Protein 8BKE (pdb70)

Secondary structure (P-SEA, 3-state):
cccccccccccccccccaaaaaaaaaaacbbbcccbbbbbcccccccccbbbccbbbbbccccccccccccccccbbbccccccccbbbbbbbbccccbbbbccccccccbbbbbbbccccccccccccccbbbbbbbccccccbbbcccccccccccccccccccccccccccccccccbbbbcbbbbbccccccccccccccccccccccccccccccccccbbbcbbbbbccccccccccccccbbbccccbbbbcccccccccccccccccccbbbbccbbbbbcccccccccbbbcccccccccbbbbbbccccccccccccccccccccccccccbbbbbbcccccccbbbbbcccccccccccccbbbbcccccccccbbbbbccccccccccbbbbbccccccccccccbbbbbbbcccc/cccccccccccccccccaaaaaaaaaaacbbbcccbbbbbcccccccccbbbccbbbbbcccccccccccccccccccccccccccbbbbbbbbccccbbbbccccccccbbbbbbbccccccccccccccbbbbbbbccccccccccccccccccbbbbccccccccccccccccccccbbbbcbbbbbccccccccccccccccccccccccccccccccccbbbcbbbbbccccccccccccccbbbcbbbbbbbcccccccccccccccccccbbbbccbbbbbcccccccccbbbcccccccccbbbbbbccccccccccccccccccccccccccbbbbbbcbbbcccbbbbbcccccccccccccbbbbcccccccccbbbbbccccccccccbbbbbccccccccccccbbbbbbbcccc

Radius of gyration: 32.71 Å; Cα contacts (8 Å, |Δi|>4): 2816; chains: 2; bounding box: 49×89×108 Å

B-factor: mean 33.43, std 9.18, range [13.65, 83.35]

Sequence (856 aa):
VFLSPRNFGGVPGTGVDSVAAIEAALAAGDVDLGGEHWFISRPIYCVSGRTIQNGKISTLAAQGSGFMAGSIFAPGNYHPVYVDPVPKLACSSTNGSATITVSSHEFVVGDLVRLSSTRGIIGSDAVLVPWYMQLARVVGVSGDTVKLDAPIDTTETLVVHKATPAGYNARFNKPLFVLERATFRNIEVDTWDYWTADSATFECAFEGIRGKARSVVYGNTFCRTNFDNIDITFSNKASEMAFGSHDTNLSNIKFRADSQNWDSTNSVGISWAESGRRCTLDNWQLLVPQGVNLSVLVRISSHRDVQIRKGFIQVHSSSNNILSVEHYGGDRPPCNNILFEDIDVNATGAAAVVVDVYKSANDSAINAVRFEGISYRGATPSVALMRQRGTTSNQVTGVRASLYSANGGAFLVSSAMAWDVRLYGPGLVFLSPRNFGGVPGTGVDSVAAIEAALAAGDVDLGGEHWFISRPIYCVSGRTIQNGKISTLAAQGSGFMAGSIFAPGNYHPVYVDPVPKLACSSTNGSATITVSSHEFVVGDLVRLSSTRGIIGSDAVLVPWYMQLARVVGVSGDTVKLDAPIDTTETLVVHKATPAGYNARFNKPLFVLERATFRNIEVDTWDYWTADSATFECAFEGIRGKARSVVYGNTFCRTNFDNIDITFSNKASEMAFGSHDTNLSNIKFRADSQNWDSTNSVGISWAESGRRCTLDNWQLLVPQGVNLSVLVRISSHRDVQIRKGFIQVHSSSNNILSVEHYGGDRPPCNNILFEDIDVNATGAAAVVVDVYKSANDSAINAVRFEGISYRGATPSVALMRQRGTTSNQVTGVRASLYSANGGAFLVSSAMAWDVRLYGPGL

Structure (mmCIF, N/CA/C/O backbone):
data_8BKE
#
_entry.id   8BKE
#
_cell.length_a   38.340
_cell.length_b   140.985
_cell.length_c   81.925
_cell.angle_alpha   90.000
_cell.angle_beta   102.633
_cell.angle_gamma   90.000
#
_symmetry.space_group_name_H-M   'P 1 21 1'
#
loop_
_entity.id
_entity.type
_entity.pdbx_description
1 polymer 'Uncharacterized protein 57'
2 water water
#
loop_
_atom_site.group_PDB
_atom_site.id
_atom_site.type_symbol
_atom_site.label_atom_id
_atom_site.label_alt_id
_atom_site.label_comp_id
_atom_site.label_asym_id
_atom_site.label_entity_id
_atom_site.label_seq_id
_atom_site.pdbx_PDB_ins_code
_atom_site.Cartn_x
_atom_site.Cartn_y
_atom_site.Cartn_z
_atom_site.occupancy
_atom_site.B_iso_or_equiv
_atom_site.auth_seq_id
_atom_site.auth_comp_id
_atom_site.auth_asym_id
_atom_site.auth_atom_id
_atom_site.pdbx_PDB_model_num
ATOM 1 N N . VAL A 1 27 ? 5.048 26.800 38.370 1.00 47.93 27 VAL AAA N 1
ATOM 2 C CA . VAL A 1 27 ? 6.084 27.360 39.266 1.00 46.89 27 VAL AAA CA 1
ATOM 3 C C . VAL A 1 27 ? 6.389 28.817 38.880 1.00 47.39 27 VAL AAA C 1
ATOM 4 O O . VAL A 1 27 ? 6.237 29.677 39.757 1.00 58.68 27 VAL AAA O 1
ATOM 8 N N . PHE A 1 28 ? 6.801 29.099 37.640 1.00 49.85 28 PHE AAA N 1
ATOM 9 C CA . PHE A 1 28 ? 7.560 30.324 37.269 1.00 45.02 28 PHE AAA CA 1
ATOM 10 C C . PHE A 1 28 ? 6.643 31.392 36.656 1.00 43.27 28 PHE AAA C 1
ATOM 11 O O . PHE A 1 28 ? 6.779 32.540 37.077 1.00 42.44 28 PHE AAA O 1
ATOM 19 N N . LEU A 1 29 ? 5.756 31.047 35.713 1.00 37.64 29 LEU AAA N 1
ATOM 20 C CA . LEU A 1 29 ? 4.939 32.026 34.941 1.00 34.98 29 LEU AAA CA 1
ATOM 21 C C . LEU A 1 29 ? 3.497 32.022 35.432 1.00 30.43 29 LEU AAA C 1
ATOM 22 O O . LEU A 1 29 ? 3.064 30.983 35.923 1.00 28.75 29 LEU AAA O 1
ATOM 27 N N . SER A 1 30 ? 2.796 33.148 35.270 1.00 28.28 30 SER AAA N 1
ATOM 28 C CA . SER A 1 30 ? 1.349 33.332 35.582 1.00 28.68 30 SER AAA CA 1
ATOM 29 C C . SER A 1 30 ? 0.523 33.396 34.298 1.00 28.09 30 SER AAA C 1
ATOM 30 O O . SER A 1 30 ? 0.916 34.064 33.339 1.00 29.55 30 SER AAA O 1
ATOM 33 N N . PRO A 1 31 ? -0.695 32.813 34.254 1.00 26.56 31 PRO AAA N 1
ATOM 34 C CA . PRO A 1 31 ? -1.617 33.078 33.155 1.00 26.36 31 PRO AAA CA 1
ATOM 35 C C . PRO A 1 31 ? -1.886 34.573 32.913 1.00 25.98 31 PRO AAA C 1
ATOM 36 O O . PRO A 1 31 ? -2.133 34.945 31.766 1.00 22.28 31 PRO AAA O 1
ATOM 40 N N . ARG A 1 32 ? -1.833 35.383 33.974 1.00 27.11 32 ARG AAA N 1
ATOM 41 C CA . ARG A 1 32 ? -1.984 36.857 33.915 1.00 31.70 32 ARG AAA CA 1
ATOM 42 C C . ARG A 1 32 ? -1.011 37.406 32.864 1.00 33.75 32 ARG AAA C 1
ATOM 43 O O . ARG A 1 32 ? -1.411 38.291 32.133 1.00 33.27 32 ARG AAA O 1
ATOM 51 N N . ASN A 1 33 ? 0.223 36.882 32.808 1.00 34.47 33 ASN AAA N 1
ATOM 52 C CA . ASN A 1 33 ? 1.274 37.273 31.826 1.00 33.71 33 ASN AAA CA 1
ATOM 53 C C . ASN A 1 33 ? 0.817 36.997 30.374 1.00 32.30 33 ASN AAA C 1
ATOM 54 O O . ASN A 1 33 ? 1.369 37.643 29.448 1.00 32.33 33 ASN AAA O 1
ATOM 59 N N . PHE A 1 34 ? -0.135 36.087 30.145 1.00 30.79 34 PHE AAA N 1
ATOM 60 C CA . PHE A 1 34 ? -0.703 35.756 28.805 1.00 30.13 34 PHE AAA CA 1
ATOM 61 C C . PHE A 1 34 ? -2.177 36.190 28.684 1.00 30.15 34 PHE AAA C 1
ATOM 62 O O . PHE A 1 34 ? -2.932 35.594 27.865 1.00 27.82 34 PHE AAA O 1
ATOM 70 N N . GLY A 1 35 ? -2.565 37.242 29.408 1.00 29.63 35 GLY AAA N 1
ATOM 71 C CA . GLY A 1 35 ? -3.900 37.871 29.301 1.00 29.43 35 GLY AAA CA 1
ATOM 72 C C . GLY A 1 35 ? -4.996 37.141 30.077 1.00 31.05 35 GLY AAA C 1
ATOM 73 O O . GLY A 1 35 ? -6.184 37.484 29.866 1.00 32.55 35 GLY AAA O 1
ATOM 74 N N . GLY A 1 36 ? -4.641 36.238 30.997 1.00 30.16 36 GLY AAA N 1
ATOM 75 C CA . GLY A 1 36 ? -5.601 35.484 31.841 1.00 33.02 36 GLY AAA CA 1
ATOM 76 C C . GLY A 1 36 ? -6.175 36.307 32.997 1.00 29.75 36 GLY AAA C 1
ATOM 77 O O . GLY A 1 36 ? -5.396 36.874 33.789 1.00 30.46 36 GLY AAA O 1
ATOM 78 N N . VAL A 1 37 ? -7.492 36.322 33.138 1.00 27.80 37 VAL AAA N 1
ATOM 79 C CA . VAL A 1 37 ? -8.215 37.075 34.205 1.00 30.89 37 VAL AAA CA 1
ATOM 80 C C . VAL A 1 37 ? -8.886 36.091 35.161 1.00 29.11 37 VAL AAA C 1
ATOM 81 O O . VAL A 1 37 ? -9.825 35.390 34.793 1.00 24.61 37 VAL AAA O 1
ATOM 85 N N . PRO A 1 38 ? -8.424 36.020 36.425 1.00 29.88 38 PRO AAA N 1
ATOM 86 C CA . PRO A 1 38 ? -9.078 35.191 37.429 1.00 32.35 38 PRO AAA CA 1
ATOM 87 C C . PRO A 1 38 ? -10.163 35.946 38.216 1.00 33.67 38 PRO AAA C 1
ATOM 88 O O . PRO A 1 38 ? -10.195 37.170 38.208 1.00 31.44 38 PRO AAA O 1
ATOM 92 N N . GLY A 1 39 ? -11.054 35.188 38.843 1.00 36.90 39 GLY AAA N 1
ATOM 93 C CA . GLY A 1 39 ? -11.882 35.670 39.961 1.00 36.07 39 GLY AAA CA 1
ATOM 94 C C . GLY A 1 39 ? -13.160 36.352 39.524 1.00 36.78 39 GLY AAA C 1
ATOM 95 O O . GLY A 1 39 ? -13.871 36.832 40.421 1.00 41.60 39 GLY AAA O 1
ATOM 96 N N . THR A 1 40 ? -13.470 36.386 38.224 1.00 38.45 40 THR AAA N 1
ATOM 97 C CA . THR A 1 40 ? -14.624 37.142 37.661 1.00 35.67 40 THR AAA CA 1
ATOM 98 C C . THR A 1 40 ? -15.425 36.282 36.686 1.00 36.16 40 THR AAA C 1
ATOM 99 O O . THR A 1 40 ? -16.275 36.846 35.980 1.00 40.22 40 THR AAA O 1
ATOM 103 N N . GLY A 1 41 ? -15.160 34.979 36.644 1.00 33.13 41 GLY AAA N 1
ATOM 104 C CA . GLY A 1 41 ? -15.960 34.009 35.886 1.00 31.90 41 GLY AAA CA 1
ATOM 105 C C . GLY A 1 41 ? -15.789 34.151 34.389 1.00 34.67 41 GLY AAA C 1
ATOM 106 O O . GLY A 1 41 ? -16.703 33.719 33.667 1.00 32.56 41 GLY AAA O 1
ATOM 107 N N . VAL A 1 42 ? -14.679 34.739 33.929 1.00 33.82 42 VAL AAA N 1
ATOM 108 C CA . VAL A 1 42 ? -14.341 34.815 32.476 1.00 35.94 42 VAL AAA CA 1
ATOM 109 C C . VAL A 1 42 ? -13.393 33.656 32.137 1.00 32.17 42 VAL AAA C 1
ATOM 110 O O . VAL A 1 42 ? -12.643 33.215 33.021 1.00 33.60 42 VAL AAA O 1
ATOM 114 N N . ASP A 1 43 ? -13.427 33.201 30.890 1.00 30.12 43 ASP AAA N 1
ATOM 115 C CA . ASP A 1 43 ? -12.629 32.050 30.414 1.00 27.17 43 ASP AAA CA 1
ATOM 116 C C . ASP A 1 43 ? -11.153 32.459 30.382 1.00 29.34 43 ASP AAA C 1
ATOM 117 O O . ASP A 1 43 ? -10.841 33.601 29.933 1.00 27.24 43 ASP AAA O 1
ATOM 122 N N . SER A 1 44 ? -10.288 31.609 30.931 1.00 25.43 44 SER AAA N 1
ATOM 123 C CA . SER A 1 44 ? -8.820 31.801 30.923 1.00 27.19 44 SER AAA CA 1
ATOM 124 C C . SER A 1 44 ? -8.113 30.605 30.265 1.00 25.38 44 SER AAA C 1
ATOM 125 O O . SER A 1 44 ? -6.878 30.601 30.327 1.00 25.03 44 SER AAA O 1
ATOM 128 N N . VAL A 1 45 ? -8.825 29.637 29.661 1.00 25.35 45 VAL AAA N 1
ATOM 129 C CA . VAL A 1 45 ? -8.176 28.368 29.191 1.00 26.67 45 VAL AAA CA 1
ATOM 130 C C . VAL A 1 45 ? -7.026 28.713 28.255 1.00 26.23 45 VAL AAA C 1
ATOM 131 O O . VAL A 1 45 ? -5.986 28.042 28.357 1.00 27.15 45 VAL AAA O 1
ATOM 135 N N . ALA A 1 46 ? -7.251 29.616 27.299 1.00 24.95 46 ALA AAA N 1
ATOM 136 C CA . ALA A 1 46 ? -6.245 29.939 26.279 1.00 26.85 46 ALA AAA CA 1
ATOM 137 C C . ALA A 1 46 ? -5.010 30.505 26.985 1.00 25.58 46 ALA AAA C 1
ATOM 138 O O . ALA A 1 46 ? -3.882 30.125 26.595 1.00 24.97 46 ALA AAA O 1
ATOM 140 N N . ALA A 1 47 ? -5.214 31.390 27.957 1.00 23.27 47 ALA AAA N 1
ATOM 141 C CA . ALA A 1 47 ? -4.120 32.034 28.705 1.00 25.84 47 ALA AAA CA 1
ATOM 142 C C . ALA A 1 47 ? -3.297 30.939 29.383 1.00 24.61 47 ALA AAA C 1
ATOM 143 O O . ALA A 1 47 ? -2.080 30.945 29.212 1.00 26.27 47 ALA AAA O 1
ATOM 145 N N . ILE A 1 48 ? -3.945 29.988 30.058 1.00 26.45 48 ILE AAA N 1
ATOM 146 C CA . ILE A 1 48 ? -3.251 28.904 30.828 1.00 26.11 48 ILE AAA CA 1
ATOM 147 C C . ILE A 1 48 ? -2.414 28.078 29.845 1.00 27.94 48 ILE AAA C 1
ATOM 148 O O . ILE A 1 48 ? -1.171 27.849 30.082 1.00 28.53 48 ILE AAA O 1
ATOM 153 N N . GLU A 1 49 ? -3.053 27.655 28.763 1.00 24.14 49 GLU AAA N 1
ATOM 154 C CA . GLU A 1 49 ? -2.376 26.880 27.700 1.00 25.61 49 GLU AAA CA 1
ATOM 155 C C . GLU A 1 49 ? -1.214 27.683 27.096 1.00 25.31 49 GLU AAA C 1
ATOM 156 O O . GLU A 1 49 ? -0.197 27.056 26.748 1.00 25.13 49 GLU AAA O 1
ATOM 162 N N . ALA A 1 50 ? -1.328 29.010 26.991 1.00 23.95 50 ALA AAA N 1
ATOM 163 C CA . ALA A 1 50 ? -0.244 29.841 26.430 1.00 22.82 50 ALA AAA CA 1
ATOM 164 C C . ALA A 1 50 ? 0.957 29.799 27.397 1.00 23.23 50 ALA AAA C 1
ATOM 165 O O . ALA A 1 50 ? 2.100 29.729 26.919 1.00 24.10 50 ALA AAA O 1
ATOM 167 N N . ALA A 1 51 ? 0.718 29.937 28.702 1.00 25.48 51 ALA AAA N 1
ATOM 168 C CA . ALA A 1 51 ? 1.788 29.900 29.722 1.00 24.81 51 ALA AAA CA 1
ATOM 169 C C . ALA A 1 51 ? 2.379 28.499 29.724 1.00 24.38 51 ALA AAA C 1
ATOM 170 O O . ALA A 1 51 ? 3.606 28.390 29.766 1.00 28.81 51 ALA AAA O 1
ATOM 172 N N . LEU A 1 52 ? 1.537 27.467 29.672 1.00 25.82 52 LEU AAA N 1
ATOM 173 C CA . LEU A 1 52 ? 2.019 26.056 29.667 1.00 28.23 52 LEU AAA CA 1
ATOM 174 C C . LEU A 1 52 ? 3.031 25.848 28.531 1.00 28.98 52 LEU AAA C 1
ATOM 175 O O . LEU A 1 52 ? 4.010 25.115 28.745 1.00 28.00 52 LEU AAA O 1
ATOM 180 N N . ALA A 1 53 ? 2.798 26.456 27.368 1.00 28.60 53 ALA AAA N 1
ATOM 181 C CA . ALA A 1 53 ? 3.721 26.391 26.208 1.00 31.90 53 ALA AAA CA 1
ATOM 182 C C . ALA A 1 53 ? 5.048 27.068 26.574 1.00 29.68 53 ALA AAA C 1
ATOM 183 O O . ALA A 1 53 ? 6.093 26.536 26.215 1.00 31.13 53 ALA AAA O 1
ATOM 185 N N . ALA A 1 54 ? 5.014 28.188 27.300 1.00 32.87 54 ALA AAA N 1
ATOM 186 C CA . ALA A 1 54 ? 6.210 28.979 27.667 1.00 28.91 54 ALA AAA CA 1
ATOM 187 C C . ALA A 1 54 ? 6.963 28.340 28.828 1.00 31.41 54 ALA AAA C 1
ATOM 188 O O . ALA A 1 54 ? 8.210 28.307 28.785 1.00 34.66 54 ALA AAA O 1
ATOM 190 N N . GLY A 1 55 ? 6.265 27.888 29.868 1.00 30.97 55 GLY AAA N 1
ATOM 191 C CA . GLY A 1 55 ? 6.967 27.330 31.031 1.00 28.80 55 GLY AAA CA 1
ATOM 192 C C . GLY A 1 55 ? 6.044 26.727 32.059 1.00 28.21 55 GLY AAA C 1
ATOM 193 O O . GLY A 1 55 ? 4.884 26.360 31.727 1.00 26.87 55 GLY AAA O 1
ATOM 194 N N . ASP A 1 56 ? 6.587 26.569 33.259 1.00 27.80 56 ASP AAA N 1
ATOM 195 C CA . ASP A 1 56 ? 5.842 26.130 34.456 1.00 28.38 56 ASP AAA CA 1
ATOM 196 C C . ASP A 1 56 ? 4.900 27.277 34.817 1.00 28.87 56 ASP AAA C 1
ATOM 197 O O . ASP A 1 56 ? 5.215 28.452 34.467 1.00 25.31 56 ASP AAA O 1
ATOM 202 N N . VAL A 1 57 ? 3.788 26.926 35.461 1.00 29.13 57 VAL AAA N 1
ATOM 203 C CA . VAL A 1 57 ? 2.603 27.799 35.686 1.00 26.25 57 VAL AAA CA 1
ATOM 204 C C . VAL A 1 57 ? 2.240 27.774 37.173 1.00 24.57 57 VAL AAA C 1
ATOM 205 O O . VAL A 1 57 ? 2.046 26.671 37.743 1.00 23.52 57 VAL AAA O 1
ATOM 209 N N . ASP A 1 58 ? 2.219 28.964 37.767 1.00 23.97 58 ASP AAA N 1
ATOM 210 C CA . ASP A 1 58 ? 1.821 29.215 39.166 1.00 26.15 58 ASP AAA CA 1
ATOM 211 C C . ASP A 1 58 ? 0.530 30.009 39.076 1.00 24.89 58 ASP AAA C 1
ATOM 212 O O . ASP A 1 58 ? 0.536 31.075 38.440 1.00 27.56 58 ASP AAA O 1
ATOM 217 N N . LEU A 1 59 ? -0.554 29.451 39.595 1.00 23.40 59 LEU AAA N 1
ATOM 218 C CA . LEU A 1 59 ? -1.918 30.034 39.468 1.00 23.16 59 LEU AAA CA 1
ATOM 219 C C . LEU A 1 59 ? -2.131 31.103 40.548 1.00 23.14 59 LEU AAA C 1
ATOM 220 O O . LEU A 1 59 ? -3.291 31.569 40.705 1.00 21.40 59 LEU AAA O 1
ATOM 225 N N . GLY A 1 60 ? -1.081 31.424 41.320 1.00 23.79 60 GLY AAA N 1
ATOM 226 C CA . GLY A 1 60 ? -1.027 32.631 42.170 1.00 29.06 60 GLY AAA CA 1
ATOM 227 C C . GLY A 1 60 ? -1.939 32.534 43.381 1.00 28.21 60 GLY AAA C 1
ATOM 228 O O . GLY A 1 60 ? -2.123 33.556 44.060 1.00 31.37 60 GLY AAA O 1
ATOM 229 N N . GLY A 1 61 ? -2.423 31.333 43.678 1.00 30.02 61 GLY AAA N 1
ATOM 230 C CA . GLY A 1 61 ? -3.451 31.061 44.700 1.00 29.74 61 GLY AAA CA 1
ATOM 231 C C . GLY A 1 61 ? -4.761 31.731 44.360 1.00 28.75 61 GLY AAA C 1
ATOM 232 O O . GLY A 1 61 ? -5.499 31.991 45.275 1.00 34.75 61 GLY AAA O 1
ATOM 233 N N . GLU A 1 62 ? -5.045 31.986 43.081 1.00 29.29 62 GLU AAA N 1
ATOM 234 C CA . GLU A 1 62 ? -6.282 32.667 42.611 1.00 28.65 62 GLU AAA CA 1
ATOM 235 C C . GLU A 1 62 ? -7.228 31.614 42.029 1.00 27.21 62 GLU AAA C 1
ATOM 236 O O . GLU A 1 62 ? -6.823 30.427 41.936 1.00 24.49 62 GLU AAA O 1
ATOM 242 N N . HIS A 1 63 ? -8.440 32.047 41.672 1.00 25.28 63 HIS AAA N 1
ATOM 243 C CA . HIS A 1 63 ? -9.560 31.217 41.167 1.00 26.77 63 HIS AAA CA 1
ATOM 244 C C . HIS A 1 63 ? -9.694 31.405 39.651 1.00 26.70 63 HIS AAA C 1
ATOM 245 O O . HIS A 1 63 ? -10.066 32.500 39.221 1.00 26.83 63 HIS AAA O 1
ATOM 252 N N . TRP A 1 64 ? -9.412 30.360 38.881 1.00 26.00 64 TRP AAA N 1
ATOM 253 C CA . TRP A 1 64 ? -9.427 30.389 37.401 1.00 26.67 64 TRP AAA CA 1
ATOM 254 C C . TRP A 1 64 ? -10.677 29.665 36.892 1.00 27.43 64 TRP AAA C 1
ATOM 255 O O . TRP A 1 64 ? -11.147 28.661 37.530 1.00 26.45 64 TRP AAA O 1
ATOM 266 N N . PHE A 1 65 ? -11.197 30.164 35.779 1.00 26.53 65 PHE AAA N 1
ATOM 267 C CA . PHE A 1 65 ? -12.411 29.636 35.115 1.00 27.73 65 PHE AAA CA 1
ATOM 268 C C . PHE A 1 65 ? -12.048 29.247 33.686 1.00 25.39 65 PHE AAA C 1
ATOM 269 O O . PHE A 1 65 ? -11.399 30.044 32.981 1.00 26.91 65 PHE AAA O 1
ATOM 277 N N . ILE A 1 66 ? -12.392 28.017 33.307 1.00 26.73 66 ILE AAA N 1
ATOM 278 C CA . ILE A 1 66 ? -12.075 27.437 31.968 1.00 25.92 66 ILE AAA CA 1
ATOM 279 C C . ILE A 1 66 ? -13.354 26.967 31.283 1.00 24.90 66 ILE AAA C 1
ATOM 280 O O . ILE A 1 66 ? -14.234 26.413 31.966 1.00 26.34 66 ILE AAA O 1
ATOM 285 N N . SER A 1 67 ? -13.438 27.176 29.968 1.00 27.12 67 SER AAA N 1
ATOM 286 C CA . SER A 1 67 ? -14.620 26.829 29.139 1.00 25.31 67 SER AAA CA 1
ATOM 287 C C . SER A 1 67 ? -14.523 25.384 28.675 1.00 24.39 67 SER AAA C 1
ATOM 288 O O . SER A 1 67 ? -15.531 24.881 28.179 1.00 23.72 67 SER AAA O 1
ATOM 291 N N . ARG A 1 68 ? -13.373 24.741 28.896 1.00 25.58 68 ARG AAA N 1
ATOM 292 C CA . ARG A 1 68 ? -13.040 23.376 28.400 1.00 26.16 68 ARG AAA CA 1
ATOM 293 C C . ARG A 1 68 ? -11.767 22.911 29.103 1.00 25.49 68 ARG AAA C 1
ATOM 294 O O . ARG A 1 68 ? -11.064 23.725 29.707 1.00 28.11 68 ARG AAA O 1
ATOM 302 N N . PRO A 1 69 ? -11.445 21.598 29.099 1.00 24.10 69 PRO AAA N 1
ATOM 303 C CA . PRO A 1 69 ? -10.250 21.120 29.779 1.00 25.46 69 PRO AAA CA 1
ATOM 304 C C . PRO A 1 69 ? -8.987 21.790 29.232 1.00 24.66 69 PRO AAA C 1
ATOM 305 O O . PRO A 1 69 ? -8.846 22.016 28.026 1.00 22.23 69 PRO AAA O 1
ATOM 309 N N . ILE A 1 70 ? -8.099 22.107 30.161 1.00 26.05 70 ILE AAA N 1
ATOM 310 C CA . ILE A 1 70 ? -6.693 22.470 29.849 1.00 23.77 70 ILE AAA CA 1
ATOM 311 C C . ILE A 1 70 ? -6.032 21.251 29.211 1.00 23.83 70 ILE AAA C 1
ATOM 312 O O . ILE A 1 70 ? -6.039 20.171 29.817 1.00 20.78 70 ILE AAA O 1
ATOM 317 N N . TYR A 1 71 ? -5.486 21.450 28.012 1.00 26.02 71 TYR AAA N 1
ATOM 318 C CA . TYR A 1 71 ? -4.602 20.489 27.312 1.00 24.64 71 TYR AAA CA 1
ATOM 319 C C . TYR A 1 71 ? -3.176 20.666 27.840 1.00 25.86 71 TYR AAA C 1
ATOM 320 O O . TYR A 1 71 ? -2.540 21.710 27.658 1.00 24.70 71 TYR AAA O 1
ATOM 329 N N . CYS A 1 72 ? -2.696 19.628 28.517 1.00 24.09 72 CYS AAA N 1
ATOM 330 C CA . CYS A 1 72 ? -1.451 19.676 29.304 1.00 23.86 72 CYS AAA CA 1
ATOM 331 C C . CYS A 1 72 ? -0.246 19.540 28.373 1.00 25.09 72 CYS AAA C 1
ATOM 332 O O . CYS A 1 72 ? -0.419 19.078 27.214 1.00 20.80 72 CYS AAA O 1
ATOM 335 N N . VAL A 1 73 ? 0.925 19.955 28.868 1.00 23.16 73 VAL AAA N 1
ATOM 336 C CA . VAL A 1 73 ? 2.190 20.020 28.086 1.00 24.50 73 VAL AAA CA 1
ATOM 337 C C . VAL A 1 73 ? 3.220 19.189 28.843 1.00 27.30 73 VAL AAA C 1
ATOM 338 O O . VAL A 1 73 ? 3.404 19.416 30.073 1.00 29.07 73 VAL AAA O 1
ATOM 342 N N . SER A 1 74 ? 3.860 18.255 28.148 1.00 28.25 74 SER AAA N 1
ATOM 343 C CA . SER A 1 74 ? 4.909 17.377 28.715 1.00 25.15 74 SER AAA CA 1
ATOM 344 C C . SER A 1 74 ? 6.029 18.237 29.305 1.00 24.23 74 SER AAA C 1
ATOM 345 O O . SER A 1 74 ? 6.385 19.289 28.712 1.00 24.56 74 SER AAA O 1
ATOM 348 N N . GLY A 1 75 ? 6.464 17.849 30.493 1.00 21.82 75 GLY AAA N 1
ATOM 349 C CA . GLY A 1 75 ? 7.587 18.450 31.223 1.00 24.96 75 GLY AAA CA 1
ATOM 350 C C . GLY A 1 75 ? 7.184 19.652 32.048 1.00 25.43 75 GLY AAA C 1
ATOM 351 O O . GLY A 1 75 ? 8.101 20.278 32.592 1.00 25.28 75 GLY AAA O 1
ATOM 352 N N . ARG A 1 76 ? 5.882 19.948 32.183 1.00 26.84 76 ARG AAA N 1
ATOM 353 C CA . ARG A 1 76 ? 5.406 21.178 32.864 1.00 26.85 76 ARG AAA CA 1
ATOM 354 C C . ARG A 1 76 ? 4.878 20.852 34.252 1.00 27.51 76 ARG AAA C 1
ATOM 355 O O . ARG A 1 76 ? 4.284 19.768 34.455 1.00 28.16 76 ARG AAA O 1
ATOM 363 N N . THR A 1 77 ? 5.035 21.814 35.154 1.00 25.96 77 THR AAA N 1
ATOM 364 C CA . THR A 1 77 ? 4.375 21.834 36.477 1.00 27.11 77 THR AAA CA 1
ATOM 365 C C . THR A 1 77 ? 3.275 22.884 36.441 1.00 25.75 77 THR AAA C 1
ATOM 366 O O . THR A 1 77 ? 3.547 24.008 35.999 1.00 25.57 77 THR AAA O 1
ATOM 370 N N . ILE A 1 78 ? 2.075 22.521 36.884 1.00 24.72 78 ILE AAA N 1
ATOM 371 C CA . ILE A 1 78 ? 1.020 23.532 37.160 1.00 23.89 78 ILE AAA CA 1
ATOM 372 C C . ILE A 1 78 ? 0.702 23.403 38.640 1.00 21.92 78 ILE AAA C 1
ATOM 373 O O . ILE A 1 78 ? 0.643 22.255 39.147 1.00 20.64 78 ILE AAA O 1
ATOM 378 N N . GLN A 1 79 ? 0.578 24.536 39.318 1.00 22.08 79 GLN AAA N 1
ATOM 379 C CA . GLN A 1 79 ? 0.435 24.540 40.786 1.00 22.91 79 GLN AAA CA 1
ATOM 380 C C . GLN A 1 79 ? -0.276 25.788 41.272 1.00 22.23 79 GLN AAA C 1
ATOM 381 O O . GLN A 1 79 ? -0.234 26.841 40.569 1.00 20.67 79 GLN AAA O 1
ATOM 387 N N . ASN A 1 80 ? -0.841 25.637 42.468 1.00 22.15 80 ASN AAA N 1
ATOM 388 C CA . ASN A 1 80 ? -1.141 26.710 43.452 1.00 24.22 80 ASN AAA CA 1
ATOM 389 C C . ASN A 1 80 ? -2.348 27.541 43.009 1.00 24.58 80 ASN AAA C 1
ATOM 390 O O . ASN A 1 80 ? -2.196 28.775 42.838 1.00 26.01 80 ASN AAA O 1
ATOM 395 N N . GLY A 1 81 ? -3.517 26.925 42.848 1.00 22.78 81 GLY AAA N 1
ATOM 396 C CA . GLY A 1 81 ? -4.745 27.710 42.628 1.00 23.51 81 GLY AAA CA 1
ATOM 397 C C . GLY A 1 81 ? -5.976 26.849 42.507 1.00 22.47 81 GLY AAA C 1
ATOM 398 O O . GLY A 1 81 ? -5.868 25.662 42.708 1.00 25.05 81 GLY AAA O 1
ATOM 399 N N . LYS A 1 82 ? -7.114 27.455 42.173 1.00 27.19 82 LYS AAA N 1
ATOM 400 C CA . LYS A 1 82 ? -8.415 26.755 41.993 1.00 26.84 82 LYS AAA CA 1
ATOM 401 C C . LYS A 1 82 ? -8.887 26.924 40.545 1.00 27.53 82 LYS AAA C 1
ATOM 402 O O . LYS A 1 82 ? -8.806 28.046 39.990 1.00 27.37 82 LYS AAA O 1
ATOM 408 N N . ILE A 1 83 ? -9.375 25.838 39.961 1.00 26.26 83 ILE AAA N 1
ATOM 409 C CA . ILE A 1 83 ? -9.908 25.793 38.578 1.00 26.58 83 ILE AAA CA 1
ATOM 410 C C . ILE A 1 83 ? -11.340 25.264 38.605 1.00 26.70 83 ILE AAA C 1
ATOM 411 O O . ILE A 1 83 ? -11.534 24.119 39.068 1.00 28.96 83 ILE AAA O 1
ATOM 416 N N . SER A 1 84 ? -12.283 26.088 38.147 1.00 28.41 84 SER AAA N 1
ATOM 417 C CA . SER A 1 84 ? -13.716 25.741 37.940 1.00 28.83 84 SER AAA CA 1
ATOM 418 C C . SER A 1 84 ? -14.028 25.698 36.437 1.00 29.00 84 SER AAA C 1
ATOM 419 O O . SER A 1 84 ? -13.555 26.569 35.685 1.00 27.11 84 SER AAA O 1
ATOM 422 N N . THR A 1 85 ? -14.829 24.726 36.017 1.00 30.77 85 THR AAA N 1
ATOM 423 C CA . THR A 1 85 ? -15.417 24.672 34.657 1.00 31.45 85 THR AAA CA 1
ATOM 424 C C . THR A 1 85 ? -16.531 25.716 34.545 1.00 32.49 85 THR AAA C 1
ATOM 425 O O . THR A 1 85 ? -17.218 25.967 35.568 1.00 30.89 85 THR AAA O 1
ATOM 429 N N . LEU A 1 86 ? -16.687 26.283 33.344 1.00 32.65 86 LEU AAA N 1
ATOM 430 C CA . LEU A 1 86 ? -17.788 27.201 32.965 1.00 32.38 86 LEU AAA CA 1
ATOM 431 C C . LEU A 1 86 ? -18.840 26.419 32.182 1.00 33.45 86 LEU AAA C 1
ATOM 432 O O . LEU A 1 86 ? -19.913 26.985 31.958 1.00 35.12 86 LEU AAA O 1
ATOM 437 N N . ALA A 1 87 ? -18.562 25.163 31.806 1.00 34.03 87 ALA AAA N 1
ATOM 438 C CA . ALA A 1 87 ? -19.456 24.346 30.956 1.00 31.98 87 ALA AAA CA 1
ATOM 439 C C . ALA A 1 87 ? -20.680 23.918 31.774 1.00 35.87 87 ALA AAA C 1
ATOM 440 O O . ALA A 1 87 ? -20.524 23.643 32.982 1.00 34.82 87 ALA AAA O 1
ATOM 442 N N . ALA A 1 88 ? -21.859 23.891 31.142 1.00 35.51 88 ALA AAA N 1
ATOM 443 C CA . ALA A 1 88 ? -23.138 23.484 31.763 1.00 37.89 88 ALA AAA CA 1
ATOM 444 C C . ALA A 1 88 ? -23.120 21.966 31.981 1.00 39.25 88 ALA AAA C 1
ATOM 445 O O . ALA A 1 88 ? -22.698 21.226 31.045 1.00 38.36 88 ALA AAA O 1
ATOM 447 N N . GLN A 1 89 ? -23.580 21.489 33.141 1.00 39.12 89 GLN AAA N 1
ATOM 448 C CA . GLN A 1 89 ? -23.809 20.034 33.326 1.00 42.46 89 GLN AAA CA 1
ATOM 449 C C . GLN A 1 89 ? -24.543 19.538 32.068 1.00 45.55 89 GLN AAA C 1
ATOM 450 O O . GLN A 1 89 ? -25.383 20.301 31.543 1.00 46.22 89 GLN AAA O 1
ATOM 456 N N . GLY A 1 90 ? -24.181 18.349 31.569 1.00 48.20 90 GLY AAA N 1
ATOM 457 C CA . GLY A 1 90 ? -24.724 17.744 30.334 1.00 48.88 90 GLY AAA CA 1
ATOM 458 C C . GLY A 1 90 ? -24.350 18.515 29.074 1.00 51.80 90 GLY AAA C 1
ATOM 459 O O . GLY A 1 90 ? -25.103 18.427 28.086 1.00 47.97 90 GLY AAA O 1
ATOM 460 N N . SER A 1 91 ? -23.213 19.219 29.074 1.00 54.30 91 SER AAA N 1
ATOM 461 C CA . SER A 1 91 ? -22.622 19.847 27.861 1.00 54.62 91 SER AAA CA 1
ATOM 462 C C . SER A 1 91 ? -22.019 18.772 26.953 1.00 54.25 91 SER AAA C 1
ATOM 463 O O . SER A 1 91 ? -21.575 19.136 25.849 1.00 54.92 91 SER AAA O 1
ATOM 466 N N . GLY A 1 92 ? -21.975 17.517 27.416 1.00 50.39 92 GLY AAA N 1
ATOM 467 C CA . GLY A 1 92 ? -21.351 16.387 26.703 1.00 52.62 92 GLY AAA CA 1
ATOM 468 C C . GLY A 1 92 ? -20.116 15.894 27.437 1.00 49.14 92 GLY AAA C 1
ATOM 469 O O . GLY A 1 92 ? -19.530 16.686 28.220 1.00 46.71 92 GLY AAA O 1
ATOM 470 N N . PHE A 1 93 ? -19.740 14.636 27.194 1.00 42.52 93 PHE AAA N 1
ATOM 471 C CA . PHE A 1 93 ? -18.631 13.922 27.881 1.00 41.22 93 PHE AAA CA 1
ATOM 472 C C . PHE A 1 93 ? -17.344 14.752 27.769 1.00 35.08 93 PHE AAA C 1
ATOM 473 O O . PHE A 1 93 ? -16.954 15.174 26.665 1.00 32.16 93 PHE AAA O 1
ATOM 481 N N . MET A 1 94 ? -16.751 15.051 28.921 1.00 36.04 94 MET AAA N 1
ATOM 482 C CA . MET A 1 94 ? -15.417 15.694 29.051 1.00 32.98 94 MET AAA CA 1
ATOM 483 C C . MET A 1 94 ? -15.572 17.212 28.893 1.00 31.14 94 MET AAA C 1
ATOM 484 O O . MET A 1 94 ? -14.592 17.900 29.149 1.00 25.30 94 MET AAA O 1
ATOM 489 N N . ALA A 1 95 ? -16.787 17.735 28.617 1.00 29.53 95 ALA AAA N 1
ATOM 490 C CA . ALA A 1 95 ? -17.023 19.194 28.472 1.00 28.52 95 ALA AAA CA 1
ATOM 491 C C . ALA A 1 95 ? -16.679 19.910 29.784 1.00 27.62 95 ALA AAA C 1
ATOM 492 O O . ALA A 1 95 ? -16.133 21.042 29.712 1.00 30.18 95 ALA AAA O 1
ATOM 494 N N . GLY A 1 96 ? -16.926 19.272 30.934 1.00 24.44 96 GLY AAA N 1
ATOM 495 C CA . GLY A 1 96 ? -16.712 19.903 32.257 1.00 25.59 96 GLY AAA CA 1
ATOM 496 C C . GLY A 1 96 ? -15.353 19.583 32.875 1.00 24.84 96 GLY AAA C 1
ATOM 497 O O . GLY A 1 96 ? -15.089 20.026 34.015 1.00 24.02 96 GLY AAA O 1
ATOM 498 N N . SER A 1 97 ? -14.525 18.804 32.182 1.00 23.96 97 SER AAA N 1
ATOM 499 C CA . SER A 1 97 ? -13.235 18.267 32.688 1.00 22.36 97 SER AAA CA 1
ATOM 500 C C . SER A 1 97 ? -12.268 19.430 32.901 1.00 23.10 97 SER AAA C 1
ATOM 501 O O . SER A 1 97 ? -12.469 20.476 32.255 1.00 27.14 97 SER AAA O 1
ATOM 504 N N . ILE A 1 98 ? -11.331 19.284 33.839 1.00 23.29 98 ILE AAA N 1
ATOM 505 C CA . ILE A 1 98 ? -10.360 20.347 34.233 1.00 24.80 98 ILE AAA CA 1
ATOM 506 C C . ILE A 1 98 ? -9.102 20.198 33.379 1.00 23.49 98 ILE AAA C 1
ATOM 507 O O . ILE A 1 98 ? -8.591 21.248 32.891 1.00 24.27 98 ILE AAA O 1
ATOM 512 N N . PHE A 1 99 ? -8.616 18.968 33.226 1.00 22.10 99 PHE AAA N 1
ATOM 513 C CA . PHE A 1 99 ? -7.394 18.661 32.438 1.00 22.92 99 PHE AAA CA 1
ATOM 514 C C . PHE A 1 99 ? -7.655 17.503 31.467 1.00 22.28 99 PHE AAA C 1
ATOM 515 O O . PHE A 1 99 ? -8.354 16.519 31.815 1.00 24.64 99 PHE AAA O 1
ATOM 523 N N . ALA A 1 100 ? -7.026 17.596 30.301 1.00 22.48 100 ALA AAA N 1
ATOM 524 C CA . ALA A 1 100 ? -6.654 16.464 29.419 1.00 24.59 100 ALA AAA CA 1
ATOM 525 C C . ALA A 1 100 ? -5.161 16.210 29.631 1.00 26.29 100 ALA AAA C 1
ATOM 526 O O . ALA A 1 100 ? -4.331 16.860 28.970 1.00 23.55 100 ALA AAA O 1
ATOM 528 N N . PRO A 1 101 ? -4.804 15.357 30.641 1.00 26.05 101 PRO AAA N 1
ATOM 529 C CA . PRO A 1 101 ? -3.409 14.970 30.937 1.00 24.36 101 PRO AAA CA 1
ATOM 530 C C . PRO A 1 101 ? -3.219 13.809 29.969 1.00 26.12 101 PRO AAA C 1
ATOM 531 O O . PRO A 1 101 ? -3.337 12.674 30.360 1.00 25.86 101 PRO AAA O 1
ATOM 535 N N . GLY A 1 102 ? -2.871 14.134 28.728 1.00 23.55 102 GLY AAA N 1
ATOM 536 C CA . GLY A 1 102 ? -2.987 13.095 27.706 1.00 22.18 102 GLY AAA CA 1
ATOM 537 C C . GLY A 1 102 ? -4.469 13.037 27.351 1.00 22.52 102 GLY AAA C 1
ATOM 538 O O . GLY A 1 102 ? -5.242 13.775 27.970 1.00 21.71 102 GLY AAA O 1
ATOM 539 N N . ASN A 1 103 ? -4.874 12.142 26.456 1.00 24.38 103 ASN AAA N 1
ATOM 540 C CA . ASN A 1 103 ? -6.260 12.101 25.928 1.00 24.20 103 ASN AAA CA 1
ATOM 541 C C . ASN A 1 103 ? -6.552 10.736 25.297 1.00 25.80 103 ASN AAA C 1
ATOM 542 O O . ASN A 1 103 ? -7.316 10.713 24.330 1.00 28.84 103 ASN AAA O 1
ATOM 547 N N . TYR A 1 104 ? -5.945 9.649 25.780 1.00 24.63 104 TYR AAA N 1
ATOM 548 C CA . TYR A 1 104 ? -6.216 8.300 25.234 1.00 23.29 104 TYR AAA CA 1
ATOM 549 C C . TYR A 1 104 ? -7.677 7.997 25.563 1.00 24.69 104 TYR AAA C 1
ATOM 550 O O . TYR A 1 104 ? -8.177 8.352 26.681 1.00 23.06 104 TYR AAA O 1
ATOM 559 N N . HIS A 1 105 ? -8.351 7.402 24.586 1.00 25.23 105 HIS AAA N 1
ATOM 560 C CA . HIS A 1 105 ? -9.614 6.643 24.752 1.00 26.59 105 HIS AAA CA 1
ATOM 561 C C . HIS A 1 105 ? -9.517 5.483 23.781 1.00 24.82 105 HIS AAA C 1
ATOM 562 O O . HIS A 1 105 ? -8.910 5.646 22.733 1.00 28.98 105 HIS AAA O 1
ATOM 569 N N . PRO A 1 106 ? -9.976 4.259 24.113 1.00 24.36 106 PRO AAA N 1
ATOM 570 C CA . PRO A 1 106 ? -9.768 3.128 23.218 1.00 23.91 106 PRO AAA CA 1
ATOM 571 C C . PRO A 1 106 ? -10.201 3.401 21.763 1.00 26.57 106 PRO AAA C 1
ATOM 572 O O . PRO A 1 106 ? -9.607 2.857 20.878 1.00 27.80 106 PRO AAA O 1
ATOM 576 N N . VAL A 1 107 ? -11.201 4.246 21.510 1.00 29.44 107 VAL AAA N 1
ATOM 577 C CA . VAL A 1 107 ? -11.710 4.451 20.118 1.00 29.36 107 VAL AAA CA 1
ATOM 578 C C . VAL A 1 107 ? -10.625 5.164 19.307 1.00 26.90 107 VAL AAA C 1
ATOM 579 O O . VAL A 1 107 ? -10.424 4.798 18.172 1.00 23.33 107 VAL AAA O 1
ATOM 583 N N . TYR A 1 108 ? -9.919 6.128 19.886 1.00 27.24 108 TYR AAA N 1
ATOM 584 C CA . TYR A 1 108 ? -8.885 6.904 19.141 1.00 28.70 108 TYR AAA CA 1
ATOM 585 C C . TYR A 1 108 ? -7.563 6.136 19.072 1.00 27.45 108 TYR AAA C 1
ATOM 586 O O . TYR A 1 108 ? -6.718 6.493 18.251 1.00 30.12 108 TYR AAA O 1
ATOM 595 N N . VAL A 1 109 ? -7.371 5.132 19.922 1.00 25.22 109 VAL AAA N 1
ATOM 596 C CA . VAL A 1 109 ? -6.106 4.352 19.945 1.00 26.30 109 VAL AAA CA 1
ATOM 597 C C . VAL A 1 109 ? -6.245 3.235 18.911 1.00 26.68 109 VAL AAA C 1
ATOM 598 O O . VAL A 1 109 ? -5.252 2.885 18.290 1.00 25.77 109 VAL AAA O 1
ATOM 602 N N . ASP A 1 110 ? -7.470 2.759 18.712 1.00 28.29 110 ASP AAA N 1
ATOM 603 C CA . ASP A 1 110 ? -7.820 1.602 17.848 1.00 32.07 110 ASP AAA CA 1
ATOM 604 C C . ASP A 1 110 ? -7.325 1.777 16.415 1.00 29.15 110 ASP AAA C 1
ATOM 605 O O . ASP A 1 110 ? -6.802 0.818 15.874 1.00 25.45 110 ASP AAA O 1
ATOM 610 N N . PRO A 1 111 ? -7.597 2.906 15.711 1.00 28.23 111 PRO AAA N 1
ATOM 611 C CA . PRO A 1 111 ? -7.178 3.055 14.316 1.00 29.69 111 PRO AAA CA 1
ATOM 612 C C . PRO A 1 111 ? -5.704 3.431 14.115 1.00 29.26 111 PRO AAA C 1
ATOM 613 O O . PRO A 1 111 ? -5.286 3.519 12.998 1.00 29.79 111 PRO AAA O 1
ATOM 617 N N . VAL A 1 112 ? -4.938 3.643 15.177 1.00 28.05 112 VAL AAA N 1
ATOM 618 C CA . VAL A 1 112 ? -3.484 3.940 15.017 1.00 27.35 112 VAL AAA CA 1
ATOM 619 C C . VAL A 1 112 ? -2.852 2.690 14.411 1.00 28.18 112 VAL AAA C 1
ATOM 620 O O . VAL A 1 112 ? -3.058 1.587 14.908 1.00 29.87 112 VAL AAA O 1
ATOM 624 N N . PRO A 1 113 ? -2.134 2.781 13.275 1.00 27.66 113 PRO AAA N 1
ATOM 625 C CA . PRO A 1 113 ? -1.466 1.602 12.733 1.00 27.00 113 PRO AAA CA 1
ATOM 626 C C . PRO A 1 113 ? -0.373 1.155 13.717 1.00 25.14 113 PRO AAA C 1
ATOM 627 O O . PRO A 1 113 ? 0.232 1.977 14.339 1.00 25.36 113 PRO AAA O 1
ATOM 631 N N . LYS A 1 114 ? -0.246 -0.156 13.916 1.00 25.55 114 LYS AAA N 1
ATOM 632 C CA . LYS A 1 114 ? 0.643 -0.750 14.942 1.00 27.04 114 LYS AAA CA 1
ATOM 633 C C . LYS A 1 114 ? 1.467 -1.824 14.244 1.00 27.93 114 LYS AAA C 1
ATOM 634 O O . LYS A 1 114 ? 0.866 -2.568 13.481 1.00 29.05 114 LYS AAA O 1
ATOM 640 N N . LEU A 1 115 ? 2.783 -1.846 14.470 1.00 27.91 115 LEU AAA N 1
ATOM 641 C CA . LEU A 1 115 ? 3.732 -2.760 13.782 1.00 27.90 115 LEU AAA CA 1
ATOM 642 C C . LEU A 1 115 ? 3.852 -4.053 14.596 1.00 27.05 115 LEU AAA C 1
ATOM 643 O O . LEU A 1 115 ? 3.969 -3.965 15.843 1.00 25.49 115 LEU AAA O 1
ATOM 648 N N . ALA A 1 116 ? 3.905 -5.199 13.914 1.00 25.75 116 ALA AAA N 1
ATOM 649 C CA . ALA A 1 116 ? 4.333 -6.494 14.487 1.00 28.12 116 ALA AAA CA 1
ATOM 650 C C . ALA A 1 116 ? 5.724 -6.311 15.092 1.00 26.49 116 ALA AAA C 1
ATOM 651 O O . ALA A 1 116 ? 6.536 -5.494 14.579 1.00 24.01 116 ALA AAA O 1
ATOM 653 N N . CYS A 1 117 ? 5.989 -7.011 16.178 1.00 28.86 117 CYS AAA N 1
ATOM 654 C CA . CYS A 1 117 ? 7.334 -7.041 16.794 1.00 29.30 117 CYS AAA CA 1
ATOM 655 C C . CYS A 1 117 ? 7.525 -8.401 17.448 1.00 27.44 117 CYS AAA C 1
ATOM 656 O O . CYS A 1 117 ? 6.523 -9.076 17.714 1.00 26.46 117 CYS AAA O 1
ATOM 659 N N . SER A 1 118 ? 8.780 -8.815 17.573 1.00 27.91 118 SER AAA N 1
ATOM 660 C CA . SER A 1 118 ? 9.218 -9.956 18.396 1.00 28.59 118 SER AAA CA 1
ATOM 661 C C . SER A 1 118 ? 9.575 -9.400 19.761 1.00 25.88 118 SER AAA C 1
ATOM 662 O O . SER A 1 118 ? 10.103 -8.307 19.828 1.00 30.52 118 SER AAA O 1
ATOM 665 N N . SER A 1 119 ? 9.290 -10.162 20.787 1.00 26.96 119 SER AAA N 1
ATOM 666 C CA . SER A 1 119 ? 9.442 -9.775 22.197 1.00 29.95 119 SER AAA CA 1
ATOM 667 C C . SER A 1 119 ? 9.534 -11.073 22.979 1.00 30.67 119 SER AAA C 1
ATOM 668 O O . SER A 1 119 ? 9.110 -12.115 22.436 1.00 35.53 119 SER AAA O 1
ATOM 671 N N . THR A 1 120 ? 10.136 -11.023 24.156 1.00 31.16 120 THR AAA N 1
ATOM 672 C CA . THR A 1 120 ? 10.331 -12.202 25.035 1.00 30.80 120 THR AAA CA 1
ATOM 673 C C . THR A 1 120 ? 9.985 -11.771 26.461 1.00 30.79 120 THR AAA C 1
ATOM 674 O O . THR A 1 120 ? 10.529 -10.709 26.915 1.00 24.70 120 THR AAA O 1
ATOM 678 N N . ASN A 1 121 ? 9.085 -12.524 27.110 1.00 28.86 121 ASN AAA N 1
ATOM 679 C CA . ASN A 1 121 ? 8.740 -12.353 28.543 1.00 28.49 121 ASN AAA CA 1
ATOM 680 C C . ASN A 1 121 ? 10.046 -12.233 29.341 1.00 30.60 121 ASN AAA C 1
ATOM 681 O O . ASN A 1 121 ? 10.877 -13.128 29.198 1.00 35.13 121 ASN AAA O 1
ATOM 686 N N . GLY A 1 122 ? 10.218 -11.143 30.100 1.00 29.38 122 GLY AAA N 1
ATOM 687 C CA . GLY A 1 122 ? 11.392 -10.859 30.945 1.00 28.45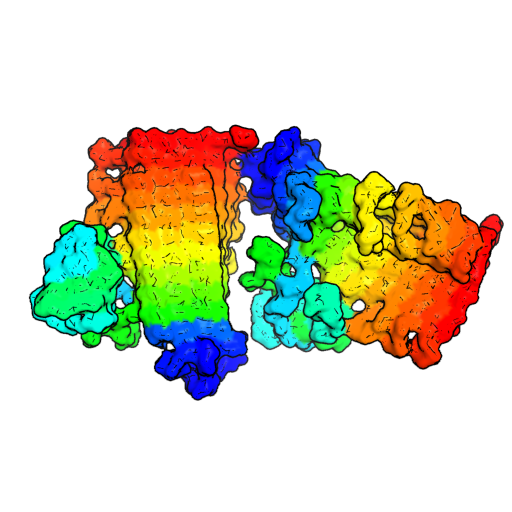 122 GLY AAA CA 1
ATOM 688 C C . GLY A 1 122 ? 12.448 -10.013 30.242 1.00 27.23 122 GLY AAA C 1
ATOM 689 O O . GLY A 1 122 ? 13.382 -9.598 30.901 1.00 29.66 122 GLY AAA O 1
ATOM 690 N N . SER A 1 123 ? 12.295 -9.712 28.958 1.00 26.71 123 SER AAA N 1
ATOM 691 C CA . SER A 1 123 ? 13.326 -9.005 28.154 1.00 26.58 123 SER AAA CA 1
ATOM 692 C C . SER A 1 123 ? 12.847 -7.606 27.749 1.00 27.17 123 SER AAA C 1
ATOM 693 O O . SER A 1 123 ? 11.673 -7.474 27.371 1.00 26.61 123 SER AAA O 1
ATOM 696 N N . ALA A 1 124 ? 13.739 -6.615 27.841 1.00 27.59 124 ALA AAA N 1
ATOM 697 C CA . ALA A 1 124 ? 13.530 -5.204 27.442 1.00 28.56 124 ALA AAA CA 1
ATOM 698 C C . ALA A 1 124 ? 13.997 -4.981 25.992 1.00 27.62 124 ALA AAA C 1
ATOM 699 O O . ALA A 1 124 ? 14.169 -3.799 25.586 1.00 26.30 124 ALA AAA O 1
ATOM 701 N N . THR A 1 125 ? 14.194 -6.060 25.230 1.00 28.08 125 THR AAA N 1
ATOM 702 C CA . THR A 1 125 ? 14.596 -6.006 23.805 1.00 32.06 125 THR AAA CA 1
ATOM 703 C C . THR A 1 125 ? 13.443 -6.462 22.904 1.00 29.72 125 THR AAA C 1
ATOM 704 O O . THR A 1 125 ? 12.946 -7.569 23.113 1.00 26.75 125 THR AAA O 1
ATOM 708 N N . ILE A 1 126 ? 13.102 -5.658 21.896 1.00 31.75 126 ILE AAA N 1
ATOM 709 C CA . ILE A 1 126 ? 12.151 -6.051 20.816 1.00 32.79 126 ILE AAA CA 1
ATOM 710 C C . ILE A 1 126 ? 12.819 -5.858 19.455 1.00 33.10 126 ILE AAA C 1
ATOM 711 O O . ILE A 1 126 ? 13.743 -5.034 19.348 1.00 38.74 126 ILE AAA O 1
ATOM 716 N N . THR A 1 127 ? 12.369 -6.636 18.476 1.00 31.30 127 THR AAA N 1
ATOM 717 C CA . THR A 1 127 ? 12.689 -6.499 17.041 1.00 33.03 127 THR AAA CA 1
ATOM 718 C C . THR A 1 127 ? 11.419 -6.038 16.309 1.00 31.44 127 THR AAA C 1
ATOM 719 O O . THR A 1 127 ? 10.381 -6.676 16.502 1.00 29.57 127 THR AAA O 1
ATOM 723 N N . VAL A 1 128 ? 11.527 -4.970 15.514 1.00 31.60 128 VAL AAA N 1
ATOM 724 C CA . VAL A 1 128 ? 10.417 -4.328 14.756 1.00 34.12 128 VAL AAA CA 1
ATOM 725 C C . VAL A 1 128 ? 10.929 -3.946 13.362 1.00 34.17 128 VAL AAA C 1
ATOM 726 O O . VAL A 1 128 ? 11.650 -2.955 13.260 1.00 33.53 128 VAL AAA O 1
ATOM 730 N N . SER A 1 129 ? 10.566 -4.701 12.329 1.00 39.73 129 SER AAA N 1
ATOM 731 C CA . SER A 1 129 ? 10.870 -4.378 10.911 1.00 37.53 129 SER AAA CA 1
ATOM 732 C C . SER A 1 129 ? 10.306 -2.997 10.595 1.00 41.54 129 SER AAA C 1
ATOM 733 O O . SER A 1 129 ? 9.138 -2.758 10.929 1.00 40.77 129 SER AAA O 1
ATOM 736 N N . SER A 1 130 ? 11.129 -2.132 10.005 1.00 42.61 130 SER AAA N 1
ATOM 737 C CA . SER A 1 130 ? 10.720 -0.871 9.340 1.00 46.06 130 SER AAA CA 1
ATOM 738 C C . SER A 1 130 ? 10.039 0.055 10.347 1.00 45.23 130 SER AAA C 1
ATOM 739 O O . SER A 1 130 ? 9.067 0.711 9.944 1.00 43.40 130 SER AAA O 1
ATOM 742 N N . HIS A 1 131 ? 10.516 0.077 11.603 1.00 42.35 131 HIS AAA N 1
ATOM 743 C CA . HIS A 1 131 ? 10.089 1.051 12.646 1.00 38.51 131 HIS AAA CA 1
ATOM 744 C C . HIS A 1 131 ? 10.704 2.407 12.310 1.00 34.10 131 HIS AAA C 1
ATOM 745 O O . HIS A 1 131 ? 11.581 2.417 11.457 1.00 36.49 131 HIS AAA O 1
ATOM 752 N N . GLU A 1 132 ? 10.255 3.486 12.963 1.00 31.68 132 GLU AAA N 1
ATOM 753 C CA . GLU A 1 132 ? 10.884 4.833 12.913 1.00 33.46 132 GLU AAA CA 1
ATOM 754 C C . GLU A 1 132 ? 11.013 5.388 14.332 1.00 29.08 132 GLU AAA C 1
ATOM 755 O O . GLU A 1 132 ? 10.839 6.585 14.524 1.00 28.31 132 GLU AAA O 1
ATOM 761 N N . PHE A 1 133 ? 11.332 4.538 15.301 1.00 28.27 133 PHE AAA N 1
ATOM 762 C CA . PHE A 1 133 ? 11.570 4.959 16.699 1.00 30.09 133 PHE AAA CA 1
ATOM 763 C C . PHE A 1 133 ? 12.995 5.503 16.780 1.00 28.68 133 PHE AAA C 1
ATOM 764 O O . PHE A 1 133 ? 13.875 4.936 16.136 1.00 28.15 133 PHE AAA O 1
ATOM 772 N N . VAL A 1 134 ? 13.165 6.615 17.483 1.00 30.27 134 VAL AAA N 1
ATOM 773 C CA . VAL A 1 134 ? 14.489 7.174 17.875 1.00 36.33 134 VAL AAA CA 1
ATOM 774 C C . VAL A 1 134 ? 14.613 7.049 19.398 1.00 33.64 134 VAL AAA C 1
ATOM 775 O O . VAL A 1 134 ? 13.556 7.002 20.068 1.00 31.66 134 VAL AAA O 1
ATOM 779 N N . VAL A 1 135 ? 15.850 6.977 19.903 1.00 30.34 135 VAL AAA N 1
ATOM 780 C CA . VAL A 1 135 ? 16.190 6.984 21.352 1.00 28.50 135 VAL AAA CA 1
ATOM 781 C C . VAL A 1 135 ? 15.399 8.127 22.007 1.00 27.23 135 VAL AAA C 1
ATOM 782 O O . VAL A 1 135 ? 15.365 9.213 21.420 1.00 24.62 135 VAL AAA O 1
ATOM 786 N N . GLY A 1 136 ? 14.781 7.882 23.168 1.00 26.11 136 GLY AAA N 1
ATOM 787 C CA . GLY A 1 136 ? 13.961 8.880 23.890 1.00 27.00 136 GLY AAA CA 1
ATOM 788 C C . GLY A 1 136 ? 12.475 8.780 23.572 1.00 26.85 136 GLY AAA C 1
ATOM 789 O O . GLY A 1 136 ? 11.679 9.271 24.383 1.00 33.55 136 GLY AAA O 1
ATOM 790 N N . ASP A 1 137 ? 12.083 8.220 22.428 1.00 24.80 137 ASP AAA N 1
ATOM 791 C CA . ASP A 1 137 ? 10.642 8.126 22.073 1.00 26.39 137 ASP AAA CA 1
ATOM 792 C C . ASP A 1 137 ? 9.929 7.232 23.080 1.00 26.45 137 ASP AAA C 1
ATOM 793 O O . ASP A 1 137 ? 10.357 6.100 23.291 1.00 26.67 137 ASP AAA O 1
ATOM 798 N N . LEU A 1 138 ? 8.805 7.693 23.605 1.00 27.53 138 LEU AAA N 1
ATOM 799 C CA . LEU A 1 138 ? 7.876 6.809 24.346 1.00 27.03 138 LEU AAA CA 1
ATOM 800 C C . LEU A 1 138 ? 7.115 5.993 23.295 1.00 26.92 138 LEU AAA C 1
ATOM 801 O O . LEU A 1 138 ? 6.697 6.619 22.312 1.00 26.95 138 LEU AAA O 1
ATOM 806 N N . VAL A 1 139 ? 6.976 4.667 23.492 1.00 25.52 139 VAL AAA N 1
ATOM 807 C CA . VAL A 1 139 ? 6.244 3.720 22.597 1.00 25.67 139 VAL AAA CA 1
ATOM 808 C C . VAL A 1 139 ? 5.212 2.949 23.421 1.00 26.25 139 VAL AAA C 1
ATOM 809 O O . VAL A 1 139 ? 5.394 2.778 24.650 1.00 25.82 139 VAL AAA O 1
ATOM 813 N N . ARG A 1 140 ? 4.167 2.494 22.738 1.00 27.10 140 ARG AAA N 1
ATOM 814 C CA . ARG A 1 140 ? 3.094 1.677 23.332 1.00 23.46 140 ARG AAA CA 1
ATOM 815 C C . ARG A 1 140 ? 3.169 0.281 22.734 1.00 24.34 140 ARG AAA C 1
ATOM 816 O O . ARG A 1 140 ? 3.043 0.122 21.515 1.00 22.64 140 ARG AAA O 1
ATOM 824 N N . LEU A 1 141 ? 3.358 -0.693 23.614 1.00 25.25 141 LEU AAA N 1
ATOM 825 C CA . LEU A 1 141 ? 3.336 -2.128 23.310 1.00 26.52 141 LEU AAA CA 1
ATOM 826 C C . LEU A 1 141 ? 1.946 -2.619 23.705 1.00 26.42 141 LEU AAA C 1
ATOM 827 O O . LEU A 1 141 ? 1.493 -2.292 24.814 1.00 28.51 141 LEU AAA O 1
ATOM 832 N N . SER A 1 142 ? 1.276 -3.349 22.823 1.00 28.61 142 SER AAA N 1
ATOM 833 C CA . SER A 1 142 ? -0.014 -4.000 23.152 1.00 26.55 142 SER AAA CA 1
ATOM 834 C C . SER A 1 142 ? -0.088 -5.373 22.484 1.00 24.06 142 SER AAA C 1
ATOM 835 O O . SER A 1 142 ? 0.595 -5.598 21.480 1.00 24.32 142 SER AAA O 1
ATOM 838 N N . SER A 1 143 ? -0.796 -6.285 23.132 1.00 24.90 143 SER AAA N 1
ATOM 839 C CA . SER A 1 143 ? -1.168 -7.619 22.599 1.00 25.23 143 SER AAA CA 1
ATOM 840 C C . SER A 1 143 ? -2.302 -7.449 21.573 1.00 24.54 143 SER AAA C 1
ATOM 841 O O . SER A 1 143 ? -3.098 -6.486 21.702 1.00 25.06 143 SER AAA O 1
ATOM 844 N N . THR A 1 144 ? -2.336 -8.326 20.574 1.00 23.31 144 THR AAA N 1
ATOM 845 C CA . THR A 1 144 ? -3.437 -8.452 19.595 1.00 24.82 144 THR AAA CA 1
ATOM 846 C C . THR A 1 144 ? -4.546 -9.272 20.263 1.00 24.52 144 THR AAA C 1
ATOM 847 O O . THR A 1 144 ? -5.716 -9.065 19.941 1.00 28.40 144 THR AAA O 1
ATOM 851 N N . ARG A 1 145 ? -4.178 -10.162 21.183 1.00 24.65 145 ARG AAA N 1
ATOM 852 C CA . ARG A 1 145 ? -5.157 -10.794 22.079 1.00 25.31 145 ARG AAA CA 1
ATOM 853 C C . ARG A 1 145 ? -5.759 -9.699 22.965 1.00 26.42 145 ARG AAA C 1
ATOM 854 O O . ARG A 1 145 ? -5.018 -8.817 23.447 1.00 29.00 145 ARG AAA O 1
ATOM 862 N N . GLY A 1 146 ? -7.071 -9.770 23.152 1.00 25.45 146 GLY AAA N 1
ATOM 863 C CA . GLY A 1 146 ? -7.842 -8.942 24.087 1.00 25.87 146 GLY AAA CA 1
ATOM 864 C C . GLY A 1 146 ? -9.315 -9.204 23.866 1.00 25.32 146 GLY AAA C 1
ATOM 865 O O . GLY A 1 146 ? -9.623 -10.123 23.117 1.00 27.05 146 GLY AAA O 1
ATOM 866 N N . ILE A 1 147 ? -10.171 -8.408 24.492 1.00 24.60 147 ILE AAA N 1
ATOM 867 C CA . ILE A 1 147 ? -11.642 -8.434 24.341 1.00 25.67 147 ILE AAA CA 1
ATOM 868 C C . ILE A 1 147 ? -12.033 -7.159 23.599 1.00 26.38 147 ILE AAA C 1
ATOM 869 O O . ILE A 1 147 ? -11.170 -6.258 23.471 1.00 29.70 147 ILE AAA O 1
ATOM 874 N N . ILE A 1 148 ? -13.236 -7.171 23.024 1.00 25.86 148 ILE AAA N 1
ATOM 875 C CA . ILE A 1 148 ? -13.994 -5.975 22.588 1.00 27.75 148 ILE AAA CA 1
ATOM 876 C C . ILE A 1 148 ? -14.679 -5.457 23.848 1.00 26.25 148 ILE AAA C 1
ATOM 877 O O . ILE A 1 148 ? -15.365 -6.231 24.483 1.00 29.82 148 ILE AAA O 1
ATOM 882 N N . GLY A 1 149 ? -14.400 -4.228 24.216 1.00 26.62 149 GLY AAA N 1
ATOM 883 C CA . GLY A 1 149 ? -14.939 -3.719 25.479 1.00 28.52 149 GLY AAA CA 1
ATOM 884 C C . GLY A 1 149 ? -16.069 -2.731 25.329 1.00 29.11 149 GLY AAA C 1
ATOM 885 O O . GLY A 1 149 ? -16.741 -2.747 24.309 1.00 26.72 149 GLY AAA O 1
ATOM 886 N N . SER A 1 150 ? -16.215 -1.876 26.325 1.00 29.78 150 SER AAA N 1
ATOM 887 C CA . SER A 1 150 ? -17.360 -0.944 26.370 1.00 33.68 150 SER AAA CA 1
ATOM 888 C C . SER A 1 150 ? -17.354 0.057 25.218 1.00 34.54 150 SER AAA C 1
ATOM 889 O O . SER A 1 150 ? -18.417 0.583 24.920 1.00 33.89 150 SER AAA O 1
ATOM 892 N N . ASP A 1 151 ? -16.186 0.338 24.657 1.00 36.60 151 ASP AAA N 1
ATOM 893 C CA . ASP A 1 151 ? -16.066 1.277 23.519 1.00 38.34 151 ASP AAA CA 1
ATOM 894 C C . ASP A 1 151 ? -16.170 0.508 22.209 1.00 32.59 151 ASP AAA C 1
ATOM 895 O O . ASP A 1 151 ? -15.869 1.104 21.182 1.00 34.74 151 ASP AAA O 1
ATOM 897 N N . ALA A 1 152 ? -16.557 -0.761 22.268 1.00 31.39 152 ALA AAA N 1
ATOM 898 C CA . ALA A 1 152 ? -16.746 -1.599 21.064 1.00 30.99 152 ALA AAA CA 1
ATOM 899 C C . ALA A 1 152 ? -15.424 -1.743 20.308 1.00 31.34 152 ALA AAA C 1
ATOM 900 O O . ALA A 1 152 ? -15.482 -2.020 19.111 1.00 27.64 152 ALA AAA O 1
ATOM 902 N N . VAL A 1 153 ? -14.294 -1.606 21.017 1.00 31.79 153 VAL AAA N 1
ATOM 903 C CA . VAL A 1 153 ? -12.934 -1.722 20.412 1.00 28.04 153 VAL AAA CA 1
ATOM 904 C C . VAL A 1 153 ? -12.058 -2.641 21.279 1.00 28.75 153 VAL AAA C 1
ATOM 905 O O . VAL A 1 153 ? -12.453 -2.925 22.411 1.00 25.14 153 VAL AAA O 1
ATOM 909 N N . LEU A 1 154 ? -10.898 -3.051 20.759 1.00 27.81 154 LEU AAA N 1
ATOM 910 C CA . LEU A 1 154 ? -9.999 -4.011 21.442 1.00 27.87 154 LEU AAA CA 1
ATOM 911 C C . LEU A 1 154 ? -9.537 -3.388 22.753 1.00 27.13 154 LEU AAA C 1
ATOM 912 O O . LEU A 1 154 ? -9.044 -2.226 22.740 1.00 26.96 154 LEU AAA O 1
ATOM 917 N N . VAL A 1 155 ? -9.706 -4.133 23.835 1.00 27.53 155 VAL AAA N 1
ATOM 918 C CA . VAL A 1 155 ? -8.948 -3.921 25.091 1.00 29.08 155 VAL AAA CA 1
ATOM 919 C C . VAL A 1 155 ? -7.915 -5.033 25.186 1.00 26.79 155 VAL AAA C 1
ATOM 920 O O . VAL A 1 155 ? -8.222 -6.159 25.580 1.00 27.65 155 VAL AAA O 1
ATOM 924 N N . PRO A 1 156 ? -6.650 -4.731 24.838 1.00 25.85 156 PRO AAA N 1
ATOM 925 C CA . PRO A 1 156 ? -5.607 -5.745 24.826 1.00 24.78 156 PRO AAA CA 1
ATOM 926 C C . PRO A 1 156 ? -5.415 -6.411 26.189 1.00 24.34 156 PRO AAA C 1
ATOM 927 O O . PRO A 1 156 ? -5.512 -5.755 27.199 1.00 24.98 156 PRO AAA O 1
ATOM 931 N N . TRP A 1 157 ? -5.166 -7.714 26.147 1.00 24.50 157 TRP AAA N 1
ATOM 932 C CA . TRP A 1 157 ? -4.778 -8.546 27.310 1.00 23.77 157 TRP AAA CA 1
ATOM 933 C C . TRP A 1 157 ? -3.588 -7.900 28.024 1.00 21.73 157 TRP AAA C 1
ATOM 934 O O . TRP A 1 157 ? -3.526 -7.965 29.269 1.00 21.58 157 TRP AAA O 1
ATOM 945 N N . TYR A 1 158 ? -2.686 -7.284 27.268 1.00 22.85 158 TYR AAA N 1
ATOM 946 C CA . TYR A 1 158 ? -1.456 -6.646 27.808 1.00 23.00 158 TYR AAA CA 1
ATOM 947 C C . TYR A 1 158 ? -1.217 -5.287 27.159 1.00 22.24 158 TYR AAA C 1
ATOM 948 O O . TYR A 1 158 ? -1.337 -5.158 25.937 1.00 24.04 158 TYR AAA O 1
ATOM 957 N N . MET A 1 159 ? -0.892 -4.295 27.979 1.00 21.78 159 MET AAA N 1
ATOM 958 C CA . MET A 1 159 ? -0.498 -2.942 27.512 1.00 22.51 159 MET AAA CA 1
ATOM 959 C C . MET A 1 159 ? 0.673 -2.420 28.338 1.00 19.50 159 MET AAA C 1
ATOM 960 O O . MET A 1 159 ? 0.664 -2.630 29.529 1.00 19.40 159 MET AAA O 1
ATOM 965 N N . GLN A 1 160 ? 1.603 -1.719 27.700 1.00 21.92 160 GLN AAA N 1
ATOM 966 C CA . GLN A 1 160 ? 2.792 -1.131 28.372 1.00 22.80 160 GLN AAA CA 1
ATOM 967 C C . GLN A 1 160 ? 3.233 0.119 27.606 1.00 21.26 160 GLN AAA C 1
ATOM 968 O O . GLN A 1 160 ? 3.375 0.022 26.370 1.00 20.68 160 GLN AAA O 1
ATOM 974 N N . LEU A 1 161 ? 3.391 1.241 28.308 1.00 18.84 161 LEU AAA N 1
ATOM 975 C CA . LEU A 1 161 ? 4.244 2.344 27.826 1.00 20.62 161 LEU AAA CA 1
ATOM 976 C C . LEU A 1 161 ? 5.666 2.134 28.383 1.00 22.29 161 LEU AAA C 1
ATOM 977 O O . LEU A 1 161 ? 5.818 1.670 29.540 1.00 20.85 161 LEU AAA O 1
ATOM 982 N N . ALA A 1 162 ? 6.667 2.417 27.547 1.00 23.05 162 ALA AAA N 1
ATOM 983 C CA . ALA A 1 162 ? 8.105 2.321 27.885 1.00 25.35 162 ALA AAA CA 1
ATOM 984 C C . ALA A 1 162 ? 8.872 3.249 26.947 1.00 28.49 162 ALA AAA C 1
ATOM 985 O O . ALA A 1 162 ? 8.356 3.554 25.844 1.00 26.99 162 ALA AAA O 1
ATOM 987 N N . ARG A 1 163 ? 10.049 3.692 27.381 1.00 29.11 163 ARG AAA N 1
ATOM 988 C CA . ARG A 1 163 ? 10.875 4.668 26.635 1.00 28.07 163 ARG AAA CA 1
ATOM 989 C C . ARG A 1 163 ? 11.941 3.887 25.868 1.00 27.18 163 ARG AAA C 1
ATOM 990 O O . ARG A 1 163 ? 12.487 2.955 26.441 1.00 29.26 163 ARG AAA O 1
ATOM 998 N N . VAL A 1 164 ? 12.210 4.258 24.621 1.00 25.51 164 VAL AAA N 1
ATOM 999 C CA . VAL A 1 164 ? 13.292 3.636 23.801 1.00 27.55 164 VAL AAA CA 1
ATOM 1000 C C . VAL A 1 164 ? 14.633 4.179 24.324 1.00 27.20 164 VAL AAA C 1
ATOM 1001 O O . VAL A 1 164 ? 14.764 5.395 24.443 1.00 28.22 164 VAL AAA O 1
ATOM 1005 N N . VAL A 1 165 ? 15.556 3.309 24.721 1.00 28.12 165 VAL AAA N 1
ATOM 1006 C CA . VAL A 1 165 ? 16.904 3.736 25.208 1.00 30.43 165 VAL AAA CA 1
ATOM 1007 C C . VAL A 1 165 ? 18.002 3.308 24.223 1.00 32.85 165 VAL AAA C 1
ATOM 1008 O O . VAL A 1 165 ? 19.138 3.747 24.430 1.00 34.16 165 VAL AAA O 1
ATOM 1012 N N . GLY A 1 166 ? 17.696 2.475 23.220 1.00 32.80 166 GLY AAA N 1
ATOM 1013 C CA . GLY A 1 166 ? 18.669 2.052 22.197 1.00 32.82 166 GLY AAA CA 1
ATOM 1014 C C . GLY A 1 166 ? 17.985 1.668 20.900 1.00 34.62 166 GLY AAA C 1
ATOM 1015 O O . GLY A 1 166 ? 16.929 0.998 20.969 1.00 30.41 166 GLY AAA O 1
ATOM 1016 N N . VAL A 1 167 ? 18.583 2.015 19.756 1.00 31.50 167 VAL AAA N 1
ATOM 1017 C CA . VAL A 1 167 ? 18.106 1.543 18.423 1.00 31.11 167 VAL AAA CA 1
ATOM 1018 C C . VAL A 1 167 ? 19.327 1.210 17.570 1.00 28.06 167 VAL AAA C 1
ATOM 1019 O O . VAL A 1 167 ? 20.181 2.057 17.469 1.00 29.45 167 VAL AAA O 1
ATOM 1023 N N . SER A 1 168 ? 19.353 0.032 16.957 1.00 27.79 168 SER AAA N 1
ATOM 1024 C CA . SER A 1 168 ? 20.293 -0.339 15.867 1.00 29.22 168 SER AAA CA 1
ATOM 1025 C C . SER A 1 168 ? 19.556 -1.220 14.865 1.00 26.13 168 SER AAA C 1
ATOM 1026 O O . SER A 1 168 ? 19.199 -2.342 15.228 1.00 29.51 168 SER AAA O 1
ATOM 1029 N N . GLY A 1 169 ? 19.364 -0.755 13.641 1.00 27.98 169 GLY AAA N 1
ATOM 1030 C CA . GLY A 1 169 ? 18.471 -1.424 12.672 1.00 28.90 169 GLY AAA CA 1
ATOM 1031 C C . GLY A 1 169 ? 17.121 -1.705 13.319 1.00 30.03 169 GLY AAA C 1
ATOM 1032 O O . GLY A 1 169 ? 16.596 -0.796 13.982 1.00 26.05 169 GLY AAA O 1
ATOM 1033 N N . ASP A 1 170 ? 16.658 -2.958 13.257 1.00 31.95 170 ASP AAA N 1
ATOM 1034 C CA . ASP A 1 170 ? 15.328 -3.396 13.759 1.00 34.82 170 ASP AAA CA 1
ATOM 1035 C C . ASP A 1 170 ? 15.387 -3.684 15.268 1.00 36.04 170 ASP AAA C 1
ATOM 1036 O O . ASP A 1 170 ? 14.317 -3.977 15.853 1.00 35.91 170 ASP AAA O 1
ATOM 1041 N N . THR A 1 171 ? 16.571 -3.600 15.881 1.00 33.45 171 THR AAA N 1
ATOM 1042 C CA . THR A 1 171 ? 16.774 -3.839 17.329 1.00 35.02 171 THR AAA CA 1
ATOM 1043 C C . THR A 1 171 ? 16.421 -2.570 18.095 1.00 34.27 171 THR AAA C 1
ATOM 1044 O O . THR A 1 171 ? 17.114 -1.550 17.901 1.00 36.97 171 THR AAA O 1
ATOM 1048 N N . VAL A 1 172 ? 15.409 -2.665 18.957 1.00 32.88 172 VAL AAA N 1
ATOM 1049 C CA . VAL A 1 172 ? 14.952 -1.581 19.872 1.00 31.75 172 VAL AAA CA 1
ATOM 1050 C C . VAL A 1 172 ? 15.133 -2.038 21.325 1.00 30.25 172 VAL AAA C 1
ATOM 1051 O O . VAL A 1 172 ? 14.698 -3.140 21.658 1.00 32.50 172 VAL AAA O 1
ATOM 1055 N N . LYS A 1 173 ? 15.717 -1.178 22.163 1.00 35.16 173 LYS AAA N 1
ATOM 1056 C CA . LYS A 1 173 ? 15.953 -1.422 23.609 1.00 33.56 173 LYS AAA CA 1
ATOM 1057 C C . LYS A 1 173 ? 15.048 -0.479 24.417 1.00 29.04 173 LYS AAA C 1
ATOM 1058 O O . LYS A 1 173 ? 14.898 0.722 24.048 1.00 26.88 173 LYS AAA O 1
ATOM 1064 N N . LEU A 1 174 ? 14.471 -1.014 25.483 1.00 25.98 174 LEU AAA N 1
ATOM 1065 C CA . LEU A 1 174 ? 13.456 -0.304 26.306 1.00 29.61 174 LEU AAA CA 1
ATOM 1066 C C . LEU A 1 174 ? 13.975 -0.151 27.724 1.00 27.75 174 LEU AAA C 1
ATOM 1067 O O . LEU A 1 174 ? 14.816 -0.939 28.101 1.00 27.01 174 LEU AAA O 1
ATOM 1072 N N . ASP A 1 175 ? 13.428 0.812 28.471 1.00 28.02 175 ASP AAA N 1
ATOM 1073 C CA . ASP A 1 175 ? 13.862 1.136 29.853 1.00 25.80 175 ASP AAA CA 1
ATOM 1074 C C . ASP A 1 175 ? 13.089 0.272 30.858 1.00 24.84 175 ASP AAA C 1
ATOM 1075 O O . ASP A 1 175 ? 13.150 0.566 32.049 1.00 25.02 175 ASP AAA O 1
ATOM 1080 N N . ALA A 1 176 ? 12.403 -0.772 30.383 1.00 25.57 176 ALA AAA N 1
ATOM 1081 C CA . ALA A 1 176 ? 11.632 -1.726 31.215 1.00 24.34 176 ALA AAA CA 1
ATOM 1082 C C . ALA A 1 176 ? 11.425 -3.020 30.444 1.00 21.07 176 ALA AAA C 1
ATOM 1083 O O . ALA A 1 176 ? 11.236 -3.000 29.220 1.00 21.35 176 ALA AAA O 1
ATOM 1085 N N . PRO A 1 177 ? 11.429 -4.180 31.139 1.00 19.03 177 PRO AAA N 1
ATOM 1086 C CA . PRO A 1 177 ? 11.128 -5.442 30.485 1.00 21.42 177 PRO AAA CA 1
ATOM 1087 C C . PRO A 1 177 ? 9.655 -5.527 30.066 1.00 23.09 177 PRO AAA C 1
ATOM 1088 O O . PRO A 1 177 ? 8.793 -4.755 30.528 1.00 23.48 177 PRO AAA O 1
ATOM 1092 N N . ILE A 1 178 ? 9.423 -6.442 29.139 1.00 26.48 178 ILE AAA N 1
ATOM 1093 C CA . ILE A 1 178 ? 8.085 -6.928 28.720 1.00 30.64 178 ILE AAA CA 1
ATOM 1094 C C . ILE A 1 178 ? 7.725 -8.081 29.656 1.00 29.87 178 ILE AAA C 1
ATOM 1095 O O . ILE A 1 178 ? 8.554 -8.981 29.806 1.00 31.29 178 ILE AAA O 1
ATOM 1100 N N . ASP A 1 179 ? 6.545 -8.018 30.271 1.00 32.72 179 ASP AAA N 1
ATOM 1101 C CA . ASP A 1 179 ? 6.086 -8.954 31.338 1.00 34.38 179 ASP AAA CA 1
ATOM 1102 C C . ASP A 1 179 ? 4.930 -9.796 30.807 1.00 28.73 179 ASP AAA C 1
ATOM 1103 O O . ASP A 1 179 ? 3.927 -9.896 31.505 1.00 34.16 179 ASP AAA O 1
ATOM 1108 N N . THR A 1 180 ? 5.051 -10.328 29.596 1.00 27.20 180 THR AAA N 1
ATOM 1109 C CA . THR A 1 180 ? 4.028 -11.217 28.992 1.00 25.71 180 THR AAA CA 1
ATOM 1110 C C . THR A 1 180 ? 4.706 -12.095 27.950 1.00 30.31 180 THR AAA C 1
ATOM 1111 O O . THR A 1 180 ? 5.793 -11.693 27.446 1.00 29.69 180 THR AAA O 1
ATOM 1115 N N . THR A 1 181 ? 4.099 -13.247 27.651 1.00 29.80 181 THR AAA N 1
ATOM 1116 C CA . THR A 1 181 ? 4.539 -14.128 26.540 1.00 32.49 181 THR AAA CA 1
ATOM 1117 C C . THR A 1 181 ? 3.626 -13.869 25.341 1.00 31.27 181 THR AAA C 1
ATOM 1118 O O . THR A 1 181 ? 3.819 -14.518 24.318 1.00 36.32 181 THR AAA O 1
ATOM 1122 N N . GLU A 1 182 ? 2.676 -12.943 25.470 1.00 32.81 182 GLU AAA N 1
ATOM 1123 C CA . GLU A 1 182 ? 1.691 -12.623 24.412 1.00 31.74 182 GLU AAA CA 1
ATOM 1124 C C . GLU A 1 182 ? 2.423 -11.946 23.245 1.00 31.78 182 GLU AAA C 1
ATOM 1125 O O . GLU A 1 182 ? 3.361 -11.188 23.497 1.00 29.37 182 GLU AAA O 1
ATOM 1131 N N . THR A 1 183 ? 1.960 -12.205 22.021 1.00 32.03 183 THR AAA N 1
ATOM 1132 C CA . THR A 1 183 ? 2.358 -11.505 20.779 1.00 30.01 183 THR AAA CA 1
ATOM 1133 C C . THR A 1 183 ? 1.884 -10.056 20.859 1.00 30.70 183 THR AAA C 1
ATOM 1134 O O . THR A 1 183 ? 0.664 -9.818 21.023 1.00 31.22 183 THR AAA O 1
ATOM 1138 N N . LEU A 1 184 ? 2.826 -9.139 20.693 1.00 28.85 184 LEU AAA N 1
ATOM 1139 C CA . LEU A 1 184 ? 2.609 -7.683 20.824 1.00 28.68 184 LEU AAA CA 1
ATOM 1140 C C . LEU A 1 184 ? 2.817 -6.999 19.472 1.00 26.55 184 LEU AAA C 1
ATOM 1141 O O . LEU A 1 184 ? 3.602 -7.479 18.635 1.00 28.18 184 LEU AAA O 1
ATOM 1146 N N . VAL A 1 185 ? 2.202 -5.839 19.342 1.00 25.98 185 VAL AAA N 1
ATOM 1147 C CA . VAL A 1 185 ? 2.469 -4.872 18.261 1.00 24.40 185 VAL AAA CA 1
ATOM 1148 C C . VAL A 1 185 ? 2.881 -3.582 18.961 1.00 25.29 185 VAL AAA C 1
ATOM 1149 O O . VAL A 1 185 ? 2.599 -3.465 20.156 1.00 25.90 185 VAL AAA O 1
ATOM 1153 N N . VAL A 1 186 ? 3.511 -2.646 18.254 1.00 25.22 186 VAL AAA N 1
ATOM 1154 C CA . VAL A 1 186 ? 4.022 -1.408 18.901 1.00 25.87 186 VAL AAA CA 1
ATOM 1155 C C . VAL A 1 186 ? 3.741 -0.211 17.999 1.00 25.10 186 VAL AAA C 1
ATOM 1156 O O . VAL A 1 186 ? 3.665 -0.375 16.776 1.00 24.86 186 VAL AAA O 1
ATOM 1160 N N . HIS A 1 187 ? 3.543 0.959 18.607 1.00 25.23 187 HIS AAA N 1
ATOM 1161 C CA . HIS A 1 187 ? 3.473 2.252 17.888 1.00 24.47 187 HIS AAA CA 1
ATOM 1162 C C . HIS A 1 187 ? 3.950 3.360 18.817 1.00 25.15 187 HIS AAA C 1
ATOM 1163 O O . HIS A 1 187 ? 4.028 3.139 20.047 1.00 22.55 187 HIS AAA O 1
ATOM 1170 N N . LYS A 1 188 ? 4.209 4.519 18.235 1.00 27.36 188 LYS AAA N 1
ATOM 1171 C CA . LYS A 1 188 ? 4.602 5.732 18.980 1.00 30.01 188 LYS AAA CA 1
ATOM 1172 C C . LYS A 1 188 ? 3.448 6.099 19.912 1.00 29.42 188 LYS AAA C 1
ATOM 1173 O O . LYS A 1 188 ? 2.290 6.222 19.418 1.00 30.57 188 LYS AAA O 1
ATOM 1179 N N . ALA A 1 189 ? 3.734 6.249 21.205 1.00 27.41 189 ALA AAA N 1
ATOM 1180 C CA . ALA A 1 189 ? 2.755 6.643 22.245 1.00 27.36 189 ALA AAA CA 1
ATOM 1181 C C . ALA A 1 189 ? 1.973 7.870 21.763 1.00 28.21 189 ALA AAA C 1
ATOM 1182 O O . ALA A 1 189 ? 0.720 7.901 21.914 1.00 27.82 189 ALA AAA O 1
ATOM 1184 N N . THR A 1 190 ? 2.692 8.853 21.235 1.00 24.18 190 THR AAA N 1
ATOM 1185 C CA . THR A 1 190 ? 2.138 10.093 20.648 1.00 25.81 190 THR AAA CA 1
ATOM 1186 C C . THR A 1 190 ? 2.339 9.993 19.140 1.00 28.22 190 THR AAA C 1
ATOM 1187 O O . THR A 1 190 ? 3.364 10.440 18.647 1.00 26.19 190 THR AAA O 1
ATOM 1191 N N . PRO A 1 191 ? 1.400 9.371 18.378 1.00 32.59 191 PRO AAA N 1
ATOM 1192 C CA . PRO A 1 191 ? 1.592 9.113 16.947 1.00 34.02 191 PRO AAA CA 1
ATOM 1193 C C . PRO A 1 191 ? 1.086 10.291 16.103 1.00 31.78 191 PRO AAA C 1
ATOM 1194 O O . PRO A 1 191 ? -0.115 10.556 16.116 1.00 32.95 191 PRO AAA O 1
ATOM 1198 N N . ALA A 1 192 ? 2.000 11.009 15.447 1.00 32.82 192 ALA AAA N 1
ATOM 1199 C CA . ALA A 1 192 ? 1.697 12.249 14.688 1.00 32.77 192 ALA AAA CA 1
ATOM 1200 C C . ALA A 1 192 ? 0.654 11.929 13.612 1.00 31.65 192 ALA AAA C 1
ATOM 1201 O O . ALA A 1 192 ? 0.756 10.854 12.991 1.00 32.53 192 ALA AAA O 1
ATOM 1203 N N . GLY A 1 193 ? -0.346 12.801 13.446 1.00 33.91 193 GLY AAA N 1
ATOM 1204 C CA . GLY A 1 193 ? -1.379 12.688 12.395 1.00 34.30 193 GLY AAA CA 1
ATOM 1205 C C . GLY A 1 193 ? -2.695 12.107 12.887 1.00 36.48 193 GLY AAA C 1
ATOM 1206 O O . GLY A 1 193 ? -3.681 12.131 12.076 1.00 33.75 193 GLY AAA O 1
ATOM 1207 N N . TYR A 1 194 ? -2.719 11.580 14.123 1.00 32.98 194 TYR AAA N 1
ATOM 1208 C CA . TYR A 1 194 ? -3.863 10.833 14.715 1.00 33.45 194 TYR AAA CA 1
ATOM 1209 C C . TYR A 1 194 ? -4.497 11.683 15.813 1.00 33.28 194 TYR AAA C 1
ATOM 1210 O O . TYR A 1 194 ? -3.790 12.139 16.727 1.00 32.91 194 TYR AAA O 1
ATOM 1219 N N . ASN A 1 195 ? -5.808 11.897 15.691 1.00 31.97 195 ASN AAA N 1
ATOM 1220 C CA . ASN A 1 195 ? -6.577 12.791 16.579 1.00 31.09 195 ASN AAA CA 1
ATOM 1221 C C . ASN A 1 195 ? -7.453 11.965 17.502 1.00 29.73 195 ASN AAA C 1
ATOM 1222 O O . ASN A 1 195 ? -7.710 10.767 17.215 1.00 27.27 195 ASN AAA O 1
ATOM 1227 N N . ALA A 1 196 ? -7.883 12.618 18.576 1.00 31.79 196 ALA AAA N 1
ATOM 1228 C CA . ALA A 1 196 ? -8.729 12.055 19.644 1.00 32.33 196 ALA AAA CA 1
ATOM 1229 C C . ALA A 1 196 ? -9.972 12.943 19.760 1.00 34.98 196 ALA AAA C 1
ATOM 1230 O O . ALA A 1 196 ? -10.412 13.478 18.721 1.00 36.56 196 ALA AAA O 1
ATOM 1232 N N . ARG A 1 197 ? -10.505 13.142 20.965 1.00 31.76 197 ARG AAA N 1
ATOM 1233 C CA . ARG A 1 197 ? -11.747 13.927 21.146 1.00 33.97 197 ARG AAA CA 1
ATOM 1234 C C . ARG A 1 197 ? -11.474 15.378 20.732 1.00 30.84 197 ARG AAA C 1
ATOM 1235 O O . ARG A 1 197 ? -10.346 15.842 20.931 1.00 32.93 197 ARG AAA O 1
ATOM 1243 N N . PHE A 1 198 ? -12.477 16.050 20.165 1.00 34.18 198 PHE AAA N 1
ATOM 1244 C CA . PHE A 1 198 ? -12.443 17.483 19.751 1.00 32.78 198 PHE AAA CA 1
ATOM 1245 C C . PHE A 1 198 ? -11.333 17.709 18.709 1.00 33.45 198 PHE AAA C 1
ATOM 1246 O O . PHE A 1 198 ? -10.766 18.824 18.631 1.00 33.64 198 PHE AAA O 1
ATOM 1254 N N . ASN A 1 199 ? -11.014 16.654 17.955 1.00 35.09 199 ASN AAA N 1
ATOM 1255 C CA . ASN A 1 199 ? -9.992 16.585 16.871 1.00 37.21 199 ASN AAA CA 1
ATOM 1256 C C . ASN A 1 199 ? -8.634 17.099 17.354 1.00 34.80 199 ASN AAA C 1
ATOM 1257 O O . ASN A 1 199 ? -7.817 17.461 16.502 1.00 36.67 199 ASN AAA O 1
ATOM 1262 N N . LYS A 1 200 ? -8.365 17.049 18.659 1.00 32.33 200 LYS AAA N 1
ATOM 1263 C CA . LYS A 1 200 ? -7.013 17.361 19.194 1.00 33.63 200 LYS AAA CA 1
ATOM 1264 C C . LYS A 1 200 ? -6.124 16.145 18.983 1.00 29.36 200 LYS AAA C 1
ATOM 1265 O O . LYS A 1 200 ? -6.591 15.001 19.022 1.00 29.23 200 LYS AAA O 1
ATOM 1271 N N . PRO A 1 201 ? -4.807 16.351 18.777 1.00 27.75 201 PRO AAA N 1
ATOM 1272 C CA . PRO A 1 201 ? -3.899 15.241 18.505 1.00 27.84 201 PRO AAA CA 1
ATOM 1273 C C . PRO A 1 201 ? -3.878 14.204 19.637 1.00 25.89 201 PRO AAA C 1
ATOM 1274 O O . PRO A 1 201 ? -3.919 14.599 20.770 1.00 25.26 201 PRO AAA O 1
ATOM 1278 N N . LEU A 1 202 ? -3.749 12.919 19.297 1.00 23.60 202 LEU AAA N 1
ATOM 1279 C CA . LEU A 1 202 ? -3.662 11.828 20.292 1.00 21.72 202 LEU AAA CA 1
ATOM 1280 C C . LEU A 1 202 ? -2.297 11.891 20.989 1.00 23.13 202 LEU AAA C 1
ATOM 1281 O O . LEU A 1 202 ? -1.241 11.752 20.294 1.00 21.96 202 LEU AAA O 1
ATOM 1286 N N . PHE A 1 203 ? -2.270 12.043 22.311 1.00 22.39 203 PHE AAA N 1
ATOM 1287 C CA . PHE A 1 203 ? -0.965 12.152 23.009 1.00 23.38 203 PHE AAA CA 1
ATOM 1288 C C . PHE A 1 203 ? -1.002 11.499 24.387 1.00 23.19 203 PHE AAA C 1
ATOM 1289 O O . PHE A 1 203 ? -2.086 11.280 24.973 1.00 22.82 203 PHE AAA O 1
ATOM 1297 N N . VAL A 1 204 ? 0.207 11.193 24.851 1.00 23.20 204 VAL AAA N 1
ATOM 1298 C CA . VAL A 1 204 ? 0.521 10.832 26.256 1.00 26.14 204 VAL AAA CA 1
ATOM 1299 C C . VAL A 1 204 ? 1.266 12.024 26.881 1.00 27.28 204 VAL AAA C 1
ATOM 1300 O O . VAL A 1 204 ? 2.248 12.534 26.294 1.00 26.80 204 VAL AAA O 1
ATOM 1304 N N . LEU A 1 205 ? 0.787 12.488 28.031 1.00 27.50 205 LEU AAA N 1
ATOM 1305 C CA . LEU A 1 205 ? 1.481 13.534 28.821 1.00 27.29 205 LEU AAA CA 1
ATOM 1306 C C . LEU A 1 205 ? 2.691 12.922 29.539 1.00 24.84 205 LEU AAA C 1
ATOM 1307 O O . LEU A 1 205 ? 2.530 11.884 30.220 1.00 24.23 205 LEU AAA O 1
ATOM 1312 N N . GLU A 1 206 ? 3.877 13.511 29.357 1.00 25.95 206 GLU AAA N 1
ATOM 1313 C CA . GLU A 1 206 ? 5.145 12.997 29.940 1.00 23.62 206 GLU AAA CA 1
ATOM 1314 C C . GLU A 1 206 ? 5.710 13.981 30.962 1.00 24.41 206 GLU AAA C 1
ATOM 1315 O O . GLU A 1 206 ? 5.764 15.187 30.668 1.00 23.26 206 GLU AAA O 1
ATOM 1321 N N . ARG A 1 207 ? 6.142 13.458 32.112 1.00 25.76 207 ARG AAA N 1
ATOM 1322 C CA . ARG A 1 207 ? 7.013 14.166 33.089 1.00 28.46 207 ARG AAA CA 1
ATOM 1323 C C . ARG A 1 207 ? 6.395 15.511 33.448 1.00 27.24 207 ARG AAA C 1
ATOM 1324 O O . ARG A 1 207 ? 7.133 16.513 33.494 1.00 26.38 207 ARG AAA O 1
ATOM 1332 N N . ALA A 1 208 ? 5.081 15.513 33.678 1.00 27.60 208 ALA AAA N 1
ATOM 1333 C CA . ALA A 1 208 ? 4.312 16.686 34.130 1.00 25.45 208 ALA AAA CA 1
ATOM 1334 C C . ALA A 1 208 ? 3.960 16.487 35.602 1.00 24.76 208 ALA AAA C 1
ATOM 1335 O O . ALA A 1 208 ? 3.940 15.332 36.072 1.00 24.72 208 ALA AAA O 1
ATOM 1337 N N . THR A 1 209 ? 3.721 17.599 36.296 1.00 22.81 209 THR AAA N 1
ATOM 1338 C CA . THR A 1 209 ? 3.409 17.653 37.731 1.00 23.26 209 THR AAA CA 1
ATOM 1339 C C . THR A 1 209 ? 2.249 18.606 37.934 1.00 22.79 209 THR AAA C 1
ATOM 1340 O O . THR A 1 209 ? 2.291 19.698 37.343 1.00 20.88 209 THR AAA O 1
ATOM 1344 N N . PHE A 1 210 ? 1.279 18.172 38.737 1.00 22.42 210 PHE AAA N 1
ATOM 1345 C CA . PHE A 1 210 ? 0.144 18.989 39.205 1.00 23.95 210 PHE AAA CA 1
ATOM 1346 C C . PHE A 1 210 ? 0.221 19.034 40.727 1.00 24.05 210 PHE AAA C 1
ATOM 1347 O O . PHE A 1 210 ? 0.145 17.955 41.305 1.00 24.17 210 PHE AAA O 1
ATOM 1355 N N . ARG A 1 211 ? 0.305 20.235 41.317 1.00 24.88 211 ARG AAA N 1
ATOM 1356 C CA . ARG A 1 211 ? 0.528 20.489 42.766 1.00 29.07 211 ARG AAA CA 1
ATOM 1357 C C . ARG A 1 211 ? -0.489 21.489 43.325 1.00 27.57 211 ARG AAA C 1
ATOM 1358 O O . ARG A 1 211 ? -0.618 22.566 42.741 1.00 26.44 211 ARG AAA O 1
ATOM 1366 N N . ASN A 1 212 ? -1.115 21.172 44.461 1.00 28.54 212 ASN AAA N 1
ATOM 1367 C CA . ASN A 1 212 ? -1.905 22.138 45.275 1.00 30.33 212 ASN AAA CA 1
ATOM 1368 C C . ASN A 1 212 ? -2.932 22.835 44.372 1.00 31.12 212 ASN AAA C 1
ATOM 1369 O O . ASN A 1 212 ? -2.908 24.086 44.252 1.00 29.05 212 ASN AAA O 1
ATOM 1374 N N . ILE A 1 213 ? -3.780 22.039 43.722 1.00 25.55 213 ILE AAA N 1
ATOM 1375 C CA . ILE A 1 213 ? -4.871 22.524 42.832 1.00 26.71 213 ILE AAA CA 1
ATOM 1376 C C . ILE A 1 213 ? -6.201 22.155 43.478 1.00 25.98 213 ILE AAA C 1
ATOM 1377 O O . ILE A 1 213 ? -6.345 20.984 43.868 1.00 25.01 213 ILE AAA O 1
ATOM 1382 N N . GLU A 1 214 ? -7.148 23.095 43.525 1.00 26.30 214 GLU AAA N 1
ATOM 1383 C CA . GLU A 1 214 ? -8.560 22.788 43.866 1.00 24.65 214 GLU AAA CA 1
ATOM 1384 C C . GLU A 1 214 ? -9.370 22.703 42.579 1.00 23.84 214 GLU AAA C 1
ATOM 1385 O O . GLU A 1 214 ? -9.465 23.714 41.860 1.00 24.78 214 GLU AAA O 1
ATOM 1391 N N . VAL A 1 215 ? -9.965 21.545 42.323 1.00 22.89 215 VAL AAA N 1
ATOM 1392 C CA . VAL A 1 215 ? -10.876 21.355 41.165 1.00 22.87 215 VAL AAA CA 1
ATOM 1393 C C . VAL A 1 215 ? -12.327 21.588 41.612 1.00 23.56 215 VAL AAA C 1
ATOM 1394 O O . VAL A 1 215 ? -12.685 21.250 42.764 1.00 22.82 215 VAL AAA O 1
ATOM 1398 N N . ASP A 1 216 ? -13.150 22.087 40.689 1.00 24.78 216 ASP AAA N 1
ATOM 1399 C CA . ASP A 1 216 ? -14.582 22.394 40.904 1.00 24.10 216 ASP AAA CA 1
ATOM 1400 C C . ASP A 1 216 ? -15.319 22.126 39.599 1.00 25.32 216 ASP AAA C 1
ATOM 1401 O O . ASP A 1 216 ? -15.346 23.012 38.717 1.00 26.97 216 ASP AAA O 1
ATOM 1406 N N . THR A 1 217 ? -15.840 20.918 39.445 1.00 25.85 217 THR AAA N 1
ATOM 1407 C CA . THR A 1 217 ? -16.637 20.546 38.263 1.00 27.81 217 THR AAA CA 1
ATOM 1408 C C . THR A 1 217 ? -17.710 19.551 38.689 1.00 29.31 217 THR AAA C 1
ATOM 1409 O O . THR A 1 217 ? -17.602 18.971 39.787 1.00 27.12 217 THR AAA O 1
ATOM 1413 N N . TRP A 1 218 ? -18.706 19.411 37.822 1.00 28.06 218 TRP AAA N 1
ATOM 1414 C CA . TRP A 1 218 ? -19.724 18.333 37.846 1.00 28.98 218 TRP AAA CA 1
ATOM 1415 C C . TRP A 1 218 ? -19.174 17.101 37.118 1.00 28.64 218 TRP AAA C 1
ATOM 1416 O O . TRP A 1 218 ? -19.741 16.017 37.258 1.00 28.78 218 TRP AAA O 1
ATOM 1427 N N . ASP A 1 219 ? -18.107 17.266 36.340 1.00 27.66 219 ASP AAA N 1
ATOM 1428 C CA . ASP A 1 219 ? -17.678 16.243 35.362 1.00 27.38 219 ASP AAA CA 1
ATOM 1429 C C . ASP A 1 219 ? -16.437 15.552 35.926 1.00 26.86 219 ASP AAA C 1
ATOM 1430 O O . ASP A 1 219 ? -15.948 15.970 36.970 1.00 27.19 219 ASP AAA O 1
ATOM 1435 N N . TYR A 1 220 ? -15.924 14.555 35.219 1.00 25.86 220 TYR AAA N 1
ATOM 1436 C CA . TYR A 1 220 ? -14.618 13.935 35.516 1.00 26.42 220 TYR AAA CA 1
ATOM 1437 C C . TYR A 1 220 ? -13.573 15.032 35.433 1.00 25.87 220 TYR AAA C 1
ATOM 1438 O O . TYR A 1 220 ? -13.438 15.651 34.363 1.00 26.22 220 TYR AAA O 1
ATOM 1447 N N . TRP A 1 221 ? -12.883 15.315 36.531 1.00 25.34 221 TRP AAA N 1
ATOM 1448 C CA . TRP A 1 221 ? -11.834 16.363 36.497 1.00 25.47 221 TRP AAA CA 1
ATOM 1449 C C . TRP A 1 221 ? -10.752 15.962 35.479 1.00 25.52 221 TRP AAA C 1
ATOM 1450 O O . TRP A 1 221 ? -10.162 16.876 34.861 1.00 25.16 221 TRP AAA O 1
ATOM 1461 N N . THR A 1 222 ? -10.561 14.663 35.270 1.00 25.33 222 THR AAA N 1
ATOM 1462 C CA . THR A 1 222 ? -9.927 14.076 34.063 1.00 26.52 222 THR AAA CA 1
ATOM 1463 C C . THR A 1 222 ? -10.847 12.974 33.534 1.00 27.63 222 THR AAA C 1
ATOM 1464 O O . THR A 1 222 ? -11.233 12.095 34.347 1.00 25.57 222 THR AAA O 1
ATOM 1468 N N . ALA A 1 223 ? -11.143 13.004 32.231 1.00 27.76 223 ALA AAA N 1
ATOM 1469 C CA . ALA A 1 223 ? -11.894 11.952 31.508 1.00 29.28 223 ALA AAA CA 1
ATOM 1470 C C . ALA A 1 223 ? -10.902 11.148 30.649 1.00 28.32 223 ALA AAA C 1
ATOM 1471 O O . ALA A 1 223 ? -10.181 10.284 31.212 1.00 28.65 223 ALA AAA O 1
ATOM 1473 N N . ASP A 1 224 ? -10.819 11.436 29.347 1.00 26.20 224 ASP AAA N 1
ATOM 1474 C CA . ASP A 1 224 ? -9.707 10.935 28.508 1.00 25.45 224 ASP AAA CA 1
ATOM 1475 C C . ASP A 1 224 ? -8.382 11.416 29.125 1.00 25.66 224 ASP AAA C 1
ATOM 1476 O O . ASP A 1 224 ? -8.261 12.582 29.602 1.00 26.70 224 ASP AAA O 1
ATOM 1481 N N . SER A 1 225 ? -7.371 10.579 29.030 1.00 22.97 225 SER AAA N 1
ATOM 1482 C CA . SER A 1 225 ? -6.077 10.832 29.674 1.00 23.01 225 SER AAA CA 1
ATOM 1483 C C . SER A 1 225 ? -5.133 9.740 29.208 1.00 23.09 225 SER AAA C 1
ATOM 1484 O O . SER A 1 225 ? -5.595 8.668 28.732 1.00 26.60 225 SER AAA O 1
ATOM 1487 N N . ALA A 1 226 ? -3.857 10.038 29.276 1.00 21.11 226 ALA AAA N 1
ATOM 1488 C CA . ALA A 1 226 ? -2.781 9.039 29.261 1.00 21.20 226 ALA AAA CA 1
ATOM 1489 C C . ALA A 1 226 ? -1.541 9.727 29.814 1.00 20.45 226 ALA AAA C 1
ATOM 1490 O O . ALA A 1 226 ? -1.219 10.799 29.271 1.00 19.26 226 ALA AAA O 1
ATOM 1492 N N . THR A 1 227 ? -0.914 9.168 30.860 1.00 21.56 227 THR AAA N 1
ATOM 1493 C CA . THR A 1 227 ? 0.271 9.771 31.526 1.00 21.18 227 THR AAA CA 1
ATOM 1494 C C . THR A 1 227 ? 1.424 8.785 31.615 1.00 21.14 227 THR AAA C 1
ATOM 1495 O O . THR A 1 227 ? 1.202 7.553 31.613 1.00 22.00 227 THR AAA O 1
ATOM 1499 N N . PHE A 1 228 ? 2.628 9.343 31.669 1.00 22.45 228 PHE AAA N 1
ATOM 1500 C CA . PHE A 1 228 ? 3.896 8.585 31.788 1.00 22.81 228 PHE AAA CA 1
ATOM 1501 C C . PHE A 1 228 ? 4.832 9.437 32.626 1.00 22.68 228 PHE AAA C 1
ATOM 1502 O O . PHE A 1 228 ? 5.184 10.545 32.178 1.00 21.15 228 PHE AAA O 1
ATOM 1510 N N . GLU A 1 229 ? 5.168 8.949 33.818 1.00 23.70 229 GLU AAA N 1
ATOM 1511 C CA . GLU A 1 229 ? 6.097 9.628 34.757 1.00 26.59 229 GLU AAA CA 1
ATOM 1512 C C . GLU A 1 229 ? 5.519 10.980 35.165 1.00 26.40 229 GLU AAA C 1
ATOM 1513 O O . GLU A 1 229 ? 6.292 11.966 35.238 1.00 29.11 229 GLU AAA O 1
ATOM 1519 N N . CYS A 1 230 ? 4.221 11.004 35.474 1.00 24.28 230 CYS AAA N 1
ATOM 1520 C CA . CYS A 1 230 ? 3.502 12.208 35.947 1.00 23.16 230 CYS AAA CA 1
ATOM 1521 C C . CYS A 1 230 ? 3.222 12.094 37.435 1.00 21.54 230 CYS AAA C 1
ATOM 1522 O O . CYS A 1 230 ? 3.193 10.971 37.958 1.00 21.64 230 CYS AAA O 1
ATOM 1525 N N . ALA A 1 231 ? 2.979 13.239 38.072 1.00 21.64 231 ALA AAA N 1
ATOM 1526 C CA . ALA A 1 231 ? 2.728 13.339 39.517 1.00 21.40 231 ALA AAA CA 1
ATOM 1527 C C . ALA A 1 231 ? 1.595 14.335 39.767 1.00 21.45 231 ALA AAA C 1
ATOM 1528 O O . ALA A 1 231 ? 1.630 15.485 39.227 1.00 20.20 231 ALA AAA O 1
ATOM 1530 N N . PHE A 1 232 ? 0.584 13.852 40.493 1.00 20.44 232 PHE AAA N 1
ATOM 1531 C CA . PHE A 1 232 ? -0.557 14.629 41.021 1.00 20.72 232 PHE AAA CA 1
ATOM 1532 C C . PHE A 1 232 ? -0.405 14.631 42.533 1.00 19.72 232 PHE AAA C 1
ATOM 1533 O O . PHE A 1 232 ? -0.455 13.564 43.131 1.00 19.86 232 PHE AAA O 1
ATOM 1541 N N . GLU A 1 233 ? -0.220 15.810 43.108 1.00 20.61 233 GLU AAA N 1
ATOM 1542 C CA . GLU A 1 233 ? 0.199 16.019 44.523 1.00 23.29 233 GLU AAA CA 1
ATOM 1543 C C . GLU A 1 233 ? -0.595 17.202 45.061 1.00 22.25 233 GLU AAA C 1
ATOM 1544 O O . GLU A 1 233 ? -0.371 18.323 44.561 1.00 23.91 233 GLU AAA O 1
ATOM 1550 N N . GLY A 1 234 ? -1.520 16.967 45.978 1.00 20.12 234 GLY AAA N 1
ATOM 1551 C CA . GLY A 1 234 ? -2.280 18.060 46.600 1.00 22.01 234 GLY AAA CA 1
ATOM 1552 C C . GLY A 1 234 ? -3.446 18.464 45.729 1.00 24.32 234 GLY AAA C 1
ATOM 1553 O O . GLY A 1 234 ? -3.564 19.663 45.357 1.00 27.58 234 GLY AAA O 1
ATOM 1554 N N . ILE A 1 235 ? -4.286 17.498 45.381 1.00 23.20 235 ILE AAA N 1
ATOM 1555 C CA . ILE A 1 235 ? -5.519 17.768 44.598 1.00 24.25 235 ILE AAA CA 1
ATOM 1556 C C . ILE A 1 235 ? -6.693 17.628 45.559 1.00 25.24 235 ILE AAA C 1
ATOM 1557 O O . ILE A 1 235 ? -6.731 16.649 46.355 1.00 23.02 235 ILE AAA O 1
ATOM 1562 N N . ARG A 1 236 ? -7.562 18.634 45.553 1.00 27.95 236 ARG AAA N 1
ATOM 1563 C CA . ARG A 1 236 ? -8.735 18.707 46.446 1.00 27.85 236 ARG AAA CA 1
ATOM 1564 C C . ARG A 1 236 ? -9.894 19.283 45.636 1.00 27.30 236 ARG AAA C 1
ATOM 1565 O O . ARG A 1 236 ? -9.632 19.975 44.609 1.00 28.12 236 ARG AAA O 1
ATOM 1573 N N . GLY A 1 237 ? -11.116 19.067 46.114 1.00 26.37 237 GLY AAA N 1
ATOM 1574 C CA . GLY A 1 237 ? -12.298 19.819 45.653 1.00 28.16 237 GLY AAA CA 1
ATOM 1575 C C . GLY A 1 237 ? -13.475 18.916 45.383 1.00 27.37 237 GLY AAA C 1
ATOM 1576 O O . GLY A 1 237 ? -13.743 18.029 46.226 1.00 25.71 237 GLY AAA O 1
ATOM 1577 N N . LYS A 1 238 ? -14.190 19.175 44.289 1.00 30.75 238 LYS AAA N 1
ATOM 1578 C CA . LYS A 1 238 ? -15.409 18.414 43.895 1.00 32.20 238 LYS AAA CA 1
ATOM 1579 C C . LYS A 1 238 ? -15.346 18.076 42.408 1.00 29.14 238 LYS AAA C 1
ATOM 1580 O O . LYS A 1 238 ? -14.857 18.935 41.613 1.00 26.92 238 LYS AAA O 1
ATOM 1586 N N . ALA A 1 239 ? -15.790 16.862 42.076 1.00 27.55 239 ALA AAA N 1
ATOM 1587 C CA . ALA A 1 239 ? -15.822 16.283 40.718 1.00 27.66 239 ALA AAA CA 1
ATOM 1588 C C . ALA A 1 239 ? -16.761 15.076 40.696 1.00 28.53 239 ALA AAA C 1
ATOM 1589 O O . ALA A 1 239 ? -17.319 14.716 41.742 1.00 27.37 239 ALA AAA O 1
ATOM 1591 N N . ARG A 1 240 ? -16.922 14.458 39.525 1.00 28.13 240 ARG AAA N 1
ATOM 1592 C CA . ARG A 1 240 ? -17.693 13.204 39.364 1.00 27.44 240 ARG AAA CA 1
ATOM 1593 C C . ARG A 1 240 ? -16.863 12.048 39.955 1.00 25.38 240 ARG AAA C 1
ATOM 1594 O O . ARG A 1 240 ? -17.455 11.039 40.326 1.00 22.35 240 ARG AAA O 1
ATOM 1602 N N . SER A 1 241 ? -15.548 12.249 40.158 1.00 23.68 241 SER AAA N 1
ATOM 1603 C CA . SER A 1 241 ? -14.539 11.175 40.297 0.67 19.01 241 SER AAA CA 1
ATOM 1604 C C . SER A 1 241 ? -13.349 11.656 41.128 1.00 20.71 241 SER AAA C 1
ATOM 1605 O O . SER A 1 241 ? -13.073 12.872 41.168 1.00 20.02 241 SER AAA O 1
ATOM 1608 N N . VAL A 1 242 ? -12.602 10.713 41.696 1.00 19.53 242 VAL AAA N 1
ATOM 1609 C CA . VAL A 1 242 ? -11.421 11.047 42.537 1.00 22.21 242 VAL AAA CA 1
ATOM 1610 C C . VAL A 1 242 ? -10.156 10.711 41.745 1.00 20.93 242 VAL AAA C 1
ATOM 1611 O O . VAL A 1 242 ? -9.415 11.639 41.421 1.00 22.84 242 VAL AAA O 1
ATOM 1615 N N . VAL A 1 243 ? -9.985 9.456 41.342 1.00 20.09 243 VAL AAA N 1
ATOM 1616 C CA . VAL A 1 243 ? -8.861 9.051 40.448 1.00 21.09 243 VAL AAA CA 1
ATOM 1617 C C . VAL A 1 243 ? -9.426 8.207 39.314 1.00 21.03 243 VAL AAA C 1
ATOM 1618 O O . VAL A 1 243 ? -9.689 7.021 39.531 1.00 22.57 243 VAL AAA O 1
ATOM 1622 N N . TYR A 1 244 ? -9.566 8.814 38.150 1.00 21.00 244 TYR AAA N 1
ATOM 1623 C CA . TYR A 1 244 ? -10.360 8.260 37.033 1.00 21.53 244 TYR AAA CA 1
ATOM 1624 C C . TYR A 1 244 ? -9.679 8.667 35.729 1.00 20.91 244 TYR AAA C 1
ATOM 1625 O O . TYR A 1 244 ? -9.317 9.849 35.539 1.00 21.04 244 TYR AAA O 1
ATOM 1634 N N . GLY A 1 245 ? -9.451 7.681 34.869 1.00 19.22 245 GLY AAA N 1
ATOM 1635 C CA . GLY A 1 245 ? -8.867 7.933 33.556 1.00 19.12 245 GLY AAA CA 1
ATOM 1636 C C . GLY A 1 245 ? -8.376 6.678 32.884 1.00 21.34 245 GLY AAA C 1
ATOM 1637 O O . GLY A 1 245 ? -8.612 5.529 33.378 1.00 22.77 245 GLY AAA O 1
ATOM 1638 N N . ASN A 1 246 ? -7.686 6.893 31.778 1.00 20.57 246 ASN AAA N 1
ATOM 1639 C CA . ASN A 1 246 ? -7.142 5.815 30.934 1.00 21.88 246 ASN AAA CA 1
ATOM 1640 C C . ASN A 1 246 ? -5.617 5.908 31.052 1.00 21.50 246 ASN AAA C 1
ATOM 1641 O O . ASN A 1 246 ? -5.093 7.046 31.098 1.00 19.34 246 ASN AAA O 1
ATOM 1646 N N . THR A 1 247 ? -4.928 4.772 31.083 1.00 22.67 247 THR AAA N 1
ATOM 1647 C CA . THR A 1 247 ? -3.476 4.717 30.743 1.00 24.06 247 THR AAA CA 1
ATOM 1648 C C . THR A 1 247 ? -2.706 5.696 31.628 1.00 22.50 247 THR AAA C 1
ATOM 1649 O O . THR A 1 247 ? -2.000 6.581 31.118 1.00 20.11 247 THR AAA O 1
ATOM 1653 N N . PHE A 1 248 ? -2.843 5.513 32.926 1.00 24.89 248 PHE AAA N 1
ATOM 1654 C CA . PHE A 1 248 ? -2.012 6.162 33.961 1.00 23.60 248 PHE AAA CA 1
ATOM 1655 C C . PHE A 1 248 ? -0.785 5.272 34.156 1.00 23.19 248 PHE AAA C 1
ATOM 1656 O O . PHE A 1 248 ? -0.968 4.150 34.689 1.00 22.29 248 PHE AAA O 1
ATOM 1664 N N . CYS A 1 249 ? 0.397 5.703 33.702 1.00 21.07 249 CYS AAA N 1
ATOM 1665 C CA . CYS A 1 249 ? 1.604 4.826 33.646 1.00 22.25 249 CYS AAA CA 1
ATOM 1666 C C . CYS A 1 249 ? 2.801 5.495 34.329 1.00 20.90 249 CYS AAA C 1
ATOM 1667 O O . CYS A 1 249 ? 3.149 6.638 33.963 1.00 21.75 249 CYS AAA O 1
ATOM 1670 N N . ARG A 1 250 ? 3.387 4.825 35.319 1.00 22.46 250 ARG AAA N 1
ATOM 1671 C CA . ARG A 1 250 ? 4.552 5.364 36.069 1.00 23.16 250 ARG AAA CA 1
ATOM 1672 C C . ARG A 1 250 ? 4.120 6.713 36.651 1.00 23.77 250 ARG AAA C 1
ATOM 1673 O O . ARG A 1 250 ? 4.879 7.700 36.568 1.00 22.80 250 ARG AAA O 1
ATOM 1681 N N . THR A 1 251 ? 2.893 6.752 37.165 1.00 22.76 251 THR AAA N 1
ATOM 1682 C CA . THR A 1 251 ? 2.236 7.973 37.679 1.00 23.19 251 THR AAA CA 1
ATOM 1683 C C . THR A 1 251 ? 1.962 7.773 39.170 1.00 22.41 251 THR AAA C 1
ATOM 1684 O O . THR A 1 251 ? 1.646 6.658 39.559 1.00 22.25 251 THR AAA O 1
ATOM 1688 N N . ASN A 1 252 ? 2.124 8.837 39.956 1.00 24.81 252 ASN AAA N 1
ATOM 1689 C CA . ASN A 1 252 ? 1.829 8.891 41.402 1.00 24.59 252 ASN AAA CA 1
ATOM 1690 C C . ASN A 1 252 ? 0.723 9.897 41.630 1.00 25.89 252 ASN AAA C 1
ATOM 1691 O O . ASN A 1 252 ? 0.846 11.012 41.069 1.00 25.97 252 ASN AAA O 1
ATOM 1696 N N . PHE A 1 253 ? -0.258 9.505 42.452 1.00 23.99 253 PHE AAA N 1
ATOM 1697 C CA . PHE A 1 253 ? -1.370 10.336 42.973 1.00 22.24 253 PHE AAA CA 1
ATOM 1698 C C . PHE A 1 253 ? -1.215 10.370 44.485 1.00 22.14 253 PHE AAA C 1
ATOM 1699 O O . PHE A 1 253 ? -1.348 9.313 45.127 1.00 24.46 253 PHE AAA O 1
ATOM 1707 N N . ASP A 1 254 ? -0.927 11.543 45.045 1.00 21.98 254 ASP AAA N 1
ATOM 1708 C CA . ASP A 1 254 ? -0.654 11.663 46.494 1.00 22.66 254 ASP AAA CA 1
ATOM 1709 C C . ASP A 1 254 ? -1.406 12.861 47.068 1.00 23.02 254 ASP AAA C 1
ATOM 1710 O O . ASP A 1 254 ? -1.401 13.954 46.424 1.00 22.70 254 ASP AAA O 1
ATOM 1715 N N . ASN A 1 255 ? -2.059 12.645 48.216 1.00 21.29 255 ASN AAA N 1
ATOM 1716 C CA . ASN A 1 255 ? -2.849 13.701 48.905 1.00 23.32 255 ASN AAA CA 1
ATOM 1717 C C . ASN A 1 255 ? -3.930 14.181 47.944 1.00 24.43 255 ASN AAA C 1
ATOM 1718 O O . ASN A 1 255 ? -3.901 15.363 47.522 1.00 26.04 255 ASN AAA O 1
ATOM 1723 N N . ILE A 1 256 ? -4.822 13.268 47.586 1.00 24.36 256 ILE AAA N 1
ATOM 1724 C CA . ILE A 1 256 ? -6.043 13.561 46.784 1.00 24.31 256 ILE AAA CA 1
ATOM 1725 C C . ILE A 1 256 ? -7.222 13.465 47.741 1.00 23.50 256 ILE AAA C 1
ATOM 1726 O O . ILE A 1 256 ? -7.453 12.376 48.312 1.00 24.36 256 ILE AAA O 1
ATOM 1731 N N . ASP A 1 257 ? -7.947 14.563 47.874 1.00 23.01 257 ASP AAA N 1
ATOM 1732 C CA . ASP A 1 257 ? -9.092 14.694 48.793 1.00 26.02 257 ASP AAA CA 1
ATOM 1733 C C . ASP A 1 257 ? -10.199 15.395 48.002 1.00 25.72 257 ASP AAA C 1
ATOM 1734 O O . ASP A 1 257 ? -10.195 16.627 47.955 1.00 26.34 257 ASP AAA O 1
ATOM 1739 N N . ILE A 1 258 ? -11.093 14.605 47.414 1.00 23.57 258 ILE AAA N 1
ATOM 1740 C CA . ILE A 1 258 ? -12.158 15.056 46.477 1.00 25.87 258 ILE AAA CA 1
ATOM 1741 C C . ILE A 1 258 ? -13.513 14.497 46.933 1.00 23.02 258 ILE AAA C 1
ATOM 1742 O O . ILE A 1 258 ? -13.613 13.278 47.209 1.00 24.51 258 ILE AAA O 1
ATOM 1747 N N . THR A 1 259 ? -14.510 15.375 47.009 1.00 22.92 259 THR AAA N 1
ATOM 1748 C CA . THR A 1 259 ? -15.969 15.049 47.133 1.00 22.55 259 THR AAA CA 1
ATOM 1749 C C . THR A 1 259 ? -16.499 14.665 45.753 1.00 22.85 259 THR AAA C 1
ATOM 1750 O O . THR A 1 259 ? -16.564 15.546 44.866 1.00 20.99 259 THR AAA O 1
ATOM 1754 N N . PHE A 1 260 ? -16.843 13.386 45.567 1.00 24.63 260 PHE AAA N 1
ATOM 1755 C CA . PHE A 1 260 ? -17.154 12.797 44.240 1.00 23.09 260 PHE AAA CA 1
ATOM 1756 C C . PHE A 1 260 ? -18.642 12.405 44.161 1.00 23.54 260 PHE AAA C 1
ATOM 1757 O O . PHE A 1 260 ? -19.273 12.021 45.159 1.00 22.16 260 PHE AAA O 1
ATOM 1765 N N . SER A 1 261 ? -19.206 12.495 42.963 1.00 25.60 261 SER AAA N 1
ATOM 1766 C CA . SER A 1 261 ? -20.672 12.382 42.741 1.00 24.11 261 SER AAA CA 1
ATOM 1767 C C . SER A 1 261 ? -21.029 11.101 42.004 1.00 24.78 261 SER AAA C 1
ATOM 1768 O O . SER A 1 261 ? -22.231 10.876 41.850 1.00 25.03 261 SER AAA O 1
ATOM 1771 N N . ASN A 1 262 ? -20.065 10.286 41.554 1.00 23.51 262 ASN AAA N 1
ATOM 1772 C CA . ASN A 1 262 ? -20.416 9.076 40.771 1.00 25.68 262 ASN AAA CA 1
ATOM 1773 C C . ASN A 1 262 ? -19.429 7.906 40.945 1.00 24.78 262 ASN AAA C 1
ATOM 1774 O O . ASN A 1 262 ? -19.916 6.784 41.104 1.00 25.33 262 ASN AAA O 1
ATOM 1779 N N . LYS A 1 263 ? -18.109 8.109 40.868 1.00 26.02 263 LYS AAA N 1
ATOM 1780 C CA . LYS A 1 263 ? -17.111 6.999 40.788 1.00 24.35 263 LYS AAA CA 1
ATOM 1781 C C . LYS A 1 263 ? -15.867 7.352 41.606 1.00 23.83 263 LYS AAA C 1
ATOM 1782 O O . LYS A 1 263 ? -15.260 8.360 41.322 1.00 21.88 263 LYS AAA O 1
ATOM 1788 N N . ALA A 1 264 ? -15.481 6.515 42.561 1.00 22.78 264 ALA AAA N 1
ATOM 1789 C CA . ALA A 1 264 ? -14.304 6.755 43.416 1.00 21.62 264 ALA AAA CA 1
ATOM 1790 C C . ALA A 1 264 ? -13.055 6.661 42.528 1.00 19.20 264 ALA AAA C 1
ATOM 1791 O O . ALA A 1 264 ? -12.414 7.686 42.321 1.00 19.12 264 ALA AAA O 1
ATOM 1793 N N . SER A 1 265 ? -12.827 5.523 41.883 1.00 20.42 265 SER AAA N 1
ATOM 1794 C CA . SER A 1 265 ? -11.629 5.301 41.028 1.00 19.17 265 SER AAA CA 1
ATOM 1795 C C . SER A 1 265 ? -11.844 4.184 40.010 1.00 17.52 265 SER AAA C 1
ATOM 1796 O O . SER A 1 265 ? -12.262 3.087 40.342 1.00 21.47 265 SER AAA O 1
ATOM 1799 N N . GLU A 1 266 ? -11.474 4.487 38.785 1.00 18.97 266 GLU AAA N 1
ATOM 1800 C CA . GLU A 1 266 ? -11.221 3.519 37.707 0.50 17.29 266 GLU AAA CA 1
ATOM 1801 C C . GLU A 1 266 ? -9.897 3.934 37.105 1.00 17.36 266 GLU AAA C 1
ATOM 1802 O O . GLU A 1 266 ? -9.707 5.134 36.890 1.00 17.60 266 GLU AAA O 1
ATOM 1808 N N . MET A 1 267 ? -9.028 2.988 36.831 1.00 19.47 267 MET AAA N 1
ATOM 1809 C CA . MET A 1 267 ? -7.768 3.233 36.079 1.00 21.17 267 MET AAA CA 1
ATOM 1810 C C . MET A 1 267 ? -7.688 2.194 34.965 1.00 22.28 267 MET AAA C 1
ATOM 1811 O O . MET A 1 267 ? -7.314 1.000 35.252 1.00 22.00 267 MET AAA O 1
ATOM 1816 N N . ALA A 1 268 ? -8.146 2.622 33.777 1.00 22.96 268 ALA AAA N 1
ATOM 1817 C CA . ALA A 1 268 ? -8.533 1.757 32.639 1.00 23.06 268 ALA AAA CA 1
ATOM 1818 C C . ALA A 1 268 ? -7.470 1.828 31.537 1.00 22.63 268 ALA AAA C 1
ATOM 1819 O O . ALA A 1 268 ? -6.420 2.514 31.711 1.00 24.61 268 ALA AAA O 1
ATOM 1821 N N . PHE A 1 269 ? -7.727 1.101 30.447 1.00 22.27 269 PHE AAA N 1
ATOM 1822 C CA . PHE A 1 269 ? -6.877 1.026 29.237 1.00 22.03 269 PHE AAA CA 1
ATOM 1823 C C . PHE A 1 269 ? -5.367 0.942 29.565 1.00 21.37 269 PHE AAA C 1
ATOM 1824 O O . PHE A 1 269 ? -4.519 1.725 29.043 1.00 20.24 269 PHE AAA O 1
ATOM 1832 N N . GLY A 1 270 ? -5.028 -0.061 30.363 1.00 21.39 270 GLY AAA N 1
ATOM 1833 C CA . GLY A 1 270 ? -3.638 -0.516 30.559 1.00 23.14 270 GLY AAA CA 1
ATOM 1834 C C . GLY A 1 270 ? -2.843 0.434 31.446 1.00 23.12 270 GLY AAA C 1
ATOM 1835 O O . GLY A 1 270 ? -1.691 0.703 31.129 1.00 21.91 270 GLY AAA O 1
ATOM 1836 N N . SER A 1 271 ? -3.456 0.942 32.513 1.00 22.61 271 SER AAA N 1
ATOM 1837 C CA . SER A 1 271 ? -2.759 1.700 33.583 1.00 24.28 271 SER AAA CA 1
ATOM 1838 C C . SER A 1 271 ? -1.760 0.761 34.267 1.00 23.07 271 SER AAA C 1
ATOM 1839 O O . SER A 1 271 ? -2.103 -0.407 34.484 1.00 18.21 271 SER AAA O 1
ATOM 1842 N N . HIS A 1 272 ? -0.534 1.204 34.538 1.00 22.55 272 HIS AAA N 1
ATOM 1843 C CA . HIS A 1 272 ? 0.473 0.281 35.130 1.00 21.54 272 HIS AAA CA 1
ATOM 1844 C C . HIS A 1 272 ? 1.568 1.067 35.846 1.00 19.53 272 HIS AAA C 1
ATOM 1845 O O . HIS A 1 272 ? 1.879 2.185 35.411 1.00 17.79 272 HIS AAA O 1
ATOM 1852 N N . ASP A 1 273 ? 2.107 0.484 36.912 1.00 21.39 273 ASP AAA N 1
ATOM 1853 C CA . ASP A 1 273 ? 3.169 1.081 37.763 1.00 19.52 273 ASP AAA CA 1
ATOM 1854 C C . ASP A 1 273 ? 2.719 2.442 38.298 1.00 22.52 273 ASP AAA C 1
ATOM 1855 O O . ASP A 1 273 ? 3.525 3.398 38.236 1.00 21.63 273 ASP AAA O 1
ATOM 1860 N N . THR A 1 274 ? 1.468 2.541 38.769 1.00 21.79 274 THR AAA N 1
ATOM 1861 C CA . THR A 1 274 ? 0.817 3.806 39.178 1.00 21.41 274 THR AAA CA 1
ATOM 1862 C C . THR A 1 274 ? 0.371 3.651 40.632 1.00 20.86 274 THR AAA C 1
ATOM 1863 O O . THR A 1 274 ? -0.249 2.598 40.983 1.00 20.46 274 THR AAA O 1
ATOM 1867 N N . ASN A 1 275 ? 0.691 4.644 41.456 1.00 20.63 275 ASN AAA N 1
ATOM 1868 C CA . ASN A 1 275 ? 0.621 4.574 42.942 1.00 20.51 275 ASN AAA CA 1
ATOM 1869 C C . ASN A 1 275 ? -0.239 5.728 43.467 1.00 20.77 275 ASN AAA C 1
ATOM 1870 O O . ASN A 1 275 ? -0.001 6.882 43.053 1.00 18.41 275 ASN AAA O 1
ATOM 1875 N N . LEU A 1 276 ? -1.256 5.375 44.257 1.00 19.41 276 LEU AAA N 1
ATOM 1876 C CA . LEU A 1 276 ? -2.242 6.275 44.901 1.00 21.39 276 LEU AAA CA 1
ATOM 1877 C C . LEU A 1 276 ? -1.947 6.206 46.392 1.00 21.97 276 LEU AAA C 1
ATOM 1878 O O . LEU A 1 276 ? -1.854 5.081 46.917 1.00 24.10 276 LEU AAA O 1
ATOM 1883 N N . SER A 1 277 ? -1.752 7.345 47.034 1.00 23.32 277 SER AAA N 1
ATOM 1884 C CA . SER A 1 277 ? -1.429 7.423 48.478 1.00 24.72 277 SER AAA CA 1
ATOM 1885 C C . SER A 1 277 ? -2.082 8.669 49.055 1.00 23.47 277 SER AAA C 1
ATOM 1886 O O . SER A 1 277 ? -2.268 9.656 48.290 1.00 19.15 277 SER AAA O 1
ATOM 1889 N N . ASN A 1 278 ? -2.411 8.589 50.345 1.00 22.20 278 ASN AAA N 1
ATOM 1890 C CA . ASN A 1 278 ? -3.170 9.627 51.091 1.00 22.89 278 ASN AAA CA 1
ATOM 1891 C C . ASN A 1 278 ? -4.376 10.049 50.238 1.00 21.76 278 ASN AAA C 1
ATOM 1892 O O . ASN A 1 278 ? -4.395 11.166 49.735 1.00 26.04 278 ASN AAA O 1
ATOM 1897 N N . ILE A 1 279 ? -5.342 9.167 50.043 1.00 19.66 279 ILE AAA N 1
ATOM 1898 C CA . ILE A 1 279 ? -6.538 9.456 49.196 0.50 17.93 279 ILE AAA CA 1
ATOM 1899 C C . ILE A 1 279 ? -7.802 9.441 50.060 1.00 21.20 279 ILE AAA C 1
ATOM 1900 O O . ILE A 1 279 ? -8.105 8.394 50.658 1.00 22.94 279 ILE AAA O 1
ATOM 1905 N N . LYS A 1 280 ? -8.553 10.543 50.057 1.00 22.11 280 LYS AAA N 1
ATOM 1906 C CA . LYS A 1 280 ? -9.885 10.648 50.686 1.00 21.43 280 LYS AAA CA 1
ATOM 1907 C C . LYS A 1 280 ? -10.912 10.725 49.549 1.00 22.98 280 LYS AAA C 1
ATOM 1908 O O . LYS A 1 280 ? -10.993 11.771 48.836 1.00 22.05 280 LYS AAA O 1
ATOM 1914 N N . PHE A 1 281 ? -11.603 9.602 49.351 1.00 23.16 281 PHE AAA N 1
ATOM 1915 C CA . PHE A 1 281 ? -12.798 9.448 48.493 1.00 24.23 281 PHE AAA CA 1
ATOM 1916 C C . PHE A 1 281 ? -14.013 9.785 49.355 1.00 24.20 281 PHE AAA C 1
ATOM 1917 O O . PHE A 1 281 ? -14.441 8.918 50.144 1.00 29.37 281 PHE AAA O 1
ATOM 1925 N N . ARG A 1 282 ? -14.520 11.014 49.270 1.00 23.70 282 ARG AAA N 1
ATOM 1926 C CA . ARG A 1 282 ? -15.730 11.448 50.021 1.00 25.19 282 ARG AAA CA 1
ATOM 1927 C C . ARG A 1 282 ? -16.928 11.455 49.054 1.00 24.38 282 ARG AAA C 1
ATOM 1928 O O . ARG A 1 282 ? -16.948 12.276 48.144 1.00 29.35 282 ARG AAA O 1
ATOM 1936 N N . ALA A 1 283 ? -17.920 10.591 49.239 1.00 25.58 283 ALA AAA N 1
ATOM 1937 C CA . ALA A 1 283 ? -19.071 10.530 48.311 1.00 25.14 283 ALA AAA CA 1
ATOM 1938 C C . ALA A 1 283 ? -19.942 11.745 48.604 1.00 27.47 283 ALA AAA C 1
ATOM 1939 O O . ALA A 1 283 ? -20.058 12.112 49.807 1.00 27.44 283 ALA AAA O 1
ATOM 1941 N N . ASP A 1 284 ? -20.464 12.370 47.541 1.00 30.12 284 ASP AAA N 1
ATOM 1942 C CA . ASP A 1 284 ? -21.215 13.657 47.600 1.00 33.34 284 ASP AAA CA 1
ATOM 1943 C C . ASP A 1 284 ? -22.715 13.346 47.762 1.00 35.87 284 ASP AAA C 1
ATOM 1944 O O . ASP A 1 284 ? -23.304 12.840 46.804 1.00 36.59 284 ASP AAA O 1
ATOM 1949 N N . SER A 1 285 ? -23.298 13.637 48.930 1.00 38.72 285 SER AAA N 1
ATOM 1950 C CA . SER A 1 285 ? -24.717 13.345 49.277 1.00 44.20 285 SER AAA CA 1
ATOM 1951 C C . SER A 1 285 ? -25.667 14.259 48.484 1.00 44.71 285 SER AAA C 1
ATOM 1952 O O . SER A 1 285 ? -26.640 13.742 47.884 1.00 41.09 285 SER AAA O 1
ATOM 1955 N N . GLN A 1 286 ? -25.390 15.565 48.468 1.00 42.78 286 GLN AAA N 1
ATOM 1956 C CA . GLN A 1 286 ? -26.189 16.561 47.714 1.00 40.30 286 GLN AAA CA 1
ATOM 1957 C C . GLN A 1 286 ? -26.208 16.201 46.224 1.00 39.68 286 GLN AAA C 1
ATOM 1958 O O . GLN A 1 286 ? -27.315 16.071 45.687 1.00 40.60 286 GLN AAA O 1
ATOM 1964 N N . ASN A 1 287 ? -25.041 15.986 45.602 1.00 38.59 287 ASN AAA N 1
ATOM 1965 C CA . ASN A 1 287 ? -24.877 15.886 44.120 1.00 37.21 287 ASN AAA CA 1
ATOM 1966 C C . ASN A 1 287 ? -24.698 14.435 43.681 1.00 35.60 287 ASN AAA C 1
ATOM 1967 O O . ASN A 1 287 ? -24.239 14.234 42.539 1.00 31.49 287 ASN AAA O 1
ATOM 1972 N N . TRP A 1 288 ? -25.062 13.461 44.526 1.00 34.84 288 TRP AAA N 1
ATOM 1973 C CA . TRP A 1 288 ? -24.865 12.024 44.209 1.00 33.07 288 TRP AAA CA 1
ATOM 1974 C C . TRP A 1 288 ? -25.651 11.649 42.960 1.00 37.64 288 TRP AAA C 1
ATOM 1975 O O . TRP A 1 288 ? -26.849 11.973 42.891 1.00 30.88 288 TRP AAA O 1
ATOM 1986 N N . ASP A 1 289 ? -24.977 10.953 42.046 1.00 36.55 289 ASP AAA N 1
ATOM 1987 C CA . ASP A 1 289 ? -25.574 10.346 40.840 1.00 38.14 289 ASP AAA CA 1
ATOM 1988 C C . ASP A 1 289 ? -25.512 8.828 41.025 1.00 40.60 289 ASP AAA C 1
ATOM 1989 O O . ASP A 1 289 ? -24.385 8.260 40.929 1.00 40.72 289 ASP AAA O 1
ATOM 1994 N N . SER A 1 290 ? -26.672 8.214 41.281 1.00 39.70 290 SER AAA N 1
ATOM 1995 C CA . SER A 1 290 ? -26.832 6.774 41.621 1.00 41.01 290 SER AAA CA 1
ATOM 1996 C C . SER A 1 290 ? -26.809 5.898 40.364 1.00 36.20 290 SER AAA C 1
ATOM 1997 O O . SER A 1 290 ? -26.667 4.669 40.522 1.00 37.41 290 SER AAA O 1
ATOM 2000 N N . THR A 1 291 ? -26.974 6.471 39.169 1.00 35.17 291 THR AAA N 1
ATOM 2001 C CA . THR A 1 291 ? -26.930 5.692 37.910 0.50 34.87 291 THR AAA CA 1
ATOM 2002 C C . THR A 1 291 ? -25.475 5.354 37.605 1.00 36.87 291 THR AAA C 1
ATOM 2003 O O . THR A 1 291 ? -24.699 6.291 37.388 1.00 39.58 291 THR AAA O 1
ATOM 2007 N N . ASN A 1 292 ? -25.132 4.066 37.615 1.00 38.28 292 ASN AAA N 1
ATOM 2008 C CA . ASN A 1 292 ? -23.793 3.543 37.227 1.00 38.20 292 ASN AAA CA 1
ATOM 2009 C C . ASN A 1 292 ? -22.722 4.016 38.229 1.00 41.62 292 ASN AAA C 1
ATOM 2010 O O . ASN A 1 292 ? -21.554 4.147 37.810 1.00 34.85 292 ASN AAA O 1
ATOM 2015 N N . SER A 1 293 ? -23.114 4.257 39.490 1.00 42.80 293 SER AAA N 1
ATOM 2016 C CA . SER A 1 293 ? -22.230 4.501 40.662 1.00 40.73 293 SER AAA CA 1
ATOM 2017 C C . SER A 1 293 ? -21.112 3.468 40.667 1.00 35.51 293 SER AAA C 1
ATOM 2018 O O . SER A 1 293 ? -21.435 2.311 40.456 1.00 31.61 293 SER AAA O 1
ATOM 2021 N N . VAL A 1 294 ? -19.889 3.862 41.006 1.00 33.47 294 VAL AAA N 1
ATOM 2022 C CA . VAL A 1 294 ? -18.721 2.935 41.129 1.00 32.03 294 VAL AAA CA 1
ATOM 2023 C C . VAL A 1 294 ? -17.952 3.325 42.385 1.00 28.81 294 VAL AAA C 1
ATOM 2024 O O . VAL A 1 294 ? -17.748 4.519 42.596 1.00 27.52 294 VAL AAA O 1
ATOM 2028 N N . GLY A 1 295 ? -17.612 2.347 43.219 1.00 25.96 295 GLY AAA N 1
ATOM 2029 C CA . GLY A 1 295 ? -16.595 2.517 44.263 1.00 26.10 295 GLY AAA CA 1
ATOM 2030 C C . GLY A 1 295 ? -15.211 2.570 43.646 1.00 23.84 295 GLY AAA C 1
ATOM 2031 O O . GLY A 1 295 ? -14.999 3.400 42.736 1.00 26.69 295 GLY AAA O 1
ATOM 2032 N N . ILE A 1 296 ? -14.291 1.739 44.141 1.00 23.54 296 ILE AAA N 1
ATOM 2033 C CA . ILE A 1 296 ? -12.941 1.544 43.547 1.00 21.14 296 ILE AAA CA 1
ATOM 2034 C C . ILE A 1 296 ? -13.058 0.313 42.656 1.00 21.17 296 ILE AAA C 1
ATOM 2035 O O . ILE A 1 296 ? -13.313 -0.755 43.172 1.00 22.24 296 ILE AAA O 1
ATOM 2040 N N . SER A 1 297 ? -12.939 0.489 41.349 1.00 19.58 297 SER AAA N 1
ATOM 2041 C CA . SER A 1 297 ? -13.230 -0.587 40.374 1.00 21.19 297 SER AAA CA 1
ATOM 2042 C C . SER A 1 297 ? -12.125 -0.603 39.323 1.00 20.16 297 SER AAA C 1
ATOM 2043 O O . SER A 1 297 ? -12.103 0.341 38.475 1.00 22.60 297 SER AAA O 1
ATOM 2046 N N . TRP A 1 298 ? -11.219 -1.577 39.424 1.00 21.07 298 TRP AAA N 1
ATOM 2047 C CA . TRP A 1 298 ? -9.958 -1.633 38.630 1.00 20.66 298 TRP AAA CA 1
ATOM 2048 C C . TRP A 1 298 ? -10.018 -2.771 37.611 1.00 21.01 298 TRP AAA C 1
ATOM 2049 O O . TRP A 1 298 ? -10.086 -3.962 38.001 1.00 22.01 298 TRP AAA O 1
ATOM 2060 N N . ALA A 1 299 ? -9.992 -2.412 36.335 1.00 22.71 299 ALA AAA N 1
ATOM 2061 C CA . ALA A 1 299 ? -10.156 -3.349 35.197 1.00 24.33 299 ALA AAA CA 1
ATOM 2062 C C . ALA A 1 299 ? -9.346 -2.845 33.996 1.00 23.04 299 ALA AAA C 1
ATOM 2063 O O . ALA A 1 299 ? -8.559 -1.907 34.194 1.00 22.70 299 ALA AAA O 1
ATOM 2065 N N . GLU A 1 300 ? -9.553 -3.445 32.809 1.00 23.92 300 GLU AAA N 1
ATOM 2066 C CA . GLU A 1 300 ? -8.868 -3.113 31.523 1.00 23.34 300 GLU AAA CA 1
ATOM 2067 C C . GLU A 1 300 ? -7.341 -3.291 31.675 1.00 23.98 300 GLU AAA C 1
ATOM 2068 O O . GLU A 1 300 ? -6.573 -2.412 31.234 1.00 24.83 300 GLU AAA O 1
ATOM 2074 N N . SER A 1 301 ? -6.923 -4.447 32.183 1.00 21.11 301 SER AAA N 1
ATOM 2075 C CA . SER A 1 301 ? -5.558 -5.013 32.039 1.00 21.14 301 SER AAA CA 1
ATOM 2076 C C . SER A 1 301 ? -4.525 -4.091 32.723 1.00 22.22 301 SER AAA C 1
ATOM 2077 O O . SER A 1 301 ? -3.491 -3.733 32.095 1.00 23.16 301 SER AAA O 1
ATOM 2080 N N . GLY A 1 302 ? -4.813 -3.698 33.968 1.00 20.33 302 GLY AAA N 1
ATOM 2081 C CA . GLY A 1 302 ? -3.896 -2.915 34.813 1.00 20.18 302 GLY AAA CA 1
ATOM 2082 C C . GLY A 1 302 ? -2.875 -3.824 35.450 1.00 18.86 302 GLY AAA C 1
ATOM 2083 O O . GLY A 1 302 ? -3.167 -4.990 35.638 1.00 18.67 302 GLY AAA O 1
ATOM 2084 N N . ARG A 1 303 ? -1.669 -3.332 35.706 1.00 20.85 303 ARG AAA N 1
ATOM 2085 C CA . ARG A 1 303 ? -0.572 -4.108 36.342 1.00 20.39 303 ARG AAA CA 1
ATOM 2086 C C . ARG A 1 303 ? 0.112 -3.187 37.351 1.00 20.86 303 ARG AAA C 1
ATOM 2087 O O . ARG A 1 303 ? 0.226 -2.025 37.034 1.00 23.05 303 ARG AAA O 1
ATOM 2095 N N . ARG A 1 304 ? 0.525 -3.691 38.517 1.00 23.02 304 ARG AAA N 1
ATOM 2096 C CA . ARG A 1 304 ? 1.455 -3.017 39.462 0.50 22.37 304 ARG AAA CA 1
ATOM 2097 C C . ARG A 1 304 ? 0.880 -1.643 39.810 1.00 23.38 304 ARG AAA C 1
ATOM 2098 O O . ARG A 1 304 ? 1.606 -0.634 39.748 1.00 23.10 304 ARG AAA O 1
ATOM 2106 N N . CYS A 1 305 ? -0.403 -1.624 40.176 1.00 22.08 305 CYS AAA N 1
ATOM 2107 C CA . CYS A 1 305 ? -1.140 -0.450 40.686 1.00 22.61 305 CYS AAA CA 1
ATOM 2108 C C . CYS A 1 305 ? -1.373 -0.652 42.190 1.00 24.39 305 CYS AAA C 1
ATOM 2109 O O . CYS A 1 305 ? -1.712 -1.787 42.625 1.00 23.58 305 CYS AAA O 1
ATOM 2112 N N . THR A 1 306 ? -1.104 0.386 42.979 1.00 25.40 306 THR AAA N 1
ATOM 2113 C CA . THR A 1 306 ? -1.186 0.337 44.452 1.00 24.72 306 THR AAA CA 1
ATOM 2114 C C . THR A 1 306 ? -2.038 1.497 44.940 1.00 23.52 306 THR AAA C 1
ATOM 2115 O O . THR A 1 306 ? -1.993 2.570 44.307 1.00 21.77 306 THR AAA O 1
ATOM 2119 N N . LEU A 1 307 ? -2.800 1.245 46.005 1.00 23.19 307 LEU AAA N 1
ATOM 2120 C CA . LEU A 1 307 ? -3.522 2.269 46.793 1.00 23.12 307 LEU AAA CA 1
ATOM 2121 C C . LEU A 1 307 ? -3.150 2.051 48.261 1.00 23.71 307 LEU AAA C 1
ATOM 2122 O O . LEU A 1 307 ? -3.339 0.922 48.790 1.00 23.03 307 LEU AAA O 1
ATOM 2127 N N . ASP A 1 308 ? -2.618 3.092 48.893 1.00 24.34 308 ASP AAA N 1
ATOM 2128 C CA . ASP A 1 308 ? -2.069 3.002 50.266 1.00 24.96 308 ASP AAA CA 1
ATOM 2129 C C . ASP A 1 308 ? -2.504 4.230 51.056 1.00 23.00 308 ASP AAA C 1
ATOM 2130 O O . ASP A 1 308 ? -2.289 5.368 50.579 1.00 22.88 308 ASP AAA O 1
ATOM 2135 N N . ASN A 1 309 ? -3.102 4.013 52.220 1.00 24.13 309 ASN AAA N 1
ATOM 2136 C CA . ASN A 1 309 ? -3.401 5.111 53.177 1.00 24.09 309 ASN AAA CA 1
ATOM 2137 C C . ASN A 1 309 ? -4.570 5.955 52.661 1.00 21.13 309 ASN AAA C 1
ATOM 2138 O O . ASN A 1 309 ? -4.330 7.016 52.055 1.00 20.75 309 ASN AAA O 1
ATOM 2143 N N . TRP A 1 310 ? -5.795 5.483 52.823 1.00 20.93 310 TRP AAA N 1
ATOM 2144 C CA . TRP A 1 310 ? -6.977 6.041 52.098 1.00 21.07 310 TRP AAA CA 1
ATOM 2145 C C . TRP A 1 310 ? -8.233 5.881 52.936 1.00 22.13 310 TRP AAA C 1
ATOM 2146 O O . TRP A 1 310 ? -8.274 4.932 53.775 1.00 23.78 310 TRP AAA O 1
ATOM 2157 N N . GLN A 1 311 ? -9.242 6.705 52.645 1.00 22.88 311 GLN AAA N 1
ATOM 2158 C CA . GLN A 1 311 ? -10.603 6.589 53.228 1.00 24.30 311 GLN AAA CA 1
ATOM 2159 C C . GLN A 1 311 ? -11.669 6.679 52.117 1.00 25.03 311 GLN AAA C 1
ATOM 2160 O O . GLN A 1 311 ? -11.647 7.620 51.278 1.00 26.34 311 GLN AAA O 1
ATOM 2166 N N . LEU A 1 312 ? -12.629 5.780 52.169 1.00 23.42 312 LEU AAA N 1
ATOM 2167 C CA . LEU A 1 312 ? -13.849 5.826 51.338 1.00 25.27 312 LEU AAA CA 1
ATOM 2168 C C . LEU A 1 312 ? -15.030 6.098 52.277 1.00 24.95 312 LEU AAA C 1
ATOM 2169 O O . LEU A 1 312 ? -15.421 5.190 53.033 1.00 24.00 312 LEU AAA O 1
ATOM 2174 N N . LEU A 1 313 ? -15.520 7.335 52.268 1.00 24.34 313 LEU AAA N 1
ATOM 2175 C CA . LEU A 1 313 ? -16.579 7.823 53.176 1.00 27.54 313 LEU AAA CA 1
ATOM 2176 C C . LEU A 1 313 ? -17.872 8.013 52.374 1.00 29.73 313 LEU AAA C 1
ATOM 2177 O O . LEU A 1 313 ? -17.920 8.910 51.497 1.00 29.50 313 LEU AAA O 1
ATOM 2182 N N . VAL A 1 314 ? -18.850 7.152 52.622 1.00 27.82 314 VAL AAA N 1
ATOM 2183 C CA . VAL A 1 314 ? -20.157 7.159 51.902 1.00 31.49 314 VAL AAA CA 1
ATOM 2184 C C . VAL A 1 314 ? -21.192 7.626 52.906 1.00 31.72 314 VAL AAA C 1
ATOM 2185 O O . VAL A 1 314 ? -21.486 6.901 53.851 1.00 33.61 314 VAL AAA O 1
ATOM 2189 N N . PRO A 1 315 ? -21.680 8.881 52.805 1.00 30.19 315 PRO AAA N 1
ATOM 2190 C CA . PRO A 1 315 ? -22.561 9.413 53.827 1.00 32.06 315 PRO AAA CA 1
ATOM 2191 C C . PRO A 1 315 ? -23.956 8.779 53.732 1.00 35.14 315 PRO AAA C 1
ATOM 2192 O O . PRO A 1 315 ? -24.225 7.990 52.836 1.00 37.78 315 PRO AAA O 1
ATOM 2196 N N . GLN A 1 316 ? -24.794 9.100 54.715 1.00 42.77 316 GLN AAA N 1
ATOM 2197 C CA . GLN A 1 316 ? -26.240 8.769 54.737 1.00 48.17 316 GLN AAA CA 1
ATOM 2198 C C . GLN A 1 316 ? -26.887 9.254 53.432 1.00 46.91 316 GLN AAA C 1
ATOM 2199 O O . GLN A 1 316 ? -26.601 10.400 53.014 1.00 44.49 316 GLN AAA O 1
ATOM 2205 N N . GLY A 1 317 ? -27.732 8.412 52.827 1.00 50.47 317 GLY AAA N 1
ATOM 2206 C CA . GLY A 1 317 ? -28.521 8.735 51.624 1.00 49.79 317 GLY AAA CA 1
ATOM 2207 C C . GLY A 1 317 ? -27.863 8.213 50.359 1.00 51.73 317 GLY AAA C 1
ATOM 2208 O O . GLY A 1 317 ? -28.542 8.161 49.304 1.00 51.30 317 GLY AAA O 1
ATOM 2209 N N . VAL A 1 318 ? -26.587 7.834 50.443 1.00 45.39 318 VAL AAA N 1
ATOM 2210 C CA . VAL A 1 318 ? -25.787 7.361 49.279 1.00 43.77 318 VAL AAA CA 1
ATOM 2211 C C . VAL A 1 318 ? -25.550 5.861 49.455 1.00 43.09 318 VAL AAA C 1
ATOM 2212 O O . VAL A 1 318 ? -25.221 5.447 50.581 1.00 47.81 318 VAL AAA O 1
ATOM 2216 N N . ASN A 1 319 ? -25.736 5.071 48.398 1.00 46.77 319 ASN AAA N 1
ATOM 2217 C CA . ASN A 1 319 ? -25.553 3.594 48.449 1.00 49.25 319 ASN AAA CA 1
ATOM 2218 C C . ASN A 1 319 ? -24.702 3.153 47.261 1.00 47.01 319 ASN AAA C 1
ATOM 2219 O O . ASN A 1 319 ? -25.219 3.180 46.131 1.00 49.65 319 ASN AAA O 1
ATOM 2224 N N . LEU A 1 320 ? -23.454 2.763 47.531 1.00 45.41 320 LEU AAA N 1
ATOM 2225 C CA . LEU A 1 320 ? -22.545 2.098 46.566 1.00 44.11 320 LEU AAA CA 1
ATOM 2226 C C . LEU A 1 320 ? -22.639 0.595 46.789 1.00 43.58 320 LEU AAA C 1
ATOM 2227 O O . LEU A 1 320 ? -22.318 0.138 47.897 1.00 53.88 320 LEU AAA O 1
ATOM 2232 N N . SER A 1 321 ? -23.019 -0.126 45.753 1.00 43.51 321 SER AAA N 1
ATOM 2233 C CA . SER A 1 321 ? -23.334 -1.568 45.778 1.00 45.52 321 SER AAA CA 1
ATOM 2234 C C . SER A 1 321 ? -22.035 -2.369 45.946 1.00 49.02 321 SER AAA C 1
ATOM 2235 O O . SER A 1 321 ? -22.092 -3.461 46.546 1.00 56.21 321 SER AAA O 1
ATOM 2238 N N . VAL A 1 322 ? -20.898 -1.833 45.483 1.00 41.10 322 VAL AAA N 1
ATOM 2239 C CA . VAL A 1 322 ? -19.595 -2.556 45.443 1.00 35.28 322 VAL AAA CA 1
ATOM 2240 C C . VAL A 1 322 ? -18.473 -1.561 45.736 1.00 32.04 322 VAL AAA C 1
ATOM 2241 O O . VAL A 1 322 ? -18.250 -0.617 44.923 1.00 30.13 322 VAL AAA O 1
ATOM 2245 N N . LEU A 1 323 ? -17.819 -1.718 46.881 1.00 25.31 323 LEU AAA N 1
ATOM 2246 C CA . LEU A 1 323 ? -16.921 -0.649 47.384 1.00 24.76 323 LEU AAA CA 1
ATOM 2247 C C . LEU A 1 323 ? -15.556 -0.786 46.711 1.00 21.77 323 LEU AAA C 1
ATOM 2248 O O . LEU A 1 323 ? -15.116 0.192 46.095 1.00 19.55 323 LEU AAA O 1
ATOM 2253 N N . VAL A 1 324 ? -14.955 -1.966 46.766 1.00 19.01 324 VAL AAA N 1
ATOM 2254 C CA . VAL A 1 324 ? -13.643 -2.203 46.114 1.00 20.18 324 VAL AAA CA 1
ATOM 2255 C C . VAL A 1 324 ? -13.726 -3.512 45.339 1.00 21.18 324 VAL AAA C 1
ATOM 2256 O O . VAL A 1 324 ? -13.959 -4.566 45.968 1.00 24.28 324 VAL AAA O 1
ATOM 2260 N N . ARG A 1 325 ? -13.535 -3.419 44.025 1.00 20.80 325 ARG AAA N 1
ATOM 2261 C CA . ARG A 1 325 ? -13.533 -4.629 43.179 1.00 23.12 325 ARG AAA CA 1
ATOM 2262 C C . ARG A 1 325 ? -12.365 -4.618 42.199 1.00 23.70 325 ARG AAA C 1
ATOM 2263 O O . ARG A 1 325 ? -12.108 -3.571 41.598 1.00 24.58 325 ARG AAA O 1
ATOM 2271 N N . ILE A 1 326 ? -11.725 -5.769 42.061 1.00 24.68 326 ILE AAA N 1
ATOM 2272 C CA . ILE A 1 326 ? -10.657 -5.911 41.044 1.00 28.34 326 ILE AAA CA 1
ATOM 2273 C C . ILE A 1 326 ? -11.128 -6.924 40.006 1.00 28.94 326 ILE AAA C 1
ATOM 2274 O O . ILE A 1 326 ? -11.475 -8.038 40.397 1.00 27.85 326 ILE AAA O 1
ATOM 2279 N N . SER A 1 327 ? -11.231 -6.482 38.765 1.00 30.37 327 SER AAA N 1
ATOM 2280 C CA . SER A 1 327 ? -11.482 -7.395 37.631 1.00 37.29 327 SER AAA CA 1
ATOM 2281 C C . SER A 1 327 ? -10.436 -6.978 36.602 1.00 35.63 327 SER AAA C 1
ATOM 2282 O O . SER A 1 327 ? -10.369 -5.821 36.329 1.00 51.73 327 SER AAA O 1
ATOM 2285 N N . SER A 1 328 ? -9.617 -7.871 36.098 1.00 40.34 328 SER AAA N 1
ATOM 2286 C CA . SER A 1 328 ? -8.647 -7.522 35.014 1.00 34.93 328 SER AAA CA 1
ATOM 2287 C C . SER A 1 328 ? -7.553 -6.576 35.521 1.00 29.36 328 SER AAA C 1
ATOM 2288 O O . SER A 1 328 ? -7.204 -5.662 34.784 1.00 28.27 328 SER AAA O 1
ATOM 2291 N N . HIS A 1 329 ? -7.087 -6.786 36.746 1.00 27.01 329 HIS AAA N 1
ATOM 2292 C CA . HIS A 1 329 ? -5.866 -6.101 37.235 1.00 25.82 329 HIS AAA CA 1
ATOM 2293 C C . HIS A 1 329 ? -4.981 -7.180 37.865 1.00 26.32 329 HIS AAA C 1
ATOM 2294 O O . HIS A 1 329 ? -5.530 -8.118 38.438 1.00 26.04 329 HIS AAA O 1
ATOM 2301 N N . ARG A 1 330 ? -3.664 -7.030 37.766 1.00 27.79 330 ARG AAA N 1
ATOM 2302 C CA . ARG A 1 330 ? -2.722 -7.979 38.423 1.00 25.25 330 ARG AAA CA 1
ATOM 2303 C C . ARG A 1 330 ? -1.635 -7.199 39.169 1.00 25.29 330 ARG AAA C 1
ATOM 2304 O O . ARG A 1 330 ? -1.465 -6.021 38.871 1.00 26.10 330 ARG AAA O 1
ATOM 2312 N N . ASP A 1 331 ? -0.932 -7.873 40.075 1.00 27.09 331 ASP AAA N 1
ATOM 2313 C CA . ASP A 1 331 ? 0.144 -7.224 40.867 1.00 24.79 331 ASP AAA CA 1
ATOM 2314 C C . ASP A 1 331 ? -0.461 -6.005 41.565 1.00 26.15 331 ASP AAA C 1
ATOM 2315 O O . ASP A 1 331 ? 0.049 -4.902 41.375 1.00 29.40 331 ASP AAA O 1
ATOM 2320 N N . VAL A 1 332 ? -1.513 -6.233 42.341 1.00 24.32 332 VAL AAA N 1
ATOM 2321 C CA . VAL A 1 332 ? -2.243 -5.128 43.005 1.00 24.36 332 VAL AAA CA 1
ATOM 2322 C C . VAL A 1 332 ? -2.024 -5.154 44.519 1.00 25.43 332 VAL AAA C 1
ATOM 2323 O O . VAL A 1 332 ? -2.017 -6.246 45.098 1.00 22.71 332 VAL AAA O 1
ATOM 2327 N N . GLN A 1 333 ? -1.872 -3.980 45.115 1.00 24.05 333 GLN AAA N 1
ATOM 2328 C CA . GLN A 1 333 ? -1.771 -3.826 46.575 1.00 25.55 333 GLN AAA CA 1
ATOM 2329 C C . GLN A 1 333 ? -2.683 -2.684 47.018 1.00 27.64 333 GLN AAA C 1
ATOM 2330 O O . GLN A 1 333 ? -2.470 -1.533 46.581 1.00 27.40 333 GLN AAA O 1
ATOM 2336 N N . ILE A 1 334 ? -3.643 -3.018 47.876 1.00 27.04 334 ILE AAA N 1
ATOM 2337 C CA . ILE A 1 334 ? -4.609 -2.072 48.490 1.00 24.42 334 ILE AAA CA 1
ATOM 2338 C C . ILE A 1 334 ? -4.430 -2.191 50.011 1.00 23.48 334 ILE AAA C 1
ATOM 2339 O O . ILE A 1 334 ? -4.802 -3.242 50.577 1.00 20.87 334 ILE AAA O 1
ATOM 2344 N N . ARG A 1 335 ? -3.830 -1.162 50.620 1.00 26.12 335 ARG AAA N 1
ATOM 2345 C CA . ARG A 1 335 ? -3.293 -1.175 52.006 1.00 26.80 335 ARG AAA CA 1
ATOM 2346 C C . ARG A 1 335 ? -3.723 0.067 52.790 1.00 24.66 335 ARG AAA C 1
ATOM 2347 O O . ARG A 1 335 ? -3.891 1.132 52.177 1.00 21.98 335 ARG AAA O 1
ATOM 2355 N N . LYS A 1 336 ? -3.813 -0.077 54.117 1.00 25.34 336 LYS AAA N 1
ATOM 2356 C CA . LYS A 1 336 ? -4.014 1.025 55.099 1.00 25.31 336 LYS AAA CA 1
ATOM 2357 C C . LYS A 1 336 ? -5.279 1.785 54.682 1.00 25.07 336 LYS AAA C 1
ATOM 2358 O O . LYS A 1 336 ? -5.189 2.991 54.340 1.00 24.38 336 LYS AAA O 1
ATOM 2364 N N . GLY A 1 337 ? -6.406 1.074 54.678 1.00 23.44 337 GLY AAA N 1
ATOM 2365 C CA . GLY A 1 337 ? -7.726 1.588 54.274 1.00 23.60 337 GLY AAA CA 1
ATOM 2366 C C . GLY A 1 337 ? -8.710 1.693 55.427 1.00 25.10 337 GLY AAA C 1
ATOM 2367 O O . GLY A 1 337 ? -8.819 0.772 56.291 1.00 22.18 337 GLY AAA O 1
ATOM 2368 N N . PHE A 1 338 ? -9.446 2.793 55.442 1.00 27.34 338 PHE AAA N 1
ATOM 2369 C CA . PHE A 1 338 ? -10.673 2.953 56.250 1.00 25.55 338 PHE AAA CA 1
ATOM 2370 C C . PHE A 1 338 ? -11.857 3.100 55.289 1.00 25.38 338 PHE AAA C 1
ATOM 2371 O O . PHE A 1 338 ? -11.834 3.966 54.390 1.00 29.02 338 PHE AAA O 1
ATOM 2379 N N . ILE A 1 339 ? -12.885 2.292 55.494 1.00 26.13 339 ILE AAA N 1
ATOM 2380 C CA . ILE A 1 339 ? -14.207 2.432 54.819 1.00 25.25 339 ILE AAA CA 1
ATOM 2381 C C . ILE A 1 339 ? -15.279 2.646 55.888 1.00 24.36 339 ILE AAA C 1
ATOM 2382 O O . ILE A 1 339 ? -15.389 1.798 56.775 1.00 24.59 339 ILE AAA O 1
ATOM 2387 N N . GLN A 1 340 ? -16.069 3.710 55.750 1.00 24.93 340 GLN AAA N 1
ATOM 2388 C CA . GLN A 1 340 ? -17.336 3.943 56.494 1.00 25.15 340 GLN AAA CA 1
ATOM 2389 C C . GLN A 1 340 ? -18.483 4.102 55.489 1.00 24.84 340 GLN AAA C 1
ATOM 2390 O O . GLN A 1 340 ? -18.439 5.070 54.734 1.00 29.93 340 GLN AAA O 1
ATOM 2396 N N . VAL A 1 341 ? -19.496 3.237 55.538 1.00 28.14 341 VAL AAA N 1
ATOM 2397 C CA . VAL A 1 341 ? -20.752 3.372 54.738 1.00 31.76 341 VAL AAA CA 1
ATOM 2398 C C . VAL A 1 341 ? -21.925 3.521 55.707 1.00 33.46 341 VAL AAA C 1
ATOM 2399 O O . VAL A 1 341 ? -21.866 2.955 56.824 1.00 33.01 341 VAL AAA O 1
ATOM 2403 N N . HIS A 1 342 ? -22.964 4.225 55.256 1.00 36.14 342 HIS AAA N 1
ATOM 2404 C CA . HIS A 1 342 ? -24.192 4.534 56.028 1.00 39.25 342 HIS AAA CA 1
ATOM 2405 C C . HIS A 1 342 ? -25.377 3.844 55.358 1.00 39.42 342 HIS AAA C 1
ATOM 2406 O O . HIS A 1 342 ? -26.439 4.474 55.275 1.00 45.74 342 HIS AAA O 1
ATOM 2413 N N . SER A 1 343 ? -25.202 2.595 54.924 1.00 35.76 343 SER AAA N 1
ATOM 2414 C CA . SER A 1 343 ? -26.249 1.798 54.239 1.00 39.43 343 SER AAA CA 1
ATOM 2415 C C . SER A 1 343 ? -26.086 0.321 54.607 1.00 40.71 343 SER AAA C 1
ATOM 2416 O O . SER A 1 343 ? -25.120 0.010 55.343 1.00 41.52 343 SER AAA O 1
ATOM 2419 N N . SER A 1 344 ? -27.004 -0.526 54.120 1.00 37.81 344 SER AAA N 1
ATOM 2420 C CA . SER A 1 344 ? -27.015 -2.005 54.278 1.00 42.74 344 SER AAA CA 1
ATOM 2421 C C . SER A 1 344 ? -26.751 -2.691 52.934 1.00 40.25 344 SER AAA C 1
ATOM 2422 O O . SER A 1 344 ? -26.810 -2.006 51.888 1.00 42.66 344 SER AAA O 1
ATOM 2425 N N . SER A 1 345 ? -26.496 -4.001 52.994 1.00 40.95 345 SER AAA N 1
ATOM 2426 C CA . SER A 1 345 ? -26.383 -4.960 51.858 1.00 40.76 345 SER AAA CA 1
ATOM 2427 C C . SER A 1 345 ? -25.297 -4.551 50.858 1.00 42.28 345 SER AAA C 1
ATOM 2428 O O . SER A 1 345 ? -25.392 -4.972 49.683 1.00 45.76 345 SER AAA O 1
ATOM 2431 N N . ASN A 1 346 ? -24.271 -3.824 51.303 1.00 38.69 346 ASN AAA N 1
ATOM 2432 C CA . ASN A 1 346 ? -23.101 -3.511 50.445 1.00 37.86 346 ASN AAA CA 1
ATOM 2433 C C . ASN A 1 346 ? -22.222 -4.763 50.322 1.00 35.97 346 ASN AAA C 1
ATOM 2434 O O . ASN A 1 346 ? -22.170 -5.582 51.276 1.00 32.76 346 ASN AAA O 1
ATOM 2439 N N . ASN A 1 347 ? -21.582 -4.913 49.158 1.00 35.11 347 ASN AAA N 1
ATOM 2440 C CA . ASN A 1 347 ? -20.452 -5.837 48.900 1.00 31.79 347 ASN AAA CA 1
ATOM 2441 C C . ASN A 1 347 ? -19.163 -5.039 49.102 1.00 25.66 347 ASN AAA C 1
ATOM 2442 O O . ASN A 1 347 ? -18.978 -4.056 48.376 1.00 24.28 347 ASN AAA O 1
ATOM 2447 N N . ILE A 1 348 ? -18.286 -5.446 50.012 1.00 24.20 348 ILE AAA N 1
ATOM 2448 C CA . ILE A 1 348 ? -17.126 -4.599 50.437 1.00 26.87 348 ILE AAA CA 1
ATOM 2449 C C . ILE A 1 348 ? -15.947 -4.843 49.503 1.00 24.89 348 ILE AAA C 1
ATOM 2450 O O . ILE A 1 348 ? -15.639 -3.932 48.682 1.00 23.08 348 ILE AAA O 1
ATOM 2455 N N . LEU A 1 349 ? -15.283 -5.986 49.660 1.00 23.40 349 LEU AAA N 1
ATOM 2456 C CA . LEU A 1 349 ? -14.018 -6.275 48.943 1.00 23.28 349 LEU AAA CA 1
ATOM 2457 C C . LEU A 1 349 ? -14.270 -7.479 48.061 1.00 22.80 349 LEU AAA C 1
ATOM 2458 O O . LEU A 1 349 ? -14.796 -8.494 48.573 1.00 24.20 349 LEU AAA O 1
ATOM 2463 N N . SER A 1 350 ? -13.872 -7.357 46.803 1.00 23.20 350 SER AAA N 1
ATOM 2464 C CA . SER A 1 350 ? -14.292 -8.270 45.723 1.00 27.39 350 SER AAA CA 1
ATOM 2465 C C . SER A 1 350 ? -13.133 -8.501 44.754 1.00 24.87 350 SER AAA C 1
ATOM 2466 O O . SER A 1 350 ? -12.613 -7.520 44.207 1.00 25.00 350 SER AAA O 1
ATOM 2469 N N . VAL A 1 351 ? -12.770 -9.753 44.503 1.00 24.50 351 VAL AAA N 1
ATOM 2470 C CA . VAL A 1 351 ? -11.981 -10.087 43.283 1.00 24.56 351 VAL AAA CA 1
ATOM 2471 C C . VAL A 1 351 ? -12.874 -10.944 42.386 1.00 24.21 351 VAL AAA C 1
ATOM 2472 O O . VAL A 1 351 ? -13.426 -11.967 42.873 1.00 23.59 351 VAL AAA O 1
ATOM 2476 N N . GLU A 1 352 ? -13.073 -10.495 41.145 1.00 24.35 352 GLU AAA N 1
ATOM 2477 C CA . GLU A 1 352 ? -13.883 -11.216 40.128 1.00 26.67 352 GLU AAA CA 1
ATOM 2478 C C . GLU A 1 352 ? -13.048 -11.406 38.860 1.00 27.39 352 GLU AAA C 1
ATOM 2479 O O . GLU A 1 352 ? -12.190 -10.547 38.594 1.00 29.44 352 GLU AAA O 1
ATOM 2485 N N . HIS A 1 353 ? -13.299 -12.485 38.104 1.00 28.87 353 HIS AAA N 1
ATOM 2486 C CA . HIS A 1 353 ? -12.753 -12.683 36.735 1.00 28.12 353 HIS AAA CA 1
ATOM 248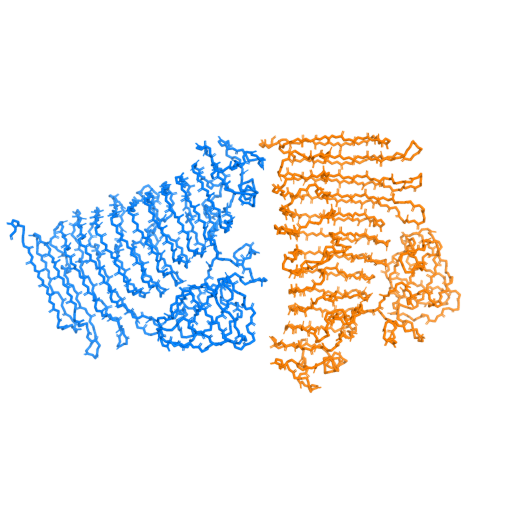7 C C . HIS A 1 353 ? -13.801 -13.348 35.817 1.00 27.16 353 HIS AAA C 1
ATOM 2488 O O . HIS A 1 353 ? -14.337 -14.396 36.182 1.00 26.40 353 HIS AAA O 1
ATOM 2495 N N . TYR A 1 354 ? -14.078 -12.742 34.661 1.00 28.30 354 TYR AAA N 1
ATOM 2496 C CA . TYR A 1 354 ? -15.140 -13.170 33.700 1.00 30.93 354 TYR AAA CA 1
ATOM 2497 C C . TYR A 1 354 ? -14.525 -14.020 32.571 1.00 29.68 354 TYR AAA C 1
ATOM 2498 O O . TYR A 1 354 ? -15.228 -14.347 31.608 1.00 32.42 354 TYR AAA O 1
ATOM 2507 N N . GLY A 1 355 ? -13.274 -14.457 32.725 1.00 28.89 355 GLY AAA N 1
ATOM 2508 C CA . GLY A 1 355 ? -12.577 -15.335 31.761 1.00 29.25 355 GLY AAA CA 1
ATOM 2509 C C . GLY A 1 355 ? -12.438 -14.714 30.379 1.00 27.70 355 GLY AAA C 1
ATOM 2510 O O . GLY A 1 355 ? -12.331 -13.492 30.275 1.00 27.01 355 GLY AAA O 1
ATOM 2511 N N . GLY A 1 356 ? -12.455 -15.544 29.336 1.00 29.36 356 GLY AAA N 1
ATOM 2512 C CA . GLY A 1 356 ? -12.139 -15.122 27.956 1.00 29.34 356 GLY AAA CA 1
ATOM 2513 C C . GLY A 1 356 ? -10.698 -14.650 27.871 1.00 29.78 356 GLY AAA C 1
ATOM 2514 O O . GLY A 1 356 ? -9.868 -15.205 28.607 1.00 29.60 356 GLY AAA O 1
ATOM 2515 N N . ASP A 1 357 ? -10.429 -13.638 27.036 1.00 31.11 357 ASP AAA N 1
ATOM 2516 C CA . ASP A 1 357 ? -9.101 -12.982 26.849 1.00 28.21 357 ASP AAA CA 1
ATOM 2517 C C . ASP A 1 357 ? -9.009 -11.756 27.768 1.00 27.08 357 ASP AAA C 1
ATOM 2518 O O . ASP A 1 357 ? -8.762 -10.613 27.282 1.00 24.28 357 ASP AAA O 1
ATOM 2523 N N . ARG A 1 358 ? -9.260 -11.977 29.057 1.00 26.75 358 ARG AAA N 1
ATOM 2524 C CA . ARG A 1 358 ? -8.954 -11.014 30.145 1.00 26.09 358 ARG AAA CA 1
ATOM 2525 C C . ARG A 1 358 ? -7.738 -11.561 30.888 1.00 25.40 358 ARG AAA C 1
ATOM 2526 O O . ARG A 1 358 ? -7.705 -12.731 31.286 1.00 21.91 358 ARG AAA O 1
ATOM 2534 N N . PRO A 1 359 ? -6.680 -10.739 31.051 1.00 24.11 359 PRO AAA N 1
ATOM 2535 C CA . PRO A 1 359 ? -5.492 -11.163 31.785 1.00 24.60 359 PRO AAA CA 1
ATOM 2536 C C . PRO A 1 359 ? -5.893 -11.504 33.218 1.00 24.43 359 PRO AAA C 1
ATOM 2537 O O . PRO A 1 359 ? -6.832 -10.930 33.744 1.00 26.47 359 PRO AAA O 1
ATOM 2541 N N . PRO A 1 360 ? -5.190 -12.452 33.866 1.00 24.15 360 PRO AAA N 1
ATOM 2542 C CA . PRO A 1 360 ? -5.640 -13.023 35.124 1.00 23.33 360 PRO AAA CA 1
ATOM 2543 C C . PRO A 1 360 ? -5.583 -12.040 36.295 1.00 24.57 360 PRO AAA C 1
ATOM 2544 O O . PRO A 1 360 ? -4.742 -11.176 36.336 1.00 27.30 360 PRO AAA O 1
ATOM 2548 N N . CYS A 1 361 ? -6.485 -12.217 37.249 1.00 27.06 361 CYS AAA N 1
ATOM 2549 C CA . CYS A 1 361 ? -6.478 -11.481 38.537 1.00 25.58 361 CYS AAA CA 1
ATOM 2550 C C . CYS A 1 361 ? -5.504 -12.226 39.455 1.00 23.28 361 CYS AAA C 1
ATOM 2551 O O . CYS A 1 361 ? -5.954 -13.067 40.240 1.00 23.13 361 CYS AAA O 1
ATOM 2554 N N . ASN A 1 362 ? -4.200 -11.964 39.294 1.00 24.58 362 ASN AAA N 1
ATOM 2555 C CA . ASN A 1 362 ? -3.087 -12.643 40.008 1.00 24.58 362 ASN AAA CA 1
ATOM 2556 C C . ASN A 1 362 ? -2.342 -11.656 40.911 1.00 25.73 362 ASN AAA C 1
ATOM 2557 O O . ASN A 1 362 ? -2.180 -10.461 40.516 1.00 24.46 362 ASN AAA O 1
ATOM 2562 N N . ASN A 1 363 ? -1.940 -12.125 42.095 1.00 25.33 363 ASN AAA N 1
ATOM 2563 C CA . ASN A 1 363 ? -1.090 -11.361 43.050 1.00 26.52 363 ASN AAA CA 1
ATOM 2564 C C . ASN A 1 363 ? -1.808 -10.076 43.446 1.00 26.20 363 ASN AAA C 1
ATOM 2565 O O . ASN A 1 363 ? -1.372 -8.955 43.024 1.00 24.12 363 ASN AAA O 1
ATOM 2570 N N . ILE A 1 364 ? -2.889 -10.255 44.197 1.00 25.74 364 ILE AAA N 1
ATOM 2571 C CA . ILE A 1 364 ? -3.752 -9.167 44.733 1.00 25.76 364 ILE AAA CA 1
ATOM 2572 C C . ILE A 1 364 ? -3.621 -9.240 46.242 1.00 24.42 364 ILE AAA C 1
ATOM 2573 O O . ILE A 1 364 ? -3.888 -10.310 46.818 1.00 24.10 364 ILE AAA O 1
ATOM 2578 N N . LEU A 1 365 ? -3.157 -8.158 46.848 1.00 25.92 365 LEU AAA N 1
ATOM 2579 C CA . LEU A 1 365 ? -3.089 -8.049 48.314 1.00 24.83 365 LEU AAA CA 1
ATOM 2580 C C . LEU A 1 365 ? -3.991 -6.892 48.726 1.00 24.81 365 LEU AAA C 1
ATOM 2581 O O . LEU A 1 365 ? -3.776 -5.751 48.247 1.00 22.84 365 LEU AAA O 1
ATOM 2586 N N . PHE A 1 366 ? -4.992 -7.221 49.541 1.00 24.91 366 PHE AAA N 1
ATOM 2587 C CA . PHE A 1 366 ? -5.696 -6.285 50.442 1.00 26.85 366 PHE AAA CA 1
ATOM 2588 C C . PHE A 1 366 ? -5.112 -6.481 51.839 1.00 25.65 366 PHE AAA C 1
ATOM 2589 O O . PHE A 1 366 ? -5.073 -7.644 52.320 1.00 24.95 366 PHE AAA O 1
ATOM 2597 N N . GLU A 1 367 ? -4.649 -5.393 52.453 1.00 25.10 367 GLU AAA N 1
ATOM 2598 C CA . GLU A 1 367 ? -3.944 -5.444 53.760 1.00 27.44 367 GLU AAA CA 1
ATOM 2599 C C . GLU A 1 367 ? -4.348 -4.249 54.618 1.00 27.61 367 GLU AAA C 1
ATOM 2600 O O . GLU A 1 367 ? -4.277 -3.089 54.106 1.00 25.65 367 GLU AAA O 1
ATOM 2606 N N . ASP A 1 368 ? -4.736 -4.546 55.860 1.00 25.46 368 ASP AAA N 1
ATOM 2607 C CA . ASP A 1 368 ? -5.098 -3.566 56.918 1.00 28.15 368 ASP AAA CA 1
ATOM 2608 C C . ASP A 1 368 ? -6.214 -2.664 56.393 1.00 24.57 368 ASP AAA C 1
ATOM 2609 O O . ASP A 1 368 ? -5.958 -1.498 56.121 1.00 24.14 368 ASP AAA O 1
ATOM 2614 N N . ILE A 1 369 ? -7.411 -3.219 56.244 1.00 24.54 369 ILE AAA N 1
ATOM 2615 C CA . ILE A 1 369 ? -8.635 -2.465 55.834 1.00 24.69 369 ILE AAA CA 1
ATOM 2616 C C . ILE A 1 369 ? -9.628 -2.551 56.990 1.00 24.23 369 ILE AAA C 1
ATOM 2617 O O . ILE A 1 369 ? -10.041 -3.685 57.340 1.00 23.86 369 ILE AAA O 1
ATOM 2622 N N . ASP A 1 370 ? -9.955 -1.406 57.581 1.00 25.30 370 ASP AAA N 1
ATOM 2623 C CA . ASP A 1 370 ? -11.073 -1.277 58.544 1.00 27.28 370 ASP AAA CA 1
ATOM 2624 C C . ASP A 1 370 ? -12.319 -0.833 57.788 1.00 25.68 370 ASP AAA C 1
ATOM 2625 O O . ASP A 1 370 ? -12.265 0.202 57.095 1.00 27.65 370 ASP AAA O 1
ATOM 2630 N N . VAL A 1 371 ? -13.403 -1.569 57.978 1.00 24.12 371 VAL AAA N 1
ATOM 2631 C CA . VAL A 1 371 ? -14.717 -1.400 57.290 1.00 25.36 371 VAL AAA CA 1
ATOM 2632 C C . VAL A 1 371 ? -15.771 -1.209 58.380 1.00 25.33 371 VAL AAA C 1
ATOM 2633 O O . VAL A 1 371 ? -15.961 -2.149 59.174 1.00 28.92 371 VAL AAA O 1
ATOM 2637 N N . ASN A 1 372 ? -16.353 -0.020 58.455 1.00 23.46 372 ASN AAA N 1
ATOM 2638 C CA . ASN A 1 372 ? -17.555 0.285 59.268 1.00 25.10 372 ASN AAA CA 1
ATOM 2639 C C . ASN A 1 372 ? -18.778 0.299 58.345 1.00 25.17 372 ASN AAA C 1
ATOM 2640 O O . ASN A 1 372 ? -18.664 0.869 57.223 1.00 25.73 372 ASN AAA O 1
ATOM 2645 N N . ALA A 1 373 ? -19.879 -0.303 58.794 1.00 24.11 373 ALA AAA N 1
ATOM 2646 C CA . ALA A 1 373 ? -21.219 -0.235 58.150 1.00 28.06 373 ALA AAA CA 1
ATOM 2647 C C . ALA A 1 373 ? -22.284 -0.000 59.224 1.00 28.43 373 ALA AAA C 1
ATOM 2648 O O . ALA A 1 373 ? -22.288 -0.698 60.243 1.00 32.22 373 ALA AAA O 1
ATOM 2650 N N . THR A 1 374 ? -23.126 0.995 59.024 1.00 33.44 374 THR AAA N 1
ATOM 2651 C CA . THR A 1 374 ? -24.273 1.313 59.920 1.00 36.12 374 THR AAA CA 1
ATOM 2652 C C . THR A 1 374 ? -25.392 0.300 59.687 1.00 37.19 374 THR AAA C 1
ATOM 2653 O O . THR A 1 374 ? -26.261 0.139 60.575 1.00 41.16 374 THR AAA O 1
ATOM 2657 N N . GLY A 1 375 ? -25.403 -0.312 58.506 1.00 39.54 375 GLY AAA N 1
ATOM 2658 C CA . GLY A 1 375 ? -26.371 -1.361 58.162 1.00 42.80 375 GLY AAA CA 1
ATOM 2659 C C . GLY A 1 375 ? -25.843 -2.713 58.578 1.00 45.30 375 GLY AAA C 1
ATOM 2660 O O . GLY A 1 375 ? -25.437 -2.866 59.749 1.00 55.97 375 GLY AAA O 1
ATOM 2661 N N . ALA A 1 376 ? -25.892 -3.667 57.657 1.00 43.69 376 ALA AAA N 1
ATOM 2662 C CA . ALA A 1 376 ? -25.223 -4.982 57.728 1.00 41.85 376 ALA AAA CA 1
ATOM 2663 C C . ALA A 1 376 ? -24.739 -5.297 56.317 1.00 33.86 376 ALA AAA C 1
ATOM 2664 O O . ALA A 1 376 ? -25.563 -5.305 55.441 1.00 35.42 376 ALA AAA O 1
ATOM 2666 N N . ALA A 1 377 ? -23.443 -5.490 56.099 1.00 37.41 377 ALA AAA N 1
ATOM 2667 C CA . ALA A 1 377 ? -22.905 -5.842 54.763 1.00 37.80 377 ALA AAA CA 1
ATOM 2668 C C . ALA A 1 377 ? -23.649 -7.072 54.218 1.00 32.88 377 ALA AAA C 1
ATOM 2669 O O . ALA A 1 377 ? -24.113 -7.898 55.007 1.00 28.65 377 ALA AAA O 1
ATOM 2671 N N . ALA A 1 378 ? -23.737 -7.215 52.899 1.00 32.10 378 ALA AAA N 1
ATOM 2672 C CA . ALA A 1 378 ? -24.153 -8.486 52.267 1.00 29.54 378 ALA AAA CA 1
ATOM 2673 C C . ALA A 1 378 ? -22.976 -9.448 52.403 1.00 27.41 378 ALA AAA C 1
ATOM 2674 O O . ALA A 1 378 ? -23.045 -10.381 53.247 1.00 26.48 378 ALA AAA O 1
ATOM 2676 N N . VAL A 1 379 ? -21.900 -9.162 51.661 1.00 25.26 379 VAL AAA N 1
ATOM 2677 C CA . VAL A 1 379 ? -20.663 -9.983 51.607 1.00 25.07 379 VAL AAA CA 1
ATOM 2678 C C . VAL A 1 379 ? -19.466 -9.056 51.849 1.00 24.06 379 VAL AAA C 1
ATOM 2679 O O . VAL A 1 379 ? -19.345 -8.072 51.092 1.00 23.90 379 VAL AAA O 1
ATOM 2683 N N . VAL A 1 380 ? -18.598 -9.389 52.808 1.00 21.48 380 VAL AAA N 1
ATOM 2684 C CA . VAL A 1 380 ? -17.410 -8.559 53.178 1.00 23.42 380 VAL AAA CA 1
ATOM 2685 C C . VAL A 1 380 ? -16.238 -8.894 52.244 1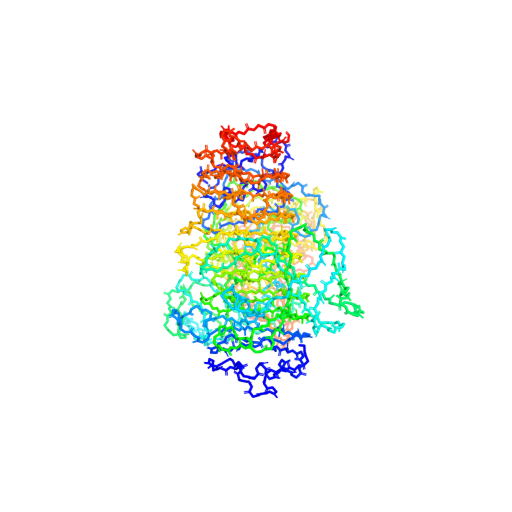.00 22.97 380 VAL AAA C 1
ATOM 2686 O O . VAL A 1 380 ? -15.654 -7.963 51.650 1.00 23.08 380 VAL AAA O 1
ATOM 2690 N N . VAL A 1 381 ? -15.898 -10.169 52.116 1.00 21.46 381 VAL AAA N 1
ATOM 2691 C CA . VAL A 1 381 ? -14.828 -10.637 51.200 1.00 23.60 381 VAL AAA CA 1
ATOM 2692 C C . VAL A 1 381 ? -15.474 -11.583 50.183 1.00 22.59 381 VAL AAA C 1
ATOM 2693 O O . VAL A 1 381 ? -16.111 -12.572 50.607 1.00 24.39 381 VAL AAA O 1
ATOM 2697 N N . ASP A 1 382 ? -15.328 -11.273 48.895 1.00 23.09 382 ASP AAA N 1
ATOM 2698 C CA . ASP A 1 382 ? -15.898 -12.065 47.772 1.00 23.25 382 ASP AAA CA 1
ATOM 2699 C C . ASP A 1 382 ? -14.814 -12.388 46.754 1.00 21.88 382 ASP AAA C 1
ATOM 2700 O O . ASP A 1 382 ? -14.128 -11.466 46.305 1.00 24.04 382 ASP AAA O 1
ATOM 2705 N N . VAL A 1 383 ? -14.777 -13.644 46.328 1.00 20.37 383 VAL AAA N 1
ATOM 2706 C CA . VAL A 1 383 ? -13.915 -14.165 45.235 1.00 22.78 383 VAL AAA CA 1
ATOM 2707 C C . VAL A 1 383 ? -14.830 -14.950 44.298 1.00 23.57 383 VAL AAA C 1
ATOM 2708 O O . VAL A 1 383 ? -15.560 -15.857 44.785 1.00 22.76 383 VAL AAA O 1
ATOM 2712 N N . TYR A 1 384 ? -14.860 -14.567 43.023 1.00 23.50 384 TYR AAA N 1
ATOM 2713 C CA . TYR A 1 384 ? -15.918 -15.031 42.091 1.00 24.36 384 TYR AAA CA 1
ATOM 2714 C C . TYR A 1 384 ? -15.303 -15.325 40.727 1.00 24.66 384 TYR AAA C 1
ATOM 2715 O O . TYR A 1 384 ? -14.882 -14.386 40.012 1.00 23.21 384 TYR AAA O 1
ATOM 2724 N N . LYS A 1 385 ? -15.255 -16.615 40.388 1.00 25.81 385 LYS AAA N 1
ATOM 2725 C CA . LYS A 1 385 ? -14.929 -17.112 39.019 1.00 26.72 385 LYS AAA CA 1
ATOM 2726 C C . LYS A 1 385 ? -16.237 -17.395 38.291 1.00 29.60 385 LYS AAA C 1
ATOM 2727 O O . LYS A 1 385 ? -16.885 -18.407 38.621 1.00 31.77 385 LYS AAA O 1
ATOM 2733 N N . SER A 1 386 ? -16.584 -16.535 37.333 1.00 28.91 386 SER AAA N 1
ATOM 2734 C CA . SER A 1 386 ? -17.844 -16.584 36.551 1.00 31.39 386 SER AAA CA 1
ATOM 2735 C C . SER A 1 386 ? -17.827 -17.731 35.526 1.00 33.77 386 SER AAA C 1
ATOM 2736 O O . SER A 1 386 ? -18.920 -18.160 35.147 1.00 42.20 386 SER AAA O 1
ATOM 2739 N N . ALA A 1 387 ? -16.652 -18.218 35.104 1.00 35.33 387 ALA AAA N 1
ATOM 2740 C CA . ALA A 1 387 ? -16.472 -19.044 33.882 1.00 34.18 387 ALA AAA CA 1
ATOM 2741 C C . ALA A 1 387 ? -15.414 -20.126 34.080 1.00 34.38 387 ALA AAA C 1
ATOM 2742 O O . ALA A 1 387 ? -14.548 -20.011 34.985 1.00 30.68 387 ALA AAA O 1
ATOM 2744 N N . ASN A 1 388 ? -15.468 -21.120 33.198 1.00 34.45 388 ASN AAA N 1
ATOM 2745 C CA . ASN A 1 388 ? -14.596 -22.317 33.223 1.00 35.23 388 ASN AAA CA 1
ATOM 2746 C C . ASN A 1 388 ? -13.149 -21.897 32.958 1.00 30.45 388 ASN AAA C 1
ATOM 2747 O O . ASN A 1 388 ? -12.252 -22.694 33.263 1.00 28.61 388 ASN AAA O 1
ATOM 2752 N N . ASP A 1 389 ? -12.928 -20.718 32.380 1.00 29.87 389 ASP AAA N 1
ATOM 2753 C CA . ASP A 1 389 ? -11.567 -20.252 32.015 1.00 31.15 389 ASP AAA CA 1
ATOM 2754 C C . ASP A 1 389 ? -11.207 -19.003 32.849 1.00 31.16 389 ASP AAA C 1
ATOM 2755 O O . ASP A 1 389 ? -10.175 -18.420 32.590 1.00 25.77 389 ASP AAA O 1
ATOM 2760 N N . SER A 1 390 ? -12.005 -18.650 33.866 1.00 30.95 390 SER AAA N 1
ATOM 2761 C CA . SER A 1 390 ? -11.713 -17.545 34.820 1.00 29.03 390 SER AAA CA 1
ATOM 2762 C C . SER A 1 390 ? -10.432 -17.870 35.603 1.00 27.51 390 SER AAA C 1
ATOM 2763 O O . SER A 1 390 ? -10.229 -19.051 36.001 1.00 25.94 390 SER AAA O 1
ATOM 2766 N N . ALA A 1 391 ? -9.559 -16.877 35.788 1.00 24.09 391 ALA AAA N 1
ATOM 2767 C CA . ALA A 1 391 ? -8.249 -17.080 36.450 1.00 24.38 391 ALA AAA CA 1
ATOM 2768 C C . ALA A 1 391 ? -8.087 -16.067 37.588 1.00 22.83 391 ALA AAA C 1
ATOM 2769 O O . ALA A 1 391 ? -7.977 -14.843 37.334 1.00 23.84 391 ALA AAA O 1
ATOM 2771 N N . ILE A 1 392 ? -8.146 -16.551 38.813 1.00 23.34 392 ILE AAA N 1
ATOM 2772 C CA . ILE A 1 392 ? -7.902 -15.754 40.054 1.00 25.10 392 ILE AAA CA 1
ATOM 2773 C C . ILE A 1 392 ? -6.853 -16.521 40.865 1.00 26.12 392 ILE AAA C 1
ATOM 2774 O O . ILE A 1 392 ? -7.146 -17.669 41.187 1.00 26.66 392 ILE AAA O 1
ATOM 2779 N N . ASN A 1 393 ? -5.680 -15.942 41.140 1.00 27.85 393 ASN AAA N 1
ATOM 2780 C CA . ASN A 1 393 ? -4.581 -16.659 41.853 1.00 25.75 393 ASN AAA CA 1
ATOM 2781 C C . ASN A 1 393 ? -3.784 -15.708 42.745 1.00 25.08 393 ASN AAA C 1
ATOM 2782 O O . ASN A 1 393 ? -3.604 -14.528 42.374 1.00 25.97 393 ASN AAA O 1
ATOM 2787 N N . ALA A 1 394 ? -3.316 -16.213 43.893 1.00 26.68 394 ALA AAA N 1
ATOM 2788 C CA . ALA A 1 394 ? -2.467 -15.476 44.860 1.00 25.91 394 ALA AAA CA 1
ATOM 2789 C C . ALA A 1 394 ? -3.224 -14.216 45.277 1.00 24.36 394 ALA AAA C 1
ATOM 2790 O O . ALA A 1 394 ? -2.706 -13.095 45.142 1.00 22.94 394 ALA AAA O 1
ATOM 2792 N N . VAL A 1 395 ? -4.435 -14.427 45.778 1.00 25.00 395 VAL AAA N 1
ATOM 2793 C CA . VAL A 1 395 ? -5.304 -13.404 46.431 1.00 24.66 395 VAL AAA CA 1
ATOM 2794 C C . VAL A 1 395 ? -5.247 -13.590 47.957 1.00 23.79 395 VAL AAA C 1
ATOM 2795 O O . VAL A 1 395 ? -5.534 -14.725 48.465 1.00 20.13 395 VAL AAA O 1
ATOM 2799 N N . ARG A 1 396 ? -4.906 -12.509 48.673 1.00 24.12 396 ARG AAA N 1
ATOM 2800 C CA . ARG A 1 396 ? -4.869 -12.455 50.147 0.50 21.75 396 ARG AAA CA 1
ATOM 2801 C C . ARG A 1 396 ? -5.675 -11.239 50.616 1.00 23.05 396 ARG AAA C 1
ATOM 2802 O O . ARG A 1 396 ? -5.562 -10.142 50.005 1.00 18.97 396 ARG AAA O 1
ATOM 2810 N N . PHE A 1 397 ? -6.467 -11.456 51.670 1.00 22.81 397 PHE AAA N 1
ATOM 2811 C CA . PHE A 1 397 ? -7.243 -10.443 52.425 1.00 22.97 397 PHE AAA CA 1
ATOM 2812 C C . PHE A 1 397 ? -6.776 -10.436 53.882 1.00 24.34 397 PHE AAA C 1
ATOM 2813 O O . PHE A 1 397 ? -7.349 -11.176 54.705 1.00 26.29 397 PHE AAA O 1
ATOM 2821 N N . GLU A 1 398 ? -5.747 -9.636 54.188 1.00 23.50 398 GLU AAA N 1
ATOM 2822 C CA . GLU A 1 398 ? -5.009 -9.679 55.463 1.00 22.19 398 GLU AAA CA 1
ATOM 2823 C C . GLU A 1 398 ? -5.355 -8.461 56.316 1.00 23.89 398 GLU AAA C 1
ATOM 2824 O O . GLU A 1 398 ? -5.150 -7.322 55.838 1.00 23.18 398 GLU AAA O 1
ATOM 2830 N N . GLY A 1 399 ? -5.738 -8.691 57.574 1.00 22.25 399 GLY AAA N 1
ATOM 2831 C CA . GLY A 1 399 ? -6.061 -7.613 58.526 1.00 22.93 399 GLY AAA CA 1
ATOM 2832 C C . GLY A 1 399 ? -7.293 -6.839 58.084 1.00 21.41 399 GLY AAA C 1
ATOM 2833 O O . GLY A 1 399 ? -7.248 -5.599 58.056 1.00 24.77 399 GLY AAA O 1
ATOM 2834 N N . ILE A 1 400 ? -8.363 -7.556 57.758 1.00 22.82 400 ILE AAA N 1
ATOM 2835 C CA . ILE A 1 400 ? -9.695 -7.003 57.376 1.00 22.07 400 IL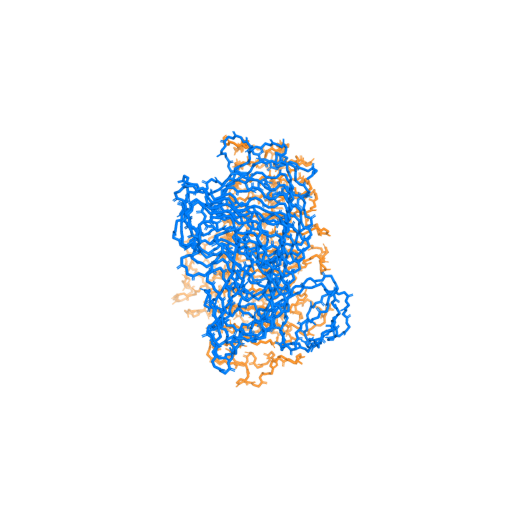E AAA CA 1
ATOM 2836 C C . ILE A 1 400 ? -10.549 -6.990 58.648 1.00 23.98 400 ILE AAA C 1
ATOM 2837 O O . ILE A 1 400 ? -10.892 -8.092 59.177 1.00 24.44 400 ILE AAA O 1
ATOM 2842 N N . SER A 1 401 ? -10.788 -5.801 59.201 1.00 25.76 401 SER AAA N 1
ATOM 2843 C CA . SER A 1 401 ? -11.741 -5.586 60.325 1.00 25.80 401 SER AAA CA 1
ATOM 2844 C C . SER A 1 401 ? -13.073 -5.121 59.755 1.00 24.98 401 SER AAA C 1
ATOM 2845 O O . SER A 1 401 ? -13.092 -4.101 59.029 1.00 22.73 401 SER AAA O 1
ATOM 2848 N N . TYR A 1 402 ? -14.129 -5.861 60.065 1.00 24.42 402 TYR AAA N 1
ATOM 2849 C CA . TYR A 1 402 ? -15.532 -5.489 59.759 1.00 25.31 402 TYR AAA CA 1
ATOM 2850 C C . TYR A 1 402 ? -16.268 -5.132 61.058 1.00 26.68 402 TYR AAA C 1
ATOM 2851 O O . TYR A 1 402 ? -16.578 -6.035 61.875 1.00 25.41 402 TYR AAA O 1
ATOM 2860 N N . ARG A 1 403 ? -16.526 -3.841 61.252 1.00 27.34 403 ARG AAA N 1
ATOM 2861 C CA . ARG A 1 403 ? -17.371 -3.311 62.348 1.00 28.80 403 ARG AAA CA 1
ATOM 2862 C C . ARG A 1 403 ? -18.804 -3.097 61.812 1.00 28.05 403 ARG AAA C 1
ATOM 2863 O O . ARG A 1 403 ? -19.054 -2.163 61.018 1.00 33.55 403 ARG AAA O 1
ATOM 2871 N N . GLY A 1 404 ? -19.739 -3.921 62.262 1.00 28.92 404 GLY AAA N 1
ATOM 2872 C CA . GLY A 1 404 ? -21.170 -3.790 61.953 1.00 27.03 404 GLY AAA CA 1
ATOM 2873 C C . GLY A 1 404 ? -21.873 -5.110 62.148 1.00 28.43 404 GLY AAA C 1
ATOM 2874 O O . GLY A 1 404 ? -21.207 -6.066 62.575 1.00 28.15 404 GLY AAA O 1
ATOM 2875 N N . ALA A 1 405 ? -23.179 -5.142 61.882 1.00 28.05 405 ALA AAA N 1
ATOM 2876 C CA . ALA A 1 405 ? -24.067 -6.300 62.128 1.00 31.30 405 ALA AAA CA 1
ATOM 2877 C C . ALA A 1 405 ? -23.582 -7.491 61.290 1.00 34.70 405 ALA AAA C 1
ATOM 2878 O O . ALA A 1 405 ? -22.887 -7.276 60.267 1.00 35.43 405 ALA AAA O 1
ATOM 2880 N N . THR A 1 406 ? -23.904 -8.705 61.739 1.00 35.50 406 THR AAA N 1
ATOM 2881 C CA . THR A 1 406 ? -23.488 -9.981 61.110 1.00 34.80 406 THR AAA CA 1
ATOM 2882 C C . THR A 1 406 ? -23.905 -9.931 59.637 1.00 31.57 406 THR AAA C 1
ATOM 2883 O O . THR A 1 406 ? -25.062 -9.664 59.324 1.00 28.55 406 THR AAA O 1
ATOM 2887 N N . PRO A 1 407 ? -22.989 -10.145 58.660 1.00 30.79 407 PRO AAA N 1
ATOM 2888 C CA . PRO A 1 407 ? -23.350 -10.027 57.238 1.00 28.91 407 PRO AAA CA 1
ATOM 2889 C C . PRO A 1 407 ? -24.635 -10.807 56.907 1.00 28.99 407 PRO AAA C 1
ATOM 2890 O O . PRO A 1 407 ? -24.873 -11.810 57.523 1.00 31.36 407 PRO AAA O 1
ATOM 2894 N N . SER A 1 408 ? -25.421 -10.346 55.932 1.00 30.75 408 SER AAA N 1
ATOM 2895 C CA . SER A 1 408 ? -26.744 -10.929 55.565 1.00 30.46 408 SER AAA CA 1
ATOM 2896 C C . SER A 1 408 ? -26.569 -12.094 54.572 1.00 33.09 408 SER AAA C 1
ATOM 2897 O O . SER A 1 408 ? -27.467 -12.981 54.514 1.00 30.13 408 SER AAA O 1
ATOM 2900 N N . VAL A 1 409 ? -25.454 -12.117 53.828 1.00 33.34 409 VAL AAA N 1
ATOM 2901 C CA . VAL A 1 409 ? -25.055 -13.251 52.940 1.00 32.44 409 VAL AAA CA 1
ATOM 2902 C C . VAL A 1 409 ? -23.793 -13.915 53.513 1.00 28.99 409 VAL AAA C 1
ATOM 2903 O O . VAL A 1 409 ? -23.862 -15.114 53.843 1.00 26.47 409 VAL AAA O 1
ATOM 2907 N N . ALA A 1 410 ? -22.668 -13.195 53.627 1.00 26.66 410 ALA AAA N 1
ATOM 2908 C CA . ALA A 1 410 ? -21.399 -13.852 54.029 1.00 25.60 410 ALA AAA CA 1
ATOM 2909 C C . ALA A 1 410 ? -20.370 -12.859 54.570 1.00 25.37 410 ALA AAA C 1
ATOM 2910 O O . ALA A 1 410 ? -20.285 -11.731 54.071 1.00 29.70 410 ALA AAA O 1
ATOM 2912 N N . LEU A 1 411 ? -19.627 -13.279 55.595 1.00 25.67 411 LEU AAA N 1
ATOM 2913 C CA . LEU A 1 411 ? -18.338 -12.660 55.971 1.00 25.61 411 LEU AAA CA 1
ATOM 2914 C C . LEU A 1 411 ? -17.388 -12.899 54.797 1.00 26.55 411 LEU AAA C 1
ATOM 2915 O O . LEU A 1 411 ? -16.722 -11.966 54.370 1.00 26.69 411 LEU AAA O 1
ATOM 2920 N N . MET A 1 412 ? -17.376 -14.116 54.253 1.00 26.32 412 MET AAA N 1
ATOM 2921 C CA . MET A 1 412 ? -16.420 -14.454 53.175 1.00 25.65 412 MET AAA CA 1
ATOM 2922 C C . MET A 1 412 ? -17.015 -15.550 52.311 1.00 25.41 412 MET AAA C 1
ATOM 2923 O O . MET A 1 412 ? -17.381 -16.583 52.892 1.00 26.09 412 MET AAA O 1
ATOM 2928 N N . ARG A 1 413 ? -17.029 -15.316 50.998 1.00 23.49 413 ARG AAA N 1
ATOM 2929 C CA . ARG A 1 413 ? -17.604 -16.204 49.964 1.00 25.34 413 ARG AAA CA 1
ATOM 2930 C C . ARG A 1 413 ? -16.566 -16.437 48.859 1.00 27.15 413 ARG AAA C 1
ATOM 2931 O O . ARG A 1 413 ? -15.963 -15.435 48.316 1.00 28.09 413 ARG AAA O 1
ATOM 2939 N N . GLN A 1 414 ? -16.359 -17.711 48.531 1.00 23.33 414 GLN AAA N 1
ATOM 2940 C CA . GLN A 1 414 ? -15.584 -18.147 47.347 1.00 24.94 414 GLN AAA CA 1
ATOM 2941 C C . GLN A 1 414 ? -16.478 -19.025 46.473 1.00 25.60 414 GLN AAA C 1
ATOM 2942 O O . GLN A 1 414 ? -17.113 -19.931 47.039 1.00 24.07 414 GLN AAA O 1
ATOM 2948 N N . ARG A 1 415 ? -16.564 -18.692 45.178 1.00 27.46 415 ARG AAA N 1
ATOM 2949 C CA . ARG A 1 415 ? -17.306 -19.420 44.122 1.00 27.16 415 ARG AAA CA 1
ATOM 2950 C C . ARG A 1 415 ? -16.402 -19.603 42.890 1.00 29.75 415 ARG AAA C 1
ATOM 2951 O O . ARG A 1 415 ? -15.944 -18.579 42.293 1.00 23.95 415 ARG AAA O 1
ATOM 2959 N N . GLY A 1 416 ? -16.163 -20.868 42.526 1.00 28.01 416 GLY AAA N 1
ATOM 2960 C CA . GLY A 1 416 ? -15.612 -21.288 41.226 1.00 31.55 416 GLY AAA CA 1
ATOM 2961 C C . GLY A 1 416 ? -16.620 -22.099 40.417 1.00 34.38 416 GLY AAA C 1
ATOM 2962 O O . GLY A 1 416 ? -17.845 -21.911 40.611 1.00 32.27 416 GLY AAA O 1
ATOM 2963 N N . THR A 1 417 ? -16.122 -22.910 39.482 1.00 34.44 417 THR AAA N 1
ATOM 2964 C CA . THR A 1 417 ? -16.896 -23.942 38.749 1.00 36.24 417 THR AAA CA 1
ATOM 2965 C C . THR A 1 417 ? -16.245 -25.284 39.075 1.00 32.79 417 THR AAA C 1
ATOM 2966 O O . THR A 1 417 ? -15.089 -25.268 39.478 1.00 34.83 417 THR AAA O 1
ATOM 2970 N N . THR A 1 418 ? -16.961 -26.395 38.912 1.00 36.52 418 THR AAA N 1
ATOM 2971 C CA . THR A 1 418 ? -16.493 -27.784 39.187 1.00 33.88 418 THR AAA CA 1
ATOM 2972 C C . THR A 1 418 ? -15.092 -28.001 38.594 1.00 35.52 418 THR AAA C 1
ATOM 2973 O O . THR A 1 418 ? -14.186 -28.492 39.321 1.00 30.57 418 THR AAA O 1
ATOM 2977 N N . SER A 1 419 ? -14.916 -27.607 37.331 1.00 35.92 419 SER AAA N 1
ATOM 2978 C CA . SER A 1 419 ? -13.664 -27.784 36.550 1.00 36.40 419 SER AAA CA 1
ATOM 2979 C C . SER A 1 419 ? -12.694 -26.621 36.798 1.00 35.42 419 SER AAA C 1
ATOM 2980 O O . SER A 1 419 ? -11.511 -26.808 36.473 1.00 36.11 419 SER AAA O 1
ATOM 2983 N N . ASN A 1 420 ? -13.155 -25.488 37.362 1.00 33.50 420 ASN AAA N 1
ATOM 2984 C CA . ASN A 1 420 ? -12.337 -24.253 37.546 1.00 30.61 420 ASN AAA CA 1
ATOM 2985 C C . ASN A 1 420 ? -12.508 -23.734 38.975 1.00 32.87 420 ASN AAA C 1
ATOM 2986 O O . ASN A 1 420 ? -13.175 -22.700 39.179 1.00 37.08 420 ASN AAA O 1
ATOM 2991 N N . GLN A 1 421 ? -11.934 -24.428 39.946 1.00 34.98 421 GLN AAA N 1
ATOM 2992 C CA . GLN A 1 421 ? -12.173 -24.094 41.368 1.00 34.41 421 GLN AAA CA 1
ATOM 2993 C C . GLN A 1 421 ? -11.384 -22.837 41.728 1.00 32.97 421 GLN AAA C 1
ATOM 2994 O O . GLN A 1 421 ? -10.297 -22.588 41.133 1.00 34.84 421 GLN AAA O 1
ATOM 3000 N N . VAL A 1 422 ? -11.934 -22.079 42.667 1.00 32.24 422 VAL AAA N 1
ATOM 3001 C CA . VAL A 1 422 ? -11.196 -21.039 43.428 1.00 29.83 422 VAL AAA CA 1
ATOM 3002 C C . VAL A 1 422 ? -10.260 -21.778 44.390 1.00 32.06 422 VAL AAA C 1
ATOM 3003 O O . VAL A 1 422 ? -10.756 -22.536 45.225 1.00 27.31 422 VAL AAA O 1
ATOM 3007 N N . THR A 1 423 ? -8.944 -21.610 44.236 1.00 30.53 423 THR AAA N 1
ATOM 3008 C CA . THR A 1 423 ? -7.938 -22.281 45.095 1.00 29.41 423 THR AAA CA 1
ATOM 3009 C C . THR A 1 423 ? -6.975 -21.248 45.669 1.00 26.71 423 THR AAA C 1
ATOM 3010 O O . THR A 1 423 ? -6.775 -20.223 45.019 1.00 23.86 423 THR AAA O 1
ATOM 3014 N N . GLY A 1 424 ? -6.399 -21.556 46.835 1.00 27.73 424 GLY AAA N 1
ATOM 3015 C CA . GLY A 1 424 ? -5.167 -20.947 47.356 1.00 25.74 424 GLY AAA CA 1
ATOM 3016 C C . GLY A 1 424 ? -5.423 -19.638 48.085 1.00 26.81 424 GLY AAA C 1
ATOM 3017 O O . GLY A 1 424 ? -4.416 -19.029 48.544 1.00 21.17 424 GLY AAA O 1
ATOM 3018 N N . VAL A 1 425 ? -6.694 -19.232 48.218 1.00 23.50 425 VAL AAA N 1
ATOM 3019 C CA . VAL A 1 425 ? -7.087 -17.917 48.800 1.00 22.77 425 VAL AAA CA 1
ATOM 3020 C C . VAL A 1 425 ? -6.705 -17.903 50.281 1.00 25.29 425 VAL AAA C 1
ATOM 3021 O O . VAL A 1 425 ? -6.915 -18.919 50.991 1.00 21.42 425 VAL AAA O 1
ATOM 3025 N N . ARG A 1 426 ? -6.289 -16.737 50.754 1.00 26.00 426 ARG AAA N 1
ATOM 3026 C CA . ARG A 1 426 ? -5.825 -16.518 52.140 1.00 26.59 426 ARG AAA CA 1
ATOM 3027 C C . ARG A 1 426 ? -6.535 -15.295 52.709 1.00 26.70 426 ARG AAA C 1
ATOM 3028 O O . ARG A 1 426 ? -6.764 -14.313 51.953 1.00 30.05 426 ARG AAA O 1
ATOM 3036 N N . ALA A 1 427 ? -6.836 -15.337 54.005 1.00 24.57 427 ALA AAA N 1
ATOM 3037 C CA . ALA A 1 427 ? -7.485 -14.212 54.708 1.00 22.22 427 ALA AAA CA 1
ATOM 3038 C C . ALA A 1 427 ? -7.167 -14.277 56.207 1.00 22.05 427 ALA AAA C 1
ATOM 3039 O O . ALA A 1 427 ? -7.041 -15.399 56.741 1.00 20.14 427 ALA AAA O 1
ATOM 3041 N N . SER A 1 428 ? -7.101 -13.097 56.817 1.00 21.95 428 SER AAA N 1
ATOM 3042 C CA . SER A 1 428 ? -7.190 -12.797 58.266 1.00 26.05 428 SER AAA CA 1
ATOM 3043 C C . SER A 1 428 ? -8.326 -11.804 58.475 1.00 25.20 428 SER AAA C 1
ATOM 3044 O O . SER A 1 428 ? -8.213 -10.652 57.961 1.00 23.10 428 SER AAA O 1
ATOM 3047 N N . LEU A 1 429 ? -9.378 -12.221 59.179 1.00 26.21 429 LEU AAA N 1
ATOM 3048 C CA . LEU A 1 429 ? -10.587 -11.393 59.369 1.00 25.67 429 LEU AAA CA 1
ATOM 3049 C C . LEU A 1 429 ? -10.868 -11.234 60.861 1.00 27.46 429 LEU AAA C 1
ATOM 3050 O O . LEU A 1 429 ? -10.912 -12.267 61.579 1.00 24.58 429 LEU AAA O 1
ATOM 3055 N N . TYR A 1 430 ? -11.184 -9.993 61.238 1.00 29.01 430 TYR AAA N 1
ATOM 3056 C CA . TYR A 1 430 ? -11.634 -9.530 62.567 1.00 32.53 430 TYR AAA CA 1
ATOM 3057 C C . TYR A 1 430 ? -13.095 -9.073 62.460 1.00 35.24 430 TYR AAA C 1
ATOM 3058 O O . TYR A 1 430 ? -13.339 -7.920 62.051 1.00 37.53 430 TYR AAA O 1
ATOM 3067 N N . SER A 1 431 ? -14.049 -9.949 62.798 1.00 32.95 431 SER AAA N 1
ATOM 3068 C CA . SER A 1 431 ? -15.514 -9.674 62.727 1.00 33.28 431 SER AAA CA 1
ATOM 3069 C C . SER A 1 431 ? -16.169 -10.020 64.070 1.00 34.76 431 SER AAA C 1
ATOM 3070 O O . SER A 1 431 ? -16.374 -11.225 64.317 1.00 34.01 431 SER AAA O 1
ATOM 3073 N N . ALA A 1 432 ? -16.509 -9.004 64.879 1.00 33.86 432 ALA AAA N 1
ATOM 3074 C CA . ALA A 1 432 ? -17.064 -9.152 66.248 1.00 33.02 432 ALA AAA CA 1
ATOM 3075 C C . ALA A 1 432 ? -18.449 -9.800 66.187 1.00 32.61 432 ALA AAA C 1
ATOM 3076 O O . ALA A 1 432 ? -18.798 -10.476 67.177 1.00 36.57 432 ALA AAA O 1
ATOM 3078 N N . ASN A 1 433 ? -19.199 -9.626 65.088 1.00 30.19 433 ASN AAA N 1
ATOM 3079 C CA . ASN A 1 433 ? -20.513 -10.305 64.901 1.00 30.34 433 ASN AAA CA 1
ATOM 3080 C C . ASN A 1 433 ? -20.368 -11.519 63.970 1.00 29.43 433 ASN AAA C 1
ATOM 3081 O O . ASN A 1 433 ? -21.407 -12.062 63.577 1.00 32.11 433 ASN AAA O 1
ATOM 3086 N N . GLY A 1 434 ? -19.155 -11.998 63.708 1.00 28.29 434 GLY AAA N 1
ATOM 3087 C CA . GLY A 1 434 ? -18.952 -13.283 62.999 1.00 32.01 434 GLY AAA CA 1
ATOM 3088 C C . GLY A 1 434 ? -19.401 -13.207 61.549 1.00 33.69 434 GLY AAA C 1
ATOM 3089 O O . GLY A 1 434 ? -19.055 -12.200 60.898 1.00 35.24 434 GLY AAA O 1
ATOM 3090 N N . GLY A 1 435 ? -20.103 -14.234 61.047 1.00 32.05 435 GLY AAA N 1
ATOM 3091 C CA . GLY A 1 435 ? -20.706 -14.253 59.695 1.00 32.72 435 GLY AAA CA 1
ATOM 3092 C C . GLY A 1 435 ? -20.506 -15.583 58.976 1.00 33.47 435 GLY AAA C 1
ATOM 3093 O O . GLY A 1 435 ? -19.668 -16.372 59.433 1.00 30.44 435 GLY AAA O 1
ATOM 3094 N N . ALA A 1 436 ? -21.262 -15.835 57.893 1.00 31.75 436 ALA AAA N 1
ATOM 3095 C CA . ALA A 1 436 ? -21.233 -17.119 57.147 1.00 31.11 436 ALA AAA CA 1
ATOM 3096 C C . ALA A 1 436 ? -19.934 -17.234 56.342 1.00 31.27 436 ALA AAA C 1
ATOM 3097 O O . ALA A 1 436 ? -19.442 -16.233 55.819 1.00 32.35 436 ALA AAA O 1
ATOM 3099 N N . PHE A 1 437 ? -19.422 -18.451 56.231 1.00 32.11 437 PHE AAA N 1
ATOM 3100 C CA . PHE A 1 437 ? -18.249 -18.786 55.390 1.00 31.13 437 PHE AAA CA 1
ATOM 3101 C C . PHE A 1 437 ? -18.747 -19.665 54.244 1.00 29.96 437 PHE AAA C 1
ATOM 3102 O O . PHE A 1 437 ? -18.853 -20.872 54.433 1.00 27.66 437 PHE AAA O 1
ATOM 3110 N N . LEU A 1 438 ? -19.113 -19.036 53.126 1.00 29.82 438 LEU AAA N 1
ATOM 3111 C CA . LEU A 1 438 ? -19.759 -19.662 51.943 1.00 28.34 438 LEU AAA CA 1
ATOM 3112 C C . LEU A 1 438 ? -18.682 -20.069 50.948 1.00 29.07 438 LEU AAA C 1
ATOM 3113 O O . LEU A 1 438 ? -17.853 -19.215 50.595 1.00 29.32 438 LEU AAA O 1
ATOM 3118 N N . VAL A 1 439 ? -18.688 -21.337 50.551 1.00 29.32 439 VAL AAA N 1
ATOM 3119 C CA . VAL A 1 439 ? -17.747 -21.896 49.541 1.00 33.36 439 VAL AAA CA 1
ATOM 3120 C C . VAL A 1 439 ? -18.577 -22.679 48.532 1.00 33.49 439 VAL AAA C 1
ATOM 3121 O O . VAL A 1 439 ? -19.543 -23.354 48.941 1.00 32.41 439 VAL AAA O 1
ATOM 3125 N N . SER A 1 440 ? -18.216 -22.559 47.260 1.00 35.59 440 SER AAA N 1
ATOM 3126 C CA . SER A 1 440 ? -18.919 -23.215 46.134 1.00 36.29 440 SER AAA CA 1
ATOM 3127 C C . SER A 1 440 ? -17.903 -23.422 45.019 1.00 34.52 440 SER AAA C 1
ATOM 3128 O O . SER A 1 440 ? -17.525 -22.416 44.387 1.00 29.21 440 SER AAA O 1
ATOM 3131 N N . SER A 1 441 ? -17.456 -24.671 44.848 1.00 31.35 441 SER AAA N 1
ATOM 3132 C CA . SER A 1 441 ? -16.309 -25.059 43.990 1.00 32.23 441 SER AAA CA 1
ATOM 3133 C C . SER A 1 441 ? -15.097 -24.194 44.374 1.00 30.30 441 SER AAA C 1
ATOM 3134 O O . SER A 1 441 ? -14.554 -23.462 43.516 1.00 31.65 441 SER AAA O 1
ATOM 3137 N N . ALA A 1 442 ? -14.707 -24.247 45.645 1.00 29.58 442 ALA AAA N 1
ATOM 3138 C CA . ALA A 1 442 ? -13.473 -23.606 46.149 1.00 29.96 442 ALA AAA CA 1
ATOM 3139 C C . ALA A 1 442 ? -12.739 -24.607 47.027 1.00 29.37 442 ALA AAA C 1
ATOM 3140 O O . ALA A 1 442 ? -13.402 -25.490 47.592 1.00 27.07 442 ALA AAA O 1
ATOM 3142 N N . MET A 1 443 ? -11.419 -24.470 47.146 1.00 30.50 443 MET AAA N 1
ATOM 3143 C CA . MET A 1 443 ? -10.595 -25.429 47.922 1.00 31.14 443 MET AAA CA 1
ATOM 3144 C C . MET A 1 443 ? -9.263 -24.790 48.278 1.00 31.53 443 MET AAA C 1
ATOM 3145 O O . MET A 1 443 ? -8.919 -23.756 47.682 1.00 32.25 443 MET AAA O 1
ATOM 3150 N N . ALA A 1 444 ? -8.558 -25.398 49.232 1.00 31.11 444 ALA AAA N 1
ATOM 3151 C CA . ALA A 1 444 ? -7.170 -25.057 49.585 1.00 29.77 444 ALA AAA CA 1
ATOM 3152 C C . ALA A 1 444 ? -7.089 -23.604 50.074 1.00 28.65 444 ALA AAA C 1
ATOM 3153 O O . ALA A 1 444 ? -6.070 -22.966 49.815 1.00 33.01 444 ALA AAA O 1
ATOM 3155 N N . TRP A 1 445 ? -8.119 -23.099 50.745 1.00 27.73 445 TRP AAA N 1
ATOM 3156 C CA . TRP A 1 445 ? -8.076 -21.775 51.421 1.00 29.10 445 TRP AAA CA 1
ATOM 3157 C C . TRP A 1 445 ? -7.426 -21.939 52.803 1.00 28.52 445 TRP AAA C 1
ATOM 3158 O O . TRP A 1 445 ? -7.336 -23.083 53.306 1.00 25.67 445 TRP AAA O 1
ATOM 3169 N N . ASP A 1 446 ? -7.073 -20.810 53.412 1.00 26.13 446 ASP AAA N 1
ATOM 3170 C CA . ASP A 1 446 ? -6.465 -20.685 54.757 1.00 27.95 446 ASP AAA CA 1
ATOM 3171 C C . ASP A 1 446 ? -6.955 -19.347 55.313 1.00 30.88 446 ASP AAA C 1
ATOM 3172 O O . ASP A 1 446 ? -6.490 -18.282 54.833 1.00 31.67 446 ASP AAA O 1
ATOM 3177 N N . VAL A 1 447 ? -7.939 -19.412 56.206 1.00 31.03 447 VAL AAA N 1
ATOM 3178 C CA . VAL A 1 447 ? -8.708 -18.229 56.677 1.00 29.49 447 VAL AAA CA 1
ATOM 3179 C C . VAL A 1 447 ? -8.686 -18.236 58.194 1.00 28.52 447 VAL AAA C 1
ATOM 3180 O O . VAL A 1 447 ? -9.250 -19.201 58.788 1.00 29.53 447 VAL AAA O 1
ATOM 3184 N N . ARG A 1 448 ? -7.989 -17.266 58.793 1.00 25.88 448 ARG AAA N 1
ATOM 3185 C CA . ARG A 1 448 ? -7.993 -17.102 60.266 1.00 27.60 448 ARG AAA CA 1
ATOM 3186 C C . ARG A 1 448 ? -9.021 -16.033 60.653 1.00 27.96 448 ARG AAA C 1
ATOM 3187 O O . ARG A 1 448 ? -9.066 -14.931 60.020 1.00 26.14 448 ARG AAA O 1
ATOM 3195 N N . LEU A 1 449 ? -9.839 -16.377 61.645 1.00 25.96 449 LEU AAA N 1
ATOM 3196 C CA . LEU A 1 449 ? -10.830 -15.470 62.253 1.00 28.22 449 LEU AAA CA 1
ATOM 3197 C C . LEU A 1 449 ? -10.349 -15.141 63.658 1.00 26.75 449 LEU AAA C 1
ATOM 3198 O O . LEU A 1 449 ? -10.029 -16.083 64.419 1.00 25.71 449 LEU AAA O 1
ATOM 3203 N N . TYR A 1 450 ? -10.337 -13.854 63.975 1.00 26.56 450 TYR AAA N 1
ATOM 3204 C CA . TYR A 1 450 ? -9.985 -13.317 65.308 1.00 29.02 450 TYR AAA CA 1
ATOM 3205 C C . TYR A 1 450 ? -11.166 -12.530 65.865 1.00 30.66 450 TYR AAA C 1
ATOM 3206 O O . TYR A 1 450 ? -11.789 -11.753 65.109 1.00 34.09 450 TYR AAA O 1
ATOM 3215 N N . GLY A 1 451 ? -11.472 -12.770 67.139 1.00 32.57 451 GLY AAA N 1
ATOM 3216 C CA . GLY A 1 451 ? -12.420 -11.998 67.953 1.00 29.73 451 GLY AAA CA 1
ATOM 3217 C C . GLY A 1 451 ? -11.720 -10.831 68.640 1.00 31.16 451 GLY AAA C 1
ATOM 3218 O O . GLY A 1 451 ? -10.501 -10.819 68.788 1.00 28.95 451 GLY AAA O 1
ATOM 3219 N N . PRO A 1 452 ? -12.475 -9.807 69.088 1.00 34.04 452 PRO AAA N 1
ATOM 3220 C CA . PRO A 1 452 ? -11.865 -8.654 69.756 1.00 35.13 452 PRO AAA CA 1
ATOM 3221 C C . PRO A 1 452 ? -11.222 -9.073 71.091 1.00 40.50 452 PRO AAA C 1
ATOM 3222 O O . PRO A 1 452 ? -11.579 -10.106 71.623 1.00 38.87 452 PRO AAA O 1
ATOM 3226 N N . GLY A 1 453 ? -10.244 -8.300 71.571 1.00 47.34 453 GLY AAA N 1
ATOM 3227 C CA . GLY A 1 453 ? -9.559 -8.544 72.858 1.00 51.11 453 GLY AAA CA 1
ATOM 3228 C C . GLY A 1 453 ? -8.313 -9.405 72.705 1.00 56.41 453 GLY AAA C 1
ATOM 3229 O O . GLY A 1 453 ? -7.776 -9.839 73.751 1.00 58.87 453 GLY AAA O 1
ATOM 3230 N N . LEU A 1 454 ? -7.872 -9.647 71.463 1.00 64.34 454 LEU AAA N 1
ATOM 3231 C CA . LEU A 1 454 ? -6.577 -10.299 71.121 1.00 70.04 454 LEU AAA CA 1
ATOM 3232 C C . LEU A 1 454 ? -6.666 -11.792 71.454 1.00 68.15 454 LEU AAA C 1
ATOM 3233 O O . LEU A 1 454 ? -7.292 -12.538 70.692 1.00 66.67 454 LEU AAA O 1
ATOM 3238 N N . VAL B 1 27 ? -9.962 4.942 -6.372 1.00 77.13 27 VAL BBB N 1
ATOM 3239 C CA . VAL B 1 27 ? -11.210 4.292 -5.901 1.00 73.78 27 VAL BBB CA 1
ATOM 3240 C C . VAL B 1 27 ? -11.220 2.829 -6.374 1.00 70.44 27 VAL BBB C 1
ATOM 3241 O O . VAL B 1 27 ? -11.176 1.939 -5.510 1.00 83.35 27 VAL BBB O 1
ATOM 3245 N N . PHE B 1 28 ? -11.196 2.588 -7.688 1.00 67.39 28 PHE BBB N 1
ATOM 3246 C CA . PHE B 1 28 ? -11.642 1.317 -8.324 1.00 60.69 28 PHE BBB CA 1
ATOM 3247 C C . PHE B 1 28 ? -10.479 0.337 -8.539 1.00 53.56 28 PHE BBB C 1
ATOM 3248 O O . PHE B 1 28 ? -10.737 -0.857 -8.383 1.00 52.05 28 PHE BBB O 1
ATOM 3256 N N . LEU B 1 29 ? -9.271 0.789 -8.884 1.00 44.46 29 LEU BBB N 1
ATOM 3257 C CA . LEU B 1 29 ? -8.156 -0.114 -9.271 1.00 42.90 29 LEU BBB CA 1
ATOM 3258 C C . LEU B 1 29 ? -7.002 0.031 -8.281 1.00 38.17 29 LEU BBB C 1
ATOM 3259 O O . LEU B 1 29 ? -6.830 1.122 -7.721 1.00 37.33 29 LEU BBB O 1
ATOM 3264 N N . SER B 1 30 ? -6.183 -1.007 -8.141 1.00 34.65 30 SER BBB N 1
ATOM 3265 C CA . SER B 1 30 ? -4.913 -0.961 -7.371 1.00 34.83 30 SER BBB CA 1
ATOM 3266 C C . SER B 1 30 ? -3.769 -0.884 -8.369 1.00 33.63 30 SER BBB C 1
ATOM 3267 O O . SER B 1 30 ? -3.940 -1.368 -9.478 1.00 33.43 30 SER BBB O 1
ATOM 3270 N N . PRO B 1 31 ? -2.620 -0.253 -8.017 1.00 30.81 31 PRO BBB N 1
ATOM 3271 C CA . PRO B 1 31 ? -1.377 -0.370 -8.786 1.00 31.22 31 PRO BBB CA 1
ATOM 3272 C C . PRO B 1 31 ? -0.866 -1.810 -8.937 1.00 35.34 31 PRO BBB C 1
ATOM 3273 O O . PRO B 1 31 ? -0.217 -2.095 -9.923 1.00 34.98 31 PRO BBB O 1
ATOM 3277 N N . ARG B 1 32 ? -1.119 -2.665 -7.940 1.00 40.59 32 ARG BBB N 1
ATOM 3278 C CA . ARG B 1 32 ? -0.837 -4.126 -7.999 1.00 39.06 32 ARG BBB CA 1
ATOM 3279 C C . ARG B 1 32 ? -1.378 -4.700 -9.312 1.00 40.76 32 ARG BBB C 1
ATOM 3280 O O . ARG B 1 32 ? -0.713 -5.585 -9.869 1.00 40.87 32 ARG BBB O 1
ATOM 3288 N N . ASN B 1 33 ? -2.535 -4.204 -9.777 1.00 38.56 33 ASN BBB N 1
ATOM 3289 C CA . ASN B 1 33 ? -3.249 -4.678 -10.993 1.00 38.07 33 ASN BBB CA 1
ATOM 3290 C C . ASN B 1 33 ? -2.495 -4.250 -12.260 1.00 37.07 33 ASN BBB C 1
ATOM 3291 O O . ASN B 1 33 ? -2.967 -4.602 -13.354 1.00 36.59 33 ASN BBB O 1
ATOM 3296 N N . PHE B 1 34 ? -1.377 -3.525 -12.104 1.00 31.90 34 PHE BBB N 1
ATOM 3297 C CA . PHE B 1 34 ? -0.492 -3.017 -13.180 1.00 29.63 34 PHE BBB CA 1
ATOM 3298 C C . PHE B 1 34 ? 0.979 -3.322 -12.850 1.00 32.83 34 PHE BBB C 1
ATOM 3299 O O . PHE B 1 34 ? 1.874 -2.662 -13.418 1.00 35.56 34 PHE BBB O 1
ATOM 3307 N N . GLY B 1 35 ? 1.235 -4.297 -11.966 1.00 32.92 35 GLY BBB N 1
ATOM 3308 C CA . GLY B 1 35 ? 2.590 -4.802 -11.662 1.00 33.20 35 GLY BBB CA 1
ATOM 3309 C C . GLY B 1 35 ? 3.263 -4.060 -10.518 1.00 32.75 35 GLY BBB C 1
ATOM 3310 O O . GLY B 1 35 ? 4.455 -4.328 -10.248 1.00 33.28 35 GLY BBB O 1
ATOM 3311 N N . GLY B 1 36 ? 2.549 -3.142 -9.871 1.00 32.70 36 GLY BBB N 1
ATOM 3312 C CA . GLY B 1 36 ? 3.078 -2.362 -8.738 1.00 32.72 36 GLY BBB CA 1
ATOM 3313 C C . GLY B 1 36 ? 3.299 -3.257 -7.533 1.00 32.13 36 GLY BBB C 1
ATOM 3314 O O . GLY B 1 36 ? 2.376 -3.983 -7.182 1.00 30.07 36 GLY BBB O 1
ATOM 3315 N N . VAL B 1 37 ? 4.493 -3.192 -6.948 1.00 32.40 37 VAL BBB N 1
ATOM 3316 C CA . VAL B 1 37 ? 4.901 -3.878 -5.689 1.00 38.27 37 VAL BBB CA 1
ATOM 3317 C C . VAL B 1 37 ? 5.038 -2.837 -4.579 1.00 36.81 37 VAL BBB C 1
ATOM 3318 O O . VAL B 1 37 ? 5.924 -1.976 -4.647 1.00 35.60 37 VAL BBB O 1
ATOM 3322 N N . PRO B 1 38 ? 4.147 -2.857 -3.562 1.00 37.84 38 PRO BBB N 1
ATOM 3323 C CA . PRO B 1 38 ? 4.343 -2.058 -2.348 1.00 42.25 38 PRO BBB CA 1
ATOM 3324 C C . PRO B 1 38 ? 5.167 -2.701 -1.216 1.00 41.20 38 PRO BBB C 1
ATOM 3325 O O . PRO B 1 38 ? 5.444 -3.886 -1.229 1.00 40.59 38 PRO BBB O 1
ATOM 3329 N N . GLY B 1 39 ? 5.574 -1.858 -0.274 1.00 43.05 39 GLY BBB N 1
ATOM 3330 C CA . GLY B 1 39 ? 6.029 -2.242 1.076 1.00 46.19 39 GLY BBB CA 1
ATOM 3331 C C . GLY B 1 39 ? 7.351 -2.984 1.098 1.00 44.32 39 GLY BBB C 1
ATOM 3332 O O . GLY B 1 39 ? 7.488 -3.800 2.027 1.00 43.44 39 GLY BBB O 1
ATOM 3333 N N . THR B 1 40 ? 8.271 -2.715 0.146 1.00 42.46 40 THR BBB N 1
ATOM 3334 C CA . THR B 1 40 ? 9.637 -3.320 0.065 1.00 38.82 40 THR BBB CA 1
ATOM 3335 C C . THR B 1 40 ? 10.696 -2.341 -0.477 1.00 44.58 40 THR BBB C 1
ATOM 3336 O O . THR B 1 40 ? 11.800 -2.813 -0.824 1.00 49.02 40 THR BBB O 1
ATOM 3340 N N . GLY B 1 41 ? 10.413 -1.040 -0.568 1.00 41.77 41 GLY BBB N 1
ATOM 3341 C CA . GLY B 1 41 ? 11.413 -0.032 -0.969 1.00 41.03 41 GLY BBB CA 1
ATOM 3342 C C . GLY B 1 41 ? 11.782 -0.110 -2.449 1.00 46.33 41 GLY BBB C 1
ATOM 3343 O O . GLY B 1 41 ? 12.911 0.356 -2.798 1.00 42.03 41 GLY BBB O 1
ATOM 3344 N N . VAL B 1 42 ? 10.894 -0.652 -3.304 1.00 43.86 42 VAL BBB N 1
ATOM 3345 C CA . VAL B 1 42 ? 11.096 -0.682 -4.789 1.00 45.69 42 VAL BBB CA 1
ATOM 3346 C C . VAL B 1 42 ? 10.082 0.242 -5.459 1.00 41.79 42 VAL BBB C 1
ATOM 3347 O O . VAL B 1 42 ? 8.931 0.315 -4.994 1.00 46.71 42 VAL BBB O 1
ATOM 3351 N N . ASP B 1 43 ? 10.505 0.830 -6.574 1.00 39.45 43 ASP BBB N 1
ATOM 3352 C CA . ASP B 1 43 ? 9.723 1.789 -7.392 1.00 39.26 43 ASP BBB CA 1
ATOM 3353 C C . ASP B 1 43 ? 8.392 1.170 -7.816 1.00 40.54 43 ASP BBB C 1
ATOM 3354 O O . ASP B 1 43 ? 8.351 -0.030 -8.165 1.00 42.95 43 ASP BBB O 1
ATOM 3359 N N . SER B 1 44 ? 7.339 1.979 -7.798 1.00 41.25 44 SER BBB N 1
ATOM 3360 C CA . SER B 1 44 ? 6.004 1.621 -8.331 1.00 39.44 44 SER BBB CA 1
ATOM 3361 C C . SER B 1 44 ? 5.460 2.739 -9.232 1.00 34.48 44 SER BBB C 1
ATOM 3362 O O . SER B 1 44 ? 4.308 2.625 -9.660 1.00 37.08 44 SER BBB O 1
ATOM 3365 N N . VAL B 1 45 ? 6.237 3.781 -9.537 1.00 36.60 45 VAL BBB N 1
ATOM 3366 C CA . VAL B 1 45 ? 5.691 4.997 -10.237 1.00 34.53 45 VAL BBB CA 1
ATOM 3367 C C . VAL B 1 45 ? 5.012 4.590 -11.555 1.00 32.30 45 VAL BBB C 1
ATOM 3368 O O . VAL B 1 45 ? 3.895 5.076 -11.805 1.00 30.86 45 VAL BBB O 1
ATOM 3372 N N . ALA B 1 46 ? 5.616 3.697 -12.352 1.00 31.32 46 ALA BBB N 1
ATOM 3373 C CA . ALA B 1 46 ? 5.087 3.297 -13.682 1.00 31.39 46 ALA BBB CA 1
ATOM 3374 C C . ALA B 1 46 ? 3.692 2.696 -13.508 1.00 30.11 46 ALA BBB C 1
ATOM 3375 O O . ALA B 1 46 ? 2.772 3.089 -14.244 1.00 28.77 46 ALA BBB O 1
ATOM 3377 N N . ALA B 1 47 ? 3.568 1.772 -12.557 1.00 30.54 47 ALA BBB N 1
ATOM 3378 C CA . ALA B 1 47 ? 2.328 1.046 -12.231 1.00 31.61 47 ALA BBB CA 1
ATOM 3379 C C . ALA B 1 47 ? 1.247 2.039 -11.820 1.00 30.82 47 ALA BBB C 1
ATOM 3380 O O . ALA B 1 47 ? 0.111 1.903 -12.311 1.00 31.34 47 ALA BBB O 1
ATOM 3382 N N . ILE B 1 48 ? 1.575 2.978 -10.929 1.00 31.55 48 ILE BBB N 1
ATOM 3383 C CA . ILE B 1 48 ? 0.562 3.949 -10.408 1.00 29.10 48 ILE BBB CA 1
ATOM 3384 C C . ILE B 1 48 ? 0.094 4.800 -11.592 1.00 26.02 48 ILE BBB C 1
ATOM 3385 O O . ILE B 1 48 ? -1.147 5.001 -11.749 1.00 25.14 48 ILE BBB O 1
ATOM 3390 N N . GLU B 1 49 ? 1.033 5.211 -12.445 1.00 25.53 49 GLU BBB N 1
ATOM 3391 C CA . GLU B 1 49 ? 0.716 6.026 -13.647 1.00 27.99 49 GLU BBB CA 1
ATOM 3392 C C . GLU B 1 49 ? -0.144 5.239 -14.630 1.00 27.56 49 GLU BBB C 1
ATOM 3393 O O . GLU B 1 49 ? -0.988 5.879 -15.287 1.00 24.15 49 GLU BBB O 1
ATOM 3399 N N . ALA B 1 50 ? 0.011 3.917 -14.710 1.00 26.57 50 ALA BBB N 1
ATOM 3400 C CA . ALA B 1 50 ? -0.778 3.086 -15.638 1.00 27.53 50 ALA BBB CA 1
ATOM 3401 C C . ALA B 1 50 ? -2.174 2.934 -15.042 1.00 28.07 50 ALA BBB C 1
ATOM 3402 O O . ALA B 1 50 ? -3.181 3.041 -15.790 1.00 31.67 50 ALA BBB O 1
ATOM 3404 N N . ALA B 1 51 ? -2.231 2.705 -13.734 1.00 29.20 51 ALA BBB N 1
ATOM 3405 C CA . ALA B 1 51 ? -3.507 2.611 -12.992 1.00 30.42 51 ALA BBB CA 1
ATOM 3406 C C . ALA B 1 51 ? -4.274 3.908 -13.242 1.00 28.57 51 ALA BBB C 1
ATOM 3407 O O . ALA B 1 51 ? -5.475 3.839 -13.626 1.00 28.96 51 ALA BBB O 1
ATOM 3409 N N . LEU B 1 52 ? -3.584 5.042 -13.138 1.00 27.40 52 LEU BBB N 1
ATOM 3410 C CA . LEU B 1 52 ? -4.206 6.388 -13.275 1.00 29.97 52 LEU BBB CA 1
ATOM 3411 C C . LEU B 1 52 ? -4.737 6.595 -14.694 1.00 31.63 52 LEU BBB C 1
ATOM 3412 O O . LEU B 1 52 ? -5.861 7.173 -14.823 1.00 27.28 52 LEU BBB O 1
ATOM 3417 N N . ALA B 1 53 ? -3.979 6.161 -15.709 1.00 28.47 53 ALA BBB N 1
ATOM 3418 C CA . ALA B 1 53 ? -4.436 6.192 -17.116 1.00 30.25 53 ALA BBB CA 1
ATOM 3419 C C . ALA B 1 53 ? -5.751 5.412 -17.223 1.00 31.58 53 ALA BBB C 1
ATOM 3420 O O . ALA B 1 53 ? -6.668 5.906 -17.874 1.00 30.04 53 ALA BBB O 1
ATOM 3422 N N . ALA B 1 54 ? -5.853 4.254 -16.562 1.00 31.82 54 ALA BBB N 1
ATOM 3423 C CA . ALA B 1 54 ? -7.002 3.329 -16.685 1.00 33.21 54 ALA BBB CA 1
ATOM 3424 C C . ALA B 1 54 ? -8.246 3.830 -15.926 1.00 33.25 54 ALA BBB C 1
ATOM 3425 O O . ALA B 1 54 ? -9.378 3.652 -16.434 1.00 40.11 54 ALA BBB O 1
ATOM 3427 N N . GLY B 1 55 ? -8.085 4.387 -14.731 1.00 34.61 55 GLY BBB N 1
ATOM 3428 C CA . GLY B 1 55 ? -9.228 4.839 -13.913 1.00 33.02 55 GLY BBB CA 1
ATOM 3429 C C . GLY B 1 55 ? -8.794 5.303 -12.541 1.00 34.00 55 GLY BBB C 1
ATOM 3430 O O . GLY B 1 55 ? -7.568 5.513 -12.340 1.00 30.31 55 GLY BBB O 1
ATOM 3431 N N . ASP B 1 56 ? -9.758 5.413 -11.619 1.00 31.01 56 ASP BBB N 1
ATOM 3432 C CA . ASP B 1 56 ? -9.523 5.824 -10.208 1.00 31.30 56 ASP BBB CA 1
ATOM 3433 C C . ASP B 1 56 ? -8.642 4.789 -9.490 1.00 30.57 56 ASP BBB C 1
ATOM 3434 O O . ASP B 1 56 ? -8.742 3.565 -9.797 1.00 31.26 56 ASP BBB O 1
ATOM 3439 N N . VAL B 1 57 ? -7.786 5.250 -8.581 1.00 28.22 57 VAL BBB N 1
ATOM 3440 C CA . VAL B 1 57 ? -6.741 4.405 -7.939 1.00 30.28 57 VAL BBB CA 1
ATOM 3441 C C . VAL B 1 57 ? -6.938 4.401 -6.416 1.00 32.29 57 VAL BBB C 1
ATOM 3442 O O . VAL B 1 57 ? -7.121 5.495 -5.808 1.00 30.30 57 VAL BBB O 1
ATOM 3446 N N . ASP B 1 58 ? -6.981 3.195 -5.844 1.00 32.59 58 ASP BBB N 1
ATOM 3447 C CA . ASP B 1 58 ? -6.993 2.936 -4.385 1.00 31.30 58 ASP BBB CA 1
ATOM 3448 C C . ASP B 1 58 ? -5.661 2.291 -4.016 1.00 31.23 58 ASP BBB C 1
ATOM 3449 O O . ASP B 1 58 ? -5.277 1.252 -4.627 1.00 32.79 58 ASP BBB O 1
ATOM 3454 N N . LEU B 1 59 ? -4.956 2.886 -3.064 1.00 29.72 59 LEU BBB N 1
ATOM 3455 C CA . LEU B 1 59 ? -3.588 2.432 -2.735 1.00 29.39 59 LEU BBB CA 1
ATOM 3456 C C . LEU B 1 59 ? -3.679 1.343 -1.661 1.00 29.43 59 LEU BBB C 1
ATOM 3457 O O . LEU B 1 59 ? -2.623 0.870 -1.215 1.00 30.72 59 LEU BBB O 1
ATOM 3462 N N . GLY B 1 60 ? -4.901 0.946 -1.299 1.00 27.81 60 GLY BBB N 1
ATOM 3463 C CA . GLY B 1 60 ? -5.182 -0.270 -0.515 1.00 33.66 60 GLY BBB CA 1
ATOM 3464 C C . GLY B 1 60 ? -4.676 -0.162 0.911 1.00 35.13 60 GLY BBB C 1
ATOM 3465 O O . GLY B 1 60 ? -4.550 -1.202 1.557 1.00 36.96 60 GLY BBB O 1
ATOM 3466 N N . GLY B 1 61 ? -4.424 1.058 1.386 1.00 34.20 61 GLY BBB N 1
ATOM 3467 C CA . GLY B 1 61 ? -3.821 1.312 2.707 1.00 34.59 61 GLY BBB CA 1
ATOM 3468 C C . GLY B 1 61 ? -2.334 1.007 2.730 1.00 35.15 61 GLY BBB C 1
ATOM 3469 O O . GLY B 1 61 ? -1.721 1.145 3.806 1.00 34.54 61 GLY BBB O 1
ATOM 3470 N N . GLU B 1 62 ? -1.732 0.616 1.609 1.00 31.79 62 GLU BBB N 1
ATOM 3471 C CA . GLU B 1 62 ? -0.352 0.070 1.647 1.00 33.13 62 GLU BBB CA 1
ATOM 3472 C C . GLU B 1 62 ? 0.638 1.195 1.409 1.00 34.07 62 GLU BBB C 1
ATOM 3473 O O . GLU B 1 62 ? 0.213 2.329 1.093 1.00 35.05 62 GLU BBB O 1
ATOM 3479 N N . HIS B 1 63 ? 1.913 0.865 1.561 1.00 36.02 63 HIS BBB N 1
ATOM 3480 C CA . HIS B 1 63 ? 3.058 1.804 1.563 1.00 36.21 63 HIS BBB CA 1
ATOM 3481 C C . HIS B 1 63 ? 3.799 1.657 0.226 1.00 37.47 63 HIS BBB C 1
ATOM 3482 O O . HIS B 1 63 ? 4.482 0.625 0.038 1.00 34.49 63 HIS BBB O 1
ATOM 3489 N N . TRP B 1 64 ? 3.651 2.653 -0.661 1.00 36.82 64 TRP BBB N 1
ATOM 3490 C CA . TRP B 1 64 ? 4.226 2.684 -2.035 1.00 31.98 64 TRP BBB CA 1
ATOM 3491 C C . TRP B 1 64 ? 5.459 3.580 -2.076 1.00 30.17 64 TRP BBB C 1
ATOM 3492 O O . TRP B 1 64 ? 5.540 4.544 -1.265 1.00 28.54 64 TRP BBB O 1
ATOM 3503 N N . PHE B 1 65 ? 6.353 3.279 -3.010 1.00 28.04 65 PHE BBB N 1
ATOM 3504 C CA . PHE B 1 65 ? 7.684 3.910 -3.159 1.00 31.13 65 PHE BBB CA 1
ATOM 3505 C C . PHE B 1 65 ? 7.859 4.331 -4.620 1.00 32.55 65 PHE BBB C 1
ATOM 3506 O O . PHE B 1 65 ? 7.470 3.548 -5.517 1.00 32.39 65 PHE BBB O 1
ATOM 3514 N N . ILE B 1 66 ? 8.409 5.529 -4.852 1.00 34.32 66 ILE BBB N 1
ATOM 3515 C CA . ILE B 1 66 ? 8.519 6.135 -6.209 1.00 34.65 66 ILE BBB CA 1
ATOM 3516 C C . ILE B 1 66 ? 9.913 6.750 -6.372 1.00 38.01 66 ILE BBB C 1
ATOM 3517 O O . ILE B 1 66 ? 10.407 7.372 -5.420 1.00 36.83 66 ILE BBB O 1
ATOM 3522 N N . SER B 1 67 ? 10.526 6.540 -7.542 1.00 39.31 67 SER BBB N 1
ATOM 3523 C CA . SER B 1 67 ? 11.873 7.042 -7.925 1.00 36.11 67 SER BBB CA 1
ATOM 3524 C C . SER B 1 67 ? 11.751 8.495 -8.378 1.00 36.70 67 SER BBB C 1
ATOM 3525 O O . SER B 1 67 ? 12.794 9.135 -8.596 1.00 35.79 67 SER BBB O 1
ATOM 3528 N N . ARG B 1 68 ? 10.513 8.965 -8.564 1.00 39.41 68 ARG BBB N 1
ATOM 3529 C CA . ARG B 1 68 ? 10.187 10.284 -9.160 1.00 36.04 68 ARG BBB CA 1
ATOM 3530 C C . ARG B 1 68 ? 8.707 10.553 -8.936 1.00 35.14 68 ARG BBB C 1
ATOM 3531 O O . ARG B 1 68 ? 7.941 9.636 -8.621 1.00 33.64 68 ARG BBB O 1
ATOM 3539 N N . PRO B 1 69 ? 8.270 11.825 -9.035 1.00 35.34 69 PRO BBB N 1
ATOM 3540 C CA . PRO B 1 69 ? 6.875 12.164 -8.782 1.00 36.15 69 PRO BBB CA 1
ATOM 3541 C C . PRO B 1 69 ? 5.922 11.525 -9.803 1.00 34.63 69 PRO BBB C 1
ATOM 3542 O O . PRO B 1 69 ? 6.274 11.353 -10.945 1.00 32.89 69 PRO BBB O 1
ATOM 3546 N N . ILE B 1 70 ? 4.721 11.200 -9.335 1.00 34.19 70 ILE BBB N 1
ATOM 3547 C CA . ILE B 1 70 ? 3.590 10.654 -10.134 1.00 31.81 70 ILE BBB CA 1
ATOM 3548 C C . ILE B 1 70 ? 2.962 11.764 -10.986 1.00 36.22 70 ILE BBB C 1
ATOM 3549 O O . ILE B 1 70 ? 2.400 12.720 -10.402 1.00 36.70 70 ILE BBB O 1
ATOM 3554 N N . TYR B 1 71 ? 2.991 11.606 -12.314 1.00 35.42 71 TYR BBB N 1
ATOM 3555 C CA . TYR B 1 71 ? 2.390 12.552 -13.284 1.00 34.25 71 TYR BBB CA 1
ATOM 3556 C C . TYR B 1 71 ? 0.902 12.204 -13.366 1.00 33.63 71 TYR BBB C 1
ATOM 3557 O O . TYR B 1 71 ? 0.503 11.108 -13.767 1.00 32.60 71 TYR BBB O 1
ATOM 3566 N N . CYS B 1 72 ? 0.099 13.116 -12.841 1.00 33.34 72 CYS BBB N 1
ATOM 3567 C CA . CYS B 1 72 ? -1.316 12.889 -12.497 1.00 30.45 72 CYS BBB CA 1
ATOM 3568 C C . CYS B 1 72 ? -2.140 12.993 -13.777 1.00 29.46 72 CYS BBB C 1
ATOM 3569 O O . CYS B 1 72 ? -1.661 13.594 -14.746 1.00 33.30 72 CYS BBB O 1
ATOM 3572 N N . VAL B 1 73 ? -3.328 12.402 -13.753 1.00 27.77 73 VAL BBB N 1
ATOM 3573 C CA . VAL B 1 73 ? -4.260 12.240 -14.902 1.00 25.70 73 VAL BBB CA 1
ATOM 3574 C C . VAL B 1 73 ? -5.567 12.929 -14.523 1.00 27.30 73 VAL BBB C 1
ATOM 3575 O O . VAL B 1 73 ? -6.103 12.650 -13.438 1.00 26.23 73 VAL BBB O 1
ATOM 3579 N N . SER B 1 74 ? -6.023 13.829 -15.384 1.00 28.87 74 SER BBB N 1
ATOM 3580 C CA . SER B 1 74 ? -7.274 14.599 -15.224 1.00 27.40 74 SER BBB CA 1
ATOM 3581 C C . SER B 1 74 ? -8.452 13.644 -15.024 1.00 29.15 74 SER BBB C 1
ATOM 3582 O O . SER B 1 74 ? -8.450 12.569 -15.629 1.00 28.07 74 SER BBB O 1
ATOM 3585 N N . GLY B 1 75 ? -9.403 14.031 -14.169 1.00 30.54 75 GLY BBB N 1
ATOM 3586 C CA . GLY B 1 75 ? -10.675 13.307 -13.978 1.00 31.60 75 GLY BBB CA 1
ATOM 3587 C C . GLY B 1 75 ? -10.555 12.194 -12.951 1.00 30.30 75 GLY BBB C 1
ATOM 3588 O O . GLY B 1 75 ? -11.576 11.528 -12.683 1.00 34.54 75 GLY BBB O 1
ATOM 3589 N N . ARG B 1 76 ? -9.350 11.938 -12.438 1.00 31.17 76 ARG BBB N 1
ATOM 3590 C CA . ARG B 1 76 ? -9.070 10.751 -11.594 1.00 30.53 76 ARG BBB CA 1
ATOM 3591 C C . ARG B 1 76 ? -9.091 11.109 -10.110 1.00 31.06 76 ARG BBB C 1
ATOM 3592 O O . ARG B 1 76 ? -8.833 12.281 -9.760 1.00 30.86 76 ARG BBB O 1
ATOM 3600 N N . THR B 1 77 ? -9.347 10.095 -9.286 1.00 28.09 77 THR BBB N 1
ATOM 3601 C CA . THR B 1 77 ? -9.151 10.085 -7.820 1.00 29.58 77 THR BBB CA 1
ATOM 3602 C C . THR B 1 77 ? -8.044 9.084 -7.493 1.00 30.21 77 THR BBB C 1
ATOM 3603 O O . THR B 1 77 ? -8.059 7.961 -8.066 1.00 32.04 77 THR BBB O 1
ATOM 3607 N N . ILE B 1 78 ? -7.140 9.466 -6.600 1.00 28.92 78 ILE BBB N 1
ATOM 3608 C CA . ILE B 1 78 ? -6.138 8.545 -5.999 1.00 29.86 78 ILE BBB CA 1
ATOM 3609 C C . ILE B 1 78 ? -6.334 8.618 -4.492 1.00 31.63 78 ILE BBB C 1
ATOM 3610 O O . ILE B 1 78 ? -6.559 9.744 -3.966 1.00 32.73 78 ILE BBB O 1
ATOM 3615 N N . GLN B 1 79 ? -6.265 7.482 -3.807 1.00 31.02 79 GLN BBB N 1
ATOM 3616 C CA . GLN B 1 79 ? -6.679 7.466 -2.387 1.00 31.25 79 GLN BBB CA 1
ATOM 3617 C C . GLN B 1 79 ? -6.077 6.294 -1.619 1.00 32.18 79 GLN BBB C 1
ATOM 3618 O O . GLN B 1 79 ? -5.702 5.257 -2.251 1.00 30.08 79 GLN BBB O 1
ATOM 3624 N N . ASN B 1 80 ? -5.978 6.506 -0.296 1.00 33.20 80 ASN BBB N 1
ATOM 3625 C CA . ASN B 1 80 ? -5.945 5.460 0.765 1.00 33.47 80 ASN BBB CA 1
ATOM 3626 C C . ASN B 1 80 ? -4.596 4.755 0.757 1.00 34.39 80 ASN BBB C 1
ATOM 3627 O O . ASN B 1 80 ? -4.587 3.529 0.520 1.00 39.77 80 ASN BBB O 1
ATOM 3632 N N . GLY B 1 81 ? -3.518 5.483 1.050 1.00 31.36 81 GLY BBB N 1
ATOM 3633 C CA . GLY B 1 81 ? -2.176 4.900 1.158 1.00 29.49 81 GLY BBB CA 1
ATOM 3634 C C . GLY B 1 81 ? -1.124 5.911 1.562 1.00 32.87 81 GLY BBB C 1
ATOM 3635 O O . GLY B 1 81 ? -1.447 7.110 1.727 1.00 36.05 81 GLY BBB O 1
ATOM 3636 N N . LYS B 1 82 ? 0.106 5.427 1.723 1.00 35.05 82 LYS BBB N 1
ATOM 3637 C CA . LYS B 1 82 ? 1.317 6.234 1.991 1.00 34.85 82 LYS BBB CA 1
ATOM 3638 C C . LYS B 1 82 ? 2.198 6.173 0.743 1.00 36.44 82 LYS BBB C 1
ATOM 3639 O O . LYS B 1 82 ? 2.257 5.099 0.092 1.00 37.74 82 LYS BBB O 1
ATOM 3645 N N . ILE B 1 83 ? 2.844 7.288 0.406 1.00 34.41 83 ILE BBB N 1
ATOM 3646 C CA . ILE B 1 83 ? 3.774 7.369 -0.746 1.00 34.36 83 ILE BBB CA 1
ATOM 3647 C C . ILE B 1 83 ? 5.064 8.015 -0.253 1.00 35.25 83 ILE BBB C 1
ATOM 3648 O O . ILE B 1 83 ? 4.996 9.180 0.207 1.00 34.54 83 ILE BBB O 1
ATOM 3653 N N . SER B 1 84 ? 6.167 7.260 -0.321 1.00 35.25 84 SER BBB N 1
ATOM 3654 C CA . SER B 1 84 ? 7.548 7.700 0.005 1.00 33.43 84 SER BBB CA 1
ATOM 3655 C C . SER B 1 84 ? 8.336 7.837 -1.289 1.00 34.57 84 SER BBB C 1
ATOM 3656 O O . SER B 1 84 ? 8.234 6.920 -2.144 1.00 33.61 84 SER BBB O 1
ATOM 3659 N N . THR B 1 85 ? 9.138 8.893 -1.388 1.00 36.61 85 THR BBB N 1
ATOM 3660 C CA . THR B 1 85 ? 10.129 9.108 -2.473 1.00 40.10 85 THR BBB CA 1
ATOM 3661 C C . THR B 1 85 ? 11.320 8.180 -2.222 1.00 45.05 85 THR BBB C 1
ATOM 3662 O O . THR B 1 85 ? 11.618 7.950 -1.034 1.00 45.91 85 THR BBB O 1
ATOM 3666 N N . LEU B 1 86 ? 11.963 7.681 -3.285 1.00 44.53 86 LEU BBB N 1
ATOM 3667 C CA . LEU B 1 86 ? 13.223 6.893 -3.210 1.00 46.05 86 LEU BBB CA 1
ATOM 3668 C C . LEU B 1 86 ? 14.417 7.790 -3.559 1.00 46.79 86 LEU BBB C 1
ATOM 3669 O O . LEU B 1 86 ? 15.564 7.343 -3.347 1.00 49.68 86 LEU BBB O 1
ATOM 3674 N N . ALA B 1 87 ? 14.174 9.001 -4.073 1.00 48.16 87 ALA BBB N 1
ATOM 3675 C CA . ALA B 1 87 ? 15.244 9.960 -4.437 1.00 51.60 87 ALA BBB CA 1
ATOM 3676 C C . ALA B 1 87 ? 16.011 10.385 -3.173 1.00 55.31 87 ALA BBB C 1
ATOM 3677 O O . ALA B 1 87 ? 15.368 10.558 -2.102 1.00 51.05 87 ALA BBB O 1
ATOM 3679 N N . ALA B 1 88 ? 17.336 10.508 -3.295 1.00 54.24 88 ALA BBB N 1
ATOM 3680 C CA . ALA B 1 88 ? 18.267 10.912 -2.217 1.00 57.55 88 ALA BBB CA 1
ATOM 3681 C C . ALA B 1 88 ? 18.130 12.419 -1.993 1.00 58.59 88 ALA BBB C 1
ATOM 3682 O O . ALA B 1 88 ? 17.843 13.153 -2.964 1.00 52.98 88 ALA BBB O 1
ATOM 3684 N N . GLN B 1 89 ? 18.343 12.862 -0.758 1.00 59.09 89 GLN BBB N 1
ATOM 3685 C CA . GLN B 1 89 ? 18.352 14.303 -0.401 1.00 62.61 89 GLN BBB CA 1
ATOM 3686 C C . GLN B 1 89 ? 19.398 15.019 -1.271 1.00 61.71 89 GLN BBB C 1
ATOM 3687 O O . GLN B 1 89 ? 20.524 14.498 -1.407 1.00 57.45 89 GLN BBB O 1
ATOM 3693 N N . GLY B 1 90 ? 19.022 16.153 -1.864 1.00 60.40 90 GLY BBB N 1
ATOM 3694 C CA . GLY B 1 90 ? 19.878 16.940 -2.769 1.00 54.12 90 GLY BBB CA 1
ATOM 3695 C C . GLY B 1 90 ? 20.069 16.265 -4.115 1.00 52.45 90 GLY BBB C 1
ATOM 3696 O O . GLY B 1 90 ? 21.091 16.551 -4.772 1.00 48.12 90 GLY BBB O 1
ATOM 3697 N N . SER B 1 91 ? 19.118 15.424 -4.540 1.00 51.34 91 SER BBB N 1
ATOM 3698 C CA . SER B 1 91 ? 19.070 14.850 -5.912 1.00 50.81 91 SER BBB CA 1
ATOM 3699 C C . SER B 1 91 ? 18.646 15.923 -6.927 1.00 50.10 91 SER BBB C 1
ATOM 3700 O O . SER B 1 91 ? 18.551 15.590 -8.103 1.00 49.31 91 SER BBB O 1
ATOM 3703 N N . GLY B 1 92 ? 18.376 17.156 -6.489 1.00 52.65 92 GLY BBB N 1
ATOM 3704 C CA . GLY B 1 92 ? 17.913 18.253 -7.363 1.00 53.21 92 GLY BBB CA 1
ATOM 3705 C C . GLY B 1 92 ? 16.447 18.583 -7.126 1.00 51.05 92 GLY BBB C 1
ATOM 3706 O O . GLY B 1 92 ? 15.689 17.680 -6.707 1.00 45.38 92 GLY BBB O 1
ATOM 3707 N N . PHE B 1 93 ? 16.068 19.839 -7.389 1.00 53.13 93 PHE BBB N 1
ATOM 3708 C CA . PHE B 1 93 ? 14.705 20.397 -7.169 1.00 50.01 93 PHE BBB CA 1
ATOM 3709 C C . PHE B 1 93 ? 13.689 19.513 -7.892 1.00 48.32 93 PHE BBB C 1
ATOM 3710 O O . PHE B 1 93 ? 13.861 19.284 -9.102 1.00 56.23 93 PHE BBB O 1
ATOM 3718 N N . MET B 1 94 ? 12.706 19.014 -7.139 1.00 48.02 94 MET BBB N 1
ATOM 3719 C CA . MET B 1 94 ? 11.495 18.280 -7.593 1.00 44.79 94 MET BBB CA 1
ATOM 3720 C C . MET B 1 94 ? 11.774 16.779 -7.775 1.00 41.65 94 MET BBB C 1
ATOM 3721 O O . MET B 1 94 ? 10.806 16.010 -7.891 1.00 37.16 94 MET BBB O 1
ATOM 3726 N N . ALA B 1 95 ? 13.035 16.356 -7.772 1.00 42.41 95 ALA BBB N 1
ATOM 3727 C CA . ALA B 1 95 ? 13.419 14.928 -7.855 1.00 44.30 95 ALA BBB CA 1
ATOM 3728 C C . ALA B 1 95 ? 12.644 14.129 -6.798 1.00 44.19 95 ALA BBB C 1
ATOM 3729 O O . ALA B 1 95 ? 12.243 12.977 -7.094 1.00 42.44 95 ALA BBB O 1
ATOM 3731 N N . GLY B 1 96 ? 12.411 14.733 -5.622 1.00 39.69 96 GLY BBB N 1
ATOM 3732 C CA . GLY B 1 96 ? 11.909 14.043 -4.419 1.00 34.56 96 GLY BBB CA 1
ATOM 3733 C C . GLY B 1 96 ? 10.412 14.188 -4.264 1.00 34.30 96 GLY BBB C 1
ATOM 3734 O O . GLY B 1 96 ? 9.870 13.619 -3.296 1.00 32.57 96 GLY BBB O 1
ATOM 3735 N N . SER B 1 97 ? 9.761 14.915 -5.176 1.00 34.24 97 SER BBB N 1
ATOM 3736 C CA . SER B 1 97 ? 8.321 15.261 -5.087 1.00 32.61 97 SER BBB CA 1
ATOM 3737 C C . SER B 1 97 ? 7.467 13.996 -5.213 1.00 36.66 97 SER BBB C 1
ATOM 3738 O O . SER B 1 97 ? 7.991 12.968 -5.689 1.00 42.39 97 SER BBB O 1
ATOM 3741 N N . ILE B 1 98 ? 6.219 14.049 -4.743 1.00 34.45 98 ILE BBB N 1
ATOM 3742 C CA . ILE B 1 98 ? 5.292 12.882 -4.739 1.00 34.28 98 ILE BBB CA 1
ATOM 3743 C C . ILE B 1 98 ? 4.354 12.999 -5.934 1.00 35.39 98 ILE BBB C 1
ATOM 3744 O O . ILE B 1 98 ? 4.018 11.969 -6.531 1.00 31.76 98 ILE BBB O 1
ATOM 3749 N N . PHE B 1 99 ? 3.944 14.221 -6.236 1.00 33.04 99 PHE BBB N 1
ATOM 3750 C CA . PHE B 1 99 ? 2.985 14.407 -7.332 1.00 33.49 99 PHE BBB CA 1
ATOM 3751 C C . PHE B 1 99 ? 3.334 15.562 -8.260 1.00 32.65 99 PHE BBB C 1
ATOM 3752 O O . PHE B 1 99 ? 3.846 16.573 -7.786 1.00 35.74 99 PHE BBB O 1
ATOM 3760 N N . ALA B 1 100 ? 3.118 15.364 -9.555 1.00 30.26 100 ALA BBB N 1
ATOM 3761 C CA . ALA B 1 100 ? 3.147 16.478 -10.513 1.00 31.00 100 ALA BBB CA 1
ATOM 3762 C C . ALA B 1 100 ? 1.660 16.693 -10.835 1.00 29.70 100 ALA BBB C 1
ATOM 3763 O O . ALA B 1 100 ? 1.158 16.064 -11.764 1.00 30.71 100 ALA BBB O 1
ATOM 3765 N N . PRO B 1 101 ? 0.928 17.491 -10.023 1.00 27.41 101 PRO BBB N 1
ATOM 3766 C CA . PRO B 1 101 ? -0.480 17.765 -10.245 1.00 26.92 101 PRO BBB CA 1
ATOM 3767 C C . PRO B 1 101 ? -0.421 18.974 -11.178 1.00 29.55 101 PRO BBB C 1
ATOM 3768 O O . PRO B 1 101 ? -0.675 20.070 -10.745 1.00 25.68 101 PRO BBB O 1
ATOM 3772 N N . GLY B 1 102 ? -0.156 18.721 -12.454 1.00 30.61 102 GLY BBB N 1
ATOM 3773 C CA . GLY B 1 102 ? 0.175 19.848 -13.333 1.00 32.79 102 GLY BBB CA 1
ATOM 3774 C C . GLY B 1 102 ? 1.678 20.018 -13.184 1.00 32.89 102 GLY BBB C 1
ATOM 3775 O O . GLY B 1 102 ? 2.242 19.400 -12.270 1.00 36.44 102 GLY BBB O 1
ATOM 3776 N N . ASN B 1 103 ? 2.322 20.809 -14.025 1.00 32.95 103 ASN BBB N 1
ATOM 3777 C CA . ASN B 1 103 ? 3.804 20.868 -13.988 1.00 32.23 103 ASN BBB CA 1
ATOM 3778 C C . ASN B 1 103 ? 4.255 22.259 -14.413 1.00 32.11 103 ASN BBB C 1
ATOM 3779 O O . ASN B 1 103 ? 5.302 22.397 -15.028 1.00 34.87 103 ASN BBB O 1
ATOM 3784 N N . TYR B 1 104 ? 3.456 23.246 -14.049 1.00 32.45 104 TYR BBB N 1
ATOM 3785 C CA . TYR B 1 104 ? 3.779 24.630 -14.434 1.00 33.36 104 TYR BBB CA 1
ATOM 3786 C C . TYR B 1 104 ? 4.917 25.223 -13.611 1.00 33.43 104 TYR BBB C 1
ATOM 3787 O O . TYR B 1 104 ? 4.975 24.951 -12.410 1.00 33.98 104 TYR BBB O 1
ATOM 3796 N N . HIS B 1 105 ? 5.826 25.907 -14.277 1.00 32.94 105 HIS BBB N 1
ATOM 3797 C CA . HIS B 1 105 ? 6.835 26.777 -13.633 1.00 35.20 105 HIS BBB CA 1
ATOM 3798 C C . HIS B 1 105 ? 7.039 27.959 -14.568 1.00 37.87 105 HIS BBB C 1
ATOM 3799 O O . HIS B 1 105 ? 7.031 27.758 -15.783 1.00 41.80 105 HIS BBB O 1
ATOM 3806 N N . PRO B 1 106 ? 7.181 29.209 -14.061 1.00 37.46 106 PRO BBB N 1
ATOM 3807 C CA . PRO B 1 106 ? 7.270 30.384 -14.934 1.00 38.92 106 PRO BBB CA 1
ATOM 3808 C C . PRO B 1 106 ? 8.149 30.176 -16.184 1.00 36.13 106 PRO BBB C 1
ATOM 3809 O O . PRO B 1 106 ? 7.725 30.531 -17.241 1.00 36.01 106 PRO BBB O 1
ATOM 3813 N N . VAL B 1 107 ? 9.324 29.569 -16.044 1.00 35.87 107 VAL BBB N 1
ATOM 3814 C CA . VAL B 1 107 ? 10.296 29.396 -17.164 1.00 38.12 107 VAL BBB CA 1
ATOM 3815 C C . VAL B 1 107 ? 9.616 28.631 -18.311 1.00 40.91 107 VAL BBB C 1
ATOM 3816 O O . VAL B 1 107 ? 9.807 29.033 -19.462 1.00 41.44 107 VAL BBB O 1
ATOM 3820 N N . TYR B 1 108 ? 8.829 27.590 -18.017 1.00 40.32 108 TYR BBB N 1
ATOM 3821 C CA . TYR B 1 108 ? 8.234 26.690 -19.047 1.00 39.79 108 TYR BBB CA 1
ATOM 3822 C C . TYR B 1 108 ? 7.021 27.340 -19.717 1.00 37.90 108 TYR BBB C 1
ATOM 3823 O O . TYR B 1 108 ? 6.715 26.950 -20.852 1.00 32.31 108 TYR BBB O 1
ATOM 3832 N N . VAL B 1 109 ? 6.356 28.285 -19.051 1.00 38.13 109 VAL BBB N 1
ATOM 3833 C CA . VAL B 1 109 ? 5.137 28.965 -19.588 1.00 40.24 109 VAL BBB CA 1
ATOM 3834 C C . VAL B 1 109 ? 5.577 30.153 -20.464 1.00 43.57 109 VAL BBB C 1
ATOM 3835 O O . VAL B 1 109 ? 4.814 30.512 -21.402 1.00 45.04 109 VAL BBB O 1
ATOM 3839 N N . ASP B 1 110 ? 6.762 30.706 -20.181 1.00 40.87 110 ASP BBB N 1
ATOM 3840 C CA . ASP B 1 110 ? 7.385 31.883 -20.849 1.00 41.53 110 ASP BBB CA 1
ATOM 3841 C C . ASP B 1 110 ? 7.419 31.653 -22.361 1.00 39.42 110 ASP BBB C 1
ATOM 3842 O O . ASP B 1 110 ? 6.735 32.374 -23.080 1.00 39.37 110 ASP BBB O 1
ATOM 3847 N N . PRO B 1 111 ? 8.155 30.642 -22.894 1.00 36.36 111 PRO BBB N 1
ATOM 3848 C CA . PRO B 1 111 ? 8.245 30.429 -24.342 1.00 37.64 111 PRO BBB CA 1
ATOM 3849 C C . PRO B 1 111 ? 6.943 29.982 -25.037 1.00 35.99 111 PRO BBB C 1
ATOM 3850 O O . PRO B 1 111 ? 6.884 30.040 -26.233 1.00 33.85 111 PRO BBB O 1
ATOM 3854 N N . VAL B 1 112 ? 5.926 29.536 -24.303 1.00 36.46 112 VAL BBB N 1
ATOM 3855 C CA . VAL B 1 112 ? 4.637 29.159 -24.955 1.00 38.09 112 VAL BBB CA 1
ATOM 3856 C C . VAL B 1 112 ? 4.172 30.365 -25.768 1.00 36.97 112 VAL BBB C 1
ATOM 3857 O O . VAL B 1 112 ? 4.033 31.445 -25.193 1.00 37.05 112 VAL BBB O 1
ATOM 3861 N N . PRO B 1 113 ? 3.865 30.211 -27.084 1.00 36.35 113 PRO BBB N 1
ATOM 3862 C CA . PRO B 1 113 ? 3.280 31.289 -27.878 1.00 32.83 113 PRO BBB CA 1
ATOM 3863 C C . PRO B 1 113 ? 1.922 31.661 -27.280 1.00 33.49 113 PRO BBB C 1
ATOM 3864 O O . PRO B 1 113 ? 1.218 30.766 -26.862 1.00 31.51 113 PRO BBB O 1
ATOM 3868 N N . LYS B 1 114 ? 1.611 32.959 -27.240 1.00 34.69 114 LYS BBB N 1
ATOM 3869 C CA . LYS B 1 114 ? 0.343 33.487 -26.676 1.00 37.20 114 LYS BBB CA 1
ATOM 3870 C C . LYS B 1 114 ? -0.300 34.414 -27.721 1.00 38.58 114 LYS BBB C 1
ATOM 3871 O O . LYS B 1 114 ? 0.458 35.117 -28.420 1.00 39.14 114 LYS BBB O 1
ATOM 3877 N N . LEU B 1 115 ? -1.632 34.362 -27.867 1.00 38.16 115 LEU BBB N 1
ATOM 3878 C CA . LEU B 1 115 ? -2.403 35.143 -28.879 1.00 40.28 115 LEU BBB CA 1
ATOM 3879 C C . LEU B 1 115 ? -2.957 36.408 -28.211 1.00 38.62 115 LEU BBB C 1
ATOM 3880 O O . LEU B 1 115 ? -3.479 36.298 -27.093 1.00 31.54 115 LEU BBB O 1
ATOM 3885 N N . ALA B 1 116 ? -2.887 37.559 -28.886 1.00 40.48 116 ALA BBB N 1
ATOM 3886 C CA . ALA B 1 116 ? -3.586 38.800 -28.476 1.00 39.45 116 ALA BBB CA 1
ATOM 3887 C C . ALA B 1 116 ? -5.086 38.503 -28.450 1.00 40.11 116 ALA BBB C 1
ATOM 3888 O O . ALA B 1 116 ? -5.525 37.616 -29.187 1.00 42.04 116 ALA BBB O 1
ATOM 3890 N N . CYS B 1 117 ? -5.833 39.193 -27.597 1.00 38.46 117 CYS BBB N 1
ATOM 3891 C CA . CYS B 1 117 ? -7.309 39.087 -27.522 1.00 39.34 117 CYS BBB CA 1
ATOM 3892 C C . CYS B 1 117 ? -7.872 40.384 -26.944 1.00 42.11 117 CYS BBB C 1
ATOM 3893 O O . CYS B 1 117 ? -7.136 41.103 -26.244 1.00 40.57 117 CYS BBB O 1
ATOM 3896 N N . SER B 1 118 ? -9.120 40.685 -27.293 1.00 48.21 118 SER BBB N 1
ATOM 3897 C CA . SER B 1 118 ? -9.920 41.799 -26.731 1.00 46.40 118 SER BBB CA 1
ATOM 3898 C C . SER B 1 118 ? -10.788 41.231 -25.616 1.00 46.01 118 SER BBB C 1
ATOM 3899 O O . SER B 1 118 ? -11.497 40.241 -25.862 1.00 46.28 118 SER BBB O 1
ATOM 3902 N N . SER B 1 119 ? -10.652 41.800 -24.427 1.00 44.22 119 SER BBB N 1
ATOM 3903 C CA . SER B 1 119 ? -11.349 41.394 -23.184 1.00 46.04 119 SER BBB CA 1
ATOM 3904 C C . SER B 1 119 ? -11.856 42.658 -22.493 1.00 43.79 119 SER BBB C 1
ATOM 3905 O O . SER B 1 119 ? -11.316 43.753 -22.786 1.00 39.85 119 SER BBB O 1
ATOM 3908 N N . THR B 1 120 ? -12.867 42.498 -21.640 1.00 42.11 120 THR BBB N 1
ATOM 3909 C CA . THR B 1 120 ? -13.579 43.594 -20.944 1.00 43.12 120 THR BBB CA 1
ATOM 3910 C C . THR B 1 120 ? -13.730 43.197 -19.477 1.00 43.48 120 THR BBB C 1
ATOM 3911 O O . THR B 1 120 ? -14.233 42.096 -19.223 1.00 41.55 120 THR BBB O 1
ATOM 3915 N N . ASN B 1 121 ? -13.277 44.053 -18.556 1.00 41.11 121 ASN BBB N 1
ATOM 3916 C CA . ASN B 1 121 ? -13.386 43.817 -17.093 1.00 39.67 121 ASN BBB CA 1
ATOM 3917 C C . ASN B 1 121 ? -14.856 43.453 -16.803 1.00 38.19 121 ASN BBB C 1
ATOM 3918 O O . ASN B 1 121 ? -15.739 44.130 -17.331 1.00 35.82 121 ASN BBB O 1
ATOM 3923 N N . GLY B 1 122 ? -15.102 42.342 -16.104 1.00 36.08 122 GLY BBB N 1
ATOM 3924 C CA . GLY B 1 122 ? -16.459 41.885 -15.746 1.00 40.00 122 GLY BBB CA 1
ATOM 3925 C C . GLY B 1 122 ? -17.150 41.050 -16.823 1.00 40.37 122 GLY BBB C 1
ATOM 3926 O O . GLY B 1 122 ? -18.214 40.475 -16.500 1.00 40.62 122 GLY BBB O 1
ATOM 3927 N N . SER B 1 123 ? -16.598 40.952 -18.040 1.00 39.94 123 SER BBB N 1
ATOM 3928 C CA . SER B 1 123 ? -17.185 40.153 -19.155 1.00 41.31 123 SER BBB CA 1
ATOM 3929 C C . SER B 1 123 ? -16.473 38.798 -19.312 1.00 38.56 123 SER BBB C 1
ATOM 3930 O O . SER B 1 123 ? -15.217 38.713 -19.165 1.00 36.10 123 SER BBB O 1
ATOM 3933 N N . ALA B 1 124 ? -17.268 37.764 -19.580 1.00 38.60 124 ALA BBB N 1
ATOM 3934 C CA . ALA B 1 124 ? -16.836 36.357 -19.741 1.00 39.21 124 ALA BBB CA 1
ATOM 3935 C C . ALA B 1 124 ? -16.645 36.048 -21.227 1.00 38.14 124 ALA BBB C 1
ATOM 3936 O O . ALA B 1 124 ? -16.497 34.875 -21.548 1.00 41.41 124 ALA BBB O 1
ATOM 3938 N N . THR B 1 125 ? -16.674 37.068 -22.092 1.00 39.42 125 THR BBB N 1
ATOM 3939 C CA . THR B 1 125 ? -16.465 36.940 -23.554 1.00 38.08 125 THR BBB CA 1
ATOM 3940 C C . THR B 1 125 ? -15.193 37.675 -23.960 1.00 40.78 125 THR BBB C 1
ATOM 3941 O O . THR B 1 125 ? -14.995 38.841 -23.527 1.00 39.32 125 THR BBB O 1
ATOM 3945 N N . ILE B 1 126 ? -14.394 37.017 -24.797 1.00 39.65 126 ILE BBB N 1
ATOM 3946 C CA . ILE B 1 126 ? -13.184 37.601 -25.435 1.00 43.94 126 ILE BBB CA 1
ATOM 3947 C C . ILE B 1 126 ? -13.313 37.438 -26.953 1.00 45.35 126 ILE BBB C 1
ATOM 3948 O O . ILE B 1 126 ? -14.207 36.677 -27.409 1.00 42.24 126 ILE BBB O 1
ATOM 3953 N N . THR B 1 127 ? -12.454 38.151 -27.680 1.00 42.74 127 THR BBB N 1
ATOM 3954 C CA . THR B 1 127 ? -12.258 38.067 -29.148 1.00 44.22 127 THR BBB CA 1
ATOM 3955 C C . THR B 1 127 ? -10.816 37.616 -29.384 1.00 45.75 127 THR BBB C 1
ATOM 3956 O O . THR B 1 127 ? -9.912 38.268 -28.813 1.00 46.45 127 THR BBB O 1
ATOM 3960 N N . VAL B 1 128 ? -10.597 36.551 -30.163 1.00 43.65 128 VAL BBB N 1
ATOM 3961 C CA . VAL B 1 128 ? -9.216 36.092 -30.499 1.00 42.31 128 VAL BBB CA 1
ATOM 3962 C C . VAL B 1 128 ? -9.151 35.754 -31.988 1.00 42.74 128 VAL BBB C 1
ATOM 3963 O O . VAL B 1 128 ? -9.765 34.744 -32.386 1.00 39.86 128 VAL BBB O 1
ATOM 3967 N N . SER B 1 129 ? -8.381 36.536 -32.752 1.00 48.19 129 SER BBB N 1
ATOM 3968 C CA . SER B 1 129 ? -8.069 36.279 -34.183 1.00 49.94 129 SER BBB CA 1
ATOM 3969 C C . SER B 1 129 ? -7.277 34.976 -34.290 1.00 52.92 129 SER BBB C 1
ATOM 3970 O O . SER B 1 129 ? -6.276 34.830 -33.552 1.00 58.56 129 SER BBB O 1
ATOM 3973 N N . SER B 1 130 ? -7.720 34.073 -35.169 1.00 51.98 130 SER BBB N 1
ATOM 3974 C CA . SER B 1 130 ? -6.987 32.849 -35.587 1.00 51.15 130 SER BBB CA 1
ATOM 3975 C C . SER B 1 130 ? -6.667 31.975 -34.369 1.00 50.46 130 SER BBB C 1
ATOM 3976 O O . SER B 1 130 ? -5.522 31.498 -34.276 1.00 50.69 130 SER BBB O 1
ATOM 3979 N N . HIS B 1 131 ? -7.630 31.781 -33.468 1.00 47.42 131 HIS BBB N 1
ATOM 3980 C CA . HIS B 1 131 ? -7.509 30.827 -32.336 1.00 47.88 131 HIS BBB CA 1
ATOM 3981 C C . HIS B 1 131 ? -7.877 29.438 -32.860 1.00 49.81 131 HIS BBB C 1
ATOM 3982 O O . HIS B 1 131 ? -8.405 29.367 -33.980 1.00 55.00 131 HIS BBB O 1
ATOM 3989 N N . GLU B 1 132 ? -7.577 28.382 -32.099 1.00 48.44 132 GLU BBB N 1
ATOM 3990 C CA . GLU B 1 132 ? -8.030 26.997 -32.386 1.00 48.01 132 GLU BBB CA 1
ATOM 3991 C C . GLU B 1 132 ? -8.644 26.380 -31.125 1.00 51.82 132 GLU BBB C 1
ATOM 3992 O O . GLU B 1 132 ? -8.483 25.152 -30.936 1.00 43.26 132 GLU BBB O 1
ATOM 3998 N N . PHE B 1 133 ? -9.328 27.192 -30.306 1.00 51.30 133 PHE BBB N 1
ATOM 3999 C CA . PHE B 1 133 ? -10.068 26.724 -29.105 1.00 48.96 133 PHE BBB CA 1
ATOM 4000 C C . PHE B 1 133 ? -11.370 26.075 -29.577 1.00 48.11 133 PHE BBB C 1
ATOM 4001 O O . PHE B 1 133 ? -11.975 26.568 -30.543 1.00 54.20 133 PHE BBB O 1
ATOM 4009 N N . VAL B 1 134 ? -11.731 24.974 -28.921 1.00 44.05 134 VAL BBB N 1
ATOM 4010 C CA . VAL B 1 134 ? -13.024 24.253 -29.020 1.00 44.94 134 VAL BBB CA 1
ATOM 4011 C C . VAL B 1 134 ? -13.719 24.428 -27.664 1.00 45.54 134 VAL BBB C 1
ATOM 4012 O O . VAL B 1 134 ? -13.004 24.594 -26.661 1.00 43.78 134 VAL BBB O 1
ATOM 4016 N N . VAL B 1 135 ? -15.051 24.398 -27.626 1.00 40.10 135 VAL BBB N 1
ATOM 4017 C CA . VAL B 1 135 ? -15.822 24.310 -26.351 1.00 39.69 135 VAL BBB CA 1
ATOM 4018 C C . VAL B 1 135 ? -15.196 23.215 -25.472 1.00 41.97 135 VAL BBB C 1
ATOM 4019 O O . VAL B 1 135 ? -14.852 22.155 -26.028 1.00 46.91 135 VAL BBB O 1
ATOM 4023 N N . GLY B 1 136 ? -15.043 23.464 -24.162 1.00 35.51 136 GLY BBB N 1
ATOM 4024 C CA . GLY B 1 136 ? -14.502 22.491 -23.190 1.00 33.48 136 GLY BBB CA 1
ATOM 4025 C C . GLY B 1 136 ? -13.011 22.683 -22.927 1.00 35.98 136 GLY BBB C 1
ATOM 4026 O O . GLY B 1 136 ? -12.550 22.216 -21.865 1.00 33.47 136 GLY BBB O 1
ATOM 4027 N N . ASP B 1 137 ? -12.275 23.335 -23.839 1.00 36.11 137 ASP BBB N 1
ATOM 4028 C CA . ASP B 1 137 ? -10.813 23.590 -23.709 1.00 36.54 137 ASP BBB CA 1
ATOM 4029 C C . ASP B 1 137 ? -10.530 24.457 -22.471 1.00 37.00 137 ASP BBB C 1
ATOM 4030 O O . ASP B 1 137 ? -11.207 25.502 -22.299 1.00 35.73 137 ASP BBB O 1
ATOM 4035 N N . LEU B 1 138 ? -9.516 24.104 -21.677 1.00 33.94 138 LEU BBB N 1
ATOM 4036 C CA . LEU B 1 138 ? -9.006 25.016 -20.618 1.00 34.91 138 LEU BBB CA 1
ATOM 4037 C C . LEU B 1 138 ? -8.013 25.996 -21.255 1.00 31.75 138 LEU BBB C 1
ATOM 4038 O O . LEU B 1 138 ? -7.140 25.537 -21.989 1.00 30.41 138 LEU BBB O 1
ATOM 4043 N N . VAL B 1 139 ? -8.148 27.301 -20.994 1.00 34.79 139 VAL BBB N 1
ATOM 4044 C CA . VAL B 1 139 ? -7.222 28.355 -21.521 1.00 33.29 139 VAL BBB CA 1
ATOM 4045 C C . VAL B 1 139 ? -6.647 29.193 -20.374 1.00 34.35 139 VAL BBB C 1
ATOM 4046 O O . VAL B 1 139 ? -7.359 29.479 -19.380 1.00 32.84 139 VAL BBB O 1
ATOM 4050 N N . ARG B 1 140 ? -5.406 29.633 -20.565 1.00 31.35 140 ARG BBB N 1
ATOM 4051 C CA . ARG B 1 140 ? -4.738 30.594 -19.667 1.00 32.10 140 ARG BBB CA 1
ATOM 4052 C C . ARG B 1 140 ? -4.776 31.973 -20.329 1.00 33.53 140 ARG BBB C 1
ATOM 4053 O O . ARG B 1 140 ? -4.282 32.115 -21.471 1.00 29.64 140 ARG BBB O 1
ATOM 4061 N N . LEU B 1 141 ? -5.398 32.914 -19.628 1.00 34.07 141 LEU BBB N 1
ATOM 4062 C CA . LEU B 1 141 ? -5.402 34.368 -19.920 1.00 37.10 141 LEU BBB CA 1
ATOM 4063 C C . LEU B 1 141 ? -4.359 34.998 -19.002 1.00 39.53 141 LEU BBB C 1
ATOM 4064 O O . LEU B 1 141 ? -4.421 34.728 -17.794 1.00 43.20 141 LEU BBB O 1
ATOM 4069 N N . SER B 1 142 ? -3.418 35.760 -19.545 1.00 38.83 142 SER BBB N 1
ATOM 4070 C CA . SER B 1 142 ? -2.435 36.530 -18.749 1.00 35.99 142 SER BBB CA 1
ATOM 4071 C C . SER B 1 142 ? -2.204 37.893 -19.405 1.00 35.21 142 SER BBB C 1
ATOM 4072 O O . SER B 1 142 ? -2.415 38.019 -20.614 1.00 35.32 142 SER BBB O 1
ATOM 4075 N N . SER B 1 143 ? -1.839 38.884 -18.598 1.00 37.73 143 SER BBB N 1
ATOM 4076 C CA . SER B 1 143 ? -1.523 40.270 -19.010 1.00 35.15 143 SER BBB CA 1
ATOM 4077 C C . SER B 1 143 ? -0.091 40.314 -19.568 1.00 35.66 143 SER BBB C 1
ATOM 4078 O O . SER B 1 143 ? 0.745 39.506 -19.117 1.00 30.99 143 SER BBB O 1
ATOM 4081 N N . THR B 1 144 ? 0.193 41.199 -20.530 1.00 34.97 144 THR BBB N 1
ATOM 4082 C CA . THR B 1 144 ? 1.585 41.447 -20.995 1.00 38.17 144 THR BBB CA 1
ATOM 4083 C C . THR B 1 144 ? 2.306 42.208 -19.878 1.00 36.10 144 THR BBB C 1
ATOM 4084 O O . THR B 1 144 ? 3.479 41.957 -19.673 1.00 37.95 144 THR BBB O 1
ATOM 4088 N N . ARG B 1 145 ? 1.588 43.098 -19.193 1.00 37.95 145 ARG BBB N 1
ATOM 4089 C CA . ARG B 1 145 ? 2.054 43.808 -17.979 1.00 39.20 145 ARG BBB CA 1
ATOM 4090 C C . ARG B 1 145 ? 2.411 42.781 -16.893 1.00 39.99 145 ARG BBB C 1
ATOM 4091 O O . ARG B 1 145 ? 1.633 41.842 -16.657 1.00 35.90 145 ARG BBB O 1
ATOM 4099 N N . GLY B 1 146 ? 3.577 42.969 -16.277 1.00 38.55 146 GLY BBB N 1
ATOM 4100 C CA . GLY B 1 146 ? 4.053 42.227 -15.102 1.00 36.28 146 GLY BBB CA 1
ATOM 4101 C C . GLY B 1 146 ? 5.507 42.566 -14.866 1.00 39.39 146 GLY BBB C 1
ATOM 4102 O O . GLY B 1 146 ? 5.976 43.573 -15.430 1.00 39.84 146 GLY BBB O 1
ATOM 4103 N N . ILE B 1 147 ? 6.210 41.741 -14.098 1.00 40.29 147 ILE BBB N 1
ATOM 4104 C CA . ILE B 1 147 ? 7.615 41.990 -13.677 1.00 41.20 147 ILE BBB CA 1
ATOM 4105 C C . ILE B 1 147 ? 8.459 40.813 -14.149 1.00 41.99 147 ILE BBB C 1
ATOM 4106 O O . ILE B 1 147 ? 7.894 39.752 -14.452 1.00 43.93 147 ILE BBB O 1
ATOM 4111 N N . ILE B 1 148 ? 9.771 40.991 -14.131 1.00 42.77 148 ILE BBB N 1
ATOM 4112 C CA . ILE B 1 148 ? 10.741 39.873 -14.240 1.00 43.54 148 ILE BBB CA 1
ATOM 4113 C C . ILE B 1 148 ? 10.988 39.375 -12.818 1.00 45.06 148 ILE BBB C 1
ATOM 4114 O O . ILE B 1 148 ? 11.658 40.088 -12.061 1.00 43.86 148 ILE BBB O 1
ATOM 4119 N N . GLY B 1 149 ? 10.414 38.220 -12.467 1.00 48.13 149 GLY BBB N 1
ATOM 4120 C CA . GLY B 1 149 ? 10.395 37.702 -11.088 1.00 45.86 149 GLY BBB CA 1
ATOM 4121 C C . GLY B 1 149 ? 11.624 36.873 -10.807 1.00 45.60 149 GLY BBB C 1
ATOM 4122 O O . GLY B 1 149 ? 12.653 37.101 -11.464 1.00 48.44 149 GLY BBB O 1
ATOM 4123 N N . SER B 1 150 ? 11.511 35.939 -9.868 1.00 48.83 150 SER BBB N 1
ATOM 4124 C CA . SER B 1 150 ? 12.470 34.824 -9.672 1.00 52.36 150 SER BBB CA 1
ATOM 4125 C C . SER B 1 150 ? 12.619 34.058 -10.988 1.00 56.04 150 SER BBB C 1
ATOM 4126 O O . SER B 1 150 ? 11.629 33.964 -11.760 1.00 53.38 150 SER BBB O 1
ATOM 4129 N N . ASP B 1 151 ? 13.840 33.576 -11.234 1.00 67.89 151 ASP BBB N 1
ATOM 4130 C CA . ASP B 1 151 ? 14.235 32.775 -12.420 1.00 64.66 151 ASP BBB CA 1
ATOM 4131 C C . ASP B 1 151 ? 14.028 33.613 -13.688 1.00 61.70 151 ASP BBB C 1
ATOM 4132 O O . ASP B 1 151 ? 13.803 33.017 -14.758 1.00 65.55 151 ASP BBB O 1
ATOM 4137 N N . ALA B 1 152 ? 14.093 34.943 -13.565 1.00 53.94 152 ALA BBB N 1
ATOM 4138 C CA . ALA B 1 152 ? 14.335 35.890 -14.676 1.00 53.98 152 ALA BBB CA 1
ATOM 4139 C C . ALA B 1 152 ? 13.280 35.773 -15.780 1.00 48.97 152 ALA BBB C 1
ATOM 4140 O O . ALA B 1 152 ? 13.679 35.821 -16.947 1.00 57.92 152 ALA BBB O 1
ATOM 4142 N N . VAL B 1 153 ? 11.991 35.657 -15.455 1.00 45.27 153 VAL BBB N 1
ATOM 4143 C CA . VAL B 1 153 ? 10.932 35.480 -16.496 1.00 42.72 153 VAL BBB CA 1
ATOM 4144 C C . VAL B 1 153 ? 9.656 36.204 -16.072 1.00 39.88 153 VAL BBB C 1
ATOM 4145 O O . VAL B 1 153 ? 9.484 36.427 -14.857 1.00 39.23 153 VAL BBB O 1
ATOM 4149 N N . LEU B 1 154 ? 8.790 36.535 -17.038 1.00 40.49 154 LEU BBB N 1
ATOM 4150 C CA . LEU B 1 154 ? 7.556 37.329 -16.778 1.00 38.67 154 LEU BBB CA 1
ATOM 4151 C C . LEU B 1 154 ? 6.739 36.666 -15.659 1.00 37.03 154 LEU BBB C 1
ATOM 4152 O O . LEU B 1 154 ? 6.585 35.441 -15.670 1.00 32.34 154 LEU BBB O 1
ATOM 4157 N N . VAL B 1 155 ? 6.298 37.462 -14.682 1.00 35.97 155 VAL BBB N 1
ATOM 4158 C CA . VAL B 1 155 ? 5.175 37.138 -13.761 1.00 37.30 155 VAL BBB CA 1
ATOM 4159 C C . VAL B 1 155 ? 4.091 38.161 -14.059 1.00 37.12 155 VAL BBB C 1
ATOM 4160 O O . VAL B 1 155 ? 4.191 39.303 -13.608 1.00 33.93 155 VAL BBB O 1
ATOM 4164 N N . PRO B 1 156 ? 3.059 37.804 -14.859 1.00 37.36 156 PRO BBB N 1
ATOM 4165 C CA . PRO B 1 156 ? 1.991 38.748 -15.195 1.00 37.68 156 PRO BBB CA 1
ATOM 4166 C C . PRO B 1 156 ? 1.312 39.346 -13.956 1.00 35.80 156 PRO BBB C 1
ATOM 4167 O O . PRO B 1 156 ? 1.155 38.640 -12.975 1.00 35.63 156 PRO BBB O 1
ATOM 4171 N N . TRP B 1 157 ? 0.964 40.631 -14.051 1.00 36.99 157 TRP BBB N 1
ATOM 4172 C CA . TRP B 1 157 ? -0.011 41.370 -13.203 1.00 35.61 157 TRP BBB CA 1
ATOM 4173 C C . TRP B 1 157 ? -1.327 40.592 -13.065 1.00 37.62 157 TRP BBB C 1
ATOM 4174 O O . TRP B 1 157 ? -1.992 40.740 -12.028 1.00 37.30 157 TRP BBB O 1
ATOM 4185 N N . TYR B 1 158 ? -1.742 39.839 -14.083 1.00 36.60 158 TYR BBB N 1
ATOM 4186 C CA . TYR B 1 158 ? -3.035 39.113 -14.045 1.00 34.80 158 TYR BBB CA 1
ATOM 4187 C C . TYR B 1 158 ? -2.884 37.750 -14.715 1.00 34.08 158 TYR BBB C 1
ATOM 4188 O O . TYR B 1 158 ? -2.308 37.680 -15.819 1.00 32.80 158 TYR BBB O 1
ATOM 4197 N N . MET B 1 159 ? -3.393 36.714 -14.043 1.00 31.10 159 MET BBB N 1
ATOM 4198 C CA . MET B 1 159 ? -3.436 35.323 -14.550 1.00 32.05 159 MET BBB CA 1
ATOM 4199 C C . MET B 1 159 ? -4.788 34.699 -14.213 1.00 30.29 159 MET BBB C 1
ATOM 4200 O O . MET B 1 159 ? -5.295 34.908 -13.096 1.00 32.47 159 MET BBB O 1
ATOM 4205 N N . GLN B 1 160 ? -5.344 33.943 -15.149 1.00 29.83 160 GLN BBB N 1
ATOM 4206 C CA . GLN B 1 160 ? -6.642 33.264 -14.955 1.00 26.38 160 GLN BBB CA 1
ATOM 4207 C C . GLN B 1 160 ? -6.670 32.021 -15.834 1.00 29.23 160 GLN BBB C 1
ATOM 4208 O O . GLN B 1 160 ? -6.243 32.106 -17.009 1.00 30.79 160 GLN BBB O 1
ATOM 4214 N N . LEU B 1 161 ? -7.045 30.887 -15.249 1.00 28.04 161 LEU BBB N 1
ATOM 4215 C CA . LEU B 1 161 ? -7.481 29.686 -15.991 1.00 29.11 161 LEU BBB CA 1
ATOM 4216 C C . LEU B 1 161 ? -9.017 29.733 -16.039 1.00 30.60 161 LEU BBB C 1
ATOM 4217 O O . LEU B 1 161 ? -9.654 30.084 -15.019 1.00 26.79 161 LEU BBB O 1
ATOM 4222 N N . ALA B 1 162 ? -9.593 29.444 -17.203 1.00 31.84 162 ALA BBB N 1
ATOM 4223 C CA . ALA B 1 162 ? -11.056 29.413 -17.424 1.00 31.61 162 ALA BBB CA 1
ATOM 4224 C C . ALA B 1 162 ? -11.350 28.485 -18.605 1.00 37.11 162 ALA BBB C 1
ATOM 4225 O O . ALA B 1 162 ? -10.405 28.258 -19.425 1.00 37.01 162 ALA BBB O 1
ATOM 4227 N N . ARG B 1 163 ? -12.585 27.963 -18.671 1.00 37.99 163 ARG BBB N 1
ATOM 4228 C CA . ARG B 1 163 ? -13.014 26.927 -19.645 1.00 41.45 163 ARG BBB CA 1
ATOM 4229 C C . ARG B 1 163 ? -13.892 27.571 -20.723 1.00 40.54 163 ARG BBB C 1
ATOM 4230 O O . ARG B 1 163 ? -14.872 28.247 -20.374 1.00 41.56 163 ARG BBB O 1
ATOM 4238 N N . VAL B 1 164 ? -13.530 27.354 -21.988 1.00 42.22 164 VAL BBB N 1
ATOM 4239 C CA . VAL B 1 164 ? -14.315 27.796 -23.176 1.00 37.73 164 VAL BBB CA 1
ATOM 4240 C C . VAL B 1 164 ? -15.656 27.069 -23.093 1.00 37.57 164 VAL BBB C 1
ATOM 4241 O O . VAL B 1 164 ? -15.655 25.803 -23.021 1.00 36.63 164 VAL BBB O 1
ATOM 4245 N N . VAL B 1 165 ? -16.752 27.823 -23.042 1.00 36.42 165 VAL BBB N 1
ATOM 4246 C CA . VAL B 1 165 ? -18.123 27.250 -22.926 1.00 40.39 165 VAL BBB CA 1
ATOM 4247 C C . VAL B 1 165 ? -18.870 27.431 -24.258 1.00 44.72 165 VAL BBB C 1
ATOM 4248 O O . VAL B 1 165 ? -19.864 26.715 -24.441 1.00 49.99 165 VAL BBB O 1
ATOM 4252 N N . GLY B 1 166 ? -18.422 28.343 -25.131 1.00 44.40 166 GLY BBB N 1
ATOM 4253 C CA . GLY B 1 166 ? -18.973 28.526 -26.493 1.00 46.03 166 GLY BBB CA 1
ATOM 4254 C C . GLY B 1 166 ? -17.979 29.195 -27.425 1.00 42.54 166 GLY BBB C 1
ATOM 4255 O O . GLY B 1 166 ? -17.249 30.074 -26.956 1.00 39.70 166 GLY BBB O 1
ATOM 4256 N N . VAL B 1 167 ? -17.962 28.809 -28.705 1.00 44.64 167 VAL BBB N 1
ATOM 4257 C CA . VAL B 1 167 ? -17.091 29.420 -29.760 1.00 44.08 167 VAL BBB CA 1
ATOM 4258 C C . VAL B 1 167 ? -17.997 29.785 -30.938 1.00 41.67 167 VAL BBB C 1
ATOM 4259 O O . VAL B 1 167 ? -18.842 28.950 -31.294 1.00 39.11 167 VAL BBB O 1
ATOM 4263 N N . SER B 1 168 ? -17.830 30.986 -31.497 1.00 43.20 168 SER BBB N 1
ATOM 4264 C CA . SER B 1 168 ? -18.474 31.432 -32.760 1.00 42.51 168 SER BBB CA 1
ATOM 4265 C C . SER B 1 168 ? -17.557 32.435 -33.446 1.00 42.55 168 SER BBB C 1
ATOM 4266 O O . SER B 1 168 ? -17.505 33.587 -32.984 1.00 43.11 168 SER BBB O 1
ATOM 4269 N N . GLY B 1 169 ? -16.835 31.996 -34.480 1.00 44.32 169 GLY BBB N 1
ATOM 4270 C CA . GLY B 1 169 ? -15.804 32.815 -35.141 1.00 43.29 169 GLY BBB CA 1
ATOM 4271 C C . GLY B 1 169 ? -14.670 33.105 -34.172 1.00 47.58 169 GLY BBB C 1
ATOM 4272 O O . GLY B 1 169 ? -14.242 32.159 -33.478 1.00 47.59 169 GLY BBB O 1
ATOM 4273 N N . ASP B 1 170 ? -14.228 34.365 -34.099 1.00 47.80 170 ASP BBB N 1
ATOM 4274 C CA . ASP B 1 170 ? -13.165 34.836 -33.171 1.00 47.37 170 ASP BBB CA 1
ATOM 4275 C C . ASP B 1 170 ? -13.742 35.077 -31.771 1.00 42.54 170 ASP BBB C 1
ATOM 4276 O O . ASP B 1 170 ? -12.951 35.383 -30.881 1.00 44.38 170 ASP BBB O 1
ATOM 4281 N N . THR B 1 171 ? -15.063 34.973 -31.610 1.00 43.96 171 THR BBB N 1
ATOM 4282 C CA . THR B 1 171 ? -15.809 35.199 -30.345 1.00 43.80 171 THR BBB CA 1
ATOM 4283 C C . THR B 1 171 ? -15.683 33.947 -29.474 1.00 44.16 171 THR BBB C 1
ATOM 4284 O O . THR B 1 171 ? -16.272 32.918 -29.825 1.00 42.73 171 THR BBB O 1
ATOM 4288 N N . VAL B 1 172 ? -14.908 34.038 -28.392 1.00 46.66 172 VAL BBB N 1
ATOM 4289 C CA . VAL B 1 172 ? -14.641 32.918 -27.444 1.00 46.71 172 VAL BBB CA 1
ATOM 4290 C C . VAL B 1 172 ? -15.302 33.246 -26.103 1.00 45.33 172 VAL BBB C 1
ATOM 4291 O O . VAL B 1 172 ? -14.898 34.250 -25.482 1.00 48.40 172 VAL BBB O 1
ATOM 4295 N N . LYS B 1 173 ? -16.273 32.427 -25.687 1.00 45.79 173 LYS BBB N 1
ATOM 4296 C CA . LYS B 1 173 ? -17.122 32.634 -24.480 1.00 50.20 173 LYS BBB CA 1
ATOM 4297 C C . LYS B 1 173 ? -16.625 31.735 -23.329 1.00 46.68 173 LYS BBB C 1
ATOM 4298 O O . LYS B 1 173 ? -16.423 30.515 -23.558 1.00 41.52 173 LYS BBB O 1
ATOM 4304 N N . LEU B 1 174 ? -16.379 32.313 -22.143 1.00 43.48 174 LEU BBB N 1
ATOM 4305 C CA . LEU B 1 174 ? -15.722 31.599 -21.005 1.00 42.50 174 LEU BBB CA 1
ATOM 4306 C C . LEU B 1 174 ? -16.744 31.319 -19.904 1.00 41.10 174 LEU BBB C 1
ATOM 4307 O O . LEU B 1 174 ? -17.820 31.950 -19.920 1.00 48.31 174 LEU BBB O 1
ATOM 4312 N N . ASP B 1 175 ? -16.393 30.417 -18.982 1.00 37.72 175 ASP BBB N 1
ATOM 4313 C CA . ASP B 1 175 ? -17.238 29.977 -17.840 1.00 37.62 175 ASP BBB CA 1
ATOM 4314 C C . ASP B 1 175 ? -17.034 30.876 -16.605 1.00 38.67 175 ASP BBB C 1
ATOM 4315 O O . ASP B 1 175 ? -17.559 30.534 -15.521 1.00 35.35 175 ASP BBB O 1
ATOM 4320 N N . ALA B 1 176 ? -16.314 31.988 -16.744 1.00 38.64 176 ALA BBB N 1
ATOM 4321 C CA . ALA B 1 176 ? -16.161 32.993 -15.672 1.00 40.31 176 ALA BBB CA 1
ATOM 4322 C C . ALA B 1 176 ? -15.638 34.298 -16.263 1.00 39.52 176 ALA BBB C 1
ATOM 4323 O O . ALA B 1 176 ? -14.957 34.316 -17.292 1.00 38.52 176 ALA BBB O 1
ATOM 4325 N N . PRO B 1 177 ? -15.977 35.441 -15.630 1.00 36.74 177 PRO BBB N 1
ATOM 4326 C CA . PRO B 1 177 ? -15.596 36.740 -16.168 1.00 34.05 177 PRO BBB CA 1
ATOM 4327 C C . PRO B 1 177 ? -14.073 36.944 -16.130 1.00 37.60 177 PRO BBB C 1
ATOM 4328 O O . PRO B 1 177 ? -13.338 36.185 -15.469 1.00 37.14 177 PRO BBB O 1
ATOM 4332 N N . ILE B 1 178 ? -13.618 37.942 -16.875 1.00 37.60 178 ILE BBB N 1
ATOM 4333 C CA . ILE B 1 178 ? -12.262 38.530 -16.711 1.00 42.58 178 ILE BBB CA 1
ATOM 4334 C C . ILE B 1 178 ? -12.378 39.673 -15.705 1.00 44.70 178 ILE BBB C 1
ATOM 4335 O O . ILE B 1 178 ? -13.260 40.527 -15.899 1.00 44.38 178 ILE BBB O 1
ATOM 4340 N N . ASP B 1 179 ? -11.558 39.625 -14.646 1.00 45.52 179 ASP BBB N 1
ATOM 4341 C CA . ASP B 1 179 ? -11.564 40.586 -13.513 1.00 44.93 179 ASP BBB CA 1
ATOM 4342 C C . ASP B 1 179 ? -10.348 41.521 -13.630 1.00 41.55 179 ASP BBB C 1
ATOM 4343 O O . ASP B 1 179 ? -9.729 41.816 -12.597 1.00 40.53 179 ASP BBB O 1
ATOM 4348 N N . THR B 1 180 ? -10.055 42.024 -14.833 1.00 38.55 180 THR BBB N 1
ATOM 4349 C CA . THR B 1 180 ? -9.014 43.063 -15.066 1.00 37.21 180 THR BBB CA 1
ATOM 4350 C C . THR B 1 180 ? -9.335 43.878 -16.324 1.00 37.19 180 THR BBB C 1
ATOM 4351 O O . THR B 1 180 ? -10.020 43.356 -17.222 1.00 42.31 180 THR BBB O 1
ATOM 4355 N N . THR B 1 181 ? -8.824 45.105 -16.376 1.00 39.17 181 THR BBB N 1
ATOM 4356 C CA . THR B 1 181 ? -8.838 46.011 -17.556 1.00 38.66 181 THR BBB CA 1
ATOM 4357 C C . THR B 1 181 ? -7.519 45.889 -18.328 1.00 37.46 181 THR BBB C 1
ATOM 4358 O O . THR B 1 181 ? -7.452 46.461 -19.443 1.00 35.47 181 THR BBB O 1
ATOM 4362 N N . GLU B 1 182 ? -6.508 45.201 -17.768 1.00 38.11 182 GLU BBB N 1
ATOM 4363 C CA . GLU B 1 182 ? -5.174 45.013 -18.414 1.00 39.93 182 GLU BBB CA 1
ATOM 4364 C C . GLU B 1 182 ? -5.343 44.292 -19.756 1.00 41.46 182 GLU BBB C 1
ATOM 4365 O O . GLU B 1 182 ? -6.328 43.511 -19.919 1.00 38.46 182 GLU BBB O 1
ATOM 4371 N N . THR B 1 183 ? -4.406 44.521 -20.673 1.00 39.39 183 THR BBB N 1
ATOM 4372 C CA . THR B 1 183 ? -4.343 43.807 -21.969 1.00 38.14 183 THR BBB CA 1
ATOM 4373 C C . THR B 1 183 ? -3.900 42.370 -21.705 1.00 38.16 183 THR BBB C 1
ATOM 4374 O O . THR B 1 183 ? -2.839 42.182 -21.072 1.00 39.12 183 THR BBB O 1
ATOM 4378 N N . LEU B 1 184 ? -4.679 41.406 -22.202 1.00 40.69 184 LEU BBB N 1
ATOM 4379 C CA . LEU B 1 184 ? -4.427 39.952 -22.026 1.00 38.90 184 LEU BBB CA 1
ATOM 4380 C C . LEU B 1 184 ? -3.973 39.317 -23.340 1.00 38.06 184 LEU BBB C 1
ATOM 4381 O O . LEU B 1 184 ? -4.230 39.868 -24.424 1.00 37.84 184 LEU BBB O 1
ATOM 4386 N N . VAL B 1 185 ? -3.248 38.210 -23.199 1.00 36.26 185 VAL BBB N 1
ATOM 4387 C CA . VAL B 1 185 ? -2.967 37.209 -24.254 1.00 33.64 185 VAL BBB CA 1
ATOM 4388 C C . VAL B 1 185 ? -3.466 35.873 -23.712 1.00 35.19 185 VAL BBB C 1
ATOM 4389 O O . VAL B 1 185 ? -3.655 35.741 -22.483 1.00 33.45 185 VAL BBB O 1
ATOM 4393 N N . VAL B 1 186 ? -3.658 34.908 -24.596 1.00 35.33 186 VAL BBB N 1
ATOM 4394 C CA . VAL B 1 186 ? -4.333 33.635 -24.249 1.00 37.42 186 VAL BBB CA 1
ATOM 4395 C C . VAL B 1 186 ? -3.594 32.503 -24.961 1.00 38.26 186 VAL BBB C 1
ATOM 4396 O O . VAL B 1 186 ? -2.918 32.741 -25.989 1.00 43.44 186 VAL BBB O 1
ATOM 4400 N N . HIS B 1 187 ? -3.679 31.320 -24.375 1.00 34.43 187 HIS BBB N 1
ATOM 4401 C CA . HIS B 1 187 ? -3.107 30.081 -24.927 1.00 31.71 187 HIS BBB CA 1
ATOM 4402 C C . HIS B 1 187 ? -3.806 28.924 -24.232 1.00 32.96 187 HIS BBB C 1
ATOM 4403 O O . HIS B 1 187 ? -4.415 29.142 -23.147 1.00 32.42 187 HIS BBB O 1
ATOM 4410 N N . LYS B 1 188 ? -3.781 27.764 -24.878 1.00 35.63 188 LYS BBB N 1
ATOM 4411 C CA . LYS B 1 188 ? -4.325 26.498 -24.332 1.00 38.71 188 LYS BBB CA 1
ATOM 4412 C C . LYS B 1 188 ? -3.539 26.178 -23.057 1.00 35.63 188 LYS BBB C 1
ATOM 4413 O O . LYS B 1 188 ? -2.286 26.310 -23.084 1.00 31.73 188 LYS BBB O 1
ATOM 4419 N N . ALA B 1 189 ? -4.244 25.855 -21.971 1.00 33.78 189 ALA BBB N 1
ATOM 4420 C CA . ALA B 1 189 ? -3.658 25.654 -20.626 1.00 36.51 189 ALA BBB CA 1
ATOM 4421 C C . ALA B 1 189 ? -2.674 24.481 -20.691 1.00 37.11 189 ALA BBB C 1
ATOM 4422 O O . ALA B 1 189 ? -1.580 24.575 -20.084 1.00 38.53 189 ALA BBB O 1
ATOM 4424 N N . THR B 1 190 ? -3.029 23.435 -21.442 1.00 36.79 190 THR BBB N 1
ATOM 4425 C CA . THR B 1 190 ? -2.125 22.295 -21.773 1.00 37.32 190 THR BBB CA 1
ATOM 4426 C C . THR B 1 190 ? -1.760 22.368 -23.257 1.00 35.11 190 THR BBB C 1
ATOM 4427 O O . THR B 1 190 ? -2.453 21.803 -24.093 1.00 36.44 190 THR BBB O 1
ATOM 4431 N N . PRO B 1 191 ? -0.657 23.053 -23.635 1.00 35.70 191 PRO BBB N 1
ATOM 4432 C CA . PRO B 1 191 ? -0.345 23.311 -25.039 1.00 35.27 191 PRO BBB CA 1
ATOM 4433 C C . PRO B 1 191 ? 0.681 22.346 -25.665 1.00 34.00 191 PRO BBB C 1
ATOM 4434 O O . PRO B 1 191 ? 1.832 22.307 -25.230 1.00 35.40 191 PRO BBB O 1
ATOM 4438 N N . ALA B 1 192 ? 0.246 21.608 -26.692 1.00 34.78 192 ALA BBB N 1
ATOM 4439 C CA . ALA B 1 192 ? 1.029 20.573 -27.399 1.00 34.89 192 ALA BBB CA 1
ATOM 4440 C C . ALA B 1 192 ? 2.313 21.216 -27.930 1.00 33.00 192 ALA BBB C 1
ATOM 4441 O O . ALA B 1 192 ? 2.289 22.398 -28.301 1.00 34.09 192 ALA BBB O 1
ATOM 4443 N N . GLY B 1 193 ? 3.418 20.490 -27.859 1.00 34.54 193 GLY BBB N 1
ATOM 4444 C CA . GLY B 1 193 ? 4.721 20.947 -28.373 1.00 36.40 193 GLY BBB CA 1
ATOM 4445 C C . GLY B 1 193 ? 5.599 21.600 -27.317 1.00 38.93 193 GLY BBB C 1
ATOM 4446 O O . GLY B 1 193 ? 6.749 21.912 -27.652 1.00 41.63 193 GLY BBB O 1
ATOM 4447 N N . TYR B 1 194 ? 5.126 21.801 -26.082 1.00 40.23 194 TYR BBB N 1
ATOM 4448 C CA . TYR B 1 194 ? 5.896 22.570 -25.065 1.00 37.27 194 TYR BBB CA 1
ATOM 4449 C C . TYR B 1 194 ? 6.142 21.694 -23.830 1.00 34.72 194 TYR BBB C 1
ATOM 4450 O O . TYR B 1 194 ? 5.208 21.152 -23.244 1.00 29.82 194 TYR BBB O 1
ATOM 4459 N N . ASN B 1 195 ? 7.414 21.543 -23.452 1.00 36.29 195 ASN BBB N 1
ATOM 4460 C CA . ASN B 1 195 ? 7.792 20.684 -22.305 1.00 35.82 195 ASN BBB CA 1
ATOM 4461 C C . ASN B 1 195 ? 8.086 21.543 -21.077 1.00 33.23 195 ASN BBB C 1
ATOM 4462 O O . ASN B 1 195 ? 8.351 22.755 -21.204 1.00 32.91 195 ASN BBB O 1
ATOM 4467 N N . ALA B 1 196 ? 8.006 20.903 -19.920 1.00 34.21 196 ALA BBB N 1
ATOM 4468 C CA . ALA B 1 196 ? 8.377 21.462 -18.610 1.00 35.32 196 ALA BBB CA 1
ATOM 4469 C C . ALA B 1 196 ? 9.565 20.647 -18.055 1.00 39.89 196 ALA BBB C 1
ATOM 4470 O O . ALA B 1 196 ? 10.323 20.059 -18.873 1.00 44.36 196 ALA BBB O 1
ATOM 4472 N N . ARG B 1 197 ? 9.738 20.598 -16.731 1.00 39.22 197 ARG BBB N 1
ATOM 4473 C CA . ARG B 1 197 ? 10.881 19.907 -16.065 1.00 40.90 197 ARG BBB CA 1
ATOM 4474 C C . ARG B 1 197 ? 10.911 18.448 -16.534 1.00 40.67 197 ARG BBB C 1
ATOM 4475 O O . ARG B 1 197 ? 9.826 17.872 -16.736 1.00 39.60 197 ARG BBB O 1
ATOM 4483 N N . PHE B 1 198 ? 12.108 17.902 -16.751 1.00 42.34 198 PHE BBB N 1
ATOM 4484 C CA . PHE B 1 198 ? 12.369 16.509 -17.200 1.00 42.52 198 PHE BBB CA 1
ATOM 4485 C C . PHE B 1 198 ? 11.703 16.251 -18.564 1.00 44.43 198 PHE BBB C 1
ATOM 4486 O O . PHE B 1 198 ? 11.314 15.089 -18.822 1.00 47.94 198 PHE BBB O 1
ATOM 4494 N N . ASN B 1 199 ? 11.600 17.274 -19.425 1.00 45.02 199 ASN BBB N 1
ATOM 4495 C CA . ASN B 1 199 ? 11.045 17.164 -20.809 1.00 50.24 199 ASN BBB CA 1
ATOM 4496 C C . ASN B 1 199 ? 9.649 16.532 -20.813 1.00 48.30 199 ASN BBB C 1
ATOM 4497 O O . ASN B 1 199 ? 9.229 16.011 -21.876 1.00 50.15 199 ASN BBB O 1
ATOM 4502 N N . LYS B 1 200 ? 8.938 16.581 -19.692 1.00 44.09 200 LYS BBB N 1
ATOM 4503 C CA . LYS B 1 200 ? 7.523 16.140 -19.647 1.00 47.11 200 LYS BBB CA 1
ATOM 4504 C C . LYS B 1 200 ? 6.676 17.264 -20.226 1.00 41.57 200 LYS BBB C 1
ATOM 4505 O O . LYS B 1 200 ? 6.858 18.427 -19.867 1.00 41.74 200 LYS BBB O 1
ATOM 4511 N N . PRO B 1 201 ? 5.735 16.952 -21.146 1.00 37.94 201 PRO BBB N 1
ATOM 4512 C CA . PRO B 1 201 ? 4.827 17.963 -21.687 1.00 35.47 201 PRO BBB CA 1
ATOM 4513 C C . PRO B 1 201 ? 4.263 18.870 -20.588 1.00 34.94 201 PRO BBB C 1
ATOM 4514 O O . PRO B 1 201 ? 3.955 18.369 -19.535 1.00 36.88 201 PRO BBB O 1
ATOM 4518 N N . LEU B 1 202 ? 4.134 20.167 -20.865 1.00 33.52 202 LEU BBB N 1
ATOM 4519 C CA . LEU B 1 202 ? 3.534 21.173 -19.946 1.00 33.06 202 LEU BBB CA 1
ATOM 4520 C C . LEU B 1 202 ? 2.009 20.994 -19.913 1.00 33.02 202 LEU BBB C 1
ATOM 4521 O O . LEU B 1 202 ? 1.369 21.082 -21.007 1.00 32.58 202 LEU BBB O 1
ATOM 4526 N N . PHE B 1 203 ? 1.424 20.825 -18.722 1.00 28.68 203 PHE BBB N 1
ATOM 4527 C CA . PHE B 1 203 ? -0.042 20.620 -18.582 1.00 29.78 203 PHE BBB CA 1
ATOM 4528 C C . PHE B 1 203 ? -0.585 21.116 -17.241 1.00 29.96 203 PHE BBB C 1
ATOM 4529 O O . PHE B 1 203 ? 0.172 21.374 -16.271 1.00 29.27 203 PHE BBB O 1
ATOM 4537 N N . VAL B 1 204 ? -1.908 21.249 -17.241 1.00 28.27 204 VAL BBB N 1
ATOM 4538 C CA . VAL B 1 204 ? -2.771 21.610 -16.089 1.00 28.08 204 VAL BBB CA 1
ATOM 4539 C C . VAL B 1 204 ? -3.615 20.376 -15.768 1.00 26.04 204 VAL BBB C 1
ATOM 4540 O O . VAL B 1 204 ? -4.281 19.854 -16.677 1.00 26.83 204 VAL BBB O 1
ATOM 4544 N N . LEU B 1 205 ? -3.555 19.908 -14.524 1.00 26.75 205 LEU BBB N 1
ATOM 4545 C CA . LEU B 1 205 ? -4.373 18.779 -14.016 1.00 24.74 205 LEU BBB CA 1
ATOM 4546 C C . LEU B 1 205 ? -5.799 19.284 -13.783 1.00 27.01 205 LEU BBB C 1
ATOM 4547 O O . LEU B 1 205 ? -5.932 20.322 -13.101 1.00 27.53 205 LEU BBB O 1
ATOM 4552 N N . GLU B 1 206 ? -6.816 18.569 -14.287 1.00 30.43 206 GLU BBB N 1
ATOM 4553 C CA . GLU B 1 206 ? -8.248 18.977 -14.219 1.00 31.64 206 GLU BBB CA 1
ATOM 4554 C C . GLU B 1 206 ? -9.102 17.926 -13.496 1.00 34.47 206 GLU BBB C 1
ATOM 4555 O O . GLU B 1 206 ? -9.008 16.716 -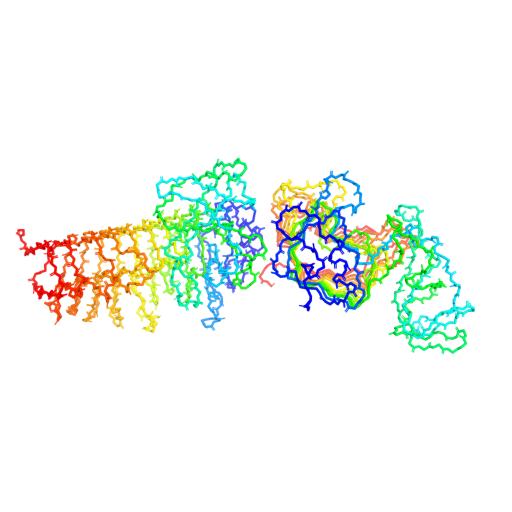13.821 1.00 31.27 206 GLU BBB O 1
ATOM 4561 N N . ARG B 1 207 ? -9.974 18.387 -12.597 1.00 35.92 207 ARG BBB N 1
ATOM 4562 C CA . ARG B 1 207 ? -11.068 17.572 -12.011 1.00 36.13 207 ARG BBB CA 1
ATOM 4563 C C . ARG B 1 207 ? -10.510 16.317 -11.339 1.00 35.54 207 ARG BBB C 1
ATOM 4564 O O . ARG B 1 207 ? -11.128 15.255 -11.483 1.00 39.94 207 ARG BBB O 1
ATOM 4572 N N . ALA B 1 208 ? -9.379 16.432 -10.645 1.00 32.98 208 ALA BBB N 1
ATOM 4573 C CA . ALA B 1 208 ? -8.662 15.307 -10.007 1.00 31.52 208 ALA BBB CA 1
ATOM 4574 C C . ALA B 1 208 ? -8.794 15.412 -8.485 1.00 32.69 208 ALA BBB C 1
ATOM 4575 O O . ALA B 1 208 ? -8.791 16.561 -7.965 1.00 31.18 208 ALA BBB O 1
ATOM 4577 N N . THR B 1 209 ? -8.878 14.265 -7.794 1.00 30.86 209 THR BBB N 1
ATOM 4578 C CA . THR B 1 209 ? -9.007 14.188 -6.312 1.00 30.16 209 THR BBB CA 1
ATOM 4579 C C . THR B 1 209 ? -7.869 13.341 -5.738 1.00 31.92 209 THR BBB C 1
ATOM 4580 O O . THR B 1 209 ? -7.519 12.299 -6.355 1.00 30.29 209 THR BBB O 1
ATOM 4584 N N . PHE B 1 210 ? -7.340 13.796 -4.600 1.00 29.60 210 PHE BBB N 1
ATOM 4585 C CA . PHE B 1 210 ? -6.379 13.101 -3.709 1.00 33.35 210 PHE BBB CA 1
ATOM 4586 C C . PHE B 1 210 ? -7.009 13.014 -2.302 1.00 37.02 210 PHE BBB C 1
ATOM 4587 O O . PHE B 1 210 ? -7.443 14.067 -1.782 1.00 35.00 210 PHE BBB O 1
ATOM 4595 N N . ARG B 1 211 ? -7.121 11.800 -1.738 1.00 37.52 211 ARG BBB N 1
ATOM 4596 C CA . ARG B 1 211 ? -7.831 11.516 -0.457 1.00 35.83 211 ARG BBB CA 1
ATOM 4597 C C . ARG B 1 211 ? -7.013 10.582 0.433 1.00 38.41 211 ARG BBB C 1
ATOM 4598 O O . ARG B 1 211 ? -6.605 9.480 -0.043 1.00 35.61 211 ARG BBB O 1
ATOM 4606 N N . ASN B 1 212 ? -6.902 10.944 1.708 1.00 37.49 212 ASN BBB N 1
ATOM 4607 C CA . ASN B 1 212 ? -6.401 10.044 2.768 0.50 34.67 212 ASN BBB CA 1
ATOM 4608 C C . ASN B 1 212 ? -5.058 9.501 2.268 1.00 37.94 212 ASN BBB C 1
ATOM 4609 O O . ASN B 1 212 ? -4.930 8.254 2.122 1.00 43.98 212 ASN BBB O 1
ATOM 4614 N N . ILE B 1 213 ? -4.125 10.413 1.955 1.00 33.00 213 ILE BBB N 1
ATOM 4615 C CA . ILE B 1 213 ? -2.763 10.116 1.420 1.00 34.07 213 ILE BBB CA 1
ATOM 4616 C C . ILE B 1 213 ? -1.744 10.602 2.438 1.00 35.45 213 ILE BBB C 1
ATOM 4617 O O . ILE B 1 213 ? -1.932 11.733 2.941 1.00 40.77 213 ILE BBB O 1
ATOM 4622 N N . GLU B 1 214 ? -0.677 9.834 2.643 1.00 30.24 214 GLU BBB N 1
ATOM 4623 C CA . GLU B 1 214 ? 0.402 10.194 3.586 1.00 35.70 214 GLU BBB CA 1
ATOM 4624 C C . GLU B 1 214 ? 1.698 10.319 2.791 1.00 33.95 214 GLU BBB C 1
ATOM 4625 O O . GLU B 1 214 ? 2.164 9.308 2.262 1.00 38.02 214 GLU BBB O 1
ATOM 4631 N N . VAL B 1 215 ? 2.242 11.522 2.680 1.00 31.17 215 VAL BBB N 1
ATOM 4632 C CA . VAL B 1 215 ? 3.484 11.759 1.897 1.00 33.06 215 VAL BBB CA 1
ATOM 4633 C C . VAL B 1 215 ? 4.673 11.605 2.848 1.00 36.69 215 VAL BBB C 1
ATOM 4634 O O . VAL B 1 215 ? 4.513 11.813 4.072 1.00 34.98 215 VAL BBB O 1
ATOM 4638 N N . ASP B 1 216 ? 5.825 11.273 2.281 1.00 35.41 216 ASP BBB N 1
ATOM 4639 C CA . ASP B 1 216 ? 7.103 11.117 3.004 1.00 36.87 216 ASP BBB CA 1
ATOM 4640 C C . ASP B 1 216 ? 8.198 11.478 2.012 1.00 37.05 216 ASP BBB C 1
ATOM 4641 O O . ASP B 1 216 ? 8.525 10.642 1.153 1.00 42.31 216 ASP BBB O 1
ATOM 4646 N N . THR B 1 217 ? 8.670 12.715 2.080 1.00 36.49 217 THR BBB N 1
ATOM 4647 C CA . THR B 1 217 ? 9.813 13.217 1.291 1.00 35.09 217 THR BBB CA 1
ATOM 4648 C C . THR B 1 217 ? 10.429 14.394 2.034 1.00 38.63 217 THR BBB C 1
ATOM 4649 O O . THR B 1 217 ? 9.724 15.028 2.854 1.00 40.21 217 THR BBB O 1
ATOM 4653 N N . TRP B 1 218 ? 11.695 14.636 1.707 1.00 38.29 218 TRP BBB N 1
ATOM 4654 C CA . TRP B 1 218 ? 12.537 15.793 2.092 1.00 40.38 218 TRP BBB CA 1
ATOM 4655 C C . TRP B 1 218 ? 12.188 16.994 1.204 1.00 39.80 218 TRP BBB C 1
ATOM 4656 O O . TRP B 1 218 ? 12.581 18.109 1.565 1.00 42.61 218 TRP BBB O 1
ATOM 4667 N N . ASP B 1 219 ? 11.513 16.751 0.074 1.00 38.62 219 ASP BBB N 1
ATOM 4668 C CA . ASP B 1 219 ? 11.304 17.725 -1.029 1.00 40.15 219 ASP BBB CA 1
ATOM 4669 C C . ASP B 1 219 ? 9.864 18.253 -0.949 1.00 38.97 219 ASP BBB C 1
ATOM 4670 O O . ASP B 1 219 ? 9.054 17.739 -0.129 1.00 34.75 219 ASP BBB O 1
ATOM 4675 N N . TYR B 1 220 ? 9.543 19.264 -1.749 1.00 36.33 220 TYR BBB N 1
ATOM 4676 C CA . TYR B 1 220 ? 8.146 19.731 -1.923 1.00 36.19 220 TYR BBB CA 1
ATOM 4677 C C . TYR B 1 220 ? 7.353 18.536 -2.423 1.00 34.82 220 TYR BBB C 1
ATOM 4678 O O . TYR B 1 220 ? 7.783 17.989 -3.450 1.00 34.38 220 TYR BBB O 1
ATOM 4687 N N . TRP B 1 221 ? 6.280 18.137 -1.737 1.00 33.83 221 TRP BBB N 1
ATOM 4688 C CA . TRP B 1 221 ? 5.480 16.955 -2.160 1.00 32.91 221 TRP BBB CA 1
ATOM 4689 C C . TRP B 1 221 ? 4.741 17.290 -3.461 1.00 30.77 221 TRP BBB C 1
ATOM 4690 O O . TRP B 1 221 ? 4.432 16.356 -4.236 1.00 28.36 221 TRP BBB O 1
ATOM 4701 N N . THR B 1 222 ? 4.472 18.576 -3.671 1.00 30.84 222 THR BBB N 1
ATOM 4702 C CA . THR B 1 222 ? 4.273 19.184 -5.008 1.00 30.44 222 THR BBB CA 1
ATOM 4703 C C . THR B 1 222 ? 5.265 20.334 -5.153 1.00 31.36 222 THR BBB C 1
ATOM 4704 O O . THR B 1 222 ? 5.300 21.225 -4.270 1.00 27.32 222 THR BBB O 1
ATOM 4708 N N . ALA B 1 223 ? 6.046 20.295 -6.231 1.00 34.52 223 ALA BBB N 1
ATOM 4709 C CA . ALA B 1 223 ? 7.036 21.331 -6.595 1.00 37.38 223 ALA BBB CA 1
ATOM 4710 C C . ALA B 1 223 ? 6.422 22.174 -7.716 1.00 39.40 223 ALA BBB C 1
ATOM 4711 O O . ALA B 1 223 ? 5.657 23.096 -7.380 1.00 41.58 223 ALA BBB O 1
ATOM 4713 N N . ASP B 1 224 ? 6.680 21.840 -8.988 1.00 42.07 224 ASP BBB N 1
ATOM 4714 C CA . ASP B 1 224 ? 5.915 22.384 -10.140 1.00 36.53 224 ASP BBB CA 1
ATOM 4715 C C . ASP B 1 224 ? 4.509 21.793 -10.063 1.00 38.34 224 ASP BBB C 1
ATOM 4716 O O . ASP B 1 224 ? 4.368 20.662 -9.563 1.00 42.39 224 ASP BBB O 1
ATOM 4721 N N . SER B 1 225 ? 3.510 22.525 -10.544 1.00 36.35 225 SER BBB N 1
ATOM 4722 C CA . SER B 1 225 ? 2.084 22.126 -10.494 1.00 33.25 225 SER BBB CA 1
ATOM 4723 C C . SER B 1 225 ? 1.263 23.138 -11.283 1.00 29.77 225 SER BBB C 1
ATOM 4724 O O . SER B 1 225 ? 1.756 24.242 -11.543 1.00 32.45 225 SER BBB O 1
ATOM 4727 N N . ALA B 1 226 ? 0.040 22.763 -11.625 1.00 29.67 226 ALA BBB N 1
ATOM 4728 C CA . ALA B 1 226 ? -1.042 23.660 -12.089 1.00 27.15 226 ALA BBB CA 1
ATOM 4729 C C . ALA B 1 226 ? -2.332 22.866 -12.026 1.00 25.02 226 ALA BBB C 1
ATOM 4730 O O . ALA B 1 226 ? -2.358 21.806 -12.672 1.00 26.39 226 ALA BBB O 1
ATOM 4732 N N . THR B 1 227 ? -3.353 23.375 -11.336 1.00 23.39 227 THR BBB N 1
ATOM 4733 C CA . THR B 1 227 ? -4.613 22.640 -11.101 1.00 24.23 227 THR BBB CA 1
ATOM 4734 C C . THR B 1 227 ? -5.817 23.520 -11.437 1.00 23.75 227 THR BBB C 1
ATOM 4735 O O . THR B 1 227 ? -5.712 24.753 -11.332 1.00 23.55 227 THR BBB O 1
ATOM 4739 N N . PHE B 1 228 ? -6.922 22.854 -11.766 1.00 24.49 228 PHE BBB N 1
ATOM 4740 C CA . PHE B 1 228 ? -8.245 23.432 -12.111 1.00 27.32 228 PHE BBB CA 1
ATOM 4741 C C . PHE B 1 228 ? -9.334 22.445 -11.668 1.00 27.86 228 PHE BBB C 1
ATOM 4742 O O . PHE B 1 228 ? -9.368 21.312 -12.179 1.00 25.36 228 PHE BBB O 1
ATOM 4750 N N . GLU B 1 229 ? -10.151 22.849 -10.690 1.00 30.05 229 GLU BBB N 1
ATOM 4751 C CA . GLU B 1 229 ? -11.297 22.075 -10.139 1.00 32.39 229 GLU BBB CA 1
ATOM 4752 C C . GLU B 1 229 ? -10.767 20.784 -9.503 1.00 32.45 229 GLU BBB C 1
ATOM 4753 O O . GLU B 1 229 ? -11.332 19.689 -9.733 1.00 30.79 229 GLU BBB O 1
ATOM 4759 N N . CYS B 1 230 ? -9.669 20.905 -8.763 1.00 32.78 230 CYS BBB N 1
ATOM 4760 C CA . CYS B 1 230 ? -9.008 19.782 -8.061 1.00 30.78 230 CYS BBB CA 1
ATOM 4761 C C . CYS B 1 230 ? -9.278 19.889 -6.559 1.00 32.58 230 CYS BBB C 1
ATOM 4762 O O . CYS B 1 230 ? -9.522 21.011 -6.066 1.00 31.22 230 CYS BBB O 1
ATOM 4765 N N . ALA B 1 231 ? -9.244 18.744 -5.871 1.00 30.55 231 ALA BBB N 1
ATOM 4766 C CA . ALA B 1 231 ? -9.479 18.617 -4.421 1.00 31.45 231 ALA BBB CA 1
ATOM 4767 C C . ALA B 1 231 ? -8.374 17.750 -3.814 1.00 30.50 231 ALA BBB C 1
ATOM 4768 O O . ALA B 1 231 ? -8.117 16.645 -4.333 1.00 29.54 231 ALA BBB O 1
ATOM 4770 N N . PHE B 1 232 ? -7.734 18.252 -2.760 1.00 30.81 232 PHE BBB N 1
ATOM 4771 C CA . PHE B 1 232 ? -6.814 17.479 -1.890 1.00 30.82 232 PHE BBB CA 1
ATOM 4772 C C . PHE B 1 232 ? -7.433 17.406 -0.497 1.00 30.40 232 PHE BBB C 1
ATOM 4773 O O . PHE B 1 232 ? -7.493 18.462 0.153 1.00 30.42 232 PHE BBB O 1
ATOM 4781 N N . GLU B 1 233 ? -7.868 16.219 -0.057 1.00 30.68 233 GLU BBB N 1
ATOM 4782 C CA . GLU B 1 233 ? -8.584 16.008 1.231 1.00 32.03 233 GLU BBB CA 1
ATOM 4783 C C . GLU B 1 233 ? -7.871 14.930 2.048 1.00 34.48 233 GLU BBB C 1
ATOM 4784 O O . GLU B 1 233 ? -7.623 13.841 1.501 1.00 34.30 233 GLU BBB O 1
ATOM 4790 N N . GLY B 1 234 ? -7.573 15.217 3.315 1.00 32.64 234 GLY BBB N 1
ATOM 4791 C CA . GLY B 1 234 ? -6.880 14.265 4.195 1.00 31.42 234 GLY BBB CA 1
ATOM 4792 C C . GLY B 1 234 ? -5.516 13.922 3.636 1.00 31.47 234 GLY BBB C 1
ATOM 4793 O O . GLY B 1 234 ? -5.344 12.809 3.148 1.00 32.72 234 GLY BBB O 1
ATOM 4794 N N . ILE B 1 235 ? -4.586 14.863 3.686 1.00 32.49 235 ILE BBB N 1
ATOM 4795 C CA . ILE B 1 235 ? -3.159 14.639 3.313 1.00 32.45 235 ILE BBB CA 1
ATOM 4796 C C . ILE B 1 235 ? -2.305 14.845 4.568 1.00 34.95 235 ILE BBB C 1
ATOM 4797 O O . ILE B 1 235 ? -2.428 15.921 5.205 1.00 36.97 235 ILE BBB O 1
ATOM 4802 N N . ARG B 1 236 ? -1.439 13.880 4.876 1.00 34.25 236 ARG BBB N 1
ATOM 4803 C CA . ARG B 1 236 ? -0.626 13.851 6.120 1.00 38.18 236 ARG BBB CA 1
ATOM 4804 C C . ARG B 1 236 ? 0.842 13.591 5.749 1.00 38.14 236 ARG BBB C 1
ATOM 4805 O O . ARG B 1 236 ? 1.141 13.320 4.570 1.00 38.59 236 ARG BBB O 1
ATOM 4813 N N . GLY B 1 237 ? 1.752 13.759 6.699 1.00 34.97 237 GLY BBB N 1
ATOM 4814 C CA . GLY B 1 237 ? 3.108 13.205 6.596 1.00 33.81 237 GLY BBB CA 1
ATOM 4815 C C . GLY B 1 237 ? 4.133 14.283 6.802 1.00 36.60 237 GLY BBB C 1
ATOM 4816 O O . GLY B 1 237 ? 3.859 15.227 7.589 1.00 34.45 237 GLY BBB O 1
ATOM 4817 N N . LYS B 1 238 ? 5.291 14.114 6.166 1.00 39.41 238 LYS BBB N 1
ATOM 4818 C CA . LYS B 1 238 ? 6.428 15.055 6.233 1.00 40.24 238 LYS BBB CA 1
ATOM 4819 C C . LYS B 1 238 ? 6.795 15.472 4.810 1.00 40.40 238 LYS BBB C 1
ATOM 4820 O O . LYS B 1 238 ? 6.679 14.644 3.887 1.00 45.09 238 LYS BBB O 1
ATOM 4826 N N . ALA B 1 239 ? 7.222 16.722 4.644 1.00 39.88 239 ALA BBB N 1
ATOM 4827 C CA . ALA B 1 239 ? 7.697 17.280 3.359 1.00 39.36 239 ALA BBB CA 1
ATOM 4828 C C . ALA B 1 239 ? 8.459 18.577 3.628 1.00 40.26 239 ALA BBB C 1
ATOM 4829 O O . ALA B 1 239 ? 8.594 18.968 4.810 1.00 38.09 239 ALA BBB O 1
ATOM 4831 N N . ARG B 1 240 ? 8.928 19.230 2.567 1.00 34.97 240 ARG BBB N 1
ATOM 4832 C CA . ARG B 1 240 ? 9.580 20.551 2.673 1.00 37.26 240 ARG BBB CA 1
ATOM 4833 C C . ARG B 1 240 ? 8.497 21.579 3.033 1.00 38.08 240 ARG BBB C 1
ATOM 4834 O O . ARG B 1 240 ? 8.839 22.588 3.680 1.00 37.33 240 ARG BBB O 1
ATOM 4842 N N . SER B 1 241 ? 7.233 21.286 2.690 1.00 38.70 241 SER BBB N 1
ATOM 4843 C CA . SER B 1 241 ? 6.128 22.269 2.556 1.00 35.87 241 SER BBB CA 1
ATOM 4844 C C . SER B 1 241 ? 4.762 21.608 2.763 1.00 33.63 241 SER BBB C 1
ATOM 4845 O O . SER B 1 241 ? 4.677 20.385 2.649 1.00 35.35 241 SER BBB O 1
ATOM 4848 N N . VAL B 1 242 ? 3.729 22.415 3.017 1.00 31.48 242 VAL BBB N 1
ATOM 4849 C CA . VAL B 1 242 ? 2.356 21.942 3.355 1.00 30.97 242 VAL BBB CA 1
ATOM 4850 C C . VAL B 1 242 ? 1.400 22.173 2.178 1.00 31.08 242 VAL BBB C 1
ATOM 4851 O O . VAL B 1 242 ? 0.785 21.193 1.694 1.00 31.86 242 VAL BBB O 1
ATOM 4855 N N . VAL B 1 243 ? 1.230 23.431 1.784 1.00 31.93 243 VAL BBB N 1
ATOM 4856 C CA . VAL B 1 243 ? 0.528 23.813 0.533 1.00 29.40 243 VAL BBB CA 1
ATOM 4857 C C . VAL B 1 243 ? 1.450 24.744 -0.250 1.00 29.53 243 VAL BBB C 1
ATOM 4858 O O . VAL B 1 243 ? 1.427 25.984 0.018 1.00 23.40 243 VAL BBB O 1
ATOM 4862 N N . TYR B 1 244 ? 2.198 24.146 -1.194 1.00 28.12 244 TYR BBB N 1
ATOM 4863 C CA . TYR B 1 244 ? 3.259 24.790 -2.004 1.00 29.70 244 TYR BBB CA 1
ATOM 4864 C C . TYR B 1 244 ? 3.049 24.423 -3.485 1.00 31.01 244 TYR BBB C 1
ATOM 4865 O O . TYR B 1 244 ? 2.839 23.235 -3.793 1.00 31.08 244 TYR BBB O 1
ATOM 4874 N N . GLY B 1 245 ? 3.053 25.425 -4.377 1.00 30.73 245 GLY BBB N 1
ATOM 4875 C CA . GLY B 1 245 ? 3.013 25.206 -5.832 1.00 30.00 245 GLY BBB CA 1
ATOM 4876 C C . GLY B 1 245 ? 2.569 26.417 -6.645 1.00 31.26 245 GLY BBB C 1
ATOM 4877 O O . GLY B 1 245 ? 2.376 27.528 -6.099 1.00 27.26 245 GLY BBB O 1
ATOM 4878 N N . ASN B 1 246 ? 2.422 26.198 -7.943 1.00 29.45 246 ASN BBB N 1
ATOM 4879 C CA . ASN B 1 246 ? 2.083 27.245 -8.931 1.00 30.22 246 ASN BBB CA 1
ATOM 4880 C C . ASN B 1 246 ? 0.618 27.012 -9.323 1.00 26.86 246 ASN BBB C 1
ATOM 4881 O O . ASN B 1 246 ? 0.165 25.852 -9.323 1.00 28.64 246 ASN BBB O 1
ATOM 4886 N N . THR B 1 247 ? -0.117 28.078 -9.610 1.00 28.20 247 THR BBB N 1
ATOM 4887 C CA . THR B 1 247 ? -1.329 28.005 -10.462 1.00 29.41 247 THR BBB CA 1
ATOM 4888 C C . THR B 1 247 ? -2.289 26.951 -9.895 1.00 29.80 247 THR BBB C 1
ATOM 4889 O O . THR B 1 247 ? -2.643 25.984 -10.623 1.00 30.46 247 THR BBB O 1
ATOM 4893 N N . PHE B 1 248 ? -2.609 27.067 -8.605 1.00 28.14 248 PHE BBB N 1
ATOM 4894 C CA . PHE B 1 248 ? -3.709 26.305 -7.973 1.00 30.15 248 PHE BBB CA 1
ATOM 4895 C C . PHE B 1 248 ? -4.991 27.078 -8.256 1.00 27.95 248 PHE BBB C 1
ATOM 4896 O O . PHE B 1 248 ? -5.136 28.186 -7.724 1.00 29.35 248 PHE BBB O 1
ATOM 4904 N N . CYS B 1 249 ? -5.876 26.547 -9.092 1.00 27.46 249 CYS BBB N 1
ATOM 4905 C CA . CYS B 1 249 ? -7.043 27.332 -9.566 1.00 28.21 249 CYS BBB CA 1
ATOM 4906 C C . CYS B 1 249 ? -8.325 26.560 -9.281 1.00 27.58 249 CYS BBB C 1
ATOM 4907 O O . CYS B 1 249 ? -8.344 25.363 -9.548 1.00 32.01 249 CYS BBB O 1
ATOM 4910 N N . ARG B 1 250 ? -9.335 27.223 -8.710 1.00 28.61 250 ARG BBB N 1
ATOM 4911 C CA . ARG B 1 250 ? -10.630 26.591 -8.363 1.00 29.22 250 ARG BBB CA 1
ATOM 4912 C C . ARG B 1 250 ? -10.339 25.280 -7.623 1.00 31.05 250 ARG BBB C 1
ATOM 4913 O O . ARG B 1 250 ? -11.060 24.290 -7.838 1.00 32.94 250 ARG BBB O 1
ATOM 4921 N N . THR B 1 251 ? -9.292 25.264 -6.797 1.00 29.88 251 THR BBB N 1
ATOM 4922 C CA . THR B 1 251 ? -8.823 24.044 -6.104 1.00 30.40 251 THR BBB CA 1
ATOM 4923 C C . THR B 1 251 ? -9.097 24.196 -4.605 1.00 31.46 251 THR BBB C 1
ATOM 4924 O O . THR B 1 251 ? -8.884 25.296 -4.091 1.00 29.76 251 THR BBB O 1
ATOM 4928 N N . ASN B 1 252 ? -9.504 23.114 -3.927 1.00 33.24 252 ASN BBB N 1
ATOM 4929 C CA . ASN B 1 252 ? -9.714 23.070 -2.452 1.00 30.32 252 ASN BBB CA 1
ATOM 4930 C C . ASN B 1 252 ? -8.718 22.109 -1.816 1.00 29.31 252 ASN BBB C 1
ATOM 4931 O O . ASN B 1 252 ? -8.575 20.979 -2.350 1.00 28.69 252 ASN BBB O 1
ATOM 4936 N N . PHE B 1 253 ? -8.061 22.563 -0.746 1.00 27.20 253 PHE BBB N 1
ATOM 4937 C CA . PHE B 1 253 ? -7.242 21.759 0.203 1.00 29.93 253 PHE BBB CA 1
ATOM 4938 C C . PHE B 1 253 ? -7.957 21.742 1.556 1.00 32.48 253 PHE BBB C 1
ATOM 4939 O O . PHE B 1 253 ? -8.107 22.818 2.171 1.00 30.68 253 PHE BBB O 1
ATOM 4947 N N . ASP B 1 254 ? -8.395 20.560 2.002 1.00 35.32 254 ASP BBB N 1
ATOM 4948 C CA . ASP B 1 254 ? -9.106 20.382 3.294 1.00 34.89 254 ASP BBB CA 1
ATOM 4949 C C . ASP B 1 254 ? -8.506 19.219 4.085 1.00 35.39 254 ASP BBB C 1
ATOM 4950 O O . ASP B 1 254 ? -8.344 18.134 3.498 1.00 35.35 254 ASP BBB O 1
ATOM 4955 N N . ASN B 1 255 ? -8.220 19.439 5.377 1.00 33.08 255 ASN BBB N 1
ATOM 4956 C CA . ASN B 1 255 ? -7.765 18.389 6.328 1.00 32.04 255 ASN BBB CA 1
ATOM 4957 C C . ASN B 1 255 ? -6.358 17.978 5.878 1.00 32.84 255 ASN BBB C 1
ATOM 4958 O O . ASN B 1 255 ? -6.095 16.777 5.613 1.00 29.08 255 ASN BBB O 1
ATOM 4963 N N . ILE B 1 256 ? -5.481 18.975 5.784 1.00 31.77 256 ILE BBB N 1
ATOM 4964 C CA . ILE B 1 256 ? -4.025 18.789 5.554 1.00 31.58 256 ILE BBB CA 1
ATOM 4965 C C . ILE B 1 256 ? -3.301 18.966 6.891 1.00 36.15 256 ILE BBB C 1
ATOM 4966 O O . ILE B 1 256 ? -3.408 20.059 7.516 1.00 39.26 256 ILE BBB O 1
ATOM 4971 N N . ASP B 1 257 ? -2.514 17.981 7.290 1.00 34.32 257 ASP BBB N 1
ATOM 4972 C CA . ASP B 1 257 ? -1.688 18.086 8.516 1.00 33.11 257 ASP BBB CA 1
ATOM 4973 C C . ASP B 1 257 ? -0.308 17.531 8.190 1.00 30.72 257 ASP BBB C 1
ATOM 4974 O O . ASP B 1 257 ? -0.178 16.296 8.114 1.00 31.54 257 ASP BBB O 1
ATOM 4979 N N . ILE B 1 258 ? 0.662 18.416 7.979 1.00 29.14 258 ILE BBB N 1
ATOM 4980 C CA . ILE B 1 258 ? 2.011 18.063 7.458 1.00 29.30 258 ILE BBB CA 1
ATOM 4981 C C . ILE B 1 258 ? 3.082 18.699 8.350 1.00 29.00 258 ILE BBB C 1
ATOM 4982 O O . ILE B 1 258 ? 2.917 19.878 8.745 1.00 27.39 258 ILE BBB O 1
ATOM 4987 N N . THR B 1 259 ? 4.127 17.925 8.645 1.00 28.71 259 THR BBB N 1
ATOM 4988 C CA . THR B 1 259 ? 5.408 18.386 9.233 1.00 31.85 259 THR BBB CA 1
ATOM 4989 C C . THR B 1 259 ? 6.315 18.818 8.082 1.00 34.37 259 THR BBB C 1
ATOM 4990 O O . THR B 1 259 ? 6.655 17.960 7.233 1.00 32.67 259 THR BBB O 1
ATOM 4994 N N . PHE B 1 260 ? 6.648 20.108 8.052 1.00 35.30 260 PHE BBB N 1
ATOM 4995 C CA . PHE B 1 260 ? 7.340 20.808 6.943 1.00 36.83 260 PHE BBB CA 1
ATOM 4996 C C . PHE B 1 260 ? 8.667 21.354 7.468 1.00 42.13 260 PHE BBB C 1
ATOM 4997 O O . PHE B 1 260 ? 8.729 21.850 8.615 1.00 44.13 260 PHE BBB O 1
ATOM 5005 N N . SER B 1 261 ? 9.696 21.278 6.630 1.00 41.14 261 SER BBB N 1
ATOM 5006 C CA . SER B 1 261 ? 11.114 21.478 7.012 1.00 40.77 261 SER BBB CA 1
ATOM 5007 C C . SER B 1 261 ? 11.636 22.807 6.467 1.00 41.07 261 SER BBB C 1
ATOM 5008 O O . SER B 1 261 ? 12.761 23.173 6.855 1.00 43.62 261 SER BBB O 1
ATOM 5011 N N . ASN B 1 262 ? 10.862 23.521 5.638 1.00 37.40 262 ASN BBB N 1
ATOM 5012 C CA . ASN B 1 262 ? 11.346 24.781 5.017 1.00 40.10 262 ASN BBB CA 1
ATOM 5013 C C . ASN B 1 262 ? 10.216 25.811 4.869 1.00 39.42 262 ASN BBB C 1
ATOM 5014 O O . ASN B 1 262 ? 10.401 26.939 5.366 1.00 43.97 262 ASN BBB O 1
ATOM 5019 N N . LYS B 1 263 ? 9.114 25.479 4.188 1.00 38.51 263 LYS BBB N 1
ATOM 5020 C CA . LYS B 1 263 ? 8.124 26.491 3.719 1.00 39.58 263 LYS BBB CA 1
ATOM 5021 C C . LYS B 1 263 ? 6.709 26.041 4.073 1.00 38.78 263 LYS BBB C 1
ATOM 5022 O O . LYS B 1 263 ? 6.299 24.976 3.620 1.00 36.24 263 LYS BBB O 1
ATOM 5028 N N . ALA B 1 264 ? 6.002 26.836 4.869 1.00 36.52 264 ALA BBB N 1
ATOM 5029 C CA . ALA B 1 264 ? 4.604 26.564 5.250 1.00 35.14 264 ALA BBB CA 1
ATOM 5030 C C . ALA B 1 264 ? 3.762 26.523 3.981 1.00 32.53 264 ALA BBB C 1
ATOM 5031 O O . ALA B 1 264 ? 3.122 25.499 3.746 1.00 32.79 264 ALA BBB O 1
ATOM 5033 N N . SER B 1 265 ? 3.759 27.613 3.212 1.00 30.48 265 SER BBB N 1
ATOM 5034 C CA . SER B 1 265 ? 2.862 27.775 2.044 1.00 29.73 265 SER BBB CA 1
ATOM 5035 C C . SER B 1 265 ? 3.303 28.938 1.129 1.00 29.49 265 SER BBB C 1
ATOM 5036 O O . SER B 1 265 ? 3.678 30.033 1.613 1.00 27.55 265 SER BBB O 1
ATOM 5039 N N . GLU B 1 266 ? 3.338 28.652 -0.173 1.00 30.14 266 GLU BBB N 1
ATOM 5040 C CA . GLU B 1 266 ? 3.327 29.642 -1.274 1.00 29.48 266 GLU BBB CA 1
ATOM 5041 C C . GLU B 1 266 ? 2.317 29.130 -2.285 1.00 32.95 266 GLU BBB C 1
ATOM 5042 O O . GLU B 1 266 ? 2.266 27.884 -2.507 1.00 30.88 266 GLU BBB O 1
ATOM 5048 N N . MET B 1 267 ? 1.534 30.039 -2.848 1.00 32.28 267 MET BBB N 1
ATOM 5049 C CA . MET B 1 267 ? 0.618 29.717 -3.962 1.00 31.18 267 MET BBB CA 1
ATOM 5050 C C . MET B 1 267 ? 0.906 30.738 -5.060 1.00 33.62 267 MET BBB C 1
ATOM 5051 O O . MET B 1 267 ? 0.374 31.880 -5.006 1.00 33.89 267 MET BBB O 1
ATOM 5056 N N . ALA B 1 268 ? 1.782 30.343 -5.981 1.00 31.23 268 ALA BBB N 1
ATOM 5057 C CA . ALA B 1 268 ? 2.465 31.235 -6.935 1.00 33.10 268 ALA BBB CA 1
ATOM 5058 C C . ALA B 1 268 ? 1.785 31.164 -8.305 1.00 33.10 268 ALA BBB C 1
ATOM 5059 O O . ALA B 1 268 ? 0.727 30.511 -8.434 1.00 31.52 268 ALA BBB O 1
ATOM 5061 N N . PHE B 1 269 ? 2.367 31.907 -9.252 1.00 32.65 269 PHE BBB N 1
ATOM 5062 C CA . PHE B 1 269 ? 2.049 31.978 -10.695 1.00 30.29 269 PHE BBB CA 1
ATOM 5063 C C . PHE B 1 269 ? 0.530 31.912 -10.952 1.00 27.68 269 PHE BBB C 1
ATOM 5064 O O . PHE B 1 269 ? 0.033 31.030 -11.678 1.00 29.41 269 PHE BBB O 1
ATOM 5072 N N . GLY B 1 270 ? -0.185 32.894 -10.406 1.00 26.35 270 GLY BBB N 1
ATOM 5073 C CA . GLY B 1 270 ? -1.600 33.188 -10.701 1.00 26.63 270 GLY BBB CA 1
ATOM 5074 C C . GLY B 1 270 ? -2.579 32.222 -10.067 1.00 27.32 270 GLY BBB C 1
ATOM 5075 O O . GLY B 1 270 ? -3.607 31.895 -10.715 1.00 29.62 270 GLY BBB O 1
ATOM 5076 N N . SER B 1 271 ? -2.296 31.757 -8.854 1.00 28.25 271 SER BBB N 1
ATOM 5077 C CA . SER B 1 271 ? -3.226 30.891 -8.093 1.00 28.81 271 SER BBB CA 1
ATOM 5078 C C . SER B 1 271 ? -4.485 31.712 -7.809 1.00 29.59 271 SER BBB C 1
ATOM 5079 O O . SER B 1 271 ? -4.347 32.903 -7.418 1.00 32.25 271 SER BBB O 1
ATOM 5082 N N . HIS B 1 272 ? -5.675 31.154 -8.021 1.00 28.32 272 HIS BBB N 1
ATOM 5083 C CA . HIS B 1 272 ? -6.922 31.945 -7.872 1.00 26.13 272 HIS BBB CA 1
ATOM 5084 C C . HIS B 1 272 ? -8.108 31.032 -7.599 1.00 24.81 272 HIS BBB C 1
ATOM 5085 O O . HIS B 1 272 ? -8.115 29.940 -8.129 1.00 27.08 272 HIS BBB O 1
ATOM 5092 N N . ASP B 1 273 ? -9.065 31.507 -6.806 1.00 24.86 273 ASP BBB N 1
ATOM 5093 C CA . ASP B 1 273 ? -10.314 30.776 -6.452 1.00 27.74 273 ASP BBB CA 1
ATOM 5094 C C . ASP B 1 273 ? -9.943 29.476 -5.729 1.00 28.73 273 ASP BBB C 1
ATOM 5095 O O . ASP B 1 273 ? -10.549 28.445 -6.023 1.00 28.85 273 ASP BBB O 1
ATOM 5100 N N . THR B 1 274 ? -8.970 29.532 -4.814 1.00 30.61 274 THR BBB N 1
ATOM 5101 C CA . THR B 1 274 ? -8.425 28.335 -4.127 1.00 33.27 274 THR BBB CA 1
ATOM 5102 C C . THR B 1 274 ? -8.606 28.493 -2.618 1.00 34.24 274 THR BBB C 1
ATOM 5103 O O . THR B 1 274 ? -8.156 29.514 -2.086 1.00 30.66 274 THR BBB O 1
ATOM 5107 N N . ASN B 1 275 ? -9.192 27.486 -1.963 1.00 33.10 275 ASN BBB N 1
ATOM 5108 C CA . ASN B 1 275 ? -9.615 27.559 -0.539 1.00 34.76 275 ASN BBB CA 1
ATOM 5109 C C . ASN B 1 275 ? -8.933 26.453 0.250 1.00 33.86 275 ASN BBB C 1
ATOM 5110 O O . ASN B 1 275 ? -9.120 25.272 -0.092 1.00 36.04 275 ASN BBB O 1
ATOM 5115 N N . LEU B 1 276 ? -8.190 26.856 1.277 1.00 32.80 276 LEU BBB N 1
ATOM 5116 C CA . LEU B 1 276 ? -7.525 25.968 2.254 1.00 31.86 276 LEU BBB CA 1
ATOM 5117 C C . LEU B 1 276 ? -8.351 25.987 3.534 1.00 34.31 276 LEU BBB C 1
ATOM 5118 O O . LEU B 1 276 ? -8.611 27.104 4.041 1.00 31.81 276 LEU BBB O 1
ATOM 5123 N N . SER B 1 277 ? -8.703 24.805 4.051 1.00 33.64 277 SER BBB N 1
ATOM 5124 C CA . SER B 1 277 ? -9.505 24.646 5.286 1.00 32.91 277 SER BBB CA 1
ATOM 5125 C C . SER B 1 277 ? -8.956 23.481 6.111 1.00 34.35 277 SER BBB C 1
ATOM 5126 O O . SER B 1 277 ? -8.489 22.489 5.516 1.00 37.74 277 SER BBB O 1
ATOM 5129 N N . ASN B 1 278 ? -9.020 23.591 7.436 1.00 35.53 278 ASN BBB N 1
ATOM 5130 C CA . ASN B 1 278 ? -8.568 22.533 8.376 1.00 34.59 278 ASN BBB CA 1
ATOM 5131 C C . ASN B 1 278 ? -7.122 22.162 8.021 1.00 31.53 278 ASN BBB C 1
ATOM 5132 O O . ASN B 1 278 ? -6.852 20.990 7.695 1.00 29.25 278 ASN BBB O 1
ATOM 5137 N N . ILE B 1 279 ? -6.222 23.140 8.094 1.00 28.32 279 ILE BBB N 1
ATOM 5138 C CA . ILE B 1 279 ? -4.771 22.973 7.803 1.00 30.35 279 ILE BBB CA 1
ATOM 5139 C C . ILE B 1 279 ? -3.996 23.062 9.115 1.00 30.98 279 ILE BBB C 1
ATOM 5140 O O . ILE B 1 279 ? -4.234 24.037 9.886 1.00 31.74 279 ILE BBB O 1
ATOM 5145 N N . LYS B 1 280 ? -3.028 22.165 9.285 1.00 30.55 280 LYS BBB N 1
ATOM 5146 C CA . LYS B 1 280 ? -2.048 22.174 10.394 1.00 34.93 280 LYS BBB CA 1
ATOM 5147 C C . LYS B 1 280 ? -0.654 22.134 9.775 1.00 33.02 280 LYS BBB C 1
ATOM 5148 O O . LYS B 1 280 ? -0.320 21.141 9.099 1.00 33.51 280 LYS BBB O 1
ATOM 5154 N N . PHE B 1 281 ? 0.060 23.242 9.945 1.00 30.99 281 PHE BBB N 1
ATOM 5155 C CA . PHE B 1 281 ? 1.449 23.467 9.517 1.00 33.05 281 PHE BBB CA 1
ATOM 5156 C C . PHE B 1 281 ? 2.333 23.268 10.753 1.00 37.51 281 PHE BBB C 1
ATOM 5157 O O . PHE B 1 281 ? 2.397 24.203 11.597 1.00 41.52 281 PHE BBB O 1
ATOM 5165 N N . ARG B 1 282 ? 2.980 22.109 10.887 1.00 34.65 282 ARG BBB N 1
ATOM 5166 C CA . ARG B 1 282 ? 3.900 21.846 12.023 1.00 38.57 282 ARG BBB CA 1
ATOM 5167 C C . ARG B 1 282 ? 5.329 21.981 11.492 1.00 36.43 282 ARG BBB C 1
ATOM 5168 O O . ARG B 1 282 ? 5.715 21.191 10.605 1.00 37.16 282 ARG BBB O 1
ATOM 5176 N N . ALA B 1 283 ? 6.062 22.993 11.954 1.00 32.34 283 ALA BBB N 1
ATOM 5177 C CA . ALA B 1 283 ? 7.496 23.138 11.638 1.00 35.84 283 ALA BBB CA 1
ATOM 5178 C C . ALA B 1 283 ? 8.218 21.928 12.234 1.00 38.64 283 ALA BBB C 1
ATOM 5179 O O . ALA B 1 283 ? 7.856 21.506 13.364 1.00 37.57 283 ALA BBB O 1
ATOM 5181 N N . ASP B 1 284 ? 9.129 21.346 11.447 1.00 40.30 284 ASP BBB N 1
ATOM 5182 C CA . ASP B 1 284 ? 9.896 20.120 11.777 1.00 41.37 284 ASP BBB CA 1
ATOM 5183 C C . ASP B 1 284 ? 11.173 20.522 12.526 1.00 41.80 284 ASP BBB C 1
ATOM 5184 O O . ASP B 1 284 ? 12.035 21.148 11.904 1.00 38.24 284 ASP BBB O 1
ATOM 5189 N N . SER B 1 285 ? 11.297 20.151 13.801 1.00 45.37 285 SER BBB N 1
ATOM 5190 C CA . SER B 1 285 ? 12.446 20.523 14.673 1.00 53.21 285 SER BBB CA 1
ATOM 5191 C C . SER B 1 285 ? 13.736 19.814 14.219 1.00 53.65 285 SER BBB C 1
ATOM 5192 O O . SER B 1 285 ? 14.769 20.501 13.971 1.00 42.94 285 SER BBB O 1
ATOM 5195 N N . GLN B 1 286 ? 13.664 18.487 14.085 1.00 61.37 286 GLN BBB N 1
ATOM 5196 C CA . GLN B 1 286 ? 14.803 17.594 13.724 1.00 65.16 286 GLN BBB CA 1
ATOM 5197 C C . GLN B 1 286 ? 15.311 17.946 12.317 1.00 63.41 286 GLN BBB C 1
ATOM 5198 O O . GLN B 1 286 ? 16.518 18.235 12.192 1.00 70.38 286 GLN BBB O 1
ATOM 5204 N N . ASN B 1 287 ? 14.427 17.998 11.315 1.00 60.61 287 ASN BBB N 1
ATOM 5205 C CA . ASN B 1 287 ? 14.809 18.146 9.881 1.00 55.67 287 ASN BBB CA 1
ATOM 5206 C C . ASN B 1 287 ? 14.745 19.615 9.442 1.00 52.87 287 ASN BBB C 1
ATOM 5207 O O . ASN B 1 287 ? 14.914 19.839 8.234 1.00 55.64 287 ASN BBB O 1
ATOM 5212 N N . TRP B 1 288 ? 14.552 20.579 10.354 1.00 47.46 288 TRP BBB N 1
ATOM 5213 C CA . TRP B 1 288 ? 14.367 22.004 9.974 1.00 48.98 288 TRP BBB CA 1
ATOM 5214 C C . TRP B 1 288 ? 15.535 22.448 9.091 1.00 53.54 288 TRP BBB C 1
ATOM 5215 O O . TRP B 1 288 ? 16.705 22.215 9.482 1.00 61.76 288 TRP BBB O 1
ATOM 5226 N N . ASP B 1 289 ? 15.217 23.056 7.947 1.00 54.18 289 ASP BBB N 1
ATOM 5227 C CA . ASP B 1 289 ? 16.173 23.762 7.053 1.00 54.30 289 ASP BBB CA 1
ATOM 5228 C C . ASP B 1 289 ? 15.837 25.252 7.149 1.00 56.80 289 ASP BBB C 1
ATOM 5229 O O . ASP B 1 289 ? 14.775 25.655 6.637 1.00 59.22 289 ASP BBB O 1
ATOM 5234 N N . SER B 1 290 ? 16.692 26.028 7.819 1.00 59.87 290 SER BBB N 1
ATOM 5235 C CA . SER B 1 290 ? 16.486 27.473 8.095 1.00 58.89 290 SER BBB CA 1
ATOM 5236 C C . SER B 1 290 ? 16.659 28.291 6.814 1.00 59.24 290 SER BBB C 1
ATOM 5237 O O . SER B 1 290 ? 16.104 29.400 6.774 1.00 57.92 290 SER BBB O 1
ATOM 5240 N N . THR B 1 291 ? 17.390 27.765 5.820 1.00 62.07 291 THR BBB N 1
ATOM 5241 C CA . THR B 1 291 ? 17.781 28.491 4.578 1.00 63.27 291 THR BBB CA 1
ATOM 5242 C C . THR B 1 291 ? 16.529 28.813 3.757 1.00 61.52 291 THR BBB C 1
ATOM 5243 O O . THR B 1 291 ? 15.826 27.864 3.357 1.00 62.13 291 THR BBB O 1
ATOM 5247 N N . ASN B 1 292 ? 16.278 30.108 3.530 1.00 65.64 292 ASN BBB N 1
ATOM 5248 C CA . ASN B 1 292 ? 15.095 30.646 2.802 1.00 64.11 292 ASN BBB CA 1
ATOM 5249 C C . ASN B 1 292 ? 13.801 30.041 3.351 1.00 57.43 292 ASN BBB C 1
ATOM 5250 O O . ASN B 1 292 ? 12.915 29.755 2.538 1.00 64.29 292 ASN BBB O 1
ATOM 5255 N N . SER B 1 293 ? 13.701 29.826 4.666 1.00 54.11 293 SER BBB N 1
ATOM 5256 C CA . SER B 1 293 ? 12.477 29.277 5.299 1.00 52.04 293 SER BBB CA 1
ATOM 5257 C C . SER B 1 293 ? 11.395 30.345 5.183 1.00 52.68 293 SER BBB C 1
ATOM 5258 O O . SER B 1 293 ? 11.753 31.531 5.099 1.00 56.15 293 SER BBB O 1
ATOM 5261 N N . VAL B 1 294 ? 10.133 29.931 5.151 1.00 48.33 294 VAL BBB N 1
ATOM 5262 C CA . VAL B 1 294 ? 8.989 30.829 4.850 1.00 47.21 294 VAL BBB CA 1
ATOM 5263 C C . VAL B 1 294 ? 7.768 30.336 5.634 1.00 42.23 294 VAL BBB C 1
ATOM 5264 O O . VAL B 1 294 ? 7.527 29.123 5.685 1.00 42.57 294 VAL BBB O 1
ATOM 5268 N N . GLY B 1 295 ? 7.040 31.253 6.263 1.00 36.67 295 GLY BBB N 1
ATOM 5269 C CA . GLY B 1 295 ? 5.716 30.958 6.823 1.00 33.76 295 GLY BBB CA 1
ATOM 5270 C C . GLY B 1 295 ? 4.712 30.767 5.700 1.00 30.33 295 GLY BBB C 1
ATOM 5271 O O . GLY B 1 295 ? 5.012 30.054 4.737 1.00 27.64 295 GLY BBB O 1
ATOM 5272 N N . ILE B 1 296 ? 3.529 31.346 5.847 1.00 28.62 296 ILE BBB N 1
ATOM 5273 C CA . ILE B 1 296 ? 2.536 31.470 4.754 1.00 26.96 296 ILE BBB CA 1
ATOM 5274 C C . ILE B 1 296 ? 2.924 32.757 4.034 1.00 26.43 296 ILE BBB C 1
ATOM 5275 O O . ILE B 1 296 ? 2.841 33.816 4.683 1.00 31.89 296 ILE BBB O 1
ATOM 5280 N N . SER B 1 297 ? 3.416 32.661 2.798 1.00 24.27 297 SER BBB N 1
ATOM 5281 C CA . SER B 1 297 ? 3.856 33.832 1.990 1.00 25.83 297 SER BBB CA 1
ATOM 5282 C C . SER B 1 297 ? 3.227 33.773 0.595 1.00 26.52 297 SER BBB C 1
ATOM 5283 O O . SER B 1 297 ? 3.695 32.951 -0.240 1.00 27.06 297 SER BBB O 1
ATOM 5286 N N . TRP B 1 298 ? 2.203 34.603 0.371 1.00 24.63 298 TRP BBB N 1
ATOM 5287 C CA . TRP B 1 298 ? 1.313 34.580 -0.819 1.00 26.85 298 TRP BBB CA 1
ATOM 5288 C C . TRP B 1 298 ? 1.630 35.761 -1.757 1.00 27.28 298 TRP BBB C 1
ATOM 5289 O O . TRP B 1 298 ? 1.412 36.923 -1.378 1.00 30.77 298 TRP BBB O 1
ATOM 5300 N N . ALA B 1 299 ? 2.128 35.466 -2.957 1.00 28.54 299 ALA BBB N 1
ATOM 5301 C CA . ALA B 1 299 ? 2.627 36.451 -3.954 1.00 29.02 299 ALA BBB CA 1
ATOM 5302 C C . ALA B 1 299 ? 2.342 35.922 -5.362 1.00 30.22 299 ALA BBB C 1
ATOM 5303 O O . ALA B 1 299 ? 1.547 34.966 -5.486 1.00 28.31 299 ALA BBB O 1
ATOM 5305 N N . GLU B 1 300 ? 2.980 36.522 -6.371 1.00 30.91 300 GLU BBB N 1
ATOM 5306 C CA . GLU B 1 300 ? 2.829 36.211 -7.824 1.00 30.99 300 GLU BBB CA 1
ATOM 5307 C C . GLU B 1 300 ? 1.359 36.196 -8.249 1.00 29.65 300 GLU BBB C 1
ATOM 5308 O O . GLU B 1 300 ? 0.927 35.196 -8.895 1.00 26.32 300 GLU BBB O 1
ATOM 5314 N N . SER B 1 301 ? 0.654 37.283 -7.931 1.00 29.60 301 SER BBB N 1
ATOM 5315 C CA . SER B 1 301 ? -0.611 37.723 -8.567 1.00 29.92 301 SER BBB CA 1
ATOM 5316 C C . SER B 1 301 ? -1.722 36.703 -8.315 1.00 29.23 301 SER BBB C 1
ATOM 5317 O O . SER B 1 301 ? -2.419 36.324 -9.264 1.00 34.96 301 SER BBB O 1
ATOM 5320 N N . GLY B 1 302 ? -1.909 36.308 -7.060 1.00 28.80 302 GLY BBB N 1
ATOM 5321 C CA . GLY B 1 302 ? -3.036 35.448 -6.661 1.00 26.67 302 GLY BBB CA 1
ATOM 5322 C C . GLY B 1 302 ? -4.261 36.278 -6.357 1.00 24.23 302 GLY BBB C 1
ATOM 5323 O O . GLY B 1 302 ? -4.103 37.452 -5.974 1.00 28.88 302 GLY BBB O 1
ATOM 5324 N N . ARG B 1 303 ? -5.439 35.709 -6.554 1.00 26.28 303 ARG BBB N 1
ATOM 5325 C CA . ARG B 1 303 ? -6.753 36.384 -6.385 1.00 27.38 303 ARG BBB CA 1
ATOM 5326 C C . ARG B 1 303 ? -7.705 35.389 -5.730 1.00 28.02 303 ARG BBB C 1
ATOM 5327 O O . ARG B 1 303 ? -7.745 34.251 -6.199 1.00 26.98 303 ARG BBB O 1
ATOM 5335 N N . ARG B 1 304 ? -8.448 35.813 -4.704 1.00 29.38 304 ARG BBB N 1
ATOM 5336 C CA . ARG B 1 304 ? -9.616 35.073 -4.147 1.00 32.46 304 ARG BBB CA 1
ATOM 5337 C C . ARG B 1 304 ? -9.168 33.718 -3.581 1.00 31.22 304 ARG BBB C 1
ATOM 5338 O O . ARG B 1 304 ? -9.873 32.701 -3.788 1.00 30.96 304 ARG BBB O 1
ATOM 5346 N N . CYS B 1 305 ? -8.024 33.716 -2.899 1.00 29.78 305 CYS BBB N 1
ATOM 5347 C CA . CYS B 1 305 ? -7.485 32.569 -2.138 1.00 30.69 305 CYS BBB CA 1
ATOM 5348 C C . CYS B 1 305 ? -7.840 32.779 -0.660 1.00 32.66 305 CYS BBB C 1
ATOM 5349 O O . CYS B 1 305 ? -7.816 33.946 -0.191 1.00 30.44 305 CYS BBB O 1
ATOM 5352 N N . THR B 1 306 ? -8.203 31.703 0.040 1.00 30.36 306 THR BBB N 1
ATOM 5353 C CA . THR B 1 306 ? -8.648 31.753 1.452 1.00 30.39 306 THR BBB CA 1
ATOM 5354 C C . THR B 1 306 ? -7.915 30.678 2.256 1.00 28.19 306 THR BBB C 1
ATOM 5355 O O . THR B 1 306 ? -7.630 29.572 1.703 1.00 26.51 306 THR BBB O 1
ATOM 5359 N N . LEU B 1 307 ? -7.613 30.998 3.515 1.00 26.63 307 LEU BBB N 1
ATOM 5360 C CA . LEU B 1 307 ? -7.148 30.041 4.549 1.00 25.95 307 LEU BBB CA 1
ATOM 5361 C C . LEU B 1 307 ? -8.054 30.174 5.771 1.00 27.58 307 LEU BBB C 1
ATOM 5362 O O . LEU B 1 307 ? -8.197 31.306 6.254 1.00 28.17 307 LEU BBB O 1
ATOM 5367 N N . ASP B 1 308 ? -8.658 29.067 6.228 1.00 30.40 308 ASP BBB N 1
ATOM 5368 C CA . ASP B 1 308 ? -9.804 29.055 7.184 1.00 29.14 308 ASP BBB CA 1
ATOM 5369 C C . ASP B 1 308 ? -9.711 27.832 8.101 1.00 26.79 308 ASP BBB C 1
ATOM 5370 O O . ASP B 1 308 ? -9.636 26.679 7.564 1.00 30.70 308 ASP BBB O 1
ATOM 5375 N N . ASN B 1 309 ? -9.712 28.050 9.415 0.50 21.19 309 ASN BBB N 1
ATOM 5376 C CA . ASN B 1 309 ? -9.664 26.966 10.430 0.50 20.86 309 ASN BBB CA 1
ATOM 5377 C C . ASN B 1 309 ? -8.299 26.267 10.340 0.50 20.42 309 ASN BBB C 1
ATOM 5378 O O . ASN B 1 309 ? -8.213 25.157 9.805 0.50 18.84 309 ASN BBB O 1
ATOM 5383 N N . TRP B 1 310 ? -7.259 26.900 10.864 1.00 22.40 310 TRP BBB N 1
ATOM 5384 C CA . TRP B 1 310 ? -5.847 26.474 10.682 1.00 24.11 310 TRP BBB CA 1
ATOM 5385 C C . TRP B 1 310 ? -4.979 26.774 11.909 1.00 26.05 310 TRP BBB C 1
ATOM 5386 O O . TRP B 1 310 ? -5.283 27.729 12.688 1.00 25.75 310 TRP BBB O 1
ATOM 5397 N N . GLN B 1 311 ? -3.889 26.013 12.018 1.00 24.04 311 GLN BBB N 1
ATOM 5398 C CA . GLN B 1 311 ? -2.868 26.121 13.093 1.00 27.61 311 GLN BBB CA 1
ATOM 5399 C C . GLN B 1 311 ? -1.485 26.165 12.444 1.00 23.68 311 GLN BBB C 1
ATOM 5400 O O . GLN B 1 311 ? -1.278 25.355 11.532 1.00 27.81 311 GLN BBB O 1
ATOM 5406 N N . LEU B 1 312 ? -0.600 27.053 12.905 1.00 25.82 312 LEU BBB N 1
ATOM 5407 C CA . LEU B 1 312 ? 0.848 27.125 12.539 1.00 27.82 312 LEU BBB CA 1
ATOM 5408 C C . LEU B 1 312 ? 1.688 26.986 13.819 1.00 30.33 312 LEU BBB C 1
ATOM 5409 O O . LEU B 1 312 ? 1.659 27.903 14.659 1.00 32.47 312 LEU BBB O 1
ATOM 5414 N N . LEU B 1 313 ? 2.384 25.857 13.975 1.00 32.51 313 LEU BBB N 1
ATOM 5415 C CA . LEU B 1 313 ? 3.127 25.478 15.203 1.00 31.96 313 LEU BBB CA 1
ATOM 5416 C C . LEU B 1 313 ? 4.622 25.479 14.891 1.00 35.28 313 LEU BBB C 1
ATOM 5417 O O . LEU B 1 313 ? 5.069 24.617 14.108 1.00 41.24 313 LEU BBB O 1
ATOM 5422 N N . VAL B 1 314 ? 5.352 26.432 15.459 1.00 32.93 314 VAL BBB N 1
ATOM 5423 C CA . VAL B 1 314 ? 6.832 26.544 15.350 1.00 38.06 314 VAL BBB CA 1
ATOM 5424 C C . VAL B 1 314 ? 7.426 26.104 16.683 1.00 42.72 314 VAL BBB C 1
ATOM 5425 O O . VAL B 1 314 ? 7.301 26.811 17.686 1.00 42.85 314 VAL BBB O 1
ATOM 5429 N N . PRO B 1 315 ? 8.055 24.906 16.737 1.00 44.61 315 PRO BBB N 1
ATOM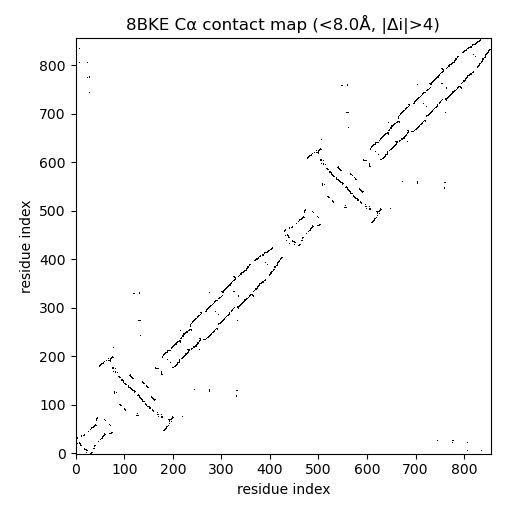 5430 C CA . PRO B 1 315 ? 8.468 24.315 18.002 1.00 44.83 315 PRO BBB CA 1
ATOM 5431 C C . PRO B 1 315 ? 9.731 25.022 18.498 1.00 45.68 315 PRO BBB C 1
ATOM 5432 O O . PRO B 1 315 ? 10.320 25.791 17.737 1.00 44.13 315 PRO BBB O 1
ATOM 5436 N N . GLN B 1 316 ? 10.117 24.728 19.741 1.00 50.89 316 GLN BBB N 1
ATOM 5437 C CA . GLN B 1 316 ? 11.383 25.203 20.363 1.00 55.15 316 GLN BBB CA 1
ATOM 5438 C C . GLN B 1 316 ? 12.545 24.863 19.431 1.00 51.37 316 GLN BBB C 1
ATOM 5439 O O . GLN B 1 316 ? 12.608 23.714 18.973 1.00 49.79 316 GLN BBB O 1
ATOM 5445 N N . GLY B 1 317 ? 13.408 25.838 19.151 1.00 57.42 317 GLY BBB N 1
ATOM 5446 C CA . GLY B 1 317 ? 14.689 25.619 18.458 1.00 59.77 317 GLY BBB CA 1
ATOM 5447 C C . GLY B 1 317 ? 14.572 25.876 16.971 1.00 62.47 317 GLY BBB C 1
ATOM 5448 O O . GLY B 1 317 ? 15.612 25.777 16.291 1.00 62.22 317 GLY BBB O 1
ATOM 5449 N N . VAL B 1 318 ? 13.356 26.185 16.499 1.00 64.92 318 VAL BBB N 1
ATOM 5450 C CA . VAL B 1 318 ? 13.040 26.644 15.110 1.00 60.64 318 VAL BBB CA 1
ATOM 5451 C C . VAL B 1 318 ? 12.646 28.124 15.184 1.00 56.31 318 VAL BBB C 1
ATOM 5452 O O . VAL B 1 318 ? 11.986 28.511 16.156 1.00 51.71 318 VAL BBB O 1
ATOM 5456 N N . ASN B 1 319 ? 13.035 28.923 14.192 1.00 56.19 319 ASN BBB N 1
ATOM 5457 C CA . ASN B 1 319 ? 12.739 30.374 14.173 1.00 57.87 319 ASN BBB CA 1
ATOM 5458 C C . ASN B 1 319 ? 12.366 30.795 12.749 1.00 59.22 319 ASN BBB C 1
ATOM 5459 O O . ASN B 1 319 ? 13.294 30.995 11.940 1.00 56.85 319 ASN BBB O 1
ATOM 5464 N N . LEU B 1 320 ? 11.061 30.927 12.473 1.00 54.50 320 LEU BBB N 1
ATOM 5465 C CA . LEU B 1 320 ? 10.529 31.573 11.244 1.00 51.73 320 LEU BBB CA 1
ATOM 5466 C C . LEU B 1 320 ? 10.512 33.088 11.451 1.00 49.61 320 LEU BBB C 1
ATOM 5467 O O . LEU B 1 320 ? 9.916 33.554 12.442 1.00 50.96 320 LEU BBB O 1
ATOM 5472 N N . SER B 1 321 ? 11.115 33.820 10.522 1.00 47.51 321 SER BBB N 1
ATOM 5473 C CA . SER B 1 321 ? 11.304 35.286 10.597 1.00 52.27 321 SER BBB CA 1
ATOM 5474 C C . SER B 1 321 ? 9.951 35.987 10.449 1.00 56.46 321 SER BBB C 1
ATOM 5475 O O . SER B 1 321 ? 9.705 36.955 11.184 1.00 61.96 321 SER BBB O 1
ATOM 5478 N N . VAL B 1 322 ? 9.117 35.495 9.532 1.00 52.98 322 VAL BBB N 1
ATOM 5479 C CA . VAL B 1 322 ? 7.801 36.085 9.153 1.00 47.52 322 VAL BBB CA 1
ATOM 5480 C C . VAL B 1 322 ? 6.811 34.932 9.004 1.00 42.78 322 VAL BBB C 1
ATOM 5481 O O . VAL B 1 322 ? 7.072 34.035 8.172 1.00 40.66 322 VAL BBB O 1
ATOM 5485 N N . LEU B 1 323 ? 5.725 34.946 9.774 1.00 35.28 323 LEU BBB N 1
ATOM 5486 C CA . LEU B 1 323 ? 4.789 33.797 9.839 1.00 31.65 323 LEU BBB CA 1
ATOM 5487 C C . LEU B 1 323 ? 3.747 33.903 8.719 1.00 27.39 323 LEU BBB C 1
ATOM 5488 O O . LEU B 1 323 ? 3.555 32.906 8.004 1.00 24.34 323 LEU BBB O 1
ATOM 5493 N N . VAL B 1 324 ? 3.074 35.041 8.585 1.00 26.72 324 VAL BBB N 1
ATOM 5494 C CA . VAL B 1 324 ? 2.070 35.244 7.499 1.00 26.12 324 VAL BBB CA 1
ATOM 5495 C C . VAL B 1 324 ? 2.350 36.587 6.818 1.00 27.89 324 VAL BBB C 1
ATOM 5496 O O . VAL B 1 324 ? 2.164 37.641 7.452 1.00 25.49 324 VAL BBB O 1
ATOM 5500 N N . ARG B 1 325 ? 2.617 36.506 5.514 1.00 28.90 325 ARG BBB N 1
ATOM 5501 C CA . ARG B 1 325 ? 2.851 37.722 4.713 1.00 31.87 325 ARG BBB CA 1
ATOM 5502 C C . ARG B 1 325 ? 2.043 37.668 3.418 1.00 31.11 325 ARG BBB C 1
ATOM 5503 O O . ARG B 1 325 ? 2.077 36.650 2.721 1.00 32.55 325 ARG BBB O 1
ATOM 5511 N N . ILE B 1 326 ? 1.351 38.748 3.134 1.00 30.61 326 ILE BBB N 1
ATOM 5512 C CA . ILE B 1 326 ? 0.652 38.849 1.832 1.00 33.57 326 ILE BBB CA 1
ATOM 5513 C C . ILE B 1 326 ? 1.401 39.878 1.001 1.00 33.77 326 ILE BBB C 1
ATOM 5514 O O . ILE B 1 326 ? 1.649 40.983 1.506 1.00 32.02 326 ILE BBB O 1
ATOM 5519 N N . SER B 1 327 ? 1.794 39.476 -0.189 1.00 33.38 327 SER BBB N 1
ATOM 5520 C CA . SER B 1 327 ? 2.424 40.387 -1.165 1.00 38.97 327 SER BBB CA 1
ATOM 5521 C C . SER B 1 327 ? 1.895 39.929 -2.528 1.00 35.04 327 SER BBB C 1
ATOM 5522 O O . SER B 1 327 ? 1.989 38.785 -2.799 1.00 40.73 327 SER BBB O 1
ATOM 5525 N N . SER B 1 328 ? 1.304 40.795 -3.317 1.00 40.44 328 SER BBB N 1
ATOM 5526 C CA . SER B 1 328 ? 0.805 40.437 -4.678 1.00 39.38 328 SER BBB CA 1
ATOM 5527 C C . SER B 1 328 ? -0.326 39.411 -4.600 1.00 37.46 328 SER BBB C 1
ATOM 5528 O O . SER B 1 328 ? -0.327 38.482 -5.410 1.00 38.92 328 SER BBB O 1
ATOM 5531 N N . HIS B 1 329 ? -1.222 39.566 -3.631 1.00 32.43 329 HIS BBB N 1
ATOM 5532 C CA . HIS B 1 329 ? -2.468 38.772 -3.613 1.00 29.28 329 HIS BBB CA 1
ATOM 5533 C C . HIS B 1 329 ? -3.608 39.763 -3.353 1.00 27.93 329 HIS BBB C 1
ATOM 5534 O O . HIS B 1 329 ? -3.340 40.774 -2.706 1.00 24.77 329 HIS BBB O 1
ATOM 5541 N N . ARG B 1 330 ? -4.814 39.474 -3.852 1.00 27.74 330 ARG BBB N 1
ATOM 5542 C CA . ARG B 1 330 ? -6.008 40.336 -3.597 1.00 29.45 330 ARG BBB CA 1
ATOM 5543 C C . ARG B 1 330 ? -7.252 39.465 -3.363 1.00 27.97 330 ARG BBB C 1
ATOM 5544 O O . ARG B 1 330 ? -7.277 38.315 -3.850 1.00 28.21 330 ARG BBB O 1
ATOM 5552 N N . ASP B 1 331 ? -8.230 39.999 -2.633 1.00 26.70 331 ASP BBB N 1
ATOM 5553 C CA . ASP B 1 331 ? -9.469 39.294 -2.218 1.00 31.62 331 ASP BBB CA 1
ATOM 5554 C C . ASP B 1 331 ? -9.069 38.075 -1.377 1.00 31.59 331 ASP BBB C 1
ATOM 5555 O O . ASP B 1 331 ? -9.464 36.936 -1.672 1.00 34.98 331 ASP BBB O 1
ATOM 5560 N N . VAL B 1 332 ? -8.269 38.327 -0.358 1.00 32.97 332 VAL BBB N 1
ATOM 5561 C CA . VAL B 1 332 ? -7.696 37.286 0.530 1.00 30.80 332 VAL BBB CA 1
ATOM 5562 C C . VAL B 1 332 ? -8.545 37.254 1.787 1.00 29.24 332 VAL BBB C 1
ATOM 5563 O O . VAL B 1 332 ? -8.994 38.324 2.272 1.00 29.31 332 VAL BBB O 1
ATOM 5567 N N . GLN B 1 333 ? -8.716 36.062 2.316 1.00 29.23 333 GLN BBB N 1
ATOM 5568 C CA . GLN B 1 333 ? -9.345 35.865 3.636 1.00 31.02 333 GLN BBB CA 1
ATOM 5569 C C . GLN B 1 333 ? -8.526 34.822 4.370 1.00 30.38 333 GLN BBB C 1
ATOM 5570 O O . GLN B 1 333 ? -8.405 33.685 3.848 1.00 29.45 333 GLN BBB O 1
ATOM 5576 N N . ILE B 1 334 ? -7.931 35.239 5.485 1.00 28.66 334 ILE BBB N 1
ATOM 5577 C CA . ILE B 1 334 ? -7.197 34.346 6.414 1.00 29.68 334 ILE BBB CA 1
ATOM 5578 C C . ILE B 1 334 ? -7.911 34.430 7.754 1.00 29.33 334 ILE BBB C 1
ATOM 5579 O O . ILE B 1 334 ? -7.955 35.541 8.318 1.00 28.30 334 ILE BBB O 1
ATOM 5584 N N . ARG B 1 335 ? -8.508 33.316 8.188 1.00 28.42 335 ARG BBB N 1
ATOM 5585 C CA . ARG B 1 335 ? -9.527 33.281 9.269 1.00 28.94 335 ARG BBB CA 1
ATOM 5586 C C . ARG B 1 335 ? -9.370 32.041 10.147 1.00 27.85 335 ARG BBB C 1
ATOM 5587 O O . ARG B 1 335 ? -8.899 30.999 9.628 1.00 22.40 335 ARG BBB O 1
ATOM 5595 N N . LYS B 1 336 ? -9.878 32.147 11.385 1.00 28.47 336 LYS BBB N 1
ATOM 5596 C CA . LYS B 1 336 ? -9.958 31.053 12.388 1.00 30.34 336 LYS BBB CA 1
ATOM 5597 C C . LYS B 1 336 ? -8.593 30.370 12.445 1.00 27.00 336 LYS BBB C 1
ATOM 5598 O O . LYS B 1 336 ? -8.499 29.187 12.087 1.00 23.24 336 LYS BBB O 1
ATOM 5604 N N . GLY B 1 337 ? -7.589 31.167 12.812 1.00 24.83 337 GLY BBB N 1
ATOM 5605 C CA . GLY B 1 337 ? -6.160 30.809 12.838 1.00 24.14 337 GLY BBB CA 1
ATOM 5606 C C . GLY B 1 337 ? -5.626 30.776 14.250 1.00 24.20 337 GLY BBB C 1
ATOM 5607 O O . GLY B 1 337 ? -5.991 31.620 15.090 1.00 26.96 337 GLY BBB O 1
ATOM 5608 N N . PHE B 1 338 ? -4.792 29.799 14.529 1.00 25.13 338 PHE BBB N 1
ATOM 5609 C CA . PHE B 1 338 ? -4.028 29.700 15.781 1.00 23.99 338 PHE BBB CA 1
ATOM 5610 C C . PHE B 1 338 ? -2.550 29.600 15.413 1.00 23.82 338 PHE BBB C 1
ATOM 5611 O O . PHE B 1 338 ? -2.187 28.709 14.615 1.00 26.75 338 PHE BBB O 1
ATOM 5619 N N . ILE B 1 339 ? -1.729 30.432 16.041 1.00 23.48 339 ILE BBB N 1
ATOM 5620 C CA . ILE B 1 339 ? -0.249 30.406 15.904 1.00 24.36 339 ILE BBB CA 1
ATOM 5621 C C . ILE B 1 339 ? 0.359 30.203 17.289 1.00 26.25 339 ILE BBB C 1
ATOM 5622 O O . ILE B 1 339 ? 0.018 30.961 18.220 1.00 29.27 339 ILE BBB O 1
ATOM 5627 N N . GLN B 1 340 ? 1.238 29.214 17.407 1.00 30.02 340 GLN BBB N 1
ATOM 5628 C CA . GLN B 1 340 ? 2.079 28.974 18.603 1.00 31.90 340 GLN BBB CA 1
ATOM 5629 C C . GLN B 1 340 ? 3.543 28.949 18.165 1.00 34.76 340 GLN BBB C 1
ATOM 5630 O O . GLN B 1 340 ? 3.900 28.058 17.374 1.00 37.05 340 GLN BBB O 1
ATOM 5636 N N . VAL B 1 341 ? 4.344 29.911 18.622 1.00 36.25 341 VAL BBB N 1
ATOM 5637 C CA . VAL B 1 341 ? 5.815 29.963 18.361 1.00 37.78 341 VAL BBB CA 1
ATOM 5638 C C . VAL B 1 341 ? 6.535 29.915 19.712 1.00 38.74 341 VAL BBB C 1
ATOM 5639 O O . VAL B 1 341 ? 5.926 30.349 20.716 1.00 39.02 341 VAL BBB O 1
ATOM 5643 N N . HIS B 1 342 ? 7.758 29.367 19.711 1.00 43.05 342 HIS BBB N 1
ATOM 5644 C CA . HIS B 1 342 ? 8.612 29.099 20.901 1.00 43.53 342 HIS BBB CA 1
ATOM 5645 C C . HIS B 1 342 ? 9.892 29.942 20.844 1.00 43.51 342 HIS BBB C 1
ATOM 5646 O O . HIS B 1 342 ? 10.863 29.589 21.553 1.00 53.51 342 HIS BBB O 1
ATOM 5653 N N . SER B 1 343 ? 9.879 31.048 20.099 1.00 41.73 343 SER BBB N 1
ATOM 5654 C CA . SER B 1 343 ? 11.048 31.946 19.893 1.00 45.08 343 SER BBB CA 1
ATOM 5655 C C . SER B 1 343 ? 10.606 33.408 20.055 1.00 47.31 343 SER BBB C 1
ATOM 5656 O O . SER B 1 343 ? 9.408 33.628 20.329 1.00 44.99 343 SER BBB O 1
ATOM 5659 N N . SER B 1 344 ? 11.530 34.360 19.887 1.00 50.98 344 SER BBB N 1
ATOM 5660 C CA . SER B 1 344 ? 11.275 35.826 19.961 1.00 52.92 344 SER BBB CA 1
ATOM 5661 C C . SER B 1 344 ? 11.365 36.469 18.574 1.00 58.36 344 SER BBB C 1
ATOM 5662 O O . SER B 1 344 ? 11.650 35.734 17.598 1.00 61.50 344 SER BBB O 1
ATOM 5665 N N . SER B 1 345 ? 11.101 37.785 18.528 1.00 58.10 345 SER BBB N 1
ATOM 5666 C CA . SER B 1 345 ? 11.420 38.751 17.441 1.00 60.89 345 SER BBB CA 1
ATOM 5667 C C . SER B 1 345 ? 10.770 38.351 16.109 1.00 59.80 345 SER BBB C 1
ATOM 5668 O O . SER B 1 345 ? 11.203 38.883 15.055 1.00 61.40 345 SER BBB O 1
ATOM 5671 N N . ASN B 1 346 ? 9.741 37.501 16.151 1.00 51.47 346 ASN BBB N 1
ATOM 5672 C CA . ASN B 1 346 ? 8.971 37.087 14.950 1.00 50.48 346 ASN BBB CA 1
ATOM 5673 C C . ASN B 1 346 ? 8.099 38.270 14.501 1.00 48.40 346 ASN BBB C 1
ATOM 5674 O O . ASN B 1 346 ? 7.588 38.994 15.371 1.00 51.66 346 ASN BBB O 1
ATOM 5679 N N . ASN B 1 347 ? 8.021 38.501 13.190 1.00 44.84 347 ASN BBB N 1
ATOM 5680 C CA . ASN B 1 347 ? 6.922 39.234 12.515 1.00 44.92 347 ASN BBB CA 1
ATOM 5681 C C . ASN B 1 347 ? 5.771 38.248 12.305 1.00 38.50 347 ASN BBB C 1
ATOM 5682 O O . ASN B 1 347 ? 5.996 37.222 11.644 1.00 36.88 347 ASN BBB O 1
ATOM 5687 N N . ILE B 1 348 ? 4.593 38.548 12.838 1.00 31.64 348 ILE BBB N 1
ATOM 5688 C CA . ILE B 1 348 ? 3.440 37.595 12.828 1.00 32.62 348 ILE BBB CA 1
ATOM 5689 C C . ILE B 1 348 ? 2.616 37.795 11.557 1.00 29.77 348 ILE BBB C 1
ATOM 5690 O O . ILE B 1 348 ? 2.744 36.932 10.649 1.00 26.41 348 ILE BBB O 1
ATOM 5695 N N . LEU B 1 349 ? 1.786 38.847 11.499 1.00 26.87 349 LEU BBB N 1
ATOM 5696 C CA . LEU B 1 349 ? 0.939 39.127 10.305 1.00 27.96 349 LEU BBB CA 1
ATOM 5697 C C . LEU B 1 349 ? 1.477 40.347 9.565 1.00 29.87 349 LEU BBB C 1
ATOM 5698 O O . LEU B 1 349 ? 1.732 41.396 10.218 1.00 28.29 349 LEU BBB O 1
ATOM 5703 N N . SER B 1 350 ? 1.529 40.271 8.237 1.00 29.54 350 SER BBB N 1
ATOM 5704 C CA . SER B 1 350 ? 2.218 41.307 7.425 1.00 30.50 350 SER BBB CA 1
ATOM 5705 C C . SER B 1 350 ? 1.587 41.418 6.025 1.00 29.07 350 SER BBB C 1
ATOM 5706 O O . SER B 1 350 ? 1.377 40.372 5.355 1.00 28.13 350 SER BBB O 1
ATOM 5709 N N . VAL B 1 351 ? 1.219 42.637 5.632 1.00 28.39 351 VAL BBB N 1
ATOM 5710 C CA . VAL B 1 351 ? 0.898 43.005 4.217 1.00 29.49 351 VAL BBB CA 1
ATOM 5711 C C . VAL B 1 351 ? 1.988 43.980 3.754 1.00 31.23 351 VAL BBB C 1
ATOM 5712 O O . VAL B 1 351 ? 2.179 45.052 4.395 1.00 30.19 351 VAL BBB O 1
ATOM 5716 N N . GLU B 1 352 ? 2.714 43.569 2.717 1.00 32.72 352 GLU BBB N 1
ATOM 5717 C CA . GLU B 1 352 ? 3.711 44.382 1.992 1.00 32.55 352 GLU BBB CA 1
ATOM 5718 C C . GLU B 1 352 ? 3.289 44.520 0.524 1.00 33.73 352 GLU BBB C 1
ATOM 5719 O O . GLU B 1 352 ? 2.609 43.624 0.012 1.00 34.36 352 GLU BBB O 1
ATOM 5725 N N . HIS B 1 353 ? 3.703 45.599 -0.136 1.00 36.91 353 HIS BBB N 1
ATOM 5726 C CA . HIS B 1 353 ? 3.588 45.758 -1.607 1.00 38.88 353 HIS BBB CA 1
ATOM 5727 C C . HIS B 1 353 ? 4.778 46.584 -2.091 1.00 39.31 353 HIS BBB C 1
ATOM 5728 O O . HIS B 1 353 ? 4.867 47.770 -1.689 1.00 38.19 353 HIS BBB O 1
ATOM 5735 N N . TYR B 1 354 ? 5.641 45.972 -2.919 1.00 37.32 354 TYR BBB N 1
ATOM 5736 C CA . TYR B 1 354 ? 6.917 46.561 -3.422 1.00 37.39 354 TYR BBB CA 1
ATOM 5737 C C . TYR B 1 354 ? 6.665 47.304 -4.739 1.00 38.42 354 TYR BBB C 1
ATOM 5738 O O . TYR B 1 354 ? 7.661 47.638 -5.396 1.00 36.39 354 TYR BBB O 1
ATOM 5747 N N . GLY B 1 355 ? 5.393 47.517 -5.106 1.00 34.46 355 GLY BBB N 1
ATOM 5748 C CA . GLY B 1 355 ? 4.979 48.397 -6.217 1.00 39.08 355 GLY BBB CA 1
ATOM 5749 C C . GLY B 1 355 ? 5.407 47.881 -7.581 1.00 38.15 355 GLY BBB C 1
ATOM 5750 O O . GLY B 1 355 ? 5.372 46.649 -7.791 1.00 40.66 355 GLY BBB O 1
ATOM 5751 N N . GLY B 1 356 ? 5.813 48.792 -8.470 1.00 39.84 356 GLY BBB N 1
ATOM 5752 C CA . GLY B 1 356 ? 6.039 48.514 -9.903 1.00 40.15 356 GLY BBB CA 1
ATOM 5753 C C . GLY B 1 356 ? 4.826 47.837 -10.521 1.00 41.07 356 GLY BBB C 1
ATOM 5754 O O . GLY B 1 356 ? 3.694 48.142 -10.096 1.00 40.43 356 GLY BBB O 1
ATOM 5755 N N . ASP B 1 357 ? 5.059 46.910 -11.454 1.00 41.81 357 ASP BBB N 1
ATOM 5756 C CA . ASP B 1 357 ? 4.009 46.140 -12.170 1.00 37.42 357 ASP BBB CA 1
ATOM 5757 C C . ASP B 1 357 ? 3.672 44.883 -11.374 1.00 37.54 357 ASP BBB C 1
ATOM 5758 O O . ASP B 1 357 ? 3.836 43.761 -11.942 1.00 33.78 357 ASP BBB O 1
ATOM 5763 N N . ARG B 1 358 ? 3.229 45.071 -10.122 1.00 35.57 358 ARG BBB N 1
ATOM 5764 C CA . ARG B 1 358 ? 2.612 44.011 -9.279 1.00 33.82 358 ARG BBB CA 1
ATOM 5765 C C . ARG B 1 358 ? 1.164 44.412 -8.984 1.00 34.13 358 ARG BBB C 1
ATOM 5766 O O . ARG B 1 358 ? 0.874 45.548 -8.601 1.00 33.77 358 ARG BBB O 1
ATOM 5774 N N . PRO B 1 359 ? 0.192 43.495 -9.145 1.00 31.80 359 PRO BBB N 1
ATOM 5775 C CA . PRO B 1 359 ? -1.206 43.827 -8.872 1.00 34.58 359 PRO BBB CA 1
ATOM 5776 C C . PRO B 1 359 ? -1.360 44.244 -7.406 1.00 34.31 359 PRO BBB C 1
ATOM 5777 O O . PRO B 1 359 ? -0.639 43.750 -6.550 1.00 33.79 359 PRO BBB O 1
ATOM 5781 N N . PRO B 1 360 ? -2.312 45.140 -7.065 1.00 37.23 360 PRO BBB N 1
ATOM 5782 C CA . PRO B 1 360 ? -2.380 45.730 -5.725 1.00 36.56 360 PRO BBB CA 1
ATOM 5783 C C . PRO B 1 360 ? -2.763 44.704 -4.648 1.00 35.15 360 PRO BBB C 1
ATOM 5784 O O . PRO B 1 360 ? -3.474 43.767 -4.948 1.00 32.88 360 PRO BBB O 1
ATOM 5788 N N . CYS B 1 361 ? -2.234 44.862 -3.435 1.00 32.60 361 CYS BBB N 1
ATOM 5789 C CA . CYS B 1 361 ? -2.669 44.064 -2.263 1.00 30.77 361 CYS BBB CA 1
ATOM 5790 C C . CYS B 1 361 ? -3.929 44.714 -1.713 1.00 29.01 361 CYS BBB C 1
ATOM 5791 O O . CYS B 1 361 ? -3.789 45.535 -0.770 1.00 27.56 361 CYS BBB O 1
ATOM 5794 N N . ASN B 1 362 ? -5.077 44.372 -2.318 1.00 28.55 362 ASN BBB N 1
ATOM 5795 C CA . ASN B 1 362 ? -6.425 44.941 -2.040 1.00 30.13 362 ASN BBB CA 1
ATOM 5796 C C . ASN B 1 362 ? -7.382 43.847 -1.538 1.00 32.72 362 ASN BBB C 1
ATOM 5797 O O . ASN B 1 362 ? -7.286 42.710 -2.035 1.00 34.35 362 ASN BBB O 1
ATOM 5802 N N . ASN B 1 363 ? -8.311 44.212 -0.645 1.00 31.37 363 ASN BBB N 1
ATOM 5803 C CA . ASN B 1 363 ? -9.361 43.335 -0.056 1.00 34.28 363 ASN BBB CA 1
ATOM 5804 C C . ASN B 1 363 ? -8.685 42.136 0.616 1.00 33.30 363 ASN BBB C 1
ATOM 5805 O O . ASN B 1 363 ? -8.806 40.994 0.123 1.00 34.02 363 ASN BBB O 1
ATOM 5810 N N . ILE B 1 364 ? -7.971 42.425 1.699 1.00 31.74 364 ILE BBB N 1
ATOM 5811 C CA . ILE B 1 364 ? -7.258 41.429 2.541 1.00 30.06 364 ILE BBB CA 1
ATOM 5812 C C . ILE B 1 364 ? -7.908 41.472 3.928 1.00 31.59 364 ILE BBB C 1
ATOM 5813 O O . ILE B 1 364 ? -7.929 42.566 4.548 1.00 30.44 364 ILE BBB O 1
ATOM 5818 N N . LEU B 1 365 ? -8.460 40.343 4.370 1.00 29.72 365 LEU BBB N 1
ATOM 5819 C CA . LEU B 1 365 ? -9.059 40.189 5.711 1.00 29.95 365 LEU BBB CA 1
ATOM 5820 C C . LEU B 1 365 ? -8.311 39.112 6.492 1.00 31.42 365 LEU BBB C 1
ATOM 5821 O O . LEU B 1 365 ? -8.308 37.941 6.031 1.00 30.59 365 LEU BBB O 1
ATOM 5826 N N . PHE B 1 366 ? -7.721 39.504 7.621 1.00 26.80 366 PHE BBB N 1
ATOM 5827 C CA . PHE B 1 366 ? -7.390 38.609 8.756 1.00 27.74 366 PHE BBB CA 1
ATOM 5828 C C . PHE B 1 366 ? -8.500 38.728 9.810 1.00 27.37 366 PHE BBB C 1
ATOM 5829 O O . PHE B 1 366 ? -8.860 39.854 10.192 1.00 25.96 366 PHE BBB O 1
ATOM 5837 N N . GLU B 1 367 ? -9.049 37.596 10.251 1.00 25.24 367 GLU BBB N 1
ATOM 5838 C CA . GLU B 1 367 ? -10.204 37.556 11.176 1.00 27.78 367 GLU BBB CA 1
ATOM 5839 C C . GLU B 1 367 ? -10.055 36.391 12.147 1.00 26.66 367 GLU BBB C 1
ATOM 5840 O O . GLU B 1 367 ? -9.786 35.272 11.660 1.00 30.32 367 GLU BBB O 1
ATOM 5846 N N . ASP B 1 368 ? -10.221 36.664 13.446 1.00 26.46 368 ASP BBB N 1
ATOM 5847 C CA . ASP B 1 368 ? -10.176 35.682 14.567 1.00 28.25 368 ASP BBB CA 1
ATOM 5848 C C . ASP B 1 368 ? -8.887 34.866 14.453 1.00 28.32 368 ASP BBB C 1
ATOM 5849 O O . ASP B 1 368 ? -8.965 33.695 14.073 1.00 27.58 368 ASP BBB O 1
ATOM 5854 N N . ILE B 1 369 ? -7.745 35.514 14.692 1.00 30.56 369 ILE BBB N 1
ATOM 5855 C CA . ILE B 1 369 ? -6.394 34.883 14.713 1.00 28.84 369 ILE BBB CA 1
ATOM 5856 C C . ILE B 1 369 ? -5.841 35.021 16.131 1.00 29.51 369 ILE BBB C 1
ATOM 5857 O O . ILE B 1 369 ? -5.693 36.163 16.583 1.00 25.83 369 ILE BBB O 1
ATOM 5862 N N . ASP B 1 370 ? -5.523 33.893 16.773 1.00 31.86 370 ASP BBB N 1
ATOM 5863 C CA . ASP B 1 370 ? -4.892 33.833 18.116 1.00 33.75 370 ASP BBB CA 1
ATOM 5864 C C . ASP B 1 370 ? -3.412 33.511 17.925 1.00 32.03 370 ASP BBB C 1
ATOM 5865 O O . ASP B 1 370 ? -3.098 32.519 17.233 1.00 35.34 370 ASP BBB O 1
ATOM 5870 N N . VAL B 1 371 ? -2.548 34.295 18.570 1.00 28.61 371 VAL BBB N 1
ATOM 5871 C CA . VAL B 1 371 ? -1.071 34.170 18.496 1.00 28.54 371 VAL BBB CA 1
ATOM 5872 C C . VAL B 1 371 ? -0.522 34.015 19.913 1.00 27.17 371 VAL BBB C 1
ATOM 5873 O O . VAL B 1 371 ? -0.694 34.950 20.726 1.00 26.35 371 VAL BBB O 1
ATOM 5877 N N . ASN B 1 372 ? 0.116 32.883 20.183 1.00 25.96 372 ASN BBB N 1
ATOM 5878 C CA . ASN B 1 372 ? 0.824 32.600 21.452 1.00 28.04 372 ASN BBB CA 1
ATOM 5879 C C . ASN B 1 372 ? 2.325 32.642 21.147 1.00 28.09 372 ASN BBB C 1
ATOM 5880 O O . ASN B 1 372 ? 2.724 32.049 20.156 1.00 31.00 372 ASN BBB O 1
ATOM 5885 N N . ALA B 1 373 ? 3.115 33.323 21.970 1.00 28.10 373 ALA BBB N 1
ATOM 5886 C CA . ALA B 1 373 ? 4.581 33.417 21.819 1.00 29.30 373 ALA BBB CA 1
ATOM 5887 C C . ALA B 1 373 ? 5.227 33.247 23.185 1.00 29.57 373 ALA BBB C 1
ATOM 5888 O O . ALA B 1 373 ? 4.924 34.046 24.074 1.00 32.76 373 ALA BBB O 1
ATOM 5890 N N . THR B 1 374 ? 6.087 32.243 23.335 1.00 32.98 374 THR BBB N 1
ATOM 5891 C CA . THR B 1 374 ? 6.896 32.022 24.560 1.00 36.14 374 THR BBB CA 1
ATOM 5892 C C . THR B 1 374 ? 7.952 33.120 24.660 1.00 34.98 374 THR BBB C 1
ATOM 5893 O O . THR B 1 374 ? 8.517 33.323 25.750 1.00 38.23 374 THR BBB O 1
ATOM 5897 N N . GLY B 1 375 ? 8.260 33.758 23.538 1.00 39.76 375 GLY BBB N 1
ATOM 5898 C CA . GLY B 1 375 ? 9.298 34.797 23.484 1.00 41.47 375 GLY BBB CA 1
ATOM 5899 C C . GLY B 1 375 ? 8.673 36.151 23.686 1.00 43.94 375 GLY BBB C 1
ATOM 5900 O O . GLY B 1 375 ? 8.295 36.474 24.828 1.00 54.80 375 GLY BBB O 1
ATOM 5901 N N . ALA B 1 376 ? 8.490 36.867 22.589 1.00 41.27 376 ALA BBB N 1
ATOM 5902 C CA . ALA B 1 376 ? 8.020 38.272 22.530 1.00 39.79 376 ALA BBB CA 1
ATOM 5903 C C . ALA B 1 376 ? 8.204 38.684 21.082 1.00 35.74 376 ALA BBB C 1
ATOM 5904 O O . ALA B 1 376 ? 9.382 38.827 20.678 1.00 36.96 376 ALA BBB O 1
ATOM 5906 N N . ALA B 1 377 ? 7.109 38.710 20.325 1.00 33.51 377 ALA BBB N 1
ATOM 5907 C CA . ALA B 1 377 ? 7.073 39.159 18.920 1.00 33.84 377 ALA BBB CA 1
ATOM 5908 C C . ALA B 1 377 ? 7.937 40.412 18.771 1.00 30.80 377 ALA BBB C 1
ATOM 5909 O O . ALA B 1 377 ? 8.041 41.215 19.729 1.00 30.45 377 ALA BBB O 1
ATOM 5911 N N . ALA B 1 378 ? 8.514 40.599 17.592 1.00 33.04 378 ALA BBB N 1
ATOM 5912 C CA . ALA B 1 378 ? 8.982 41.922 17.131 1.00 31.79 378 ALA BBB CA 1
ATOM 5913 C C . ALA B 1 378 ? 7.746 42.765 16.794 1.00 31.78 378 ALA BBB C 1
ATOM 5914 O O . ALA B 1 378 ? 7.485 43.742 17.523 1.00 28.85 378 ALA BBB O 1
ATOM 5916 N N . VAL B 1 379 ? 7.015 42.385 15.736 1.00 28.75 379 VAL BBB N 1
ATOM 5917 C CA . VAL B 1 379 ? 5.876 43.173 15.181 1.00 29.05 379 VAL BBB CA 1
ATOM 5918 C C . VAL B 1 379 ? 4.718 42.224 14.919 1.00 27.13 379 VAL BBB C 1
ATOM 5919 O O . VAL B 1 379 ? 4.891 41.256 14.150 1.00 29.31 379 VAL BBB O 1
ATOM 5923 N N . VAL B 1 380 ? 3.569 42.499 15.525 1.00 26.32 380 VAL BBB N 1
ATOM 5924 C CA . VAL B 1 380 ? 2.404 41.576 15.450 1.00 27.98 380 VAL BBB CA 1
ATOM 5925 C C . VAL B 1 380 ? 1.643 41.833 14.148 1.00 25.43 380 VAL BBB C 1
ATOM 5926 O O . VAL B 1 380 ? 1.318 40.860 13.470 1.00 22.80 380 VAL BBB O 1
ATOM 5930 N N . VAL B 1 381 ? 1.359 43.098 13.835 1.00 24.80 381 VAL BBB N 1
ATOM 5931 C CA . VAL B 1 381 ? 0.616 43.510 12.616 1.00 26.22 381 VAL BBB CA 1
ATOM 5932 C C . VAL B 1 381 ? 1.460 44.564 11.898 1.00 27.43 381 VAL BBB C 1
ATOM 5933 O O . VAL B 1 381 ? 1.745 45.596 12.520 1.00 29.55 381 VAL BBB O 1
ATOM 5937 N N . ASP B 1 382 ? 1.797 44.327 10.628 1.00 27.30 382 ASP BBB N 1
ATOM 5938 C CA . ASP B 1 382 ? 2.658 45.221 9.819 1.00 27.72 382 ASP BBB CA 1
ATOM 5939 C C . ASP B 1 382 ? 1.958 45.490 8.491 1.00 29.29 382 ASP BBB C 1
ATOM 5940 O O . ASP B 1 382 ? 1.427 44.544 7.886 1.00 30.06 382 ASP BBB O 1
ATOM 5945 N N . VAL B 1 383 ? 2.011 46.734 8.035 1.00 25.69 383 VAL BBB N 1
ATOM 5946 C CA . VAL B 1 383 ? 1.562 47.135 6.686 1.00 27.07 383 VAL BBB CA 1
ATOM 5947 C C . VAL B 1 383 ? 2.694 47.990 6.114 1.00 27.77 383 VAL BBB C 1
ATOM 5948 O O . VAL B 1 383 ? 3.137 48.960 6.795 1.00 24.38 383 VAL BBB O 1
ATOM 5952 N N . TYR B 1 384 ? 3.195 47.618 4.940 1.00 28.10 384 TYR BBB N 1
ATOM 5953 C CA . TYR B 1 384 ? 4.491 48.163 4.456 1.00 29.89 384 TYR BBB CA 1
ATOM 5954 C C . TYR B 1 384 ? 4.456 48.391 2.950 1.00 29.52 384 TYR BBB C 1
ATOM 5955 O O . TYR B 1 384 ? 4.439 47.411 2.165 1.00 30.89 384 TYR BBB O 1
ATOM 5964 N N . LYS B 1 385 ? 4.466 49.676 2.601 1.00 31.79 385 LYS BBB N 1
ATOM 5965 C CA . LYS B 1 385 ? 4.695 50.213 1.236 1.00 33.13 385 LYS BBB CA 1
ATOM 5966 C C . LYS B 1 385 ? 6.181 50.549 1.119 1.00 30.62 385 LYS BBB C 1
ATOM 5967 O O . LYS B 1 385 ? 6.634 51.460 1.812 1.00 28.28 385 LYS BBB O 1
ATOM 5973 N N . SER B 1 386 ? 6.905 49.811 0.285 1.00 32.01 386 SER BBB N 1
ATOM 5974 C CA . SER B 1 386 ? 8.360 50.005 0.056 1.00 33.63 386 SER BBB CA 1
ATOM 5975 C C . SER B 1 386 ? 8.608 51.107 -0.983 1.00 32.21 386 SER BBB C 1
ATOM 5976 O O . SER B 1 386 ? 9.762 51.542 -1.084 1.00 31.51 386 SER BBB O 1
ATOM 5979 N N . ALA B 1 387 ? 7.598 51.503 -1.771 1.00 32.68 387 ALA BBB N 1
ATOM 5980 C CA . ALA B 1 387 ? 7.809 52.258 -3.037 1.00 31.05 387 ALA BBB CA 1
ATOM 5981 C C . ALA B 1 387 ? 6.677 53.249 -3.272 1.00 32.70 387 ALA BBB C 1
ATOM 5982 O O . ALA B 1 387 ? 5.579 53.037 -2.748 1.00 34.20 387 ALA BBB O 1
ATOM 5984 N N . ASN B 1 388 ? 6.951 54.261 -4.087 1.00 35.43 388 ASN BBB N 1
ATOM 5985 C CA . ASN B 1 388 ? 6.062 55.416 -4.383 1.00 32.80 388 ASN BBB CA 1
ATOM 5986 C C . ASN B 1 388 ? 4.805 54.967 -5.144 1.00 32.35 388 ASN BBB C 1
ATOM 5987 O O . ASN B 1 388 ? 3.802 55.719 -5.153 1.00 31.27 388 ASN BBB O 1
ATOM 5992 N N . ASP B 1 389 ? 4.839 53.804 -5.785 1.00 32.24 389 ASP BBB N 1
ATOM 5993 C CA . ASP B 1 389 ? 3.681 53.278 -6.558 1.00 36.59 389 ASP BBB CA 1
ATOM 5994 C C . ASP B 1 389 ? 3.100 52.038 -5.844 1.00 34.05 389 ASP BBB C 1
ATOM 5995 O O . ASP B 1 389 ? 2.276 51.318 -6.460 1.00 34.54 389 ASP BBB O 1
ATOM 6000 N N . SER B 1 390 ? 3.496 51.785 -4.591 1.00 33.79 390 SER BBB N 1
ATOM 6001 C CA . SER B 1 390 ? 3.019 50.618 -3.803 1.00 30.58 390 SER BBB CA 1
ATOM 6002 C C . SER B 1 390 ? 1.511 50.791 -3.600 1.00 31.45 390 SER BBB C 1
ATOM 6003 O O . SER B 1 390 ? 1.047 51.943 -3.529 1.00 34.06 390 SER BBB O 1
ATOM 6006 N N . ALA B 1 391 ? 0.754 49.699 -3.617 1.00 29.54 391 ALA BBB N 1
ATOM 6007 C CA . ALA B 1 391 ? -0.717 49.744 -3.528 1.00 28.86 391 ALA BBB CA 1
ATOM 6008 C C . ALA B 1 391 ? -1.176 48.726 -2.486 1.00 30.00 391 ALA BBB C 1
ATOM 6009 O O . ALA B 1 391 ? -0.991 47.493 -2.713 1.00 30.92 391 ALA BBB O 1
ATOM 6011 N N . ILE B 1 392 ? -1.735 49.236 -1.386 1.00 27.11 392 ILE BBB N 1
ATOM 6012 C CA . ILE B 1 392 ? -2.354 48.430 -0.293 1.00 27.59 392 ILE BBB CA 1
ATOM 6013 C C . ILE B 1 392 ? -3.633 49.154 0.109 1.00 29.55 392 ILE BBB C 1
ATOM 6014 O O . ILE B 1 392 ? -3.528 50.312 0.577 1.00 31.50 392 ILE BBB O 1
ATOM 6019 N N . ASN B 1 393 ? -4.783 48.515 -0.119 1.00 31.22 393 ASN BBB N 1
ATOM 6020 C CA . ASN B 1 393 ? -6.122 49.079 0.161 1.00 28.30 393 ASN BBB CA 1
ATOM 6021 C C . ASN B 1 393 ? -7.010 47.988 0.757 1.00 27.68 393 ASN BBB C 1
ATOM 6022 O O . ASN B 1 393 ? -6.789 46.834 0.434 1.00 28.20 393 ASN BBB O 1
ATOM 6027 N N . ALA B 1 394 ? -7.974 48.379 1.595 1.00 30.11 394 ALA BBB N 1
ATOM 6028 C CA . ALA B 1 394 ? -9.065 47.545 2.156 1.00 30.37 394 ALA BBB CA 1
ATOM 6029 C C . ALA B 1 394 ? -8.450 46.355 2.901 1.00 27.36 394 ALA BBB C 1
ATOM 6030 O O . ALA B 1 394 ? -8.825 45.186 2.658 1.00 24.12 394 ALA BBB O 1
ATOM 6032 N N . VAL B 1 395 ? -7.503 46.671 3.780 1.00 28.08 395 VAL BBB N 1
ATOM 6033 C CA . VAL B 1 395 ? -6.833 45.704 4.688 1.00 28.03 395 VAL BBB CA 1
ATOM 6034 C C . VAL B 1 395 ? -7.449 45.846 6.079 1.00 28.64 395 VAL BBB C 1
ATOM 6035 O O . VAL B 1 395 ? -7.382 46.969 6.689 1.00 28.59 395 VAL BBB O 1
ATOM 6039 N N . ARG B 1 396 ? -7.966 44.730 6.585 1.00 26.25 396 ARG BBB N 1
ATOM 6040 C CA . ARG B 1 396 ? -8.552 44.619 7.930 1.00 27.30 396 ARG BBB CA 1
ATOM 6041 C C . ARG B 1 396 ? -7.861 43.469 8.673 1.00 27.79 396 ARG BBB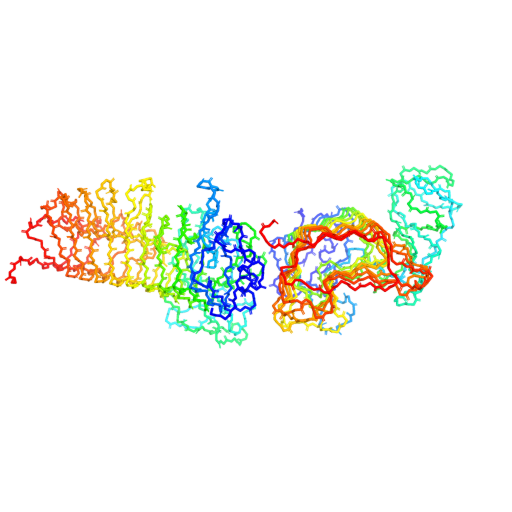 C 1
ATOM 6042 O O . ARG B 1 396 ? -7.583 42.405 8.057 1.00 22.65 396 ARG BBB O 1
ATOM 6050 N N . PHE B 1 397 ? -7.556 43.715 9.937 1.00 25.40 397 PHE BBB N 1
ATOM 6051 C CA . PHE B 1 397 ? -7.007 42.740 10.908 1.00 28.92 397 PHE BBB CA 1
ATOM 6052 C C . PHE B 1 397 ? -7.980 42.687 12.081 1.00 28.97 397 PHE BBB C 1
ATOM 6053 O O . PHE B 1 397 ? -7.824 43.502 13.009 1.00 28.24 397 PHE BBB O 1
ATOM 6061 N N . GLU B 1 398 ? -9.004 41.845 11.978 1.00 28.53 398 GLU BBB N 1
ATOM 6062 C CA . GLU B 1 398 ? -10.156 41.851 12.917 1.00 28.17 398 GLU BBB CA 1
ATOM 6063 C C . GLU B 1 398 ? -10.056 40.655 13.870 1.00 27.99 398 GLU BBB C 1
ATOM 6064 O O . GLU B 1 398 ? -9.926 39.519 13.391 1.00 30.08 398 GLU BBB O 1
ATOM 6070 N N . GLY B 1 399 ? -10.099 40.906 15.180 1.00 27.37 399 GLY BBB N 1
ATOM 6071 C CA . GLY B 1 399 ? -10.091 39.846 16.206 1.00 26.64 399 GLY BBB CA 1
ATOM 6072 C C . GLY B 1 399 ? -8.742 39.155 16.265 1.00 27.52 399 GLY BBB C 1
ATOM 6073 O O . GLY B 1 399 ? -8.668 37.906 16.193 1.00 24.16 399 GLY BBB O 1
ATOM 6074 N N . ILE B 1 400 ? -7.681 39.936 16.377 1.00 28.15 400 ILE BBB N 1
ATOM 6075 C CA . ILE B 1 400 ? -6.306 39.384 16.519 1.00 26.87 400 ILE BBB CA 1
ATOM 6076 C C . ILE B 1 400 ? -5.910 39.415 17.997 1.00 26.86 400 ILE BBB C 1
ATOM 6077 O O . ILE B 1 400 ? -5.829 40.536 18.594 1.00 25.21 400 ILE BBB O 1
ATOM 6082 N N . SER B 1 401 ? -5.748 38.224 18.588 1.00 25.00 401 SER BBB N 1
ATOM 6083 C CA . SER B 1 401 ? -5.296 38.052 19.993 1.00 27.35 401 SER BBB CA 1
ATOM 6084 C C . SER B 1 401 ? -3.804 37.754 20.020 1.00 25.69 401 SER BBB C 1
ATOM 6085 O O . SER B 1 401 ? -3.396 36.752 19.417 1.00 28.66 401 SER BBB O 1
ATOM 6088 N N . TYR B 1 402 ? -3.035 38.580 20.721 1.00 26.21 402 TYR BBB N 1
ATOM 6089 C CA . TYR B 1 402 ? -1.593 38.347 20.968 1.00 25.03 402 TYR BBB CA 1
ATOM 6090 C C . TYR B 1 402 ? -1.358 38.127 22.459 1.00 25.49 402 TYR BBB C 1
ATOM 6091 O O . TYR B 1 402 ? -1.494 39.091 23.266 1.00 25.19 402 TYR BBB O 1
ATOM 6100 N N . ARG B 1 403 ? -1.004 36.888 22.801 1.00 24.68 403 ARG BBB N 1
ATOM 6101 C CA . ARG B 1 403 ? -0.602 36.466 24.166 1.00 26.33 403 ARG BBB CA 1
ATOM 6102 C C . ARG B 1 403 ? 0.902 36.230 24.148 1.00 28.06 403 ARG BBB C 1
ATOM 6103 O O . ARG B 1 403 ? 1.397 35.468 23.280 1.00 32.35 403 ARG BBB O 1
ATOM 6111 N N . GLY B 1 404 ? 1.606 36.857 25.077 1.00 29.83 404 GLY BBB N 1
ATOM 6112 C CA . GLY B 1 404 ? 3.069 36.903 25.079 1.00 27.05 404 GLY BBB CA 1
ATOM 6113 C C . GLY B 1 404 ? 3.534 38.272 25.506 1.00 28.95 404 GLY BBB C 1
ATOM 6114 O O . GLY B 1 404 ? 2.660 39.179 25.659 1.00 26.64 404 GLY BBB O 1
ATOM 6115 N N . ALA B 1 405 ? 4.849 38.406 25.714 1.00 26.16 405 ALA BBB N 1
ATOM 6116 C CA . ALA B 1 405 ? 5.479 39.604 26.299 1.00 26.58 405 ALA BBB CA 1
ATOM 6117 C C . ALA B 1 405 ? 5.303 40.761 25.309 1.00 27.00 405 ALA BBB C 1
ATOM 6118 O O . ALA B 1 405 ? 5.140 40.511 24.102 1.00 28.42 405 ALA BBB O 1
ATOM 6120 N N . THR B 1 406 ? 5.274 41.992 25.810 1.00 28.42 406 THR BBB N 1
ATOM 6121 C CA . THR B 1 406 ? 5.041 43.211 24.996 1.00 27.67 406 THR BBB CA 1
ATOM 6122 C C . THR B 1 406 ? 5.909 43.149 23.743 1.00 26.44 406 THR BBB C 1
ATOM 6123 O O . THR B 1 406 ? 7.109 42.916 23.828 1.00 28.24 406 THR BBB O 1
ATOM 6127 N N . PRO B 1 407 ? 5.362 43.374 22.534 1.00 27.27 407 PRO BBB N 1
ATOM 6128 C CA . PRO B 1 407 ? 6.177 43.321 21.320 1.00 29.28 407 PRO BBB CA 1
ATOM 6129 C C . PRO B 1 407 ? 7.456 44.144 21.505 1.00 30.81 407 PRO BBB C 1
ATOM 6130 O O . PRO B 1 407 ? 7.389 45.178 22.135 1.00 31.77 407 PRO BBB O 1
ATOM 6134 N N . SER B 1 408 ? 8.580 43.669 20.969 1.00 32.24 408 SER BBB N 1
ATOM 6135 C CA . SER B 1 408 ? 9.893 44.353 21.095 1.00 30.63 408 SER BBB CA 1
ATOM 6136 C C . SER B 1 408 ? 9.932 45.593 20.195 1.00 31.77 408 SER BBB C 1
ATOM 6137 O O . SER B 1 408 ? 10.648 46.548 20.550 1.00 32.31 408 SER BBB O 1
ATOM 6140 N N . VAL B 1 409 ? 9.145 45.620 19.112 1.00 32.13 409 VAL BBB N 1
ATOM 6141 C CA . VAL B 1 409 ? 9.108 46.762 18.143 1.00 32.28 409 VAL BBB CA 1
ATOM 6142 C C . VAL B 1 409 ? 7.720 47.431 18.157 1.00 29.65 409 VAL BBB C 1
ATOM 6143 O O . VAL B 1 409 ? 7.689 48.661 18.349 1.00 27.11 409 VAL BBB O 1
ATOM 6147 N N . ALA B 1 410 ? 6.626 46.675 17.965 1.00 26.81 410 ALA BBB N 1
ATOM 6148 C CA . ALA B 1 410 ? 5.253 47.238 17.850 1.00 28.82 410 ALA BBB CA 1
ATOM 6149 C C . ALA B 1 410 ? 4.180 46.151 17.906 1.00 26.28 410 ALA BBB C 1
ATOM 6150 O O . ALA B 1 410 ? 4.324 45.115 17.219 1.00 29.28 410 ALA BBB O 1
ATOM 6152 N N . LEU B 1 411 ? 3.094 46.426 18.619 1.00 25.91 411 LEU BBB N 1
ATOM 6153 C CA . LEU B 1 411 ? 1.814 45.698 18.445 1.00 27.51 411 LEU BBB CA 1
ATOM 6154 C C . LEU B 1 411 ? 1.377 45.905 16.993 1.00 26.63 411 LEU BBB C 1
ATOM 6155 O O . LEU B 1 411 ? 1.032 44.907 16.328 1.00 22.39 411 LEU BBB O 1
ATOM 6160 N N . MET B 1 412 ? 1.454 47.144 16.480 1.00 26.70 412 MET BBB N 1
ATOM 6161 C CA . MET B 1 412 ? 1.052 47.412 15.077 1.00 27.18 412 MET BBB CA 1
ATOM 6162 C C . MET B 1 412 ? 1.878 48.535 14.447 1.00 26.71 412 MET BBB C 1
ATOM 6163 O O . MET B 1 412 ? 2.028 49.598 15.073 1.00 25.60 412 MET BBB O 1
ATOM 6168 N N . ARG B 1 413 ? 2.371 48.309 13.227 1.00 26.97 413 ARG BBB N 1
ATOM 6169 C CA . ARG B 1 413 ? 3.256 49.250 12.493 1.00 26.29 413 ARG BBB CA 1
ATOM 6170 C C . ARG B 1 413 ? 2.721 49.443 11.072 1.00 27.17 413 ARG BBB C 1
ATOM 6171 O O . ARG B 1 413 ? 2.455 48.419 10.394 1.00 27.01 413 ARG BBB O 1
ATOM 6179 N N . GLN B 1 414 ? 2.577 50.709 10.653 1.00 26.08 414 GLN BBB N 1
ATOM 6180 C CA . GLN B 1 414 ? 2.220 51.108 9.275 1.00 26.11 414 GLN BBB CA 1
ATOM 6181 C C . GLN B 1 414 ? 3.275 52.079 8.760 1.00 26.43 414 GLN BBB C 1
ATOM 6182 O O . GLN B 1 414 ? 3.518 53.078 9.460 1.00 24.35 414 GLN BBB O 1
ATOM 6188 N N . ARG B 1 415 ? 3.826 51.785 7.573 1.00 25.27 415 ARG BBB N 1
ATOM 6189 C CA . ARG B 1 415 ? 4.823 52.604 6.841 1.00 28.57 415 ARG BBB CA 1
ATOM 6190 C C . ARG B 1 415 ? 4.406 52.733 5.367 1.00 29.91 415 ARG BBB C 1
ATOM 6191 O O . ARG B 1 415 ? 4.160 51.696 4.708 1.00 31.84 415 ARG BBB O 1
ATOM 6199 N N . GLY B 1 416 ? 4.282 53.973 4.896 1.00 30.67 416 GLY BBB N 1
ATOM 6200 C CA . GLY B 1 416 ? 4.249 54.345 3.471 1.00 31.78 416 GLY BBB CA 1
ATOM 6201 C C . GLY B 1 416 ? 5.479 55.153 3.103 1.00 33.16 416 GLY BBB C 1
ATOM 6202 O O . GLY B 1 416 ? 6.520 54.975 3.753 1.00 36.24 416 GLY BBB O 1
ATOM 6203 N N . THR B 1 417 ? 5.354 55.993 2.080 1.00 36.87 417 THR BBB N 1
ATOM 6204 C CA . THR B 1 417 ? 6.342 57.008 1.634 1.00 38.48 417 THR BBB CA 1
ATOM 6205 C C . THR B 1 417 ? 5.646 58.368 1.617 1.00 38.12 417 THR BBB C 1
ATOM 6206 O O . THR B 1 417 ? 4.404 58.376 1.525 1.00 38.39 417 THR BBB O 1
ATOM 6210 N N . THR B 1 418 ? 6.396 59.470 1.646 1.00 38.08 418 THR BBB N 1
ATOM 6211 C CA . THR B 1 418 ? 5.833 60.847 1.731 1.00 40.32 418 THR BBB CA 1
ATOM 6212 C C . THR B 1 418 ? 4.685 61.001 0.730 1.00 43.06 418 THR BBB C 1
ATOM 6213 O O . THR B 1 418 ? 3.611 61.478 1.135 1.00 49.89 418 THR BBB O 1
ATOM 6217 N N . SER B 1 419 ? 4.886 60.589 -0.522 1.00 42.76 419 SER BBB N 1
ATOM 6218 C CA . SER B 1 419 ? 3.920 60.817 -1.627 1.00 41.54 419 SER BBB CA 1
ATOM 6219 C C . SER B 1 419 ? 2.894 59.673 -1.678 1.00 41.11 419 SER BBB C 1
ATOM 6220 O O . SER B 1 419 ? 1.813 59.872 -2.279 1.00 42.73 419 SER BBB O 1
ATOM 6223 N N . ASN B 1 420 ? 3.196 58.539 -1.030 1.00 36.66 420 ASN BBB N 1
ATOM 6224 C CA . ASN B 1 420 ? 2.429 57.270 -1.131 1.00 33.99 420 ASN BBB CA 1
ATOM 6225 C C . ASN B 1 420 ? 2.223 56.705 0.273 1.00 35.31 420 ASN BBB C 1
ATOM 6226 O O . ASN B 1 420 ? 2.940 55.752 0.668 1.00 35.99 420 ASN BBB O 1
ATOM 6231 N N . GLN B 1 421 ? 1.264 57.276 0.992 1.00 32.07 421 GLN BBB N 1
ATOM 6232 C CA . GLN B 1 421 ? 0.988 56.929 2.401 1.00 31.22 421 GLN BBB CA 1
ATOM 6233 C C . GLN B 1 421 ? 0.126 55.662 2.488 1.00 30.48 421 GLN BBB C 1
ATOM 6234 O O . GLN B 1 421 ? -0.669 55.419 1.553 1.00 28.65 421 GLN BBB O 1
ATOM 6240 N N . VAL B 1 422 ? 0.248 54.922 3.602 1.00 30.23 422 VAL BBB N 1
ATOM 6241 C CA . VAL B 1 422 ? -0.695 53.818 3.967 1.00 31.99 422 VAL BBB CA 1
ATOM 6242 C C . VAL B 1 422 ? -1.987 54.476 4.479 1.00 30.59 422 VAL BBB C 1
ATOM 6243 O O . VAL B 1 422 ? -1.884 55.345 5.404 1.00 34.74 422 VAL BBB O 1
ATOM 6247 N N . THR B 1 423 ? -3.149 54.127 3.912 1.00 30.17 423 THR BBB N 1
ATOM 6248 C CA . THR B 1 423 ? -4.465 54.733 4.295 1.00 31.71 423 THR BBB CA 1
ATOM 6249 C C . THR B 1 423 ? -5.555 53.674 4.467 1.00 27.78 423 THR BBB C 1
ATOM 6250 O O . THR B 1 423 ? -5.481 52.625 3.821 1.00 34.81 423 THR BBB O 1
ATOM 6254 N N . GLY B 1 424 ? -6.514 53.950 5.348 1.00 26.68 424 GLY BBB N 1
ATOM 6255 C CA . GLY B 1 424 ? -7.767 53.190 5.488 1.00 25.76 424 GLY BBB CA 1
ATOM 6256 C C . GLY B 1 424 ? -7.591 51.898 6.258 1.00 24.55 424 GLY BBB C 1
ATOM 6257 O O . GLY B 1 424 ? -8.592 51.171 6.398 1.00 20.78 424 GLY BBB O 1
ATOM 6258 N N . VAL B 1 425 ? -6.394 51.602 6.770 1.00 26.64 425 VAL BBB N 1
ATOM 6259 C CA . VAL B 1 425 ? -6.123 50.318 7.498 1.00 26.30 425 VAL BBB CA 1
ATOM 6260 C C . VAL B 1 425 ? -7.049 50.250 8.715 1.00 27.93 425 VAL BBB C 1
ATOM 6261 O O . VAL B 1 425 ? -7.228 51.278 9.419 1.00 24.94 425 VAL BBB O 1
ATOM 6265 N N . ARG B 1 426 ? -7.586 49.061 8.972 1.00 27.55 426 ARG BBB N 1
ATOM 6266 C CA . ARG B 1 426 ? -8.496 48.797 10.104 1.00 27.02 426 ARG BBB CA 1
ATOM 6267 C C . ARG B 1 426 ? -7.975 47.589 10.864 1.00 26.71 426 ARG BBB C 1
ATOM 6268 O O . ARG B 1 426 ? -7.468 46.651 10.202 1.00 25.23 426 ARG BBB O 1
ATOM 6276 N N . ALA B 1 427 ? -8.162 47.597 12.181 1.00 26.07 427 ALA BBB N 1
ATOM 6277 C CA . ALA B 1 427 ? -7.813 46.475 13.077 1.00 27.33 427 ALA BBB CA 1
ATOM 6278 C C . ALA B 1 427 ? -8.608 46.576 14.378 1.00 27.32 427 ALA BBB C 1
ATOM 6279 O O . ALA B 1 427 ? -8.842 47.723 14.821 1.00 28.03 427 ALA BBB O 1
ATOM 6281 N N . SER B 1 428 ? -8.981 45.422 14.955 1.00 25.95 428 SER BBB N 1
ATOM 6282 C CA . SER B 1 428 ? -9.354 45.237 16.380 1.00 26.56 428 SER BBB CA 1
ATOM 6283 C C . SER B 1 428 ? -8.425 44.191 16.999 1.00 27.91 428 SER BBB C 1
ATOM 6284 O O . SER B 1 428 ? -8.453 43.020 16.545 1.00 27.76 428 SER BBB O 1
ATOM 6287 N N . LEU B 1 429 ? -7.598 44.624 17.960 1.00 29.28 429 LEU BBB N 1
ATOM 6288 C CA . LEU B 1 429 ? -6.463 43.851 18.537 1.00 29.17 429 LEU BBB CA 1
ATOM 6289 C C . LEU B 1 429 ? -6.659 43.659 20.039 1.00 29.09 429 LEU BBB C 1
ATOM 6290 O O . LEU B 1 429 ? -7.032 44.624 20.711 1.00 30.32 429 LEU BBB O 1
ATOM 6295 N N . TYR B 1 430 ? -6.386 42.444 20.515 1.00 30.31 430 TYR BBB N 1
ATOM 6296 C CA . TYR B 1 430 ? -6.414 42.005 21.929 1.00 30.57 430 TYR BBB CA 1
ATOM 6297 C C . TYR B 1 430 ? -4.984 41.617 22.301 1.00 30.03 430 TYR BBB C 1
ATOM 6298 O O . TYR B 1 430 ? -4.604 40.439 22.077 1.00 28.90 430 TYR BBB O 1
ATOM 6307 N N . SER B 1 431 ? -4.210 42.593 22.770 1.00 25.84 431 SER BBB N 1
ATOM 6308 C CA . SER B 1 431 ? -2.852 42.402 23.348 1.00 28.64 431 SER BBB CA 1
ATOM 6309 C C . SER B 1 431 ? -2.902 42.755 24.834 1.00 30.62 431 SER BBB C 1
ATOM 6310 O O . SER B 1 431 ? -2.876 43.951 25.125 1.00 29.94 431 SER BBB O 1
ATOM 6313 N N . ALA B 1 432 ? -2.981 41.774 25.742 1.00 30.39 432 ALA BBB N 1
ATOM 6314 C CA . ALA B 1 432 ? -3.088 42.038 27.199 1.00 30.96 432 ALA BBB CA 1
ATOM 6315 C C . ALA B 1 432 ? -1.853 42.810 27.710 1.00 30.80 432 ALA BBB C 1
ATOM 6316 O O . ALA B 1 432 ? -1.992 43.567 28.709 1.00 28.07 432 ALA BBB O 1
ATOM 6318 N N . ASN B 1 433 ? -0.706 42.683 27.038 1.00 31.88 433 ASN BBB N 1
ATOM 6319 C CA . ASN B 1 433 ? 0.579 43.315 27.447 1.00 30.37 433 ASN BBB CA 1
ATOM 6320 C C . ASN B 1 433 ? 0.917 44.547 26.597 1.00 31.31 433 ASN BBB C 1
ATOM 6321 O O . ASN B 1 433 ? 2.081 44.975 26.616 1.00 32.90 433 ASN BBB O 1
ATOM 6326 N N . GLY B 1 434 ? -0.056 45.119 25.902 1.00 28.89 434 GLY BBB N 1
ATOM 6327 C CA . GLY B 1 434 ? 0.121 46.409 25.217 1.00 32.52 434 GLY BBB CA 1
ATOM 6328 C C . GLY B 1 434 ? 1.098 46.291 24.065 1.00 35.14 434 GLY BBB C 1
ATOM 6329 O O . GLY B 1 434 ? 1.059 45.239 23.377 1.00 35.89 434 GLY BBB O 1
ATOM 6330 N N . GLY B 1 435 ? 1.918 47.329 23.839 1.00 30.25 435 GLY BBB N 1
ATOM 6331 C CA . GLY B 1 435 ? 2.792 47.403 22.656 1.00 31.80 435 GLY BBB CA 1
ATOM 6332 C C . GLY B 1 435 ? 2.682 48.722 21.917 1.00 30.54 435 GLY BBB C 1
ATOM 6333 O O . GLY B 1 435 ? 1.757 49.491 22.145 1.00 32.92 435 GLY BBB O 1
ATOM 6334 N N . ALA B 1 436 ? 3.673 49.004 21.095 1.00 33.28 436 ALA BBB N 1
ATOM 6335 C CA . ALA B 1 436 ? 3.862 50.318 20.456 1.00 29.33 436 ALA BBB CA 1
ATOM 6336 C C . ALA B 1 436 ? 2.995 50.327 19.208 1.00 28.70 436 ALA BBB C 1
ATOM 6337 O O . ALA B 1 436 ? 2.691 49.231 18.683 1.00 25.84 436 ALA BBB O 1
ATOM 6339 N N . PHE B 1 437 ? 2.504 51.502 18.851 1.00 28.64 437 PHE BBB N 1
ATOM 6340 C CA . PHE B 1 437 ? 1.648 51.744 17.669 1.00 29.66 437 PHE BBB CA 1
ATOM 6341 C C . PHE B 1 437 ? 2.423 52.707 16.781 1.00 32.35 437 PHE BBB C 1
ATOM 6342 O O . PHE B 1 437 ? 2.373 53.925 17.072 1.00 28.52 437 PHE BBB O 1
ATOM 6350 N N . LEU B 1 438 ? 3.203 52.155 15.843 1.00 28.23 438 LEU BBB N 1
ATOM 6351 C CA . LEU B 1 438 ? 4.179 52.910 15.020 1.00 29.56 438 LEU BBB CA 1
ATOM 6352 C C . LEU B 1 438 ? 3.521 53.269 13.690 1.00 30.52 438 LEU BBB C 1
ATOM 6353 O O . LEU B 1 438 ? 3.019 52.349 13.026 1.00 31.75 438 LEU BBB O 1
ATOM 6358 N N . VAL B 1 439 ? 3.538 54.551 13.321 1.00 30.71 439 VAL BBB N 1
ATOM 6359 C CA . VAL B 1 439 ? 3.086 55.038 11.986 1.00 33.65 439 VAL BBB CA 1
ATOM 6360 C C . VAL B 1 439 ? 4.192 55.919 11.394 1.00 35.82 439 VAL BBB C 1
ATOM 6361 O O . VAL B 1 439 ? 4.859 56.640 12.151 1.00 35.32 439 VAL BBB O 1
ATOM 6365 N N . SER B 1 440 ? 4.358 55.858 10.072 1.00 38.08 440 SER BBB N 1
ATOM 6366 C CA . SER B 1 440 ? 5.381 56.605 9.297 1.00 33.66 440 SER BBB CA 1
ATOM 6367 C C . SER B 1 440 ? 4.818 56.780 7.890 1.00 35.40 440 SER BBB C 1
ATOM 6368 O O . SER B 1 440 ? 4.691 55.775 7.190 1.00 38.23 440 SER BBB O 1
ATOM 6371 N N . SER B 1 441 ? 4.385 57.975 7.504 1.00 34.48 441 SER BBB N 1
ATOM 6372 C CA . SER B 1 441 ? 3.645 58.156 6.230 1.00 35.21 441 SER BBB CA 1
ATOM 6373 C C . SER B 1 441 ? 2.435 57.204 6.206 1.00 34.02 441 SER BBB C 1
ATOM 6374 O O . SER B 1 441 ? 2.294 56.409 5.244 1.00 27.35 441 SER BBB O 1
ATOM 6377 N N . ALA B 1 442 ? 1.601 57.286 7.241 1.00 31.59 442 ALA BBB N 1
ATOM 6378 C CA . ALA B 1 442 ? 0.329 56.545 7.387 1.00 29.39 442 ALA BBB CA 1
ATOM 6379 C C . ALA B 1 442 ? -0.747 57.514 7.865 1.00 28.25 442 ALA BBB C 1
ATOM 6380 O O . ALA B 1 442 ? -0.388 58.426 8.606 1.00 26.28 442 ALA BBB O 1
ATOM 6382 N N . MET B 1 443 ? -2.016 57.259 7.528 1.00 29.42 443 MET BBB N 1
ATOM 6383 C CA . MET B 1 443 ? -3.154 58.097 7.981 1.00 32.35 443 MET BBB CA 1
ATOM 6384 C C . MET B 1 443 ? -4.498 57.373 7.782 1.00 30.25 443 MET BBB C 1
ATOM 6385 O O . MET B 1 443 ? -4.521 56.301 7.123 1.00 33.20 443 MET BBB O 1
ATOM 6390 N N . ALA B 1 444 ? -5.573 57.903 8.383 1.00 27.90 444 ALA BBB N 1
ATOM 6391 C CA . ALA B 1 444 ? -6.967 57.414 8.235 1.00 30.32 444 ALA BBB CA 1
ATOM 6392 C C . ALA B 1 444 ? -7.091 55.937 8.645 1.00 31.20 444 ALA BBB C 1
ATOM 6393 O O . ALA B 1 444 ? -7.868 55.202 7.996 1.00 29.60 444 ALA BBB O 1
ATOM 6395 N N . TRP B 1 445 ? -6.348 55.511 9.665 1.00 30.44 445 TRP BBB N 1
ATOM 6396 C CA . TRP B 1 445 ? -6.531 54.178 10.290 1.00 31.24 445 TRP BBB CA 1
ATOM 6397 C C . TRP B 1 445 ? -7.683 54.249 11.296 1.00 30.45 445 TRP BBB C 1
ATOM 6398 O O . TRP B 1 445 ? -8.035 55.360 11.735 1.00 31.52 445 TRP BBB O 1
ATOM 6409 N N . ASP B 1 446 ? -8.205 53.085 11.662 1.00 27.16 446 ASP BBB N 1
ATOM 6410 C CA . ASP B 1 446 ? -9.234 52.903 12.707 1.00 27.15 446 ASP BBB CA 1
ATOM 6411 C C . ASP B 1 446 ? -8.899 51.591 13.402 1.00 27.38 446 ASP BBB C 1
ATOM 6412 O O . ASP B 1 446 ? -9.123 50.533 12.804 1.00 26.48 446 ASP BBB O 1
ATOM 6417 N N . VAL B 1 447 ? -8.301 51.701 14.586 1.00 26.91 447 VAL BBB N 1
ATOM 6418 C CA . VAL B 1 447 ? -7.619 50.593 15.296 1.00 27.79 447 VAL BBB CA 1
ATOM 6419 C C . VAL B 1 447 ? -8.147 50.621 16.714 1.00 27.87 447 VAL BBB C 1
ATOM 6420 O O . VAL B 1 447 ? -8.083 51.683 17.348 1.00 28.18 447 VAL BBB O 1
ATOM 6424 N N . ARG B 1 448 ? -8.675 49.489 17.147 1.00 28.66 448 ARG BBB N 1
ATOM 6425 C CA . ARG B 1 448 ? -9.331 49.320 18.456 1.00 29.68 448 ARG BBB CA 1
ATOM 6426 C C . ARG B 1 448 ? -8.523 48.301 19.245 1.00 28.98 448 ARG BBB C 1
ATOM 6427 O O . ARG B 1 448 ? -8.184 47.236 18.692 1.00 27.61 448 ARG BBB O 1
ATOM 6435 N N . LEU B 1 449 ? -8.150 48.687 20.460 1.00 29.88 449 LEU BBB N 1
ATOM 6436 C CA . LEU B 1 449 ? -7.399 47.844 21.411 1.00 31.18 449 LEU BBB CA 1
ATOM 6437 C C . LEU B 1 449 ? -8.331 47.552 22.577 1.00 30.28 449 LEU BBB C 1
ATOM 6438 O O . LEU B 1 449 ? -8.842 48.533 23.191 1.00 29.46 449 LEU BBB O 1
ATOM 6443 N N . TYR B 1 450 ? -8.528 46.262 22.829 1.00 30.91 450 TYR BBB N 1
ATOM 6444 C CA . TYR B 1 450 ? -9.318 45.682 23.938 1.00 32.23 450 TYR BBB CA 1
ATOM 6445 C C . TYR B 1 450 ? -8.378 45.012 24.938 1.00 33.95 450 TYR BBB C 1
ATOM 6446 O O . TYR B 1 450 ? -7.439 44.296 24.528 1.00 33.56 450 TYR BBB O 1
ATOM 6455 N N . GLY B 1 451 ? -8.651 45.212 26.224 1.00 35.10 451 GLY BBB N 1
ATOM 6456 C CA . GLY B 1 451 ? -7.948 44.499 27.297 1.00 34.03 451 GLY BBB CA 1
ATOM 6457 C C . GLY B 1 451 ? -8.704 43.227 27.651 1.00 32.39 451 GLY BBB C 1
ATOM 6458 O O . GLY B 1 451 ? -9.872 43.078 27.317 1.00 32.92 451 GLY BBB O 1
ATOM 6459 N N . PRO B 1 452 ? -8.073 42.296 28.381 1.00 34.97 452 PRO BBB N 1
ATOM 6460 C CA . PRO B 1 452 ? -8.776 41.095 28.835 1.00 34.19 452 PRO BBB CA 1
ATOM 6461 C C . PRO B 1 452 ? -9.892 41.419 29.844 1.00 36.85 452 PRO BBB C 1
ATOM 6462 O O . PRO B 1 452 ? -9.805 42.406 30.561 1.00 33.19 452 PRO BBB O 1
ATOM 6466 N N . GLY B 1 453 ? -10.951 40.604 29.833 1.00 42.00 453 GLY BBB N 1
ATOM 6467 C CA . GLY B 1 453 ? -12.159 40.764 30.667 1.00 44.89 453 GLY BBB CA 1
ATOM 6468 C C . GLY B 1 453 ? -13.239 41.568 29.957 1.00 51.09 453 GLY BBB C 1
ATOM 6469 O O . GLY B 1 453 ? -14.116 42.099 30.660 1.00 59.47 453 GLY BBB O 1
ATOM 6470 N N . LEU B 1 454 ? -13.180 41.657 28.623 1.00 53.58 454 LEU BBB N 1
ATOM 6471 C CA . LEU B 1 454 ? -14.131 42.412 27.758 1.00 53.32 454 LEU BBB CA 1
ATOM 6472 C C . LEU B 1 454 ? -14.430 43.773 28.397 1.00 55.45 454 LEU BBB C 1
ATOM 6473 O O . LEU B 1 454 ? -13.719 44.751 28.168 1.00 50.22 454 LEU BBB O 1
#

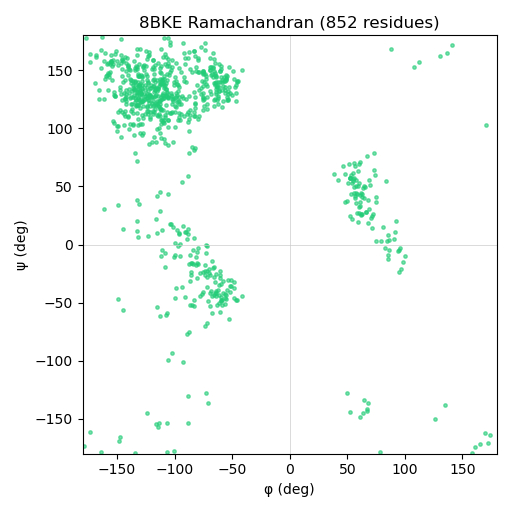Nearest PDB structures (foldseek):
  8bke-assembly2_BBB  TM=1.002E+00  e=4.457E-75  Klebsiella phage KP34
  4ru4-assembly1_C  TM=5.020E-01  e=6.950E-09  Pseudomonas phage LKA1
  4y9v-assembly1_A  TM=4.031E-01  e=1.258E-08  Acinetobacter phage AP22
  1bhe-assembly1_A  TM=5.572E-01  e=3.711E-03  Pectobacterium carotovorum subsp. carotovorum
  4c2l-assembly1_A  TM=3.014E-01  e=2.351E-03  Aspergillus tubingensis

Solvent-accessible surface area: 31127 Å² total; per-residue (Å²): 64,179,52,27,0,125,68,14,8,5,32,12,54,92,35,40,74,3,2,41,0,0,33,1,0,4,11,28,8,42,0,33,0,51,54,63,58,1,32,0,54,78,1,0,26,11,49,55,46,62,20,4,30,47,11,58,0,4,19,78,20,69,141,70,63,40,91,0,18,0,0,0,0,0,0,0,0,0,37,9,68,44,2,76,82,6,88,59,66,80,18,76,35,89,78,57,34,30,47,1,65,1,78,92,25,132,16,98,89,35,29,6,0,3,0,2,1,82,89,15,44,124,22,126,28,80,19,57,6,3,44,6,4,7,3,0,49,1,84,18,56,85,62,61,54,0,93,8,59,21,64,0,49,14,119,34,97,0,20,0,9,71,0,57,11,63,22,69,49,5,48,102,109,53,58,1,32,3,0,37,153,3,24,2,109,86,1,37,0,41,3,59,4,17,3,2,3,1,0,0,0,0,35,4,19,0,61,17,1,137,22,79,3,45,0,0,0,35,4,17,2,1,0,60,1,71,2,56,66,0,44,0,46,0,11,0,22,0,0,43,0,15,4,2,0,2,47,0,60,1,38,48,0,50,0,77,7,14,61,174,77,41,45,86,92,116,29,27,1,1,33,1,31,43,4,0,10,97,0,21,0,38,82,8,57,0,43,1,41,122,76,3,78,1,74,36,0,0,47,0,14,10,1,60,45,1,70,0,51,81,5,69,0,37,0,60,21,60,74,1,20,0,0,0,0,15,3,89,0,40,52,67,9,16,0,23,76,2,36,0,49,68,0,59,0,30,9,81,18,23,0,13,1,0,0,1,0,63,15,48,27,108,88,4,30,2,64,54,1,85,0,27,18,2,18,4,160,22,48,73,12,83,61,0,6,0,41,0,74,16,36,122,94,19,54,1,52,40,2,104,5,21,2,92,15,74,80,32,34,44,73,73,65,61,36,15,97,70,94,95,32,156,103,69,45,115,85,216,64,170,62,29,0,127,101,76,63,5,74,10,52,93,38,71,61,5,7,74,7,0,37,43,0,3,65,63,9,41,0,32,0,55,64,57,60,0,29,0,56,74,2,0,27,11,47,52,48,65,18,4,22,44,10,47,0,5,18,74,22,71,152,71,59,39,88,0,20,0,0,0,0,0,0,0,0,0,30,8,52,47,1,74,86,5,82,62,66,78,18,76,35,88,80,57,36,28,60,1,61,0,75,90,26,167,17,103,84,36,30,9,0,3,0,2,1,84,92,14,38,125,22,91,93,80,17,59,6,2,44,5,4,10,2,0,28,0,72,21,57,85,61,63,64,0,89,2,56,26,56,0,56,13,119,35,91,0,23,0,9,97,0,53,12,97,76,75,70,7,49,108,117,66,90,1,34,3,0,35,146,3,25,2,108,98,3,58,1,41,3,59,3,7,4,4,3,0,0,0,0,0,62,3,20,0,60,20,1,44,6,84,4,50,0,0,1,33,3,15,2,1,0,56,0,74,2,52,67,0,8,0,24,0,13,0,21,0,0,42,1,16,4,1,0,2,52,0,64,1,35,44,0,20,0,36,6,4,56,142,76,42,54,81,94,117,29,31,1,1,30,0,30,37,3,1,19,117,0,33,0,43,72,5,57,0,54,0,38,120,75,2,80,0,77,35,0,0,47,0,10,10,1,66,48,1,65,0,76,113,4,71,0,15,0,44,23,52,75,1,19,0,0,0,0,14,3,86,0,36,56,70,8,16,0,26,77,1,33,0,47,77,0,63,0,5,2,36,20,20,1,12,2,0,0,1,0,60,13,48,28,108,89,6,28,2,66,52,2,87,0,31,17,2,21,2,57,1,50,68,10,80,63,0,10,0,44,0,70,15,30,127,95,19,62,0,50,38,2,106,4,18,1,92,12,40,50,35,36,44,73,72,62,62,38,14,99,70,94,97,34,150,108,70,44,70,38,201

Foldseek 3Di:
DPDELVVQVFDFDPQDASLVSQLVVQVVAEYEPVQTEHEHQAEREHAAQYEYEHYEYFYPHDVVNDARRRAHHAQFFDDQVLVQPDDWFWWDAAAPFQKIFTAPAPDDAFFWKKKFAPQADLDPVSGGLGLAIDIWGFHDDDHRITGTPDHDHDRGGITMDGQQHPPGAHPPRHGGHEHENYEYYQYEYHTAAHNYEGYAYACYEYYNYEYEYQEFAEYEHQENYEAEQTHYAHAAEHYEYARAHELYEYENEEAHHHQVRHDQVNHYAAEYASQYEQYEYEAYEHHADPNGDDQEHHEYELYENYYYYNYEYEHADEQHEYYYYEYAADSRHAHYQHDYEQYEHEYAYAYQEDAYYYYNDLRHHHYNAEAENYEYHDAAHPHFPYEFADDLNGAAEDYEYEYEYQNHYDHHYHRYDHYHYHYDYPPD/DPDELVVQVFDFDDQDASLVSVLVVQVVAEYEPVLTEHEHQAEREHAAQYEYERYEYFYSHDPPNDARSGAHHAQFFDDQVQVQPDDWFWWAADAQFQKIFTAPDPDDFFFKKKKFAPFADLDPPRGGLGLAIDIWTFHDDDHRITGTPGGHRDPGGITMDGQQDPPTAHPPRHGGHEHENYEYYQYEYHTQHHNHGEHAYDNYEYENYEYEYQEFAEYEHQELYEYEQTAYAHQAEHYEYARAHENYEYENYEYAHHQVNHDDVNGYAHEYASAYEQYEYEQYEHEADPNGDHQEHEEYELYELYYYENYEYEHAEEQHAYYYYEYAADRRHAHYNHDAEQYEYEYNYAYQEDEEYYYNDLRHHHYNAERENYEYHDAAHPHFPYEFEHDLNGAAEDYEYEYEYQNHTHHYYYSYDHYHYHYDHPPD